Protein 7FC0 (pdb70)

CATH classification: 3.20.20.150

Secondary structure (DSSP, 8-state):
----EEEEEEE----STTSS----SSPP-/-EEEEEE--GGGHHHHHHHHHTTS-SEEEEEGGG-TTS-HHHHHTT-SS-EEEE-S---TTTS-HHHHHHHHHHHHHHHHHH--S-EEEE-SEEEETTEEEEEEEPP-TTTTHHHHHHHHHHHHHHHTS-EEEEPP---SBSGGGHHHHHHHHHHHH--EEEEEHHHHHHHHHTT---GGGGHHHHHH--EEEEE--EEETTEEEEEE----SPPPHHHHHHHHHTHHHH--TT-EEEEE--SS--HHHHHHHHHHHHTTS--/--SBTTB--BGGGGGGGTT-GGGGGGS-TTSHHHHHHHHHHHHHHHHHHTT-THHHHSSSTT-TTTHHHHHHHHHHTT---STTHHHHHHHHHTTSTT-TT--HHHHHHHHHHHHHHHHHH--SS--EEEEEESS-S-EEEEE---SSS---EEEEEEE-S-SPPPSSSEEEEEESSS--------B----/------EEEEEP---STTSS----SPPP-/-EEEEEE--GGGHHHHHHHHHHTS-SEEEEEGGGSTTS-HHHHGGG-SS-EEEE-S---TTTS-HHHHHHHHHHHHHHHHHH--S-EEEE-SEEEETTEEEEEEEPP-TTTTHHHHHHHHHHHHHHHTS--EEEPP---SB-GGGHHHHHHHHHHHH--EEEEEHHHHHHHHHTT---GGGGHHHHHH--EEEEE--EEETTEEEEEE----SPPPHHHHHHHHHTHHHH--TT-EEEEE--SS--HHHHHHHHHHHHHHS---/--SBTTB--BGGGGGGGTT-GGGGGGS-TTSHHHHHHHHHHHHHHHHHHHH-THHHHSSSTTSTTTHHHHHHHHHHTT---STTHHHHHHHHHHTSTTGGG--HHHHHHHHHHHHHHHHHH--SS--EEEEEESS-SEEEEEE---SSS---EEEEEE--S-PPPPSSSEEEEEESSS--------BPPP-

Nearest PDB structures (foldseek):
  7fc0-assembly2_F  TM=9.955E-01  e=9.644E-36  Rugamonas rubra
  7tcw-assembly1_D  TM=9.369E-01  e=6.077E-18  Methylosinus trichosporium OB3b
  7dz9-assembly2_C  TM=8.215E-01  e=1.397E-08  Vibrio caribbeanicus ATCC BAA-2122
  7z6h-assembly1_A  TM=4.084E-01  e=5.142E-01  Homo sapiens
  7fc0-assembly2_F  TM=1.005E+00  e=3.950E-39  Rugamonas rubra

Sequence (967 aa):
MKIVIVKKVEIQVAGRTGMRCASSCGAKSMRIGFNFTLGETLPLVRQLAQEGAIDYCELLIDNFMQVPPQELAEAFDVPVGFHIMFSRFIESDEEQLRDFAARLRPYIEALRPLYVSDHIAYFSHQGRALYHLGEIDYAADYERVRARAALWQSLLGQTIHFENYPSIVDGGHAAPAFFQRLARDTGAGVLFDVSNAVCAWRNDGPEVAAWRGVMAGASHFHVGGYAGAFIDEGVTVDTHDRALAQDTLDSLRRHRDVLDKPGATITYERDENIDIDGVRADLLALRAIFPRGMRIGFNFTLGETLPLVRQLAQEGAIDYCELLIDNFMQVPPQELAEAFDVPVGFHIMFSRFIESDEEQLRDFAARLRPYIEALRPLYVSDHIAYFSHQGRALYHLGEIDYAADYERVRARAALWQSLLGQTIHFENYPSIVDGGHAAPAFFQRLARDTGAGVLFDVSNAVCAWRNDGPEVAAWRGVMAGASHFHVGGYAGAFIDEGVTVDTHDRALAQDTLDSLRRHRDVLDKPGATITYERDENIDIDGVRADLLALRAIFPRAGAAPGRQVKDSELLARLADPAARGDFPPGCRAHVRIDISIRAYWHTLFDICPGLLDIADPDGMAIFAPFMDWARRENLTMGWSFYIWVGRWLAQSPWRERLDEELTQALLSASAARWAVLDRSADVGVVLGRRGSDDWIIGWKPNTLAAGRRVELVSLDGQLPRPAEDVGVFHLAGYELDSFPGWLALPRAGAAPGRQVKDSELLARLADPAARGDFPPGCRAHVRIDISIRAYWHTLFDICPGLLDIADPDGMAIFAPFMDWARRENLTMGWSFYIWVGRWLAQSPWRERLDEELTQALLSASAARWAVLDRSADVGVVLGRRGSDDWIIGWKPNTLAAGRRVELVSLDGQLPRPAEDVGVFHLAGYELDSFPGWLALPRMKIVIVKKVEIQVAGRTGMRCASSCGAKS

Structure (mmCIF, N/CA/C/O backbone):
data_7FC0
#
_entry.id   7FC0
#
_cell.length_a   173.968
_cell.length_b   173.968
_cell.length_c   61.185
_cell.angle_alpha   90.000
_cell.angle_beta   90.000
_cell.angle_gamma   90.000
#
_symmetry.space_group_name_H-M   'P 43'
#
loop_
_entity.id
_entity.type
_entity.pdbx_description
1 polymer 'RrMbnA precosur peptide'
2 polymer 'Methanobactin biosynthesis cassette protein MbnB'
3 polymer 'Methanobactin biosynthesis cassette protein MbnB'
4 polymer 'Methanobactin biosynthesis cassette protein MbnC'
5 non-polymer 'FE (III) ION'
6 water water
#
loop_
_atom_site.group_PDB
_atom_site.id
_atom_site.type_symbol
_atom_site.label_atom_id
_atom_site.label_alt_id
_atom_site.label_comp_id
_atom_site.label_asym_id
_atom_site.label_entity_id
_atom_site.label_seq_id
_atom_site.pdbx_PDB_ins_code
_atom_site.Cartn_x
_atom_site.Cartn_y
_atom_site.Cartn_z
_atom_site.occupancy
_atom_site.B_iso_or_equiv
_atom_site.auth_seq_id
_atom_site.auth_comp_id
_atom_site.auth_asym_id
_atom_site.auth_atom_id
_atom_site.pdbx_PDB_model_num
ATOM 1 N N . MET A 1 1 ? 47.59700 40.14400 -10.21500 1.000 150.89178 1 MET A N 1
ATOM 2 C CA . MET A 1 1 ? 46.30600 40.47100 -10.81400 1.000 157.43993 1 MET A CA 1
ATOM 3 C C . MET A 1 1 ? 45.28600 39.33900 -10.55100 1.000 161.08247 1 MET A C 1
ATOM 4 O O . MET A 1 1 ? 44.75400 39.23400 -9.44400 1.000 156.36348 1 MET A O 1
ATOM 9 N N . LYS A 1 2 ? 45.01400 38.49400 -11.54400 1.000 170.01512 2 LYS A N 1
ATOM 10 C CA . LYS A 1 2 ? 43.90900 37.52900 -11.47700 1.000 168.86762 2 LYS A CA 1
ATOM 11 C C . LYS A 1 2 ? 44.35500 36.25900 -12.21500 1.000 164.80660 2 LYS A C 1
ATOM 12 O O . LYS A 1 2 ? 44.45400 36.25600 -13.44600 1.000 163.39327 2 LYS A O 1
ATOM 18 N N . ILE A 1 3 ? 44.63900 35.17900 -11.49000 1.000 160.86929 3 ILE A N 1
ATOM 19 C CA . ILE A 1 3 ? 45.18000 33.95000 -12.08400 1.000 159.25330 3 ILE A CA 1
ATOM 20 C C . ILE A 1 3 ? 44.06300 32.91500 -12.15700 1.000 158.23213 3 ILE A C 1
ATOM 21 O O . ILE A 1 3 ? 43.51400 32.49400 -11.12900 1.000 156.42402 3 ILE A O 1
ATOM 26 N N . VAL A 1 4 ? 43.74700 32.48900 -13.37300 1.000 158.77430 4 VAL A N 1
ATOM 27 C CA . VAL A 1 4 ? 42.65400 31.55800 -13.62400 1.000 160.90087 4 VAL A CA 1
ATOM 28 C C . VAL A 1 4 ? 43.28600 30.17200 -13.72700 1.000 171.82060 4 VAL A C 1
ATOM 29 O O . VAL A 1 4 ? 43.84700 29.80400 -14.76400 1.000 177.05544 4 VAL A O 1
ATOM 33 N N . ILE A 1 5 ? 43.22000 29.41200 -12.63000 1.000 170.30200 5 ILE A N 1
ATOM 34 C CA . ILE A 1 5 ? 43.73400 28.04400 -12.57300 1.000 170.86259 5 ILE A CA 1
ATOM 35 C C . ILE A 1 5 ? 42.60000 27.09000 -12.93800 1.000 172.60227 5 ILE A C 1
ATOM 36 O O . ILE A 1 5 ? 41.44900 27.30500 -12.53700 1.000 161.92468 5 ILE A O 1
ATOM 41 N N . VAL A 1 6 ? 42.90200 26.06500 -13.74100 1.000 143.23296 6 VAL A N 1
ATOM 42 C CA . VAL A 1 6 ? 41.86600 25.10000 -14.10400 1.000 155.90290 6 VAL A CA 1
ATOM 43 C C . VAL A 1 6 ? 42.32400 23.66200 -13.87500 1.000 158.28477 6 VAL A C 1
ATOM 44 O O . VAL A 1 6 ? 41.49300 22.75200 -13.76900 1.000 171.81797 6 VAL A O 1
ATOM 48 N N . LYS A 1 7 ? 43.63500 23.43000 -13.79400 1.000 153.12889 7 LYS A N 1
ATOM 49 C CA . LYS A 1 7 ? 44.11100 22.07700 -13.51800 1.000 148.77047 7 LYS A CA 1
ATOM 50 C C . LYS A 1 7 ? 45.55200 22.11300 -13.04600 1.000 140.28787 7 LYS A C 1
ATOM 51 O O . LYS A 1 7 ? 46.39400 22.76000 -13.67100 1.000 135.61100 7 LYS A O 1
ATOM 57 N N . LYS A 1 8 ? 45.82200 21.40400 -11.95300 1.000 138.95350 8 LYS A N 1
ATOM 58 C CA . LYS A 1 8 ? 47.16500 21.13200 -11.46300 1.000 129.51026 8 LYS A CA 1
ATOM 59 C C . LYS A 1 8 ? 47.41900 19.63000 -11.50700 1.000 127.16788 8 LYS A C 1
ATOM 60 O O . LYS A 1 8 ? 46.52200 18.83500 -11.21500 1.000 134.93460 8 LYS A O 1
ATOM 66 N N . VAL A 1 9 ? 48.63900 19.24400 -11.87800 1.000 124.07540 9 VAL A N 1
ATOM 67 C CA . VAL A 1 9 ? 49.08800 17.85400 -11.77500 1.000 125.46504 9 VAL A CA 1
ATOM 68 C C . VAL A 1 9 ? 50.57200 17.85200 -11.42300 1.000 116.16656 9 VAL A C 1
ATOM 69 O O . VAL A 1 9 ? 51.35000 18.65900 -11.94000 1.000 119.24851 9 VAL A O 1
ATOM 73 N N . GLU A 1 10 ? 50.95500 16.95600 -10.51900 1.000 112.64508 10 GLU A N 1
ATOM 74 C CA . GLU A 1 10 ? 52.34700 16.85100 -10.11900 1.000 108.53143 10 GLU A CA 1
ATOM 75 C C . GLU A 1 10 ? 53.18200 16.27900 -11.26000 1.000 113.07408 10 GLU A C 1
ATOM 76 O O . GLU A 1 10 ? 52.70200 15.47100 -12.06400 1.000 110.45008 10 GLU A O 1
ATOM 82 N N . ILE A 1 11 ? 54.43600 16.73200 -11.33900 1.000 104.10985 11 ILE A N 1
ATOM 83 C CA . ILE A 1 11 ? 55.42400 16.22200 -12.28700 1.000 105.71794 11 ILE A CA 1
ATOM 84 C C . ILE A 1 11 ? 56.50300 15.48800 -11.50100 1.000 108.67882 11 ILE A C 1
ATOM 85 O O . ILE A 1 11 ? 57.09100 16.05200 -10.57100 1.000 111.94237 11 ILE A O 1
ATOM 90 N N . GLN A 1 12 ? 56.77300 14.24100 -11.87500 1.000 104.90995 12 GLN A N 1
ATOM 91 C CA . GLN A 1 12 ? 57.86900 13.49700 -11.26700 1.000 101.58586 12 GLN A CA 1
ATOM 92 C C . GLN A 1 12 ? 59.19600 14.00100 -11.82200 1.000 108.22087 12 GLN A C 1
ATOM 93 O O . GLN A 1 12 ? 59.38100 14.06800 -13.04400 1.000 114.82956 12 GLN A O 1
ATOM 99 N N . VAL A 1 13 ? 60.10400 14.38700 -10.92500 1.000 89.87920 13 VAL A N 1
ATOM 100 C CA . VAL A 1 13 ? 61.50300 14.63700 -11.24900 1.000 87.49733 13 VAL A CA 1
ATOM 101 C C . VAL A 1 13 ? 62.34700 13.73800 -10.35700 1.000 96.06415 13 VAL A C 1
ATOM 102 O O . VAL A 1 13 ? 62.10600 13.66800 -9.14700 1.000 110.75538 13 VAL A O 1
ATOM 106 N N . ALA A 1 14 ? 63.31800 13.03900 -10.95200 1.000 89.51073 14 ALA A N 1
ATOM 107 C CA . ALA A 1 14 ? 64.19000 12.15000 -10.19500 1.000 90.65561 14 ALA A CA 1
ATOM 108 C C . ALA A 1 14 ? 64.87700 12.91100 -9.06900 1.000 94.00338 14 ALA A C 1
ATOM 109 O O . ALA A 1 14 ? 65.05000 14.12900 -9.12200 1.000 91.53992 14 ALA A O 1
ATOM 111 N N . GLY A 1 15 ? 65.25400 12.17600 -8.03400 1.000 96.11942 15 GLY A N 1
ATOM 112 C CA . GLY A 1 15 ? 65.78500 12.76100 -6.81700 1.000 86.86831 15 GLY A CA 1
ATOM 113 C C . GLY A 1 15 ? 66.79400 11.84600 -6.17100 1.000 96.89583 15 GLY A C 1
ATOM 114 O O . GLY A 1 15 ? 67.51600 11.11800 -6.86100 1.000 113.64784 15 GLY A O 1
ATOM 115 N N . ARG A 1 16 ? 66.84100 11.88400 -4.83800 1.000 117.36934 16 ARG A N 1
ATOM 116 C CA . ARG A 1 16 ? 67.79600 11.12900 -4.03100 1.000 120.93555 16 ARG A CA 1
ATOM 117 C C . ARG A 1 16 ? 67.11200 9.91700 -3.40600 1.000 127.19683 16 ARG A C 1
ATOM 118 O O . ARG A 1 16 ? 66.05900 10.05700 -2.77100 1.000 118.04573 16 ARG A O 1
ATOM 126 N N . THR A 1 17 ? 67.73800 8.74000 -3.55300 1.000 132.75802 17 THR A N 1
ATOM 127 C CA . THR A 1 17 ? 67.13900 7.44400 -3.21200 1.000 135.16621 17 THR A CA 1
ATOM 128 C C . THR A 1 17 ? 65.68000 7.35800 -3.66000 1.000 132.28165 17 THR A C 1
ATOM 129 O O . THR A 1 17 ? 65.40800 7.23300 -4.85900 1.000 126.60992 17 THR A O 1
ATOM 133 N N . GLY A 1 18 ? 64.73800 7.42500 -2.71600 1.000 141.77489 18 GLY A N 1
ATOM 134 C CA . GLY A 1 18 ? 63.31500 7.43300 -2.98900 1.000 145.39638 18 GLY A CA 1
ATOM 135 C C . GLY A 1 18 ? 62.75100 8.70400 -3.57900 1.000 146.04646 18 GLY A C 1
ATOM 136 O O . GLY A 1 18 ? 61.52600 8.84200 -3.63200 1.000 145.40428 18 GLY A O 1
ATOM 137 N N . MET A 1 19 ? 63.61400 9.63000 -4.01100 1.000 147.35714 19 MET A N 1
ATOM 138 C CA . MET A 1 19 ? 63.27000 10.89800 -4.66100 1.000 144.64629 19 MET A CA 1
ATOM 139 C C . MET A 1 19 ? 62.38300 11.79200 -3.79700 1.000 134.05818 19 MET A C 1
ATOM 140 O O . MET A 1 19 ? 62.11300 11.49100 -2.62800 1.000 117.77465 19 MET A O 1
ATOM 145 N N . ARG A 1 20 ? 62.01800 12.93300 -4.36700 1.000 134.08187 20 ARG A N 1
ATOM 146 C CA . ARG A 1 20 ? 61.40100 14.08700 -3.67600 1.000 115.33225 20 ARG A CA 1
ATOM 147 C C . ARG A 1 20 ? 62.34800 14.59500 -2.59200 1.000 120.70395 20 ARG A C 1
ATOM 148 O O . ARG A 1 20 ? 62.07700 14.31800 -1.42700 1.000 144.30941 20 ARG A O 1
ATOM 156 N N . CYS A 1 21 ? 63.39100 15.33000 -2.96600 1.000 80.00170 21 CYS A N 1
ATOM 157 C CA . CYS A 1 21 ? 64.56100 15.46700 -2.10100 1.000 94.60082 21 CYS A CA 1
ATOM 158 C C . CYS A 1 21 ? 64.96300 16.83900 -1.49800 1.000 93.68228 21 CYS A C 1
ATOM 159 O O . CYS A 1 21 ? 64.12500 17.66900 -1.07900 1.000 69.98471 21 CYS A O 1
ATOM 162 N N . ALA A 1 22 ? 66.28100 17.03700 -1.41700 1.000 91.82417 22 ALA A N 1
ATOM 163 C CA . ALA A 1 22 ? 66.96000 17.89200 -0.45200 1.000 80.09381 22 ALA A CA 1
ATOM 164 C C . ALA A 1 22 ? 68.46400 17.73700 -0.67400 1.000 80.58598 22 ALA A C 1
ATOM 165 O O . ALA A 1 22 ? 68.90900 16.80300 -1.34400 1.000 97.00110 22 ALA A O 1
ATOM 167 N N . SER A 1 23 ? 69.24600 18.65300 -0.09900 1.000 71.22696 23 SER A N 1
ATOM 168 C CA . SER A 1 23 ? 70.69800 18.61200 -0.23300 1.000 74.31944 23 SER A CA 1
ATOM 169 C C . SER A 1 23 ? 71.32300 17.67400 0.81300 1.000 82.07563 23 SER A C 1
ATOM 170 O O . SER A 1 23 ? 70.63600 17.13800 1.68700 1.000 92.71901 23 SER A O 1
ATOM 173 N N . SER A 1 24 ? 72.64400 17.47000 0.70200 1.000 85.93136 24 SER A N 1
ATOM 174 C CA . SER A 1 24 ? 73.44700 16.53100 1.49900 1.000 94.35868 24 SER A CA 1
ATOM 175 C C . SER A 1 24 ? 74.93100 16.77700 1.20900 1.000 95.44039 24 SER A C 1
ATOM 176 O O . SER A 1 24 ? 75.27600 17.37300 0.18900 1.000 105.85743 24 SER A O 1
ATOM 179 N N . CYS A 1 25 ? 75.81300 16.32200 2.11300 1.000 95.90887 25 CYS A N 1
ATOM 180 C CA . CYS A 1 25 ? 77.24800 16.56200 1.93400 1.000 99.10136 25 CYS A CA 1
ATOM 181 C C . CYS A 1 25 ? 77.96400 15.48800 1.14600 1.000 107.82082 25 CYS A C 1
ATOM 182 O O . CYS A 1 25 ? 79.12900 15.68400 0.78000 1.000 113.27937 25 CYS A O 1
ATOM 185 N N . GLY A 1 26 ? 77.34300 14.34300 0.93200 1.000 83.29420 26 GLY A N 1
ATOM 186 C CA . GLY A 1 26 ? 78.02900 13.27600 0.24800 1.000 87.31047 26 GLY A CA 1
ATOM 187 C C . GLY A 1 26 ? 78.23000 13.60700 -1.21700 1.000 89.01857 26 GLY A C 1
ATOM 188 O O . GLY A 1 26 ? 77.40300 14.25200 -1.85300 1.000 76.17492 26 GLY A O 1
ATOM 189 N N . ALA A 1 27 ? 79.35800 13.14900 -1.75200 1.000 99.23821 27 ALA A N 1
ATOM 190 C CA . ALA A 1 27 ? 79.60500 13.21700 -3.18200 1.000 102.95971 27 ALA A CA 1
ATOM 191 C C . ALA A 1 27 ? 78.70800 12.22900 -3.93500 1.000 109.75526 27 ALA A C 1
ATOM 192 O O . ALA A 1 27 ? 78.25900 11.21400 -3.38400 1.000 117.10351 27 ALA A O 1
ATOM 194 N N . LYS A 1 28 ? 78.44600 12.54100 -5.21000 1.000 102.24121 28 LYS A N 1
ATOM 195 C CA . LYS A 1 28 ? 77.62900 11.68600 -6.06800 1.000 112.34768 28 LYS A CA 1
ATOM 196 C C . LYS A 1 28 ? 78.18400 10.25800 -6.10400 1.000 121.74354 28 LYS A C 1
ATOM 197 O O . LYS A 1 28 ? 79.36200 10.03700 -5.79500 1.000 110.04214 28 LYS A O 1
ATOM 203 N N . SER A 1 29 ? 77.35500 9.27900 -6.46800 1.000 129.64712 29 SER A N 1
ATOM 204 C CA . SER A 1 29 ? 77.82600 7.88800 -6.50000 1.000 141.83806 29 SER A CA 1
ATOM 205 C C . SER A 1 29 ? 77.66900 7.22100 -7.87700 1.000 139.04825 29 SER A C 1
ATOM 206 O O . SER A 1 29 ? 78.47500 6.36300 -8.26700 1.000 136.13738 29 SER A O 1
ATOM 209 N N . MET B 2 1 ? 91.39600 76.31000 -38.30300 1.000 93.00326 1 MET E N 1
ATOM 210 C CA . MET B 2 1 ? 91.57500 74.91500 -37.92200 1.000 88.66589 1 MET E CA 1
ATOM 211 C C . MET B 2 1 ? 92.98600 74.43000 -38.23300 1.000 91.74258 1 MET E C 1
ATOM 212 O O . MET B 2 1 ? 93.36400 74.28400 -39.40900 1.000 88.15004 1 MET E O 1
ATOM 217 N N . ARG B 2 2 ? 93.77200 74.19000 -37.18600 1.000 88.20794 2 ARG E N 1
ATOM 218 C CA . ARG B 2 2 ? 95.09000 73.61800 -37.39300 1.000 83.89427 2 ARG E CA 1
ATOM 219 C C . ARG B 2 2 ? 94.96900 72.12400 -37.65200 1.000 81.68085 2 ARG E C 1
ATOM 220 O O . ARG B 2 2 ? 94.10200 71.43800 -37.10200 1.000 86.11559 2 ARG E O 1
ATOM 228 N N . ILE B 2 3 ? 95.85400 71.62500 -38.50800 1.000 80.20172 3 ILE E N 1
ATOM 229 C CA . ILE B 2 3 ? 95.84300 70.23900 -38.94800 1.000 69.45833 3 ILE E CA 1
ATOM 230 C C . ILE B 2 3 ? 97.11300 69.58100 -38.44700 1.000 72.70345 3 ILE E C 1
ATOM 231 O O . ILE B 2 3 ? 98.20800 70.12900 -38.60900 1.000 83.16523 3 ILE E O 1
ATOM 236 N N . GLY B 2 4 ? 96.96700 68.40300 -37.83700 1.000 75.06953 4 GLY E N 1
ATOM 237 C CA . GLY B 2 4 ? 98.07400 67.71100 -37.22600 1.000 76.08281 4 GLY E CA 1
ATOM 238 C C . GLY B 2 4 ? 98.25800 66.32300 -37.81100 1.000 75.83804 4 GLY E C 1
ATOM 239 O O . GLY B 2 4 ? 97.44900 65.84200 -38.60900 1.000 81.65190 4 GLY E O 1
ATOM 240 N N . PHE B 2 5 ? 99.36300 65.69500 -37.40500 1.000 74.73528 5 PHE E N 1
ATOM 241 C CA . PHE B 2 5 ? 99.71700 64.33400 -37.77600 1.000 72.74293 5 PHE E CA 1
ATOM 242 C C . PHE B 2 5 ? 100.21000 63.60100 -36.53600 1.000 75.61433 5 PHE E C 1
ATOM 243 O O . PHE B 2 5 ? 100.92500 64.18700 -35.71500 1.000 79.47005 5 PHE E O 1
ATOM 251 N N . ASN B 2 6 ? 99.82300 62.33000 -36.39000 1.000 67.69233 6 ASN E N 1
ATOM 252 C CA . ASN B 2 6 ? 100.23200 61.55000 -35.22400 1.000 72.14549 6 ASN E CA 1
ATOM 253 C C . ASN B 2 6 ? 101.64600 60.98300 -35.38300 1.000 76.08544 6 ASN E C 1
ATOM 254 O O . ASN B 2 6 ? 102.13900 60.75600 -36.49200 1.000 83.41000 6 ASN E O 1
ATOM 259 N N . PHE B 2 7 ? 102.30100 60.76600 -34.24400 1.000 67.65548 7 PHE E N 1
ATOM 260 C CA . PHE B 2 7 ? 103.72000 60.41100 -34.18800 1.000 71.49805 7 PHE E CA 1
ATOM 261 C C . PHE B 2 7 ? 103.86600 59.31900 -33.13800 1.000 78.37255 7 PHE E C 1
ATOM 262 O O . PHE B 2 7 ? 103.77300 59.59900 -31.93800 1.000 78.84366 7 PHE E O 1
ATOM 270 N N . THR B 2 8 ? 104.06300 58.07800 -33.58500 1.000 77.76985 8 THR E N 1
ATOM 271 C CA . THR B 2 8 ? 104.18100 56.96300 -32.66000 1.000 68.70297 8 THR E CA 1
ATOM 272 C C . THR B 2 8 ? 105.51000 56.24500 -32.72800 1.000 73.72726 8 THR E C 1
ATOM 273 O O . THR B 2 8 ? 105.85400 55.52800 -31.78200 1.000 80.28857 8 THR E O 1
ATOM 277 N N . LEU B 2 9 ? 106.24000 56.37700 -33.82500 1.000 80.26225 9 LEU E N 1
ATOM 278 C CA . LEU B 2 9 ? 107.53000 55.73200 -34.01200 1.000 84.79438 9 LEU E CA 1
ATOM 279 C C . LEU B 2 9 ? 108.62200 56.77900 -34.17200 1.000 85.92346 9 LEU E C 1
ATOM 280 O O . LEU B 2 9 ? 108.48900 57.69200 -34.99200 1.000 84.40222 9 LEU E O 1
ATOM 285 N N . GLY B 2 10 ? 109.71700 56.62700 -33.42400 1.000 85.90240 10 GLY E N 1
ATOM 286 C CA . GLY B 2 10 ? 110.85000 57.50600 -33.64200 1.000 80.38859 10 GLY E CA 1
ATOM 287 C C . GLY B 2 10 ? 111.29700 57.52800 -35.09200 1.000 79.15423 10 GLY E C 1
ATOM 288 O O . GLY B 2 10 ? 111.71700 58.56800 -35.60000 1.000 82.99943 10 GLY E O 1
ATOM 289 N N . GLU B 2 11 ? 111.17000 56.39800 -35.79000 1.000 87.40522 11 GLU E N 1
ATOM 290 C CA . GLU B 2 11 ? 111.58400 56.32300 -37.18500 1.000 89.85814 11 GLU E CA 1
ATOM 291 C C . GLU B 2 11 ? 110.80200 57.28100 -38.08900 1.000 93.81125 11 GLU E C 1
ATOM 292 O O . GLU B 2 11 ? 111.26000 57.57800 -39.19500 1.000 102.50966 11 GLU E O 1
ATOM 298 N N . THR B 2 12 ? 109.64000 57.77700 -37.66800 1.000 92.11894 12 THR E N 1
ATOM 299 C CA . THR B 2 12 ? 108.85100 58.62700 -38.55600 1.000 93.71650 12 THR E CA 1
ATOM 300 C C . THR B 2 12 ? 109.15700 60.11200 -38.37700 1.000 91.70047 12 THR E C 1
ATOM 301 O O . THR B 2 12 ? 108.43900 60.95900 -38.91700 1.000 92.28738 12 THR E O 1
ATOM 305 N N . LEU B 2 13 ? 110.20800 60.44600 -37.63900 1.000 87.80263 13 LEU E N 1
ATOM 306 C CA . LEU B 2 13 ? 110.54700 61.85100 -37.45500 1.000 79.92800 13 LEU E CA 1
ATOM 307 C C . LEU B 2 13 ? 110.93400 62.54100 -38.76300 1.000 79.12791 13 LEU E C 1
ATOM 308 O O . LEU B 2 13 ? 110.49300 63.68200 -38.97600 1.000 73.80622 13 LEU E O 1
ATOM 313 N N . PRO B 2 14 ? 111.69200 61.93100 -39.67800 1.000 80.35174 14 PRO E N 1
ATOM 314 C CA . PRO B 2 14 ? 111.94400 62.62000 -40.95600 1.000 79.65955 14 PRO E CA 1
ATOM 315 C C . PRO B 2 14 ? 110.68100 62.98700 -41.71000 1.000 83.12049 14 PRO E C 1
ATOM 316 O O . PRO B 2 14 ? 110.67000 64.01000 -42.40700 1.000 82.59148 14 PRO E O 1
ATOM 320 N N . LEU B 2 15 ? 109.60700 62.20300 -41.57300 1.000 84.23115 15 LEU E N 1
ATOM 321 C CA . LEU B 2 15 ? 108.36300 62.50200 -42.27400 1.000 80.01749 15 LEU E CA 1
ATOM 322 C C . LEU B 2 15 ? 107.62600 63.65300 -41.60900 1.000 82.82046 15 LEU E C 1
ATOM 323 O O . LEU B 2 15 ? 107.00500 64.48000 -42.28800 1.000 87.45259 15 LEU E O 1
ATOM 328 N N . VAL B 2 16 ? 107.70900 63.74100 -40.28400 1.000 77.51719 16 VAL E N 1
ATOM 329 C CA . VAL B 2 16 ? 107.06800 64.84800 -39.59000 1.000 73.31669 16 VAL E CA 1
ATOM 330 C C . VAL B 2 16 ? 107.82600 66.14700 -39.84500 1.000 81.43082 16 VAL E C 1
ATOM 331 O O . VAL B 2 16 ? 107.22200 67.20600 -40.06700 1.000 80.18330 16 VAL E O 1
ATOM 335 N N . ARG B 2 17 ? 109.16300 66.08400 -39.83000 1.000 85.99978 17 ARG E N 1
ATOM 336 C CA . ARG B 2 17 ? 109.97800 67.25700 -40.13500 1.000 84.80490 17 ARG E CA 1
ATOM 337 C C . ARG B 2 17 ? 109.70100 67.73700 -41.54500 1.000 88.12109 17 ARG E C 1
ATOM 338 O O . ARG B 2 17 ? 109.73400 68.94200 -41.82600 1.000 91.06618 17 ARG E O 1
ATOM 346 N N . GLN B 2 18 ? 109.43700 66.79600 -42.44800 1.000 82.24144 18 GLN E N 1
ATOM 347 C CA . GLN B 2 18 ? 109.23500 67.14600 -43.84000 1.000 78.75155 18 GLN E CA 1
ATOM 348 C C . GLN B 2 18 ? 107.86500 67.75500 -44.07500 1.000 83.78636 18 GLN E C 1
ATOM 349 O O . GLN B 2 18 ? 107.75000 68.72400 -44.83300 1.000 94.99560 18 GLN E O 1
ATOM 355 N N . LEU B 2 19 ? 106.82600 67.26400 -43.38600 1.000 76.12228 19 LEU E N 1
ATOM 356 C CA . LEU B 2 19 ? 105.51300 67.85900 -43.61000 1.000 75.68276 19 LEU E CA 1
ATOM 357 C C . LEU B 2 19 ? 105.31900 69.16200 -42.85800 1.000 80.48860 19 LEU E C 1
ATOM 358 O O . LEU B 2 19 ? 104.56800 70.02700 -43.31800 1.000 88.91066 19 LEU E O 1
ATOM 363 N N . ALA B 2 20 ? 106.01200 69.34500 -41.73700 1.000 81.05709 20 ALA E N 1
ATOM 364 C CA . ALA B 2 20 ? 106.03500 70.65600 -41.11000 1.000 77.61720 20 ALA E CA 1
ATOM 365 C C . ALA B 2 20 ? 106.67800 71.68100 -42.03200 1.000 78.27781 20 ALA E C 1
ATOM 366 O O . ALA B 2 20 ? 106.20000 72.81100 -42.14700 1.000 80.37016 20 ALA E O 1
ATOM 368 N N . GLN B 2 21 ? 107.73000 71.28200 -42.73500 1.000 80.19646 21 GLN E N 1
ATOM 369 C CA . GLN B 2 21 ? 108.45900 72.20900 -43.57900 1.000 85.13652 21 GLN E CA 1
ATOM 370 C C . GLN B 2 21 ? 107.67500 72.58700 -44.82600 1.000 90.50032 21 GLN E C 1
ATOM 371 O O . GLN B 2 21 ? 107.77300 73.72900 -45.29000 1.000 103.16763 21 GLN E O 1
ATOM 377 N N . GLU B 2 22 ? 106.90100 71.66900 -45.39500 1.000 97.06953 22 GLU E N 1
ATOM 378 C CA . GLU B 2 22 ? 106.05300 72.07300 -46.50800 1.000 97.07743 22 GLU E CA 1
ATOM 379 C C . GLU B 2 22 ? 104.75800 72.72100 -46.04800 1.000 93.12432 22 GLU E C 1
ATOM 380 O O . GLU B 2 22 ? 104.00700 73.21700 -46.89200 1.000 99.31717 22 GLU E O 1
ATOM 386 N N . GLY B 2 23 ? 104.49900 72.76400 -44.74100 1.000 87.17624 23 GLY E N 1
ATOM 387 C CA . GLY B 2 23 ? 103.28100 73.35700 -44.23100 1.000 84.95755 23 GLY E CA 1
ATOM 388 C C . GLY B 2 23 ? 102.04800 72.49500 -44.34800 1.000 99.22505 23 GLY E C 1
ATOM 389 O O . GLY B 2 23 ? 100.93100 73.01900 -44.28900 1.000 100.91210 23 GLY E O 1
ATOM 390 N N . ALA B 2 24 ? 102.21500 71.18000 -44.51900 1.000 93.66913 24 ALA E N 1
ATOM 391 C CA . ALA B 2 24 ? 101.09000 70.25700 -44.56100 1.000 87.76579 24 ALA E CA 1
ATOM 392 C C . ALA B 2 24 ? 100.53500 69.93700 -43.17900 1.000 86.25245 24 ALA E C 1
ATOM 393 O O . ALA B 2 24 ? 99.37400 69.52000 -43.07600 1.000 87.90528 24 ALA E O 1
ATOM 395 N N . ILE B 2 25 ? 101.33700 70.09400 -42.12400 1.000 79.35425 25 ILE E N 1
ATOM 396 C CA . ILE B 2 25 ? 100.87900 69.93700 -40.75000 1.000 79.38320 25 ILE E CA 1
ATOM 397 C C . ILE B 2 25 ? 101.24300 71.19900 -39.99800 1.000 82.79940 25 ILE E C 1
ATOM 398 O O . ILE B 2 25 ? 102.27000 71.82600 -40.28100 1.000 93.64807 25 ILE E O 1
ATOM 403 N N . ASP B 2 26 ? 100.39300 71.57100 -39.03700 1.000 75.08532 26 ASP E N 1
ATOM 404 C CA . ASP B 2 26 ? 100.63200 72.73400 -38.18600 1.000 88.01318 26 ASP E CA 1
ATOM 405 C C . ASP B 2 26 ? 101.17000 72.37900 -36.80600 1.000 85.40234 26 ASP E C 1
ATOM 406 O O . ASP B 2 26 ? 101.85000 73.20100 -36.18800 1.000 78.73839 26 ASP E O 1
ATOM 411 N N . TYR B 2 27 ? 100.81800 71.20300 -36.29400 1.000 86.75514 27 TYR E N 1
ATOM 412 C CA . TYR B 2 27 ? 101.29600 70.66400 -35.02800 1.000 81.98351 27 TYR E CA 1
ATOM 413 C C . TYR B 2 27 ? 101.50200 69.17300 -35.21500 1.000 82.33092 27 TYR E C 1
ATOM 414 O O . TYR B 2 27 ? 101.25300 68.62200 -36.29300 1.000 77.35664 27 TYR E O 1
ATOM 423 N N . CYS B 2 28 ? 101.91800 68.51100 -34.13900 1.000 87.60261 28 CYS E N 1
ATOM 424 C CA . CYS B 2 28 ? 102.19300 67.08400 -34.17500 1.000 87.42627 28 CYS E CA 1
ATOM 425 C C . CYS B 2 28 ? 101.71600 66.44100 -32.88000 1.000 78.20411 28 CYS E C 1
ATOM 426 O O . CYS B 2 28 ? 102.01500 66.93500 -31.79200 1.000 74.95636 28 CYS E O 1
ATOM 429 N N . GLU B 2 29 ? 101.00700 65.32700 -32.98600 1.000 68.35820 29 GLU E N 1
ATOM 430 C CA . GLU B 2 29 ? 100.42600 64.67500 -31.82200 1.000 67.52915 29 GLU E CA 1
ATOM 431 C C . GLU B 2 29 ? 101.25600 63.44400 -31.47800 1.000 75.78014 29 GLU E C 1
ATOM 432 O O . GLU B 2 29 ? 101.26000 62.46100 -32.22800 1.000 72.94559 29 GLU E O 1
ATOM 438 N N . LEU B 2 30 ? 101.92700 63.49100 -30.32800 1.000 71.41909 30 LEU E N 1
ATOM 439 C CA . LEU B 2 30 ? 102.78800 62.41400 -29.85900 1.000 67.67390 30 LEU E CA 1
ATOM 440 C C . LEU B 2 30 ? 101.98100 61.41300 -29.05400 1.000 72.09549 30 LEU E C 1
ATOM 441 O O . LEU B 2 30 ? 101.23100 61.79800 -28.15500 1.000 80.07539 30 LEU E O 1
ATOM 446 N N . LEU B 2 31 ? 102.14400 60.13000 -29.36100 1.000 77.64352 31 LEU E N 1
ATOM 447 C CA . LEU B 2 31 ? 101.67600 59.06800 -28.46800 1.000 74.42208 31 LEU E CA 1
ATOM 448 C C . LEU B 2 31 ? 102.67200 59.00700 -27.30900 1.000 75.37483 31 LEU E C 1
ATOM 449 O O . LEU B 2 31 ? 103.62900 58.23000 -27.29900 1.000 66.60009 31 LEU E O 1
ATOM 454 N N . ILE B 2 32 ? 102.45200 59.87900 -26.32000 1.000 71.00062 32 ILE E N 1
ATOM 455 C CA . ILE B 2 32 ? 103.55500 60.31100 -25.46400 1.000 74.32470 32 ILE E CA 1
ATOM 456 C C . ILE B 2 32 ? 104.12800 59.14900 -24.66500 1.000 72.31393 32 ILE E C 1
ATOM 457 O O . ILE B 2 32 ? 105.33800 59.08300 -24.42600 1.000 84.85491 32 ILE E O 1
ATOM 462 N N . ASP B 2 33 ? 103.29200 58.22100 -24.24300 1.000 67.06857 33 ASP E N 1
ATOM 463 C CA . ASP B 2 33 ? 103.84600 57.18800 -23.38300 1.000 72.99296 33 ASP E CA 1
ATOM 464 C C . ASP B 2 33 ? 104.66700 56.14600 -24.14800 1.000 77.54351 33 ASP E C 1
ATOM 465 O O . ASP B 2 33 ? 105.13500 55.17200 -23.55000 1.000 77.91987 33 ASP E O 1
ATOM 470 N N . ASN B 2 34 ? 104.83200 56.30800 -25.45600 1.000 84.79964 34 ASN E N 1
ATOM 471 C CA . ASN B 2 34 ? 105.82700 55.53500 -26.18400 1.000 82.75466 34 ASN E CA 1
ATOM 472 C C . ASN B 2 34 ? 107.22600 56.10900 -26.03900 1.000 81.31501 34 ASN E C 1
ATOM 473 O O . ASN B 2 34 ? 108.19300 55.46100 -26.45200 1.000 82.27302 34 ASN E O 1
ATOM 478 N N . PHE B 2 35 ? 107.35400 57.32400 -25.50400 1.000 72.22182 35 PHE E N 1
ATOM 479 C CA . PHE B 2 35 ? 108.63700 58.00500 -25.48000 1.000 78.05146 35 PHE E CA 1
ATOM 480 C C . PHE B 2 35 ? 108.98800 58.46400 -24.07600 1.000 84.44697 35 PHE E C 1
ATOM 481 O O . PHE B 2 35 ? 109.73600 59.42700 -23.91000 1.000 85.80239 35 PHE E O 1
ATOM 489 N N . MET B 2 36 ? 108.43700 57.80900 -23.06400 1.000 86.01558 36 MET E N 1
ATOM 490 C CA . MET B 2 36 ? 108.66700 58.21500 -21.68800 1.000 86.09717 36 MET E CA 1
ATOM 491 C C . MET B 2 36 ? 109.98500 57.70100 -21.14300 1.000 87.22098 36 MET E C 1
ATOM 492 O O . MET B 2 36 ? 110.23600 57.81900 -19.93900 1.000 92.34265 36 MET E O 1
ATOM 497 N N . GLN B 2 37 ? 110.82100 57.12000 -21.99700 1.000 89.99500 37 GLN E N 1
ATOM 498 C CA . GLN B 2 37 ? 112.21600 56.90000 -21.66600 1.000 93.45331 37 GLN E CA 1
ATOM 499 C C . GLN B 2 37 ? 113.13800 57.79700 -22.47900 1.000 94.34289 37 GLN E C 1
ATOM 500 O O . GLN B 2 37 ? 114.35600 57.76600 -22.27500 1.000 100.98053 37 GLN E O 1
ATOM 506 N N . VAL B 2 38 ? 112.58000 58.60500 -23.37100 1.000 87.92896 38 VAL E N 1
ATOM 507 C CA . VAL B 2 38 ? 113.34700 59.65100 -24.06400 1.000 83.35473 38 VAL E CA 1
ATOM 508 C C . VAL B 2 38 ? 113.41400 60.87400 -23.19100 1.000 91.34779 38 VAL E C 1
ATOM 509 O O . VAL B 2 38 ? 112.37500 61.31900 -22.66100 1.000 102.79917 38 VAL E O 1
ATOM 513 N N . PRO B 2 39 ? 114.60100 61.45700 -22.95700 1.000 92.49793 39 PRO E N 1
ATOM 514 C CA . PRO B 2 39 ? 114.71800 62.65800 -22.11400 1.000 99.43297 39 PRO E CA 1
ATOM 515 C C . PRO B 2 39 ? 113.80200 63.76500 -22.60800 1.000 106.55751 39 PRO E C 1
ATOM 516 O O . PRO B 2 39 ? 113.78900 64.07300 -23.80900 1.000 109.97634 39 PRO E O 1
ATOM 520 N N . PRO B 2 40 ? 113.01900 64.38200 -21.71600 1.000 102.33069 40 PRO E N 1
ATOM 521 C CA . PRO B 2 40 ? 112.02200 65.36400 -22.19200 1.000 101.44111 40 PRO E CA 1
ATOM 522 C C . PRO B 2 40 ? 112.61800 66.50100 -23.00400 1.000 100.13043 40 PRO E C 1
ATOM 523 O O . PRO B 2 40 ? 112.11500 66.80200 -24.09400 1.000 91.25305 40 PRO E O 1
ATOM 527 N N . GLN B 2 41 ? 113.68200 67.14400 -22.51700 1.000 101.64640 41 GLN E N 1
ATOM 528 C CA . GLN B 2 41 ? 114.34600 68.18900 -23.30100 1.000 114.44004 41 GLN E CA 1
ATOM 529 C C . GLN B 2 41 ? 115.31600 67.54800 -24.29300 1.000 117.85097 41 GLN E C 1
ATOM 530 O O . GLN B 2 41 ? 116.53900 67.66600 -24.19800 1.000 149.77059 41 GLN E O 1
ATOM 536 N N . GLU B 2 42 ? 114.70400 66.81100 -25.22400 1.000 99.37770 42 GLU E N 1
ATOM 537 C CA . GLU B 2 42 ? 115.40300 66.15300 -26.35000 1.000 104.66255 42 GLU E CA 1
ATOM 538 C C . GLU B 2 42 ? 114.21800 65.93400 -27.26700 1.000 102.42017 42 GLU E C 1
ATOM 539 O O . GLU B 2 42 ? 114.31100 66.23700 -28.45600 1.000 106.45224 42 GLU E O 1
ATOM 545 N N . LEU B 2 43 ? 113.14000 65.40400 -26.70200 1.000 92.34002 43 LEU E N 1
ATOM 546 C CA . LEU B 2 43 ? 111.88700 65.34400 -27.43100 1.000 96.08257 43 LEU E CA 1
ATOM 547 C C . LEU B 2 43 ? 111.49300 66.73800 -27.89000 1.000 99.59878 43 LEU E C 1
ATOM 548 O O . LEU B 2 43 ? 111.15800 66.95700 -29.05900 1.000 99.61721 43 LEU E O 1
ATOM 553 N N . ALA B 2 44 ? 111.57600 67.70500 -26.97100 1.000 97.49064 44 ALA E N 1
ATOM 554 C CA . ALA B 2 44 ? 111.17000 69.07900 -27.23800 1.000 97.83278 44 ALA E CA 1
ATOM 555 C C . ALA B 2 44 ? 112.03500 69.69600 -28.31200 1.000 100.23570 44 ALA E C 1
ATOM 556 O O . ALA B 2 44 ? 111.56300 70.51800 -29.11500 1.000 109.44207 44 ALA E O 1
ATOM 558 N N . GLU B 2 45 ? 113.28200 69.23500 -28.37400 1.000 101.88853 45 GLU E N 1
ATOM 559 C CA . GLU B 2 45 ? 114.35700 69.73200 -29.20600 1.000 105.49686 45 GLU E CA 1
ATOM 560 C C . GLU B 2 45 ? 114.20300 69.19700 -30.63200 1.000 106.03377 45 GLU E C 1
ATOM 561 O O . GLU B 2 45 ? 114.91300 69.63500 -31.54500 1.000 115.64808 45 GLU E O 1
ATOM 567 N N . ALA B 2 46 ? 113.26700 68.25900 -30.81800 1.000 98.06176 46 ALA E N 1
ATOM 568 C CA . ALA B 2 46 ? 113.02000 67.53800 -32.05800 1.000 93.04800 46 ALA E CA 1
ATOM 569 C C . ALA B 2 46 ? 111.81600 68.01500 -32.84200 1.000 97.42747 46 ALA E C 1
ATOM 570 O O . ALA B 2 46 ? 111.68000 67.63400 -34.00800 1.000 99.53825 46 ALA E O 1
ATOM 572 N N . PHE B 2 47 ? 110.92100 68.78200 -32.22800 1.000 97.90121 47 PHE E N 1
ATOM 573 C CA . PHE B 2 47 ? 109.72100 69.27400 -32.88800 1.000 85.59447 47 PHE E CA 1
ATOM 574 C C . PHE B 2 47 ? 109.79400 70.78600 -32.87300 1.000 96.46683 47 PHE E C 1
ATOM 575 O O . PHE B 2 47 ? 109.82800 71.39300 -31.79800 1.000 104.84152 47 PHE E O 1
ATOM 583 N N . ASP B 2 48 ? 109.82900 71.38500 -34.05300 1.000 94.53765 48 ASP E N 1
ATOM 584 C CA . ASP B 2 48 ? 109.79300 72.83100 -34.18600 1.000 98.86975 48 ASP E CA 1
ATOM 585 C C . ASP B 2 48 ? 108.36900 73.37900 -34.23600 1.000 97.98017 48 ASP E C 1
ATOM 586 O O . ASP B 2 48 ? 108.18100 74.60500 -34.24700 1.000 97.56433 48 ASP E O 1
ATOM 591 N N . VAL B 2 49 ? 107.36900 72.50300 -34.30300 1.000 86.40773 49 VAL E N 1
ATOM 592 C CA . VAL B 2 49 ? 105.96400 72.90700 -34.29200 1.000 92.75059 49 VAL E CA 1
ATOM 593 C C . VAL B 2 49 ? 105.41200 72.61100 -32.90300 1.000 90.16607 49 VAL E C 1
ATOM 594 O O . VAL B 2 49 ? 106.02500 71.83600 -32.15100 1.000 82.64149 49 VAL E O 1
ATOM 598 N N . PRO B 2 50 ? 104.28100 73.20200 -32.50800 1.000 90.81089 50 PRO E N 1
ATOM 599 C CA . PRO B 2 50 ? 103.66000 72.80300 -31.23900 1.000 89.62654 50 PRO E CA 1
ATOM 600 C C . PRO B 2 50 ? 103.24600 71.33700 -31.28200 1.000 89.18438 50 PRO E C 1
ATOM 601 O O . PRO B 2 50 ? 103.21100 70.70400 -32.34100 1.000 89.25807 50 PRO E O 1
ATOM 605 N N . VAL B 2 51 ? 102.95300 70.77900 -30.10500 1.000 83.84426 51 VAL E N 1
ATOM 606 C CA . VAL B 2 51 ? 102.62100 69.36600 -30.01900 1.000 74.68790 51 VAL E CA 1
ATOM 607 C C . VAL B 2 51 ? 101.36600 69.15500 -29.17300 1.000 86.42352 51 VAL E C 1
ATOM 608 O O . VAL B 2 51 ? 100.92700 70.02700 -28.42300 1.000 89.27913 51 VAL E O 1
ATOM 612 N N . GLY B 2 52 ? 100.76700 67.98500 -29.35200 1.000 72.39815 52 GLY E N 1
ATOM 613 C CA . GLY B 2 52 ? 99.69000 67.54600 -28.49800 1.000 71.07957 52 GLY E CA 1
ATOM 614 C C . GLY B 2 52 ? 100.02400 66.14200 -27.99800 1.000 71.13484 52 GLY E C 1
ATOM 615 O O . GLY B 2 52 ? 100.80800 65.43400 -28.61300 1.000 72.49027 52 GLY E O 1
ATOM 616 N N . PHE B 2 53 ? 99.44100 65.79100 -26.86300 1.000 76.66182 53 PHE E N 1
ATOM 617 C CA . PHE B 2 53 ? 99.69000 64.48800 -26.24500 1.000 78.73312 53 PHE E CA 1
ATOM 618 C C . PHE B 2 53 ? 98.47800 63.58300 -26.41800 1.000 79.23318 53 PHE E C 1
ATOM 619 O O . PHE B 2 53 ? 97.33300 64.02100 -26.25500 1.000 79.58849 53 PHE E O 1
ATOM 627 N N . HIS B 2 54 ? 98.74500 62.32600 -26.75500 1.000 72.45869 54 HIS E N 1
ATOM 628 C CA . HIS B 2 54 ? 97.76500 61.25600 -26.73200 1.000 66.76590 54 HIS E CA 1
ATOM 629 C C . HIS B 2 54 ? 98.33200 60.11000 -25.90500 1.000 76.26704 54 HIS E C 1
ATOM 630 O O . HIS B 2 54 ? 99.46500 59.68800 -26.14000 1.000 82.43620 54 HIS E O 1
ATOM 637 N N . ILE B 2 55 ? 97.57400 59.62800 -24.92500 1.000 71.85598 55 ILE E N 1
ATOM 638 C CA . ILE B 2 55 ? 97.99900 58.52600 -24.06500 1.000 69.05565 55 ILE E CA 1
ATOM 639 C C . ILE B 2 55 ? 97.29800 57.25100 -24.50100 1.000 79.39636 55 ILE E C 1
ATOM 640 O O . ILE B 2 55 ? 96.06600 57.22600 -24.63700 1.000 85.01809 55 ILE E O 1
ATOM 645 N N . MET B 2 56 ? 98.06300 56.18500 -24.68200 1.000 78.74892 56 MET E N 1
ATOM 646 C CA . MET B 2 56 ? 97.52100 54.83500 -24.69000 1.000 74.62474 56 MET E CA 1
ATOM 647 C C . MET B 2 56 ? 98.07800 54.07900 -23.49500 1.000 88.34217 56 MET E C 1
ATOM 648 O O . MET B 2 56 ? 99.24200 54.25600 -23.15100 1.000 109.63157 56 MET E O 1
ATOM 653 N N . PHE B 2 57 ? 97.27300 53.24700 -22.84900 1.000 79.22792 57 PHE E N 1
ATOM 654 C CA . PHE B 2 57 ? 97.73100 52.49900 -21.66500 1.000 86.13664 57 PHE E CA 1
ATOM 655 C C . PHE B 2 57 ? 98.05100 53.29000 -20.39100 1.000 79.00684 57 PHE E C 1
ATOM 656 O O . PHE B 2 57 ? 98.84500 52.83600 -19.55800 1.000 73.37985 57 PHE E O 1
ATOM 664 N N . SER B 2 58 ? 97.41500 54.43400 -20.17600 1.000 75.38009 58 SER E N 1
ATOM 665 C CA . SER B 2 58 ? 97.29000 54.86300 -18.79500 1.000 71.36908 58 SER E CA 1
ATOM 666 C C . SER B 2 58 ? 96.44300 53.84500 -18.04800 1.000 77.20136 58 SER E C 1
ATOM 667 O O . SER B 2 58 ? 96.64400 53.61600 -16.85200 1.000 81.81770 58 SER E O 1
ATOM 670 N N . ARG B 2 59 ? 95.47600 53.24400 -18.75000 1.000 71.22170 59 ARG E N 1
ATOM 671 C CA . ARG B 2 59 ? 94.55600 52.27800 -18.17300 1.000 76.40916 59 ARG E CA 1
ATOM 672 C C . ARG B 2 59 ? 93.88600 52.84900 -16.93100 1.000 75.40904 59 ARG E C 1
ATOM 673 O O . ARG B 2 59 ? 93.61600 52.14600 -15.95800 1.000 79.49374 59 ARG E O 1
ATOM 681 N N . PHE B 2 60 ? 93.58300 54.14400 -16.98300 1.000 69.66888 60 PHE E N 1
ATOM 682 C CA . PHE B 2 60 ? 93.21500 54.85800 -15.76900 1.000 73.26405 60 PHE E CA 1
ATOM 683 C C . PHE B 2 60 ? 91.94100 54.33200 -15.13200 1.000 79.38583 60 PHE E C 1
ATOM 684 O O . PHE B 2 60 ? 91.74300 54.52600 -13.92500 1.000 85.75765 60 PHE E O 1
ATOM 692 N N . ILE B 2 61 ? 91.06400 53.68800 -15.90500 1.000 71.36382 61 ILE E N 1
ATOM 693 C CA . ILE B 2 61 ? 89.82700 53.18600 -15.32200 1.000 69.83206 61 ILE E CA 1
ATOM 694 C C . ILE B 2 61 ? 90.10800 51.94100 -14.48300 1.000 75.15638 61 ILE E C 1
ATOM 695 O O . ILE B 2 61 ? 89.69000 51.84500 -13.32200 1.000 76.12492 61 ILE E O 1
ATOM 700 N N . GLU B 2 62 ? 90.87500 50.99800 -15.03800 1.000 76.10386 62 GLU E N 1
ATOM 701 C CA . GLU B 2 62 ? 91.08400 49.69200 -14.43300 1.000 78.26991 62 GLU E CA 1
ATOM 702 C C . GLU B 2 62 ? 92.41900 49.56300 -13.70900 1.000 79.01474 62 GLU E C 1
ATOM 703 O O . GLU B 2 62 ? 92.64100 48.55500 -13.02700 1.000 81.32028 62 GLU E O 1
ATOM 709 N N . SER B 2 63 ? 93.32300 50.52400 -13.86000 1.000 77.26453 63 SER E N 1
ATOM 710 C CA . SER B 2 63 ? 94.65500 50.35700 -13.29900 1.000 86.38141 63 SER E CA 1
ATOM 711 C C . SER B 2 63 ? 94.61700 50.36700 -11.77500 1.000 86.26824 63 SER E C 1
ATOM 712 O O . SER B 2 63 ? 93.67700 50.86800 -11.15500 1.000 93.62175 63 SER E O 1
ATOM 715 N N . ASP B 2 64 ? 95.64600 49.77900 -11.17500 1.000 91.31621 64 ASP E N 1
ATOM 716 C CA . ASP B 2 64 ? 95.84100 49.89600 -9.74100 1.000 98.79869 64 ASP E CA 1
ATOM 717 C C . ASP B 2 64 ? 96.03600 51.36300 -9.38500 1.000 97.50643 64 ASP E C 1
ATOM 718 O O . ASP B 2 64 ? 96.72100 52.09800 -10.10000 1.000 104.34672 64 ASP E O 1
ATOM 723 N N . GLU B 2 65 ? 95.43300 51.80400 -8.27800 1.000 92.71112 65 GLU E N 1
ATOM 724 C CA . GLU B 2 65 ? 95.45400 53.23800 -7.99700 1.000 90.69508 65 GLU E CA 1
ATOM 725 C C . GLU B 2 65 ? 96.87500 53.75500 -7.77700 1.000 90.03185 65 GLU E C 1
ATOM 726 O O . GLU B 2 65 ? 97.21700 54.84200 -8.25000 1.000 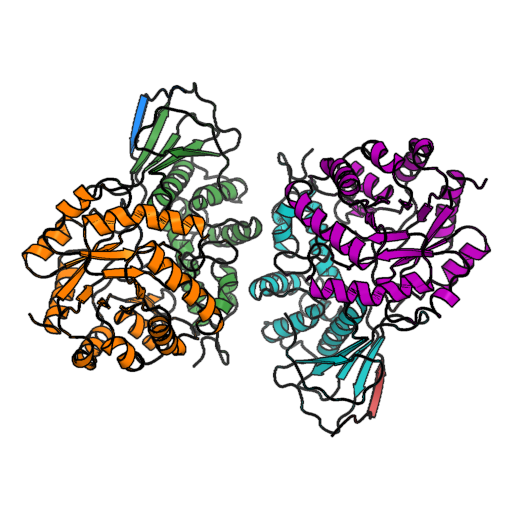88.86592 65 GLU E O 1
ATOM 732 N N . GLU B 2 66 ? 97.73100 52.98300 -7.10200 1.000 90.98459 66 GLU E N 1
ATOM 733 C CA . GLU B 2 66 ? 99.09300 53.46400 -6.88700 1.000 96.70896 66 GLU E CA 1
ATOM 734 C C . GLU B 2 66 ? 99.91100 53.43100 -8.17600 1.000 96.78002 66 GLU E C 1
ATOM 735 O O . GLU B 2 66 ? 100.75000 54.31200 -8.40200 1.000 94.28236 66 GLU E O 1
ATOM 741 N N . GLN B 2 67 ? 99.65100 52.45500 -9.05000 1.000 94.55081 67 GLN E N 1
ATOM 742 C CA . GLN B 2 67 ? 100.31100 52.42800 -10.35200 1.000 91.70047 67 GLN E CA 1
ATOM 743 C C . GLN B 2 67 ? 99.98900 53.68100 -11.16000 1.000 87.19993 67 GLN E C 1
ATOM 744 O O . GLN B 2 67 ? 100.86200 54.23900 -11.83800 1.000 90.28451 67 GLN E O 1
ATOM 750 N N . LEU B 2 68 ? 98.74100 54.14200 -11.09700 1.000 79.37267 68 LEU E N 1
ATOM 751 C CA . LEU B 2 68 ? 98.35200 55.29700 -11.89600 1.000 77.81722 68 LEU E CA 1
ATOM 752 C C . LEU B 2 68 ? 98.97900 56.59000 -11.37100 1.000 81.75980 68 LEU E C 1
ATOM 753 O O . LEU B 2 68 ? 99.40200 57.43200 -12.16700 1.000 84.38907 68 LEU E O 1
ATOM 758 N N . ARG B 2 69 ? 99.11100 56.74600 -10.05100 1.000 84.47592 69 ARG E N 1
ATOM 759 C CA . ARG B 2 69 ? 99.77400 57.93800 -9.52400 1.000 95.71148 69 ARG E CA 1
ATOM 760 C C . ARG B 2 69 ? 101.24400 57.97100 -9.93300 1.000 95.82991 69 ARG E C 1
ATOM 761 O O . ARG B 2 69 ? 101.78900 59.04400 -10.22400 1.000 95.11404 69 ARG E O 1
ATOM 769 N N . ASP B 2 70 ? 101.90000 56.80800 -9.96400 1.000 85.07336 70 ASP E N 1
ATOM 770 C CA . ASP B 2 70 ? 103.28200 56.77200 -10.42300 1.000 90.64771 70 ASP E CA 1
ATOM 771 C C . ASP B 2 70 ? 103.37500 57.11500 -11.90300 1.000 90.10028 70 ASP E C 1
ATOM 772 O O . ASP B 2 70 ? 104.32800 57.77500 -12.33000 1.000 87.24204 70 ASP E O 1
ATOM 777 N N . PHE B 2 71 ? 102.40600 56.65700 -12.70100 1.000 93.18486 71 PHE E N 1
ATOM 778 C CA . PHE B 2 71 ? 102.36400 57.01700 -14.11500 1.000 88.05793 71 PHE E CA 1
ATOM 779 C C . PHE B 2 71 ? 102.21700 58.52900 -14.30400 1.000 90.68456 71 PHE E C 1
ATOM 780 O O . PHE B 2 71 ? 102.93600 59.14200 -15.10100 1.000 91.14514 71 PHE E O 1
ATOM 788 N N . ALA B 2 72 ? 101.27600 59.14900 -13.58500 1.000 91.16619 72 ALA E N 1
ATOM 789 C CA . ALA B 2 72 ? 101.10400 60.59700 -13.68100 1.000 89.69496 72 ALA E CA 1
ATOM 790 C C . ALA B 2 72 ? 102.35600 61.34700 -13.23700 1.000 94.80084 72 ALA E C 1
ATOM 791 O O . ALA B 2 72 ? 102.75900 62.33100 -13.86900 1.000 99.05925 72 ALA E O 1
ATOM 793 N N . ALA B 2 73 ? 102.97400 60.91500 -12.13800 1.000 93.77703 73 ALA E N 1
ATOM 794 C CA . ALA B 2 73 ? 104.17300 61.59500 -11.66700 1.000 98.76711 73 ALA E CA 1
ATOM 795 C C . ALA B 2 73 ? 105.25000 61.62100 -12.74700 1.000 98.17756 73 ALA E C 1
ATOM 796 O O . ALA B 2 73 ? 105.91000 62.64600 -12.95400 1.000 93.50332 73 ALA E O 1
ATOM 798 N N . ARG B 2 74 ? 105.41100 60.51700 -13.47800 1.000 97.83541 74 ARG E N 1
ATOM 799 C CA . ARG B 2 74 ? 106.44900 60.42900 -14.49300 1.000 93.05853 74 ARG E CA 1
ATOM 800 C C . ARG B 2 74 ? 106.05800 61.12800 -15.78600 1.000 90.07659 74 ARG E C 1
ATOM 801 O O . ARG B 2 74 ? 106.93600 61.43500 -16.59800 1.000 85.72344 74 ARG E O 1
ATOM 809 N N . LEU B 2 75 ? 104.77900 61.44700 -15.96900 1.000 89.83446 75 LEU E N 1
ATOM 810 C CA . LEU B 2 75 ? 104.34800 62.10000 -17.19300 1.000 82.72044 75 LEU E CA 1
ATOM 811 C C . LEU B 2 75 ? 104.28900 63.61500 -17.08400 1.000 82.77308 75 LEU E C 1
ATOM 812 O O . LEU B 2 75 ? 104.48900 64.29600 -18.09200 1.000 83.86532 75 LEU E O 1
ATOM 817 N N . ARG B 2 76 ? 104.11000 64.16200 -15.88400 1.000 85.71554 76 ARG E N 1
ATOM 818 C CA . ARG B 2 76 ? 104.02800 65.61200 -15.76200 1.000 92.57952 76 ARG E CA 1
ATOM 819 C C . ARG B 2 76 ? 105.30300 66.31900 -16.22300 1.000 91.65046 76 ARG E C 1
ATOM 820 O O . ARG B 2 76 ? 105.17600 67.39300 -16.83400 1.000 95.60094 76 ARG E O 1
ATOM 828 N N . PRO B 2 77 ? 106.52600 65.80400 -16.00300 1.000 90.17397 77 PRO E N 1
ATOM 829 C CA . PRO B 2 77 ? 107.70200 66.48100 -16.58600 1.000 96.59316 77 PRO E CA 1
ATOM 830 C C . PRO B 2 77 ? 107.65000 66.59700 -18.10200 1.000 100.00673 77 PRO E C 1
ATOM 831 O O . PRO B 2 77 ? 108.21900 67.54200 -18.66200 1.000 102.01749 77 PRO E O 1
ATOM 835 N N . TYR B 2 78 ? 106.98600 65.67100 -18.79500 1.000 94.07181 78 TYR E N 1
ATOM 836 C CA . TYR B 2 78 ? 106.88200 65.82100 -20.23900 1.000 85.52078 78 TYR E CA 1
ATOM 837 C C . TYR B 2 78 ? 105.92000 66.94900 -20.59900 1.000 89.33176 78 TYR E C 1
ATOM 838 O O . TYR B 2 78 ? 106.18000 67.71600 -21.53400 1.000 89.73181 78 TYR E O 1
ATOM 847 N N . ILE B 2 79 ? 104.83900 67.10900 -19.82500 1.000 88.52640 79 ILE E N 1
ATOM 848 C CA . ILE B 2 79 ? 103.91400 68.21600 -20.06000 1.000 86.62881 79 ILE E CA 1
ATOM 849 C C . ILE B 2 79 ? 104.60700 69.55100 -19.81300 1.000 93.04273 79 ILE E C 1
ATOM 850 O O . ILE B 2 79 ? 104.46100 70.50300 -20.59100 1.000 86.65776 79 ILE E O 1
ATOM 855 N N . GLU B 2 80 ? 105.38300 69.63500 -18.73200 1.000 96.62211 80 GLU E N 1
ATOM 856 C CA . GLU B 2 80 ? 106.07200 70.87800 -18.41000 1.000 97.71961 80 GLU E CA 1
ATOM 857 C C . GLU B 2 80 ? 107.10900 71.22600 -19.47000 1.000 101.25688 80 GLU E C 1
ATOM 858 O O . GLU B 2 80 ? 107.35400 72.40800 -19.73200 1.000 111.79498 80 GLU E O 1
ATOM 864 N N . ALA B 2 81 ? 107.70400 70.21400 -20.10400 1.000 92.82692 81 ALA E N 1
ATOM 865 C CA . ALA B 2 81 ? 108.78300 70.43400 -21.05700 1.000 94.03233 81 ALA E CA 1
ATOM 866 C C . ALA B 2 81 ? 108.25900 70.77800 -22.44800 1.000 94.94033 81 ALA E C 1
ATOM 867 O O . ALA B 2 81 ? 108.77400 71.69100 -23.10000 1.000 100.46205 81 ALA E O 1
ATOM 869 N N . LEU B 2 82 ? 107.27600 70.02900 -22.94200 1.000 91.13987 82 LEU E N 1
ATOM 870 C CA . LEU B 2 82 ? 106.78000 70.22800 -24.29800 1.000 87.41574 82 LEU E CA 1
ATOM 871 C C . LEU B 2 82 ? 105.58100 71.16600 -24.37700 1.000 91.00565 82 LEU E C 1
ATOM 872 O O . LEU B 2 82 ? 105.18000 71.53500 -25.48800 1.000 89.93447 82 LEU E O 1
ATOM 877 N N . ARG B 2 83 ? 105.01800 71.57100 -23.23700 1.000 105.41790 83 ARG E N 1
ATOM 878 C CA . ARG B 2 83 ? 103.86400 72.46000 -23.18300 1.000 98.34074 83 ARG E CA 1
ATOM 879 C C . ARG B 2 83 ? 102.82200 72.08100 -24.22800 1.000 89.25544 83 ARG E C 1
ATOM 880 O O . ARG B 2 83 ? 102.58100 72.84200 -25.17100 1.000 90.98986 83 ARG E O 1
ATOM 888 N N . PRO B 2 84 ? 102.18100 70.93000 -24.10400 1.000 84.63383 84 PRO E N 1
ATOM 889 C CA . PRO B 2 84 ? 101.33200 70.45200 -25.19700 1.000 82.33882 84 PRO E CA 1
ATOM 890 C C . PRO B 2 84 ? 100.01800 71.21500 -25.27900 1.000 81.69137 84 PRO E C 1
ATOM 891 O O . PRO B 2 84 ? 99.48600 71.69900 -24.28300 1.000 76.91975 84 PRO E O 1
ATOM 895 N N . LEU B 2 85 ? 99.46300 71.26700 -26.49000 1.000 79.83062 85 LEU E N 1
ATOM 896 C CA . LEU B 2 85 ? 98.18200 71.93100 -26.68200 1.000 72.94296 85 LEU E CA 1
ATOM 897 C C . LEU B 2 85 ? 97.06200 71.24300 -25.91200 1.000 72.33236 85 LEU E C 1
ATOM 898 O O . LEU B 2 85 ? 96.09300 71.89700 -25.51200 1.000 72.39026 85 LEU E O 1
ATOM 903 N N . TYR B 2 86 ? 97.16100 69.93200 -25.71000 1.000 72.03495 86 TYR E N 1
ATOM 904 C CA . TYR B 2 86 ? 96.11800 69.19900 -25.00200 1.000 71.34276 86 TYR E CA 1
ATOM 905 C C . TYR B 2 86 ? 96.68400 67.85300 -24.58000 1.000 69.00038 86 TYR E C 1
ATOM 906 O O . TYR B 2 86 ? 97.71800 67.41700 -25.08300 1.000 69.42148 86 TYR E O 1
ATOM 915 N N . VAL B 2 87 ? 95.99700 67.19900 -23.64700 1.000 87.12097 87 VAL E N 1
ATOM 916 C CA . VAL B 2 87 ? 96.29700 65.82000 -23.27900 1.000 79.81746 87 VAL E CA 1
ATOM 917 C C . VAL B 2 87 ? 95.02900 64.98400 -23.45200 1.000 76.60655 87 VAL E C 1
ATOM 918 O O . VAL B 2 87 ? 93.95800 65.37300 -22.97500 1.000 76.19861 87 VAL E O 1
ATOM 922 N N . SER B 2 88 ? 95.15400 63.82600 -24.11800 1.000 71.83756 88 SER E N 1
ATOM 923 C CA . SER B 2 88 ? 94.00000 63.00600 -24.47300 1.000 64.39983 88 SER E CA 1
ATOM 924 C C . SER B 2 88 ? 94.25500 61.54700 -24.13700 1.000 71.61648 88 SER E C 1
ATOM 925 O O . SER B 2 88 ? 95.38000 61.05900 -24.24300 1.000 75.95121 88 SER E O 1
ATOM 928 N N . ASP B 2 89 ? 93.18800 60.83600 -23.76300 1.000 75.49063 89 ASP E N 1
ATOM 929 C CA . ASP B 2 89 ? 93.30100 59.43500 -23.35800 1.000 74.64316 89 ASP E CA 1
ATOM 930 C C . ASP B 2 89 ? 92.12600 58.63300 -23.91000 1.000 65.45522 89 ASP E C 1
ATOM 931 O O . ASP B 2 89 ? 91.22200 59.16600 -24.55800 1.000 62.04691 89 ASP E O 1
ATOM 936 N N . HIS B 2 90 ? 92.11900 57.34400 -23.60800 1.000 66.43165 90 HIS E N 1
ATOM 937 C CA . HIS B 2 90 ? 91.16600 56.41700 -24.18900 1.000 67.42124 90 HIS E CA 1
ATOM 938 C C . HIS B 2 90 ? 90.22700 55.87800 -23.12400 1.000 69.18724 90 HIS E C 1
ATOM 939 O O . HIS B 2 90 ? 90.61100 55.69400 -21.96800 1.000 68.79772 90 HIS E O 1
ATOM 946 N N . ILE B 2 91 ? 89.00900 55.56800 -23.55400 1.000 73.25352 91 ILE E N 1
ATOM 947 C CA . ILE B 2 91 ? 88.01300 54.89700 -22.73300 1.000 63.35760 91 ILE E CA 1
ATOM 948 C C . ILE B 2 91 ? 87.66300 53.57300 -23.40700 1.000 68.22923 91 ILE E C 1
ATOM 949 O O . ILE B 2 91 ? 86.99300 53.56100 -24.44900 1.000 72.54554 91 ILE E O 1
ATOM 954 N N . ALA B 2 92 ? 88.10800 52.46200 -22.80600 1.000 64.20770 92 ALA E N 1
ATOM 955 C CA . ALA B 2 92 ? 87.94500 51.11300 -23.33900 1.000 67.25543 92 ALA E CA 1
ATOM 956 C C . ALA B 2 92 ? 88.37900 50.09100 -22.28300 1.000 68.30819 92 ALA E C 1
ATOM 957 O O . ALA B 2 92 ? 89.00200 50.44400 -21.27500 1.000 67.99236 92 ALA E O 1
ATOM 959 N N . TYR B 2 93 ? 87.98400 48.83200 -22.48900 1.000 57.23844 93 TYR E N 1
ATOM 960 C CA . TYR B 2 93 ? 88.51300 47.72600 -21.69100 1.000 64.71829 93 TYR E CA 1
ATOM 961 C C . TYR B 2 93 ? 89.85100 47.23300 -22.23600 1.000 66.84749 93 TYR E C 1
ATOM 962 O O . TYR B 2 93 ? 89.99900 47.01900 -23.44400 1.000 78.96736 93 TYR E O 1
ATOM 971 N N . PHE B 2 94 ? 90.81400 47.03200 -21.33200 1.000 59.28342 94 PHE E N 1
ATOM 972 C CA . PHE B 2 94 ? 92.13900 46.50500 -21.64900 1.000 65.73157 94 PHE E CA 1
ATOM 973 C C . PHE B 2 94 ? 92.35600 45.06300 -21.20000 1.000 67.36334 94 PHE E C 1
ATOM 974 O O . PHE B 2 94 ? 93.33100 44.42800 -21.63600 1.000 65.75262 94 PHE E O 1
ATOM 982 N N . SER B 2 95 ? 91.46200 44.53000 -20.37300 1.000 66.26847 95 SER E N 1
ATOM 983 C CA . SER B 2 95 ? 91.61000 43.21900 -19.76800 1.000 62.48381 95 SER E CA 1
ATOM 984 C C . SER B 2 95 ? 90.22500 42.72400 -19.38500 1.000 64.79987 95 SER E C 1
ATOM 985 O O . SER B 2 95 ? 89.25700 43.48000 -19.38800 1.000 62.97334 95 SER E O 1
ATOM 988 N N . HIS B 2 96 ? 90.13100 41.42700 -19.10400 1.000 73.30353 96 HIS E N 1
ATOM 989 C CA . HIS B 2 96 ? 88.90500 40.84100 -18.57400 1.000 69.37411 96 HIS E CA 1
ATOM 990 C C . HIS B 2 96 ? 89.32100 39.79600 -17.56600 1.000 70.07419 96 HIS E C 1
ATOM 991 O O . HIS B 2 96 ? 90.09200 38.89700 -17.90600 1.000 69.70836 96 HIS E O 1
ATOM 998 N N . GLN B 2 97 ? 88.82100 39.92100 -16.33900 1.000 77.03292 97 GLN E N 1
ATOM 999 C CA . GLN B 2 97 ? 89.19800 39.02200 -15.25500 1.000 78.18832 97 GLN E CA 1
ATOM 1000 C C . GLN B 2 97 ? 90.71400 38.85800 -15.19100 1.000 79.50164 97 GLN E C 1
ATOM 1001 O O . GLN B 2 97 ? 91.23000 37.75800 -14.98100 1.000 84.56803 97 GLN E O 1
ATOM 1007 N N . GLY B 2 98 ? 91.43600 39.96300 -15.41400 1.000 71.12169 98 GLY E N 1
ATOM 1008 C CA . GLY B 2 98 ? 92.87700 39.96200 -15.27000 1.000 72.15602 98 GLY E CA 1
ATOM 1009 C C . GLY B 2 98 ? 93.65500 39.52300 -16.49100 1.000 73.18772 98 GLY E C 1
ATOM 1010 O O . GLY B 2 98 ? 94.87200 39.34400 -16.39100 1.000 78.27254 98 GLY E O 1
ATOM 1011 N N . ARG B 2 99 ? 92.99100 39.28800 -17.61800 1.000 66.15267 99 ARG E N 1
ATOM 1012 C CA . ARG B 2 99 ? 93.61900 38.78800 -18.83500 1.000 68.33188 99 ARG E CA 1
ATOM 1013 C C . ARG B 2 99 ? 93.57600 39.84200 -19.93500 1.000 69.11355 99 ARG E C 1
ATOM 1014 O O . ARG B 2 99 ? 92.51200 40.39100 -20.24500 1.000 63.09441 99 ARG E O 1
ATOM 1022 N N . ALA B 2 100 ? 94.72200 40.08400 -20.55700 1.000 64.54984 100 ALA E N 1
ATOM 1023 C CA . ALA B 2 100 ? 94.84100 41.20200 -21.48100 1.000 67.80023 100 ALA E CA 1
ATOM 1024 C C . ALA B 2 100 ? 93.97600 41.00600 -22.72100 1.000 70.55056 100 ALA E C 1
ATOM 1025 O O . ALA B 2 100 ? 93.88900 39.91400 -23.28500 1.000 70.91377 100 ALA E O 1
ATOM 1027 N N . LEU B 2 101 ? 93.34800 42.08000 -23.15800 1.000 68.46347 101 LEU E N 1
ATOM 1028 C CA . LEU B 2 101 ? 92.61800 42.08500 -24.41400 1.000 68.65034 101 LEU E CA 1
ATOM 1029 C C . LEU B 2 101 ? 93.52700 42.63500 -25.50600 1.000 71.59016 101 LEU E C 1
ATOM 1030 O O . LEU B 2 101 ? 93.95300 43.79100 -25.43500 1.000 85.41024 101 LEU E O 1
ATOM 1035 N N . TYR B 2 102 ? 93.83100 41.80600 -26.50300 1.000 74.68790 102 TYR E N 1
ATOM 1036 C CA . TYR B 2 102 ? 94.66600 42.23700 -27.62500 1.000 74.72212 102 TYR E CA 1
ATOM 1037 C C . TYR B 2 102 ? 93.92400 43.10900 -28.63700 1.000 72.71925 102 TYR E C 1
ATOM 1038 O O . TYR B 2 102 ? 94.57900 43.77500 -29.44200 1.000 78.58047 102 TYR E O 1
ATOM 1047 N N . HIS B 2 103 ? 92.59200 43.05000 -28.68300 1.000 61.33893 103 HIS E N 1
ATOM 1048 C CA . HIS B 2 103 ? 91.77400 44.02300 -29.40400 1.000 61.44421 103 HIS E CA 1
ATOM 1049 C C . HIS B 2 103 ? 90.80000 44.61100 -28.38400 1.000 66.60009 103 HIS E C 1
ATOM 1050 O O . HIS B 2 103 ? 89.92700 43.90000 -27.87600 1.000 74.93793 103 HIS E O 1
ATOM 1057 N N . LEU B 2 104 ? 90.97100 45.89500 -28.07300 1.000 67.90551 104 LEU E N 1
ATOM 1058 C CA . LEU B 2 104 ? 90.32800 46.50800 -26.91700 1.000 61.58107 104 LEU E CA 1
ATOM 1059 C C . LEU B 2 104 ? 88.81200 46.41000 -26.98700 1.000 61.69950 104 LEU E C 1
ATOM 1060 O O . LEU B 2 104 ? 88.21300 46.44900 -28.06100 1.000 73.58514 104 LEU E O 1
ATOM 1065 N N . GLY B 2 105 ? 88.18700 46.32600 -25.82200 1.000 59.79664 105 GLY E N 1
ATOM 1066 C CA . GLY B 2 105 ? 86.74500 46.21100 -25.75300 1.000 55.58561 105 GLY E CA 1
ATOM 1067 C C . GLY B 2 105 ? 86.06000 47.55700 -25.58300 1.000 55.15661 105 GLY E C 1
ATOM 1068 O O . GLY B 2 105 ? 86.61700 48.48400 -25.01300 1.000 60.67043 105 GLY E O 1
ATOM 1069 N N . GLU B 2 106 ? 84.85200 47.66900 -26.12900 1.000 54.80131 106 GLU E N 1
ATOM 1070 C CA . GLU B 2 106 ? 84.03200 48.84700 -25.89000 1.000 63.52077 106 GLU E CA 1
ATOM 1071 C C . GLU B 2 106 ? 83.37700 48.75600 -24.51200 1.000 62.44170 106 GLU E C 1
ATOM 1072 O O . GLU B 2 106 ? 82.75400 47.73600 -24.18900 1.000 70.58215 106 GLU E O 1
ATOM 1078 N N . ILE B 2 107 ? 83.48400 49.83000 -23.70500 1.000 60.51778 107 ILE E N 1
ATOM 1079 C CA . ILE B 2 107 ? 82.97800 49.73800 -22.31800 1.000 68.44242 107 ILE E CA 1
ATOM 1080 C C . ILE B 2 107 ? 81.45300 49.74900 -22.32400 1.000 65.62892 107 ILE E C 1
ATOM 1081 O O . ILE B 2 107 ? 80.79700 49.99700 -23.34900 1.000 69.60571 107 ILE E O 1
ATOM 1086 N N . ASP B 2 108 ? 80.88200 49.36500 -21.18400 1.000 59.41239 108 ASP E N 1
ATOM 1087 C CA . ASP B 2 108 ? 79.42600 49.30000 -21.02300 1.000 63.21811 108 ASP E CA 1
ATOM 1088 C C . ASP B 2 108 ? 78.97700 50.67100 -20.54500 1.000 64.63933 108 ASP E C 1
ATOM 1089 O O . ASP B 2 108 ? 78.93000 50.94900 -19.34900 1.000 78.31728 108 ASP E O 1
ATOM 1094 N N . TYR B 2 109 ? 78.62900 51.53500 -21.50400 1.000 63.19442 109 TYR E N 1
ATOM 1095 C CA . TYR B 2 109 ? 78.37600 52.94300 -21.20200 1.000 65.41047 109 TYR E CA 1
ATOM 1096 C C . TYR B 2 109 ? 77.31700 53.11800 -20.11600 1.000 84.75227 109 TYR E C 1
ATOM 1097 O O . TYR B 2 109 ? 77.40200 54.04700 -19.30700 1.000 94.70872 109 TYR E O 1
ATOM 1106 N N . ALA B 2 110 ? 76.29900 52.25300 -20.09500 1.000 95.69305 110 ALA E N 1
ATOM 1107 C CA . ALA B 2 110 ? 75.24200 52.36100 -19.09100 1.000 98.14861 110 ALA E CA 1
ATOM 1108 C C . ALA B 2 110 ? 75.74900 51.94900 -17.71600 1.000 97.41958 110 ALA E C 1
ATOM 1109 O O . ALA B 2 110 ? 75.73600 52.73900 -16.75900 1.000 97.88805 110 ALA E O 1
ATOM 1111 N N . ALA B 2 111 ? 76.27200 50.72700 -17.62700 1.000 85.83134 111 ALA E N 1
ATOM 1112 C CA . ALA B 2 111 ? 76.61300 50.13300 -16.34600 1.000 80.65704 111 ALA E CA 1
ATOM 1113 C C . ALA B 2 111 ? 77.85000 50.76800 -15.72300 1.000 78.03830 111 ALA E C 1
ATOM 1114 O O . ALA B 2 111 ? 78.01000 50.73000 -14.50200 1.000 85.61290 111 ALA E O 1
ATOM 1116 N N . ASP B 2 112 ? 78.74200 51.32800 -16.53100 1.000 70.31633 112 ASP E N 1
ATOM 1117 C CA . ASP B 2 112 ? 80.07900 51.67900 -16.09000 1.000 64.10769 112 ASP E CA 1
ATOM 1118 C C . ASP B 2 112 ? 80.29300 53.17300 -15.90700 1.000 75.83014 112 ASP E C 1
ATOM 1119 O O . ASP B 2 112 ? 81.41800 53.58200 -15.60400 1.000 73.22720 112 ASP E O 1
ATOM 1124 N N . TYR B 2 113 ? 79.26200 54.00400 -16.05600 1.000 82.65465 113 TYR E N 1
ATOM 1125 C CA . TYR B 2 113 ? 79.51100 55.44200 -16.02800 1.000 78.75155 113 TYR E CA 1
ATOM 1126 C C . TYR B 2 113 ? 80.15900 55.90100 -14.72200 1.000 73.35616 113 TYR E C 1
ATOM 1127 O O . TYR B 2 113 ? 81.16500 56.61700 -14.74400 1.000 78.49889 113 TYR E O 1
ATOM 1136 N N . GLU B 2 114 ? 79.60800 55.49900 -13.56700 1.000 74.71685 114 GLU E N 1
ATOM 1137 C CA . GLU B 2 114 ? 80.06300 56.12600 -12.31300 1.000 76.84079 114 GLU E CA 1
ATOM 1138 C C . GLU B 2 114 ? 81.47600 55.71800 -11.94800 1.000 89.40809 114 GLU E C 1
ATOM 1139 O O . GLU B 2 114 ? 82.24500 56.55400 -11.45500 1.000 94.88769 114 GLU E O 1
ATOM 1145 N N . ARG B 2 115 ? 81.86200 54.48900 -12.26200 1.000 85.62606 115 ARG E N 1
ATOM 1146 C CA . ARG B 2 115 ? 83.24600 54.03000 -12.00300 1.000 88.59746 115 ARG E CA 1
ATOM 1147 C C . ARG B 2 115 ? 84.20200 54.76200 -12.92800 1.000 79.01474 115 ARG E C 1
ATOM 1148 O O . ARG B 2 115 ? 85.34200 54.98400 -12.54100 1.000 90.30030 115 ARG E O 1
ATOM 1156 N N . VAL B 2 116 ? 83.73100 55.14800 -14.09700 1.000 65.78157 116 VAL E N 1
ATOM 1157 C CA . VAL B 2 116 ? 84.60000 55.91700 -15.01900 1.000 64.14716 116 VAL E CA 1
ATOM 1158 C C . VAL B 2 116 ? 84.63900 57.34800 -14.51400 1.000 74.20627 116 VAL E C 1
ATOM 1159 O O . VAL B 2 116 ? 85.70600 57.94800 -14.53000 1.000 72.54291 116 VAL E O 1
ATOM 1163 N N . ARG B 2 117 ? 83.49500 57.85000 -14.06700 1.000 78.34624 117 ARG E N 1
ATOM 1164 C CA . ARG B 2 117 ? 83.45300 59.22100 -13.55300 1.000 74.25627 117 ARG E CA 1
ATOM 1165 C C . ARG B 2 117 ? 84.50600 59.45700 -12.47500 1.000 75.10374 117 ARG E C 1
ATOM 1166 O O . ARG B 2 117 ? 85.34600 60.35600 -12.59600 1.000 74.63263 117 ARG E O 1
ATOM 1174 N N . ALA B 2 118 ? 84.49200 58.63300 -11.42200 1.000 80.84390 118 ALA E N 1
ATOM 1175 C CA . ALA B 2 118 ? 85.47000 58.77900 -10.34200 1.000 74.96688 118 ALA E CA 1
ATOM 1176 C C . ALA B 2 118 ? 86.91200 58.68700 -10.86200 1.000 71.37172 118 ALA E C 1
ATOM 1177 O O . ALA B 2 118 ? 87.77700 59.46000 -10.45100 1.000 80.55176 118 ALA E O 1
ATOM 1179 N N . ARG B 2 119 ? 87.19300 57.76800 -11.78100 1.000 73.28247 119 ARG E N 1
ATOM 1180 C CA . ARG B 2 119 ? 88.56800 57.66400 -12.24600 1.000 72.38236 119 ARG E CA 1
ATOM 1181 C C . ARG B 2 119 ? 88.96100 58.83200 -13.15700 1.000 73.82201 119 ARG E C 1
ATOM 1182 O O . ARG B 2 119 ? 90.11700 59.26400 -13.13600 1.000 72.12970 119 ARG E O 1
ATOM 1190 N N . ALA B 2 120 ? 88.03000 59.36300 -13.95500 1.000 72.63502 120 ALA E N 1
ATOM 1191 C CA . ALA B 2 120 ? 88.34900 60.54200 -14.76200 1.000 69.80574 120 ALA E CA 1
ATOM 1192 C C . ALA B 2 120 ? 88.63200 61.75700 -13.88800 1.000 75.03794 120 ALA E C 1
ATOM 1193 O O . ALA B 2 120 ? 89.49500 62.57800 -14.22100 1.000 83.65740 120 ALA E O 1
ATOM 1195 N N . ALA B 2 121 ? 87.88400 61.92100 -12.79300 1.000 75.88805 121 ALA E N 1
ATOM 1196 C CA . ALA B 2 121 ? 88.16600 63.02600 -11.88200 1.000 85.02598 121 ALA E CA 1
ATOM 1197 C C . ALA B 2 121 ? 89.56500 62.89400 -11.29500 1.000 86.74987 121 ALA E C 1
ATOM 1198 O O . ALA B 2 121 ? 90.32700 63.86600 -11.24600 1.000 94.81137 121 ALA E O 1
ATOM 1200 N N . LEU B 2 122 ? 89.92400 61.68100 -10.87200 1.000 86.56564 122 LEU E N 1
ATOM 1201 C CA . LEU B 2 122 ? 91.22100 61.42900 -10.25500 1.000 88.65537 122 LEU E CA 1
ATOM 1202 C C . LEU B 2 122 ? 92.35500 61.59500 -11.26100 1.000 85.36023 122 LEU E C 1
ATOM 1203 O O . LEU B 2 122 ? 93.39700 62.18400 -10.94700 1.000 82.62043 122 LEU E O 1
ATOM 1208 N N . TRP B 2 123 ? 92.17300 61.04900 -12.46700 1.000 80.68862 123 TRP E N 1
ATOM 1209 C CA . TRP B 2 123 ? 93.20200 61.10200 -13.50200 1.000 79.46216 123 TRP E CA 1
ATOM 1210 C C . TRP B 2 123 ? 93.52200 62.54100 -13.87900 1.000 84.62857 123 TRP E C 1
ATOM 1211 O O . TRP B 2 123 ? 94.69300 62.94100 -13.91400 1.000 83.53896 123 TRP E O 1
ATOM 1222 N N . GLN B 2 124 ? 92.48600 63.35100 -14.11700 1.000 81.69664 124 GLN E N 1
ATOM 1223 C CA . GLN B 2 124 ? 92.70500 64.76900 -14.37600 1.000 80.55703 124 GLN E CA 1
ATOM 1224 C C . GLN B 2 124 ? 93.33900 65.46400 -13.18100 1.000 84.95755 124 GLN E C 1
ATOM 1225 O O . GLN B 2 124 ? 94.15900 66.37900 -13.34600 1.000 83.78373 124 GLN E O 1
ATOM 1231 N N . SER B 2 125 ? 92.98100 65.03300 -11.97300 1.000 84.83386 125 SER E N 1
ATOM 1232 C CA . SER B 2 125 ? 93.55600 65.63000 -10.78000 1.000 81.08077 125 SER E CA 1
ATOM 1233 C C . SER B 2 125 ? 95.05600 6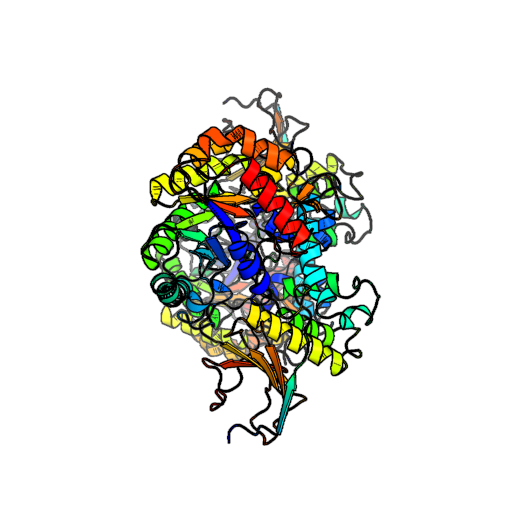5.39400 -10.71800 1.000 80.06223 125 SER E C 1
ATOM 1234 O O . SER B 2 125 ? 95.81200 66.29700 -10.35200 1.000 88.35007 125 SER E O 1
ATOM 1237 N N . LEU B 2 126 ? 95.51400 64.20400 -11.10900 1.000 87.82106 126 LEU E N 1
ATOM 1238 C CA . LEU B 2 126 ? 96.93600 63.91000 -10.98400 1.000 79.74114 126 LEU E CA 1
ATOM 1239 C C . LEU B 2 126 ? 97.76500 64.50800 -12.11100 1.000 80.27805 126 LEU E C 1
ATOM 1240 O O . LEU B 2 126 ? 98.97900 64.68800 -11.94800 1.000 95.95361 126 LEU E O 1
ATOM 1245 N N . LEU B 2 127 ? 97.15300 64.77500 -13.27000 1.000 80.98603 127 LEU E N 1
ATOM 1246 C CA . LEU B 2 127 ? 97.82500 65.56200 -14.29800 1.000 80.11487 127 LEU E CA 1
ATOM 1247 C C . LEU B 2 127 ? 97.67700 67.05600 -14.04400 1.000 82.94416 127 LEU E C 1
ATOM 1248 O O . LEU B 2 127 ? 98.42200 67.84900 -14.62900 1.000 85.83661 127 LEU E O 1
ATOM 1253 N N . GLY B 2 128 ? 96.71000 67.45200 -13.21800 1.000 87.96844 128 GLY E N 1
ATOM 1254 C CA . GLY B 2 128 ? 96.48200 68.85500 -12.90900 1.000 86.46037 128 GLY E CA 1
ATOM 1255 C C . GLY B 2 128 ? 95.98000 69.69600 -14.05900 1.000 85.01019 128 GLY E C 1
ATOM 1256 O O . GLY B 2 128 ? 96.33700 70.87500 -14.15600 1.000 95.67200 128 GLY E O 1
ATOM 1257 N N . GLN B 2 129 ? 95.18700 69.11200 -14.95100 1.000 82.94152 129 GLN E N 1
ATOM 1258 C CA . GLN B 2 129 ? 94.71300 69.79200 -16.14500 1.000 80.87812 129 GLN E CA 1
ATOM 1259 C C . GLN B 2 129 ? 93.57800 68.96500 -16.72500 1.000 82.79677 129 GLN E C 1
ATOM 1260 O O . GLN B 2 129 ? 93.43700 67.78000 -16.41900 1.000 83.18366 129 GLN E O 1
ATOM 1266 N N . THR B 2 130 ? 92.76000 69.60700 -17.54500 1.000 83.43369 130 THR E N 1
ATOM 1267 C CA . THR B 2 130 ? 91.74200 68.87600 -18.28000 1.000 87.82895 130 THR E CA 1
ATOM 1268 C C . THR B 2 130 ? 92.35900 67.82600 -19.22500 1.000 84.26800 130 THR E C 1
ATOM 1269 O O . THR B 2 130 ? 93.43400 68.02200 -19.81200 1.000 73.83254 130 THR E O 1
ATOM 1273 N N . ILE B 2 131 ? 91.68000 66.67800 -19.32600 1.000 83.53107 131 ILE E N 1
ATOM 1274 C CA . ILE B 2 131 ? 92.05000 65.57000 -20.20600 1.000 68.85036 131 ILE E CA 1
ATOM 1275 C C . ILE B 2 131 ? 90.89000 65.30000 -21.15300 1.000 70.05840 131 ILE E C 1
ATOM 1276 O O . ILE B 2 131 ? 89.73300 65.22600 -20.71600 1.000 68.41347 131 ILE E O 1
ATOM 1281 N N . HIS B 2 132 ? 91.19600 65.14400 -22.44100 1.000 71.02167 132 HIS E N 1
ATOM 1282 C CA . HIS B 2 132 ? 90.19000 64.86500 -23.46700 1.000 75.45115 132 HIS E CA 1
ATOM 1283 C C . HIS B 2 132 ? 90.13200 63.37500 -23.79400 1.000 79.92011 132 HIS E C 1
ATOM 1284 O O . HIS B 2 132 ? 91.16600 62.73300 -23.99300 1.000 83.72583 132 HIS E O 1
ATOM 1291 N N . PHE B 2 133 ? 88.92500 62.82200 -23.82500 1.000 75.59854 133 PHE E N 1
ATOM 1292 C CA . PHE B 2 133 ? 88.74300 61.38800 -23.97200 1.000 69.41095 133 PHE E CA 1
ATOM 1293 C C . PHE B 2 133 ? 88.14500 61.04600 -25.33300 1.000 69.57940 133 PHE E C 1
ATOM 1294 O O . PHE B 2 133 ? 87.28700 61.77400 -25.84900 1.000 59.76243 133 PHE E O 1
ATOM 1302 N N . GLU B 2 134 ? 88.63500 59.94500 -25.91400 1.000 65.54207 134 GLU E N 1
ATOM 1303 C CA . GLU B 2 134 ? 88.34000 59.57000 -27.28900 1.000 66.12635 134 GLU E CA 1
ATOM 1304 C C . GLU B 2 134 ? 87.15200 58.61900 -27.36100 1.000 64.69197 134 GLU E C 1
ATOM 1305 O O . GLU B 2 134 ? 87.06500 57.65300 -26.60100 1.000 66.83696 134 GLU E O 1
ATOM 1311 N N . ASN B 2 135 ? 86.25000 58.88000 -28.30000 1.000 55.66983 135 ASN E N 1
ATOM 1312 C CA . ASN B 2 135 ? 85.19600 57.92100 -28.58700 1.000 54.97238 135 ASN E CA 1
ATOM 1313 C C . ASN B 2 135 ? 85.76300 56.70500 -29.31900 1.000 51.79832 135 ASN E C 1
ATOM 1314 O O . ASN B 2 135 ? 86.74800 56.79300 -30.05400 1.000 64.19191 135 ASN E O 1
ATOM 1319 N N . TYR B 2 136 ? 85.12400 55.56700 -29.12200 1.000 56.08304 136 TYR E N 1
ATOM 1320 C CA . TYR B 2 136 ? 85.46300 54.21100 -29.55100 1.000 56.44098 136 TYR E CA 1
ATOM 1321 C C . TYR B 2 136 ? 84.81900 53.91000 -30.90500 1.000 62.31273 136 TYR E C 1
ATOM 1322 O O . TYR B 2 136 ? 83.69300 54.34200 -31.16900 1.000 62.94176 136 TYR E O 1
ATOM 1331 N N . PRO B 2 137 ? 85.52900 53.19300 -31.76100 1.000 55.46718 137 PRO E N 1
ATOM 1332 C CA . PRO B 2 137 ? 84.95000 52.74300 -33.04000 1.000 55.78300 137 PRO E CA 1
ATOM 1333 C C . PRO B 2 137 ? 84.07500 51.49000 -32.92000 1.000 61.90479 137 PRO E C 1
ATOM 1334 O O . PRO B 2 137 ? 84.54300 50.37000 -33.13100 1.000 55.89881 137 PRO E O 1
ATOM 1338 N N . SER B 2 138 ? 82.79500 51.67300 -32.61300 1.000 61.39684 138 SER E N 1
ATOM 1339 C CA . SER B 2 138 ? 81.93400 50.55800 -32.24600 1.000 57.38846 138 SER E CA 1
ATOM 1340 C C . SER B 2 138 ? 81.78600 49.56000 -33.38700 1.000 56.81471 138 SER E C 1
ATOM 1341 O O . SER B 2 138 ? 81.72000 49.93500 -34.55500 1.000 64.03399 138 SER E O 1
ATOM 1344 N N . ILE B 2 139 ? 81.71200 48.27700 -33.03000 1.000 62.41801 139 ILE E N 1
ATOM 1345 C CA . ILE B 2 139 ? 81.43400 47.18700 -33.95400 1.000 49.11642 139 ILE E CA 1
ATOM 1346 C C . ILE B 2 139 ? 80.13700 46.48000 -33.59100 1.000 50.99559 139 ILE E C 1
ATOM 1347 O O . ILE B 2 139 ? 79.27900 46.22900 -34.44100 1.000 60.46778 139 ILE E O 1
ATOM 1352 N N . VAL B 2 140 ? 79.98200 46.15900 -32.33100 1.000 52.38786 140 VAL E N 1
ATOM 1353 C CA . VAL B 2 140 ? 78.86500 45.39500 -31.82400 1.000 55.79616 140 VAL E CA 1
ATOM 1354 C C . VAL B 2 140 ? 77.91000 46.43000 -31.20900 1.000 61.68371 140 VAL E C 1
ATOM 1355 O O . VAL B 2 140 ? 77.95900 47.60300 -31.59500 1.000 74.04835 140 VAL E O 1
ATOM 1359 N N . ASP B 2 141 ? 76.99200 46.04300 -30.33000 1.000 58.75968 141 ASP E N 1
ATOM 1360 C CA . ASP B 2 141 ? 75.91600 46.95200 -29.94400 1.000 62.18114 141 ASP E CA 1
ATOM 1361 C C . ASP B 2 141 ? 76.21200 47.72200 -28.65900 1.000 74.24838 141 ASP E C 1
ATOM 1362 O O . ASP B 2 141 ? 77.13900 47.41300 -27.89800 1.000 82.35724 141 ASP E O 1
ATOM 1367 N N . GLY B 2 142 ? 75.37500 48.73900 -28.41500 1.000 76.49601 142 GLY E N 1
ATOM 1368 C CA . GLY B 2 142 ? 75.42800 49.55100 -27.21200 1.000 73.26931 142 GLY E CA 1
ATOM 1369 C C . GLY B 2 142 ? 75.95400 50.96500 -27.39100 1.000 72.90874 142 GLY E C 1
ATOM 1370 O O . GLY B 2 142 ? 75.70400 51.81500 -26.52600 1.000 74.31154 142 GLY E O 1
ATOM 1371 N N . GLY B 2 143 ? 76.70900 51.23200 -28.45700 1.000 77.35138 143 GLY E N 1
ATOM 1372 C CA . GLY B 2 143 ? 77.29800 52.54300 -28.68300 1.000 68.09237 143 GLY E CA 1
ATOM 1373 C C . GLY B 2 143 ? 76.32400 53.66900 -28.99500 1.000 59.26237 143 GLY E C 1
ATOM 1374 O O . GLY B 2 143 ? 76.75700 54.80900 -29.16100 1.000 64.45510 143 GLY E O 1
ATOM 1375 N N . HIS B 2 144 ? 75.02700 53.40000 -29.11100 1.000 59.71505 144 HIS E N 1
ATOM 1376 C CA . HIS B 2 144 ? 74.10100 54.50200 -29.29900 1.000 71.03220 144 HIS E CA 1
ATOM 1377 C C . HIS B 2 144 ? 74.09700 55.43700 -28.09800 1.000 74.74844 144 HIS E C 1
ATOM 1378 O O . HIS B 2 144 ? 73.68400 56.60000 -28.22000 1.000 68.49505 144 HIS E O 1
ATOM 1385 N N . ALA B 2 145 ? 74.55800 54.94400 -26.94900 1.000 70.08998 145 ALA E N 1
ATOM 1386 C CA . ALA B 2 145 ? 74.55900 55.66700 -25.69500 1.000 63.04177 145 ALA E CA 1
ATOM 1387 C C . ALA B 2 145 ? 75.82000 56.46800 -25.50100 1.000 71.16643 145 ALA E C 1
ATOM 1388 O O . ALA B 2 145 ? 75.89800 57.24700 -24.55000 1.000 68.35293 145 ALA E O 1
ATOM 1390 N N . ALA B 2 146 ? 76.79300 56.28400 -26.38900 1.000 66.89223 146 ALA E N 1
ATOM 1391 C CA . ALA B 2 146 ? 78.09500 56.91600 -26.21800 1.000 68.19502 146 ALA E CA 1
ATOM 1392 C C . ALA B 2 146 ? 78.04600 58.43900 -26.24100 1.000 69.22672 146 ALA E C 1
ATOM 1393 O O . ALA B 2 146 ? 78.73500 59.05800 -25.41400 1.000 74.28522 146 ALA E O 1
ATOM 1395 N N . PRO B 2 147 ? 77.30400 59.10200 -27.12700 1.000 70.59267 147 PRO E N 1
ATOM 1396 C CA . PRO B 2 147 ? 77.28600 60.57600 -27.05200 1.000 66.91855 147 PRO E CA 1
ATOM 1397 C C . PRO B 2 147 ? 76.80900 61.11200 -25.71000 1.000 68.70297 147 PRO E C 1
ATOM 1398 O O . PRO B 2 147 ? 77.47100 61.97800 -25.12600 1.000 67.39492 147 PRO E O 1
ATOM 1402 N N . ALA B 2 148 ? 75.68600 60.60600 -25.19200 1.000 72.81399 148 ALA E N 1
ATOM 1403 C CA . ALA B 2 148 ? 75.20900 61.05100 -23.88800 1.000 66.98698 148 ALA E CA 1
ATOM 1404 C C . ALA B 2 148 ? 76.21000 60.72200 -22.79300 1.000 79.68587 148 ALA E C 1
ATOM 1405 O O . ALA B 2 148 ? 76.34700 61.46700 -21.81400 1.000 77.26190 148 ALA E O 1
ATOM 1407 N N . PHE B 2 149 ? 76.89400 59.59500 -22.92600 1.000 71.09800 149 PHE E N 1
ATOM 1408 C CA . PHE B 2 149 ? 77.91500 59.24700 -21.95800 1.000 68.21081 149 PHE E CA 1
ATOM 1409 C C . PHE B 2 149 ? 78.95500 60.35400 -21.86400 1.000 72.72977 149 PHE E C 1
ATOM 1410 O O . PHE B 2 149 ? 79.28000 60.82600 -20.77000 1.000 72.00600 149 PHE E O 1
ATOM 1418 N N . PHE B 2 150 ? 79.47000 60.80600 -23.00900 1.000 65.57102 150 PHE E N 1
ATOM 1419 C CA . PHE B 2 150 ? 80.56800 61.76700 -22.97800 1.000 62.78121 150 PHE E CA 1
ATOM 1420 C C . PHE B 2 150 ? 80.10400 63.15500 -22.57000 1.000 71.49278 150 PHE E C 1
ATOM 1421 O O . PHE B 2 150 ? 80.87500 63.90800 -21.96700 1.000 67.74760 150 PHE E O 1
ATOM 1429 N N . GLN B 2 151 ? 78.86600 63.52400 -22.88100 1.000 74.06151 151 GLN E N 1
ATOM 1430 C CA . GLN B 2 151 ? 78.42900 64.82800 -22.42100 1.000 85.58921 151 GLN E CA 1
ATOM 1431 C C . GLN B 2 151 ? 78.22700 64.82000 -20.91600 1.000 83.47580 151 GLN E C 1
ATOM 1432 O O . GLN B 2 151 ? 78.53800 65.80300 -20.23200 1.000 90.86616 151 GLN E O 1
ATOM 1438 N N . ARG B 2 152 ? 77.74500 63.70400 -20.38200 1.000 72.32446 152 ARG E N 1
ATOM 1439 C CA . ARG B 2 152 ? 77.62400 63.57300 -18.93900 1.000 76.38021 152 ARG E CA 1
ATOM 1440 C C . ARG B 2 152 ? 78.99200 63.57000 -18.28300 1.000 75.94068 152 ARG E C 1
ATOM 1441 O O . ARG B 2 152 ? 79.16300 64.12000 -17.18900 1.000 72.61397 152 ARG E O 1
ATOM 1449 N N . LEU B 2 153 ? 79.96800 62.92400 -18.92500 1.000 71.13484 153 LEU E N 1
ATOM 1450 C CA . LEU B 2 153 ? 81.32000 62.88100 -18.37700 1.000 74.56947 153 LEU E CA 1
ATOM 1451 C C . LEU B 2 153 ? 81.91600 64.27700 -18.29900 1.000 82.24144 153 LEU E C 1
ATOM 1452 O O . LEU B 2 153 ? 82.52900 64.65200 -17.28600 1.000 77.08556 153 LEU E O 1
ATOM 1457 N N . ALA B 2 154 ? 81.68900 65.07900 -19.34300 1.000 78.23306 154 ALA E N 1
ATOM 1458 C CA . ALA B 2 154 ? 82.21300 66.43800 -19.37800 1.000 67.95025 154 ALA E CA 1
ATOM 1459 C C . ALA B 2 154 ? 81.50700 67.33100 -18.36000 1.000 71.74544 154 ALA E C 1
ATOM 1460 O O . ALA B 2 154 ? 82.15300 68.10900 -17.65700 1.000 73.39827 154 ALA E O 1
ATOM 1462 N N . ARG B 2 155 ? 80.18300 67.20900 -18.25200 1.000 77.98040 155 ARG E N 1
ATOM 1463 C CA . ARG B 2 155 ? 79.43300 67.98800 -17.28400 1.000 77.73564 155 ARG E CA 1
ATOM 1464 C C . ARG B 2 155 ? 79.92300 67.71100 -15.87000 1.000 84.05745 155 ARG E C 1
ATOM 1465 O O . ARG B 2 155 ? 80.15200 68.64000 -15.08600 1.000 88.18952 155 ARG E O 1
ATOM 1473 N N . ASP B 2 156 ? 80.15400 66.43900 -15.54700 1.000 81.84402 156 ASP E N 1
ATOM 1474 C CA . ASP B 2 156 ? 80.42000 66.04500 -14.16600 1.000 84.01270 156 ASP E CA 1
ATOM 1475 C C . ASP B 2 156 ? 81.87800 66.26200 -13.73400 1.000 89.13700 156 ASP E C 1
ATOM 1476 O O . ASP B 2 156 ? 82.13000 66.49300 -12.54300 1.000 80.47281 156 ASP E O 1
ATOM 1481 N N . THR B 2 157 ? 82.84600 66.17600 -14.66700 1.000 86.66302 157 THR E N 1
ATOM 1482 C CA . THR B 2 157 ? 84.27400 66.20900 -14.33500 1.000 78.15411 157 THR E CA 1
ATOM 1483 C C . THR B 2 157 ? 85.07800 67.29800 -15.03400 1.000 77.28821 157 THR E C 1
ATOM 1484 O O . THR B 2 157 ? 86.29400 67.37400 -14.81400 1.000 77.14083 157 THR E O 1
ATOM 1488 N N . GLY B 2 158 ? 84.46300 68.09700 -15.90500 1.000 80.45702 158 GLY E N 1
ATOM 1489 C CA . GLY B 2 158 ? 85.19000 69.06900 -16.69600 1.000 74.01151 158 GLY E CA 1
ATOM 1490 C C . GLY B 2 158 ? 86.01800 68.46700 -17.80200 1.000 84.93124 158 GLY E C 1
ATOM 1491 O O . GLY B 2 158 ? 86.71600 69.20100 -18.50600 1.000 91.54519 158 GLY E O 1
ATOM 1492 N N . ALA B 2 159 ? 85.92700 67.15700 -18.00800 1.000 74.84055 159 ALA E N 1
ATOM 1493 C CA . ALA B 2 159 ? 86.72300 66.53700 -19.03900 1.000 69.31621 159 ALA E CA 1
ATOM 1494 C C . ALA B 2 159 ? 86.24200 66.97500 -20.40900 1.000 74.46946 159 ALA E C 1
ATOM 1495 O O . ALA B 2 159 ? 85.12600 67.46700 -20.58400 1.000 84.59962 159 ALA E O 1
ATOM 1497 N N . GLY B 2 160 ? 87.12100 66.80000 -21.39300 1.000 70.85323 160 GLY E N 1
ATOM 1498 C CA . GLY B 2 160 ? 86.80000 67.05800 -22.77400 1.000 64.11295 160 GLY E CA 1
ATOM 1499 C C . GLY B 2 160 ? 86.66400 65.76200 -23.54700 1.000 68.29240 160 GLY E C 1
ATOM 1500 O O . GLY B 2 160 ? 87.03400 64.67700 -23.09600 1.000 65.97107 160 GLY E O 1
ATOM 1501 N N . VAL B 2 161 ? 86.15200 65.90700 -24.75900 1.000 71.19011 161 VAL E N 1
ATOM 1502 C CA . VAL B 2 161 ? 85.98500 64.79400 -25.67500 1.000 68.44505 161 VAL E CA 1
ATOM 1503 C C . VAL B 2 161 ? 86.94700 64.99700 -26.82900 1.000 70.45055 161 VAL E C 1
ATOM 1504 O O . VAL B 2 161 ? 86.87100 66.00200 -27.54800 1.000 71.05062 161 VAL E O 1
ATOM 1508 N N . LEU B 2 162 ? 87.86900 64.05600 -26.98000 1.000 60.20195 162 LEU E N 1
ATOM 1509 C CA . LEU B 2 162 ? 88.69900 63.98700 -28.17000 1.000 63.48656 162 LEU E CA 1
ATOM 1510 C C . LEU B 2 162 ? 87.86400 63.23200 -29.18700 1.000 69.71889 162 LEU E C 1
ATOM 1511 O O . LEU B 2 162 ? 87.91800 62.00600 -29.27200 1.000 72.98243 162 LEU E O 1
ATOM 1516 N N . PHE B 2 163 ? 87.08300 63.97400 -29.97100 1.000 59.84665 163 PHE E N 1
ATOM 1517 C CA . PHE B 2 163 ? 86.11400 63.36100 -30.86900 1.000 62.16535 163 PHE E CA 1
ATOM 1518 C C . PHE B 2 163 ? 86.80900 62.93800 -32.15600 1.000 70.16631 163 PHE E C 1
ATOM 1519 O O . PHE B 2 163 ? 87.28000 63.78900 -32.91900 1.000 60.93625 163 PHE E O 1
ATOM 1527 N N . ASP B 2 164 ? 86.85500 61.62000 -32.38400 1.000 74.69053 164 ASP E N 1
ATOM 1528 C CA . ASP B 2 164 ? 87.41100 61.00400 -33.58500 1.000 62.93123 164 ASP E CA 1
ATOM 1529 C C . ASP B 2 164 ? 86.27700 60.81300 -34.58200 1.000 65.94475 164 ASP E C 1
ATOM 1530 O O . ASP B 2 164 ? 85.45600 59.89700 -34.42600 1.000 59.33343 164 ASP E O 1
ATOM 1535 N N . VAL B 2 165 ? 86.24900 61.66500 -35.61400 1.000 65.29204 165 VAL E N 1
ATOM 1536 C CA . VAL B 2 165 ? 85.22300 61.56600 -36.64900 1.000 69.00301 165 VAL E CA 1
ATOM 1537 C C . VAL B 2 165 ? 85.24800 60.18900 -37.33200 1.000 73.02454 165 VAL E C 1
ATOM 1538 O O . VAL B 2 165 ? 84.19600 59.55900 -37.52300 1.000 70.12157 165 VAL E O 1
ATOM 1542 N N . SER B 2 166 ? 86.44400 59.70700 -37.73100 1.000 63.87608 166 SER E N 1
ATOM 1543 C CA . SER B 2 166 ? 86.52300 58.42600 -38.43900 1.000 55.98040 166 SER E CA 1
ATOM 1544 C C . SER B 2 166 ? 86.05500 57.27100 -37.55100 1.000 68.26345 166 SER E C 1
ATOM 1545 O O . SER B 2 166 ? 85.34800 56.36000 -38.01800 1.000 65.11570 166 SER E O 1
ATOM 1548 N N . ASN B 2 167 ? 86.41200 57.29400 -36.26400 1.000 65.68419 167 ASN E N 1
ATOM 1549 C CA . ASN B 2 167 ? 85.89600 56.25700 -35.37900 1.000 57.40951 167 ASN E CA 1
ATOM 1550 C C . ASN B 2 167 ? 84.37600 56.26600 -35.33400 1.000 58.43332 167 ASN E C 1
ATOM 1551 O O . ASN B 2 167 ? 83.76800 55.20100 -35.20600 1.000 72.41921 167 ASN E O 1
ATOM 1556 N N . ALA B 2 168 ? 83.74800 57.45300 -35.41400 1.000 56.84892 168 ALA E N 1
ATOM 1557 C CA . ALA B 2 168 ? 82.28600 57.54200 -35.41300 1.000 59.80191 168 ALA E CA 1
ATOM 1558 C C . ALA B 2 168 ? 81.69400 57.05100 -36.72900 1.000 66.52113 168 ALA E C 1
ATOM 1559 O O . ALA B 2 168 ? 80.57300 56.53200 -36.74800 1.000 70.15052 168 ALA E O 1
ATOM 1561 N N . VAL B 2 169 ? 82.42400 57.20400 -37.83600 1.000 66.40796 169 VAL E N 1
ATOM 1562 C CA . VAL B 2 169 ? 81.93500 56.68000 -39.10500 1.000 64.89989 169 VAL E CA 1
ATOM 1563 C C . VAL B 2 169 ? 82.02100 55.16200 -39.11000 1.000 65.26046 169 VAL E C 1
ATOM 1564 O O . VAL B 2 169 ? 81.13600 54.48300 -39.65300 1.000 61.11522 169 VAL E O 1
ATOM 1568 N N . CYS B 2 170 ? 83.03100 54.60100 -38.43900 1.000 59.98614 170 CYS E N 1
ATOM 1569 C CA . CYS B 2 170 ? 83.08300 53.15100 -38.29200 1.000 56.05935 170 CYS E CA 1
ATOM 1570 C C . CYS B 2 170 ? 81.88600 52.63300 -37.50800 1.000 66.62378 170 CYS E C 1
ATOM 1571 O O . CYS B 2 170 ? 81.27700 51.61500 -37.87200 1.000 68.13975 170 CYS E O 1
ATOM 1574 N N . ALA B 2 171 ? 81.51800 53.33100 -36.43600 1.000 63.74185 171 ALA E N 1
ATOM 1575 C CA . ALA B 2 171 ? 80.35700 52.89900 -35.67700 1.000 68.10553 171 ALA E CA 1
ATOM 1576 C C . ALA B 2 171 ? 79.08900 53.04000 -36.50900 1.000 66.48692 171 ALA E C 1
ATOM 1577 O O . ALA B 2 171 ? 78.26500 52.11800 -36.55400 1.000 65.31836 171 ALA E O 1
ATOM 1579 N N . TRP B 2 172 ? 78.94500 54.16300 -37.21700 1.000 61.04942 172 TRP E N 1
ATOM 1580 C CA . TRP B 2 172 ? 77.76900 54.35900 -38.05500 1.000 61.20471 172 TRP E CA 1
ATOM 1581 C C . TRP B 2 172 ? 77.69300 53.29800 -39.13900 1.000 64.73671 172 TRP E C 1
ATOM 1582 O O . TRP B 2 172 ? 76.61400 52.75300 -39.41200 1.000 64.44457 172 TRP E O 1
ATOM 1593 N N . ARG B 2 173 ? 78.82500 52.98200 -39.76700 1.000 57.02263 173 ARG E N 1
ATOM 1594 C CA . ARG B 2 173 ? 78.77800 51.92100 -40.75800 1.000 53.25375 173 ARG E CA 1
ATOM 1595 C C . ARG B 2 173 ? 78.50000 50.57200 -40.11500 1.000 56.41992 173 ARG E C 1
ATOM 1596 O O . ARG B 2 173 ? 77.94300 49.69500 -40.78000 1.000 53.40904 173 ARG E O 1
ATOM 1604 N N . ASN B 2 174 ? 78.77500 50.41300 -38.81600 1.000 50.35867 174 ASN E N 1
ATOM 1605 C CA . ASN B 2 174 ? 78.49900 49.15600 -38.13000 1.000 54.59602 174 ASN E CA 1
ATOM 1606 C C . ASN B 2 174 ? 77.16200 49.18300 -37.40100 1.000 56.86998 174 ASN E C 1
ATOM 1607 O O . ASN B 2 174 ? 77.00300 48.53300 -36.36800 1.000 67.68969 174 ASN E O 1
ATOM 1612 N N . ASP B 2 175 ? 76.20800 49.95600 -37.91500 1.000 62.14692 175 ASP E N 1
ATOM 1613 C CA . ASP B 2 175 ? 74.84800 50.09000 -37.39200 1.000 64.24981 175 ASP E CA 1
ATOM 1614 C C . ASP B 2 175 ? 74.79200 50.77600 -36.02900 1.000 67.35018 175 ASP E C 1
ATOM 1615 O O . ASP B 2 175 ? 73.80900 50.62500 -35.28600 1.000 66.38691 175 ASP E O 1
ATOM 1620 N N . GLY B 2 176 ? 75.81400 51.55900 -35.70400 1.000 70.61899 176 GLY E N 1
ATOM 1621 C CA . GLY B 2 176 ? 75.75300 52.45100 -34.57400 1.000 75.89857 176 GLY E CA 1
ATOM 1622 C C . GLY B 2 176 ? 74.99100 53.71900 -34.92300 1.000 69.62940 176 GLY E C 1
ATOM 1623 O O . GLY B 2 176 ? 74.23600 53.76800 -35.90700 1.000 72.32446 176 GLY E O 1
ATOM 1624 N N . PRO B 2 177 ? 75.16200 54.76200 -34.11700 1.000 62.91017 177 PRO E N 1
ATOM 1625 C CA . PRO B 2 177 ? 74.41900 56.00800 -34.34000 1.000 67.86340 177 PRO E CA 1
ATOM 1626 C C . PRO B 2 177 ? 74.98700 56.80100 -35.50400 1.000 70.33212 177 PRO E C 1
ATOM 1627 O O . PRO B 2 177 ? 76.12600 56.59900 -35.93100 1.000 72.81136 177 PRO E O 1
ATOM 1631 N N . GLU B 2 178 ? 74.15500 57.70400 -36.02600 1.000 74.50104 178 GLU E N 1
ATOM 1632 C CA . GLU B 2 178 ? 74.60100 58.62200 -37.06700 1.000 65.66840 178 GLU E CA 1
ATOM 1633 C C . GLU B 2 178 ? 75.69600 59.52700 -36.52200 1.000 70.10051 178 GLU E C 1
ATOM 1634 O O . GLU B 2 178 ? 75.70900 59.87200 -35.33900 1.000 80.45702 178 GLU E O 1
ATOM 1640 N N . VAL B 2 179 ? 76.65600 59.87000 -37.38300 1.000 69.12145 179 VAL E N 1
ATOM 1641 C CA . VAL B 2 179 ? 77.68800 60.81500 -36.97000 1.000 59.20710 179 VAL E CA 1
ATOM 1642 C C . VAL B 2 179 ? 77.05700 62.11200 -36.47600 1.000 64.02873 179 VAL E C 1
ATOM 1643 O O . VAL B 2 179 ? 77.58100 62.74700 -35.55500 1.000 66.62904 179 VAL E O 1
ATOM 1647 N N . ALA B 2 180 ? 75.89000 62.49200 -37.00800 1.000 65.51049 180 ALA E N 1
ATOM 1648 C CA . ALA B 2 180 ? 75.25800 63.72800 -36.54400 1.000 74.05362 180 ALA E CA 1
ATOM 1649 C C . ALA B 2 180 ? 74.85200 63.66500 -35.07800 1.000 75.09321 180 ALA E C 1
ATOM 1650 O O . ALA B 2 180 ? 74.70100 64.71300 -34.44600 1.000 76.69341 180 ALA E O 1
ATOM 1652 N N . ALA B 2 181 ? 74.66800 62.46700 -34.52300 1.000 67.01593 181 ALA E N 1
ATOM 1653 C CA . ALA B 2 181 ? 74.31900 62.33500 -33.11400 1.000 59.93877 181 ALA E CA 1
ATOM 1654 C C . ALA B 2 181 ? 75.41000 62.85300 -32.20400 1.000 65.47101 181 ALA E C 1
ATOM 1655 O O . ALA B 2 181 ? 75.17200 62.98100 -31.00000 1.000 78.11989 181 ALA E O 1
ATOM 1657 N N . TRP B 2 182 ? 76.59600 63.12600 -32.74100 1.000 64.06031 182 TRP E N 1
ATOM 1658 C CA . TRP B 2 182 ? 77.68600 63.71500 -31.97800 1.000 71.77440 182 TRP E CA 1
ATOM 1659 C C . TRP B 2 182 ? 77.75400 65.24000 -32.12300 1.000 73.44565 182 TRP E C 1
ATOM 1660 O O . TRP B 2 182 ? 78.63600 65.87100 -31.52900 1.000 77.89355 182 TRP E O 1
ATOM 1671 N N . ARG B 2 183 ? 76.82800 65.85200 -32.86400 1.000 69.96102 183 ARG E N 1
ATOM 1672 C CA . ARG B 2 183 ? 76.89400 67.29600 -33.08100 1.000 76.73025 183 ARG E CA 1
ATOM 1673 C C . ARG B 2 183 ? 76.93300 68.05700 -31.76200 1.000 85.86556 183 ARG E C 1
ATOM 1674 O O . ARG B 2 183 ? 77.61800 69.07900 -31.64900 1.000 97.83278 183 ARG E O 1
ATOM 1682 N N . GLY B 2 184 ? 76.19800 67.57900 -30.75700 1.000 82.54148 184 GLY E N 1
ATOM 1683 C CA . GLY B 2 184 ? 76.24600 68.22200 -29.45100 1.000 86.07085 184 GLY E CA 1
ATOM 1684 C C . GLY B 2 184 ? 77.64500 68.29400 -28.86500 1.000 87.51312 184 GLY E C 1
ATOM 1685 O O . GLY B 2 184 ? 78.07700 69.34900 -28.40000 1.000 92.02682 184 GLY E O 1
ATOM 1686 N N . VAL B 2 185 ? 78.36600 67.16800 -28.85300 1.000 84.91018 185 VAL E N 1
ATOM 1687 C CA . VAL B 2 185 ? 79.71300 67.18100 -28.29400 1.000 84.83649 185 VAL E CA 1
ATOM 1688 C C . VAL B 2 185 ? 80.66900 67.91700 -29.22500 1.000 83.93112 185 VAL E C 1
ATOM 1689 O O . VAL B 2 185 ? 81.56300 68.63600 -28.76400 1.000 81.64663 185 VAL E O 1
ATOM 1693 N N . MET B 2 186 ? 80.48800 67.76400 -30.54500 1.000 84.28116 186 MET E N 1
ATOM 1694 C CA . MET B 2 186 ? 81.33600 68.47000 -31.50500 1.000 81.07288 186 MET E CA 1
ATOM 1695 C C . MET B 2 186 ? 81.28600 69.97800 -31.27300 1.000 83.71004 186 MET E C 1
ATOM 1696 O O . MET B 2 186 ? 82.30900 70.66400 -31.36200 1.000 83.57844 186 MET E O 1
ATOM 1701 N N . ALA B 2 187 ? 80.09800 70.51500 -30.99400 1.000 85.65764 187 ALA E N 1
ATOM 1702 C CA . ALA B 2 187 ? 79.98500 71.94000 -30.71500 1.000 81.03077 187 ALA E CA 1
ATOM 1703 C C . ALA B 2 187 ? 80.81200 72.33200 -29.50300 1.000 87.42890 187 ALA E C 1
ATOM 1704 O O . ALA B 2 187 ? 81.33000 73.45700 -29.44000 1.000 98.42233 187 ALA E O 1
ATOM 1706 N N . GLY B 2 188 ? 80.97300 71.41200 -28.54800 1.000 84.78648 188 GLY E N 1
ATOM 1707 C CA . GLY B 2 188 ? 81.70500 71.69300 -27.32500 1.000 91.73205 188 GLY E CA 1
ATOM 1708 C C . GLY B 2 188 ? 83.14400 71.24400 -27.34700 1.000 88.32901 188 GLY E C 1
ATOM 1709 O O . GLY B 2 188 ? 83.92400 71.57500 -26.45400 1.000 100.47784 188 GLY E O 1
ATOM 1710 N N . ALA B 2 189 ? 83.50800 70.49700 -28.37000 1.000 85.77081 189 ALA E N 1
ATOM 1711 C CA . ALA B 2 189 ? 84.83800 69.93100 -28.47100 1.000 81.02814 189 ALA E CA 1
ATOM 1712 C C . ALA B 2 189 ? 85.76200 70.86800 -29.22300 1.000 82.54674 189 ALA E C 1
ATOM 1713 O O . ALA B 2 189 ? 85.32600 71.65200 -30.06800 1.000 93.22434 189 ALA E O 1
ATOM 1715 N N . SER B 2 190 ? 87.05300 70.77500 -28.90200 1.000 82.53621 190 SER E N 1
ATOM 1716 C CA . SER B 2 190 ? 88.09800 71.52600 -29.58500 1.000 87.17098 190 SER E CA 1
ATOM 1717 C C . SER B 2 190 ? 89.10600 70.65100 -30.31100 1.000 85.77871 190 SER E C 1
ATOM 1718 O O . SER B 2 190 ? 89.83700 71.15700 -31.16900 1.000 90.29504 190 SER E O 1
ATOM 1721 N N . HIS B 2 191 ? 89.15800 69.36300 -30.02000 1.000 73.22194 191 HIS E N 1
ATOM 1722 C CA . HIS B 2 191 ? 90.24400 68.53300 -30.50200 1.000 67.28438 191 HIS E CA 1
ATOM 1723 C C . HIS B 2 191 ? 89.68100 67.25900 -31.11800 1.000 68.91353 191 HIS E C 1
ATOM 1724 O O . HIS B 2 191 ? 88.86700 66.56600 -30.49300 1.000 64.73408 191 HIS E O 1
ATOM 1731 N N . PHE B 2 192 ? 90.11400 66.96300 -32.34700 1.000 65.02622 192 PHE E N 1
ATOM 1732 C CA . PHE B 2 192 ? 89.50200 65.91500 -33.14300 1.000 67.85024 192 PHE E CA 1
ATOM 1733 C C . PHE B 2 192 ? 90.55700 65.02900 -33.78500 1.000 65.61050 192 PHE E C 1
ATOM 1734 O O . PHE B 2 192 ? 91.71800 65.41600 -33.94400 1.000 79.40952 192 PHE E O 1
ATOM 1742 N N . HIS B 2 193 ? 90.10800 63.83500 -34.18300 1.000 66.13425 193 HIS E N 1
ATOM 1743 C CA . HIS B 2 193 ? 90.90000 62.87100 -34.93200 1.000 60.71254 193 HIS E CA 1
ATOM 1744 C C . HIS B 2 193 ? 90.15900 62.49000 -36.19200 1.000 60.52831 193 HIS E C 1
ATOM 1745 O O . HIS B 2 193 ? 88.92700 62.47000 -36.22700 1.000 65.23414 193 HIS E O 1
ATOM 1752 N N . VAL B 2 194 ? 90.92700 62.06800 -37.18800 1.000 68.33188 194 VAL E N 1
ATOM 1753 C CA . VAL B 2 194 ? 90.36300 61.41400 -38.36200 1.000 73.76148 194 VAL E CA 1
ATOM 1754 C C . VAL B 2 194 ? 91.42800 60.51200 -38.97000 1.000 75.24060 194 VAL E C 1
ATOM 1755 O O . VAL B 2 194 ? 92.61500 60.85400 -38.99600 1.000 72.67977 194 VAL E O 1
ATOM 1759 N N . GLY B 2 195 ? 91.00000 59.32800 -39.41100 1.000 75.88278 195 GLY E N 1
ATOM 1760 C CA . GLY B 2 195 ? 91.89900 58.37200 -40.01700 1.000 72.83768 195 GLY E CA 1
ATOM 1761 C C . GLY B 2 195 ? 91.19000 57.49100 -41.02300 1.000 71.05852 195 GLY E C 1
ATOM 1762 O O . GLY B 2 195 ? 89.97400 57.56300 -41.20900 1.000 74.64053 195 GLY E O 1
ATOM 1763 N N . GLY B 2 196 ? 91.97000 56.64200 -41.67400 1.000 70.76638 196 GLY E N 1
ATOM 1764 C CA . GLY B 2 196 ? 91.39700 55.71500 -42.61900 1.000 63.58657 196 GLY E CA 1
ATOM 1765 C C . GLY B 2 196 ? 90.83600 54.51500 -41.90900 1.000 66.72642 196 GLY E C 1
ATOM 1766 O O . GLY B 2 196 ? 91.15900 54.26100 -40.74800 1.000 69.57150 196 GLY E O 1
ATOM 1767 N N . TYR B 2 197 ? 89.95200 53.79200 -42.59200 1.000 64.78145 197 TYR E N 1
ATOM 1768 C CA . TYR B 2 197 ? 89.42500 52.54800 -42.04500 1.000 57.13580 197 TYR E CA 1
ATOM 1769 C C . TYR B 2 197 ? 89.42000 51.46200 -43.12400 1.000 58.00959 197 TYR E C 1
ATOM 1770 O O . TYR B 2 197 ? 89.72900 51.70400 -44.29400 1.000 65.11570 197 TYR E O 1
ATOM 1779 N N . ALA B 2 198 ? 89.04200 50.25100 -42.73700 1.000 56.76996 198 ALA E N 1
ATOM 1780 C CA . ALA B 2 198 ? 89.04500 49.12800 -43.66500 1.000 56.70680 198 ALA E CA 1
ATOM 1781 C C . ALA B 2 198 ? 87.93700 48.16000 -43.28400 1.000 60.84940 198 ALA E C 1
ATOM 1782 O O . ALA B 2 198 ? 87.31700 48.28100 -42.22500 1.000 72.63766 198 ALA E O 1
ATOM 1784 N N . GLY B 2 199 ? 87.67700 47.20400 -44.17300 1.000 58.15434 199 GLY E N 1
ATOM 1785 C CA . GLY B 2 199 ? 86.74700 46.13300 -43.85200 1.000 54.38810 199 GLY E CA 1
ATOM 1786 C C . GLY B 2 199 ? 87.44100 45.03100 -43.07800 1.000 54.98817 199 GLY E C 1
ATOM 1787 O O . GLY B 2 199 ? 88.64900 44.81900 -43.19300 1.000 63.87608 199 GLY E O 1
ATOM 1788 N N . ALA B 2 200 ? 86.67500 44.32600 -42.26400 1.000 54.78815 200 ALA E N 1
ATOM 1789 C CA . ALA B 2 200 ? 87.25600 43.21400 -41.52700 1.000 64.59722 200 ALA E CA 1
ATOM 1790 C C . ALA B 2 200 ? 87.71000 42.13900 -42.50700 1.000 60.06773 200 ALA E C 1
ATOM 1791 O O . ALA B 2 200 ? 87.08200 41.92700 -43.54700 1.000 64.61827 200 ALA E O 1
ATOM 1793 N N . PHE B 2 201 ? 88.82500 41.47900 -42.18800 1.000 60.19932 201 PHE E N 1
ATOM 1794 C CA . PHE B 2 201 ? 89.38900 40.49000 -43.10800 1.000 63.42076 201 PHE E CA 1
ATOM 1795 C C . PHE B 2 201 ? 88.34600 39.48400 -43.61200 1.000 65.51312 201 PHE E C 1
ATOM 1796 O O . PHE B 2 201 ? 88.34300 39.11500 -44.79100 1.000 68.85036 201 PHE E O 1
ATOM 1804 N N . ILE B 2 202 ? 87.45600 39.01900 -42.73900 1.000 68.25292 202 ILE E N 1
ATOM 1805 C CA . ILE B 2 202 ? 86.50100 37.99000 -43.12900 1.000 67.46598 202 ILE E CA 1
ATOM 1806 C C . ILE B 2 202 ? 85.15500 38.56600 -43.49900 1.000 66.17636 202 ILE E C 1
ATOM 1807 O O . ILE B 2 202 ? 84.24900 37.81000 -43.87000 1.000 69.33726 202 ILE E O 1
ATOM 1812 N N . ASP B 2 203 ? 84.98400 39.87900 -43.41100 1.000 63.22337 203 ASP E N 1
ATOM 1813 C CA . ASP B 2 203 ? 83.70200 40.46400 -43.77500 1.000 66.93697 203 ASP E CA 1
ATOM 1814 C C . ASP B 2 203 ? 83.93400 41.95300 -44.03300 1.000 64.84725 203 ASP E C 1
ATOM 1815 O O . ASP B 2 203 ? 84.06400 42.73800 -43.09100 1.000 61.38368 203 ASP E O 1
ATOM 1820 N N . GLU B 2 204 ? 83.93600 42.31800 -45.31800 1.000 67.71601 204 GLU E N 1
ATOM 1821 C CA . GLU B 2 204 ? 84.10900 43.67700 -45.78700 1.000 59.78875 204 GLU E CA 1
ATOM 1822 C C . GLU B 2 204 ? 82.96000 44.58000 -45.35800 1.000 67.82655 204 GLU E C 1
ATOM 1823 O O . GLU B 2 204 ? 83.11100 45.80400 -45.37700 1.000 75.93279 204 GLU E O 1
ATOM 1829 N N . GLY B 2 205 ? 81.84900 44.00500 -44.89400 1.000 71.08484 205 GLY E N 1
ATOM 1830 C CA . GLY B 2 205 ? 80.68900 44.72800 -44.40600 1.000 70.56636 205 GLY E CA 1
ATOM 1831 C C . GLY B 2 205 ? 80.77500 45.21700 -42.97500 1.000 66.49481 205 GLY E C 1
ATOM 1832 O O . GLY B 2 205 ? 79.86600 45.91600 -42.51900 1.000 72.04285 205 GLY E O 1
ATOM 1833 N N . VAL B 2 206 ? 81.77900 44.77100 -42.22800 1.000 62.32326 206 VAL E N 1
ATOM 1834 C CA . VAL B 2 206 ? 82.08100 45.26600 -40.89100 1.000 63.60236 206 VAL E CA 1
ATOM 1835 C C . VAL B 2 206 ? 83.32800 46.11700 -41.00700 1.000 63.40497 206 VAL E C 1
ATOM 1836 O O . VAL B 2 206 ? 84.33100 45.67000 -41.57800 1.000 61.26787 206 VAL E O 1
ATOM 1840 N N . THR B 2 207 ? 83.29800 47.29700 -40.39300 1.000 62.32853 207 THR E N 1
ATOM 1841 C CA . THR B 2 207 ? 84.34100 48.30200 -40.56000 1.000 58.01748 207 THR E CA 1
ATOM 1842 C C . THR B 2 207 ? 85.25100 48.37200 -39.33900 1.000 60.00456 207 THR E C 1
ATOM 1843 O O . THR B 2 207 ? 84.78100 48.34900 -38.20200 1.000 71.86651 207 THR E O 1
ATOM 1847 N N . VAL B 2 208 ? 86.55400 48.47800 -39.59200 1.000 60.60200 208 VAL E N 1
ATOM 1848 C CA . VAL B 2 208 ? 87.59800 48.38400 -38.58100 1.000 51.12718 208 VAL E CA 1
ATOM 1849 C C . VAL B 2 208 ? 88.47000 49.63400 -38.62700 1.000 56.34360 208 VAL E C 1
ATOM 1850 O O . VAL B 2 208 ? 88.78600 50.15100 -39.70000 1.000 70.82165 208 VAL E O 1
ATOM 1854 N N . ASP B 2 209 ? 88.88900 50.09500 -37.45400 1.000 57.71745 209 ASP E N 1
ATOM 1855 C CA . ASP B 2 209 ? 89.58200 51.36900 -37.27700 1.000 57.70692 209 ASP E CA 1
ATOM 1856 C C . ASP B 2 209 ? 91.09300 51.16700 -37.47400 1.000 63.84450 209 ASP E C 1
ATOM 1857 O O . ASP B 2 209 ? 91.87300 51.08100 -36.53200 1.000 78.66206 209 ASP E O 1
ATOM 1862 N N . THR B 2 210 ? 91.53500 51.13500 -38.73000 1.000 61.50737 210 THR E N 1
ATOM 1863 C CA . THR B 2 210 ? 92.89800 50.66900 -38.97900 1.000 61.68371 210 THR E CA 1
ATOM 1864 C C . THR B 2 210 ? 93.93600 51.76700 -39.17300 1.000 67.58968 210 THR E C 1
ATOM 1865 O O . THR B 2 210 ? 95.11200 51.51900 -38.89900 1.000 65.83158 210 THR E O 1
ATOM 1869 N N . HIS B 2 211 ? 93.54000 52.96800 -39.59000 1.000 65.46048 211 HIS E N 1
ATOM 1870 C CA . HIS B 2 211 ? 94.47700 54.06600 -39.83800 1.000 68.46347 211 HIS E CA 1
ATOM 1871 C C . HIS B 2 211 ? 95.57600 53.64500 -40.80700 1.000 73.50618 211 HIS E C 1
ATOM 1872 O O . HIS B 2 211 ? 96.75500 53.95500 -40.61600 1.000 84.01007 211 HIS E O 1
ATOM 1879 N N . ASP B 2 212 ? 95.19300 52.96500 -41.87800 1.000 67.87393 212 ASP E N 1
ATOM 1880 C CA . ASP B 2 212 ? 96.18800 52.38300 -42.76000 1.000 68.10817 212 ASP E CA 1
ATOM 1881 C C . ASP B 2 212 ? 95.98800 52.69700 -44.23000 1.000 66.07898 212 ASP E C 1
ATOM 1882 O O . ASP B 2 212 ? 96.70900 52.13700 -45.05600 1.000 67.96341 212 ASP E O 1
ATOM 1887 N N . ARG B 2 213 ? 95.00300 53.50900 -44.59300 1.000 66.54745 213 ARG E N 1
ATOM 1888 C CA . ARG B 2 213 ? 94.77900 53.83400 -45.99800 1.000 69.48728 213 ARG E CA 1
ATOM 1889 C C . ARG B 2 213 ? 94.32400 55.28400 -46.08800 1.000 67.60021 213 ARG E C 1
ATOM 1890 O O . ARG B 2 213 ? 94.30300 56.01100 -45.08800 1.000 67.46335 213 ARG E O 1
ATOM 1898 N N . ALA B 2 214 ? 93.92000 55.69000 -47.29000 1.000 67.84498 214 ALA E N 1
ATOM 1899 C CA . ALA B 2 214 ? 93.40800 57.03400 -47.49200 1.000 70.46634 214 ALA E CA 1
ATOM 1900 C C . ALA B 2 214 ? 92.03100 57.20000 -46.87400 1.000 76.40390 214 ALA E C 1
ATOM 1901 O O . ALA B 2 214 ? 91.28300 56.23500 -46.68400 1.000 76.65130 214 ALA E O 1
ATOM 1903 N N . LEU B 2 215 ? 91.68600 58.46400 -46.61000 1.000 75.13269 215 LEU E N 1
ATOM 1904 C CA . LEU B 2 215 ? 90.39400 58.80000 -46.03200 1.000 66.22636 215 LEU E CA 1
ATOM 1905 C C . LEU B 2 215 ? 89.28700 58.46000 -47.01400 1.000 68.91616 215 LEU E C 1
ATOM 1906 O O . LEU B 2 215 ? 89.40300 58.71900 -48.21400 1.000 78.65154 215 LEU E O 1
ATOM 1911 N N . ALA B 2 216 ? 88.22000 57.85500 -46.50400 1.000 68.67402 216 ALA E N 1
ATOM 1912 C CA . ALA B 2 216 ? 87.11500 57.44600 -47.35200 1.000 73.51408 216 ALA E CA 1
ATOM 1913 C C . ALA B 2 216 ? 86.18700 58.62000 -47.64500 1.000 76.50391 216 ALA E C 1
ATOM 1914 O O . ALA B 2 216 ? 86.20100 59.64900 -46.95900 1.000 69.12408 216 ALA E O 1
ATOM 1916 N N . GLN B 2 217 ? 85.36000 58.44800 -48.68400 1.000 79.95696 217 GLN E N 1
ATOM 1917 C CA . GLN B 2 217 ? 84.51900 59.55000 -49.14200 1.000 69.38990 217 GLN E CA 1
ATOM 1918 C C . GLN B 2 217 ? 83.47900 59.93300 -48.10500 1.000 67.54494 217 GLN E C 1
ATOM 1919 O O . GLN B 2 217 ? 83.17600 61.12000 -47.95800 1.000 72.14286 217 GLN E O 1
ATOM 1925 N N . ASP B 2 218 ? 82.93300 58.96600 -47.36500 1.000 72.66924 218 ASP E N 1
ATOM 1926 C CA . ASP B 2 218 ? 81.96700 59.33500 -46.34300 1.000 69.88469 218 ASP E CA 1
ATOM 1927 C C . ASP B 2 218 ? 82.63400 59.94600 -45.11100 1.000 71.86914 218 ASP E C 1
ATOM 1928 O O . ASP B 2 218 ? 81.98200 60.70600 -44.38900 1.000 78.72523 218 ASP E O 1
ATOM 1933 N N . THR B 2 219 ? 83.90700 59.64500 -44.84700 1.000 66.80011 219 THR E N 1
ATOM 1934 C CA . THR B 2 219 ? 84.61500 60.39700 -43.81500 1.000 61.11522 219 THR E CA 1
ATOM 1935 C C . THR B 2 219 ? 84.77100 61.85600 -44.22800 1.000 73.92202 219 THR E C 1
ATOM 1936 O O . THR B 2 219 ? 84.53100 62.77400 -43.43500 1.000 75.91700 219 THR E O 1
ATOM 1940 N N . LEU B 2 220 ? 85.21200 62.09400 -45.45700 1.000 72.44026 220 LEU E N 1
ATOM 1941 C CA . LEU B 2 220 ? 85.32000 63.47100 -45.90700 1.000 70.61899 220 LEU E CA 1
ATOM 1942 C C . LEU B 2 220 ? 83.94500 64.12100 -46.02600 1.000 73.46670 220 LEU E C 1
ATOM 1943 O O . LEU B 2 220 ? 83.80100 65.31900 -45.75600 1.000 79.36741 220 LEU E O 1
ATOM 1948 N N . ASP B 2 221 ? 82.92300 63.35900 -46.42000 1.000 68.65297 221 ASP E N 1
ATOM 1949 C CA . ASP B 2 221 ? 81.59100 63.94400 -46.49000 1.000 80.18593 221 ASP E CA 1
ATOM 1950 C C . ASP B 2 221 ? 81.07900 64.34000 -45.11500 1.000 76.49865 221 ASP E C 1
ATOM 1951 O O . ASP B 2 221 ? 80.33000 65.31800 -45.00800 1.000 72.81136 221 ASP E O 1
ATOM 1956 N N . SER B 2 222 ? 81.51000 63.64400 -44.04600 1.000 64.50247 222 SER E N 1
ATOM 1957 C CA . SER B 2 222 ? 81.08100 64.06900 -42.71100 1.000 70.18473 222 SER E CA 1
ATOM 1958 C C . SER B 2 222 ? 81.86100 65.27000 -42.21200 1.000 76.85132 222 SER E C 1
ATOM 1959 O O . SER B 2 222 ? 81.31700 66.07300 -41.44800 1.000 84.38907 222 SER E O 1
ATOM 1962 N N . LEU B 2 223 ? 83.11400 65.43300 -42.64400 1.000 73.93518 223 LEU E N 1
ATOM 1963 C CA . LEU B 2 223 ? 83.84400 66.63500 -42.27200 1.000 68.99248 223 LEU E CA 1
ATOM 1964 C C . LEU B 2 223 ? 83.21900 67.86600 -42.89800 1.000 76.66972 223 LEU E C 1
ATOM 1965 O O . LEU B 2 223 ? 83.02700 68.87500 -42.21200 1.000 72.27182 223 LEU E O 1
ATOM 1970 N N . ARG B 2 224 ? 82.86600 67.79900 -44.18800 1.000 85.94188 224 ARG E N 1
ATOM 1971 C CA . ARG B 2 224 ? 82.19100 68.93300 -44.81100 1.000 82.90994 224 ARG E CA 1
ATOM 1972 C C . ARG B 2 224 ? 80.82100 69.15200 -44.18800 1.000 83.90743 224 ARG E C 1
ATOM 1973 O O . ARG B 2 224 ? 80.45100 70.28900 -43.88600 1.000 91.01091 224 ARG E O 1
ATOM 1981 N N . ARG B 2 225 ? 80.06800 68.07300 -43.95900 1.000 86.18928 225 ARG E N 1
ATOM 1982 C CA . ARG B 2 225 ? 78.70700 68.21600 -43.45000 1.000 90.43716 225 ARG E CA 1
ATOM 1983 C C . ARG B 2 225 ? 78.70200 68.89700 -42.08800 1.000 83.60213 225 ARG E C 1
ATOM 1984 O O . ARG B 2 225 ? 77.81500 69.70700 -41.79900 1.000 100.02252 225 ARG E O 1
ATOM 1992 N N . HIS B 2 226 ? 79.68200 68.59100 -41.23700 1.000 67.64758 226 HIS E N 1
ATOM 1993 C CA . HIS B 2 226 ? 79.73100 69.15400 -39.89200 1.000 80.73600 226 HIS E CA 1
ATOM 1994 C C . HIS B 2 226 ? 80.83400 70.19400 -39.73800 1.000 93.15327 226 HIS E C 1
ATOM 1995 O O . HIS B 2 226 ? 81.22900 70.51300 -38.61100 1.000 99.29348 226 HIS E O 1
ATOM 2002 N N . ARG B 2 227 ? 81.32400 70.74100 -40.85500 1.000 96.70896 227 ARG E N 1
ATOM 2003 C CA . ARG B 2 227 ? 82.32300 71.80200 -40.80400 1.000 83.97323 227 ARG E CA 1
ATOM 2004 C C . ARG B 2 227 ? 81.83200 72.97600 -39.97800 1.000 88.96330 227 ARG E C 1
ATOM 2005 O O . ARG B 2 227 ? 82.63000 73.62400 -39.29500 1.000 94.43237 227 ARG E O 1
ATOM 2013 N N . ASP B 2 228 ? 80.51700 73.22300 -39.97900 1.000 90.78983 228 ASP E N 1
ATOM 2014 C CA . ASP B 2 228 ? 79.96900 74.39400 -39.30100 1.000 98.10913 228 ASP E CA 1
ATOM 2015 C C . ASP B 2 228 ? 80.15300 74.31600 -37.79000 1.000 94.68240 228 ASP E C 1
ATOM 2016 O O . ASP B 2 228 ? 80.34100 75.34700 -37.13000 1.000 100.70418 228 ASP E O 1
ATOM 2021 N N . VAL B 2 229 ? 80.11100 73.11400 -37.23000 1.000 88.61062 229 VAL E N 1
ATOM 2022 C CA . VAL B 2 229 ? 80.15100 72.92500 -35.79200 1.000 85.03388 229 VAL E CA 1
ATOM 2023 C C . VAL B 2 229 ? 81.47200 72.34600 -35.32500 1.000 77.10135 229 VAL E C 1
ATOM 2024 O O . VAL B 2 229 ? 81.69300 72.22500 -34.11000 1.000 73.61146 229 VAL E O 1
ATOM 2028 N N . LEU B 2 230 ? 82.37100 72.00500 -36.24800 1.000 79.87273 230 LEU E N 1
ATOM 2029 C CA . LEU B 2 230 ? 83.71100 71.52600 -35.91700 1.000 77.04871 230 LEU E CA 1
ATOM 2030 C C . LEU B 2 230 ? 84.73000 72.65400 -35.87000 1.000 88.26321 230 LEU E C 1
ATOM 2031 O O . LEU B 2 230 ? 85.54100 72.74100 -34.94200 1.000 95.27984 230 LEU E O 1
ATOM 2036 N N . ASP B 2 231 ? 84.68500 73.52400 -36.86900 1.000 93.19275 231 ASP E N 1
ATOM 2037 C CA . ASP B 2 231 ? 85.61300 74.63500 -36.95600 1.000 95.91150 231 ASP E CA 1
ATOM 2038 C C . ASP B 2 231 ? 85.26400 75.69000 -35.90700 1.000 93.76387 231 ASP E C 1
ATOM 2039 O O . ASP B 2 231 ? 84.12300 76.15300 -35.81900 1.000 97.28535 231 ASP E O 1
ATOM 2044 N N . LYS B 2 232 ? 86.25000 76.03900 -35.09500 1.000 93.09800 232 LYS E N 1
ATOM 2045 C CA . LYS B 2 232 ? 86.15300 77.14200 -34.14900 1.000 98.06702 232 LYS E CA 1
ATOM 2046 C C . LYS B 2 232 ? 87.57200 77.56700 -33.80200 1.000 102.94129 232 LYS E C 1
ATOM 2047 O O . LYS B 2 232 ? 88.54000 76.87400 -34.15000 1.000 96.47209 232 LYS E O 1
ATOM 2053 N N . PRO B 2 233 ? 87.73400 78.72000 -33.16300 1.000 91.87417 233 PRO E N 1
ATOM 2054 C CA . PRO B 2 233 ? 89.07300 79.11300 -32.71000 1.000 103.99142 233 PRO E CA 1
ATOM 2055 C C . PRO B 2 233 ? 89.69400 78.08500 -31.77400 1.000 99.73827 233 PR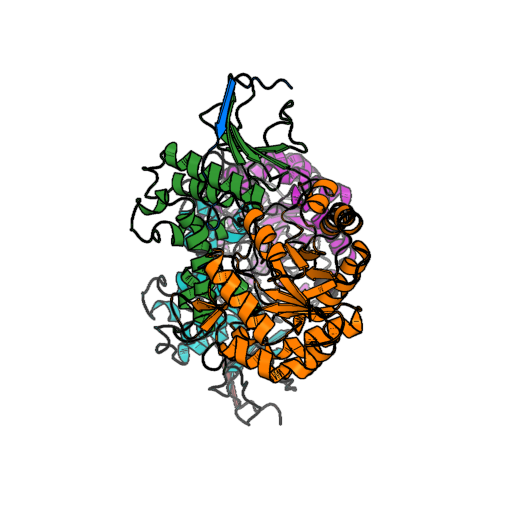O E C 1
ATOM 2056 O O . PRO B 2 233 ? 89.05200 77.57700 -30.85000 1.000 88.58431 233 PRO E O 1
ATOM 2060 N N . GLY B 2 234 ? 90.96400 77.77500 -32.03900 1.000 94.55081 234 GLY E N 1
ATOM 2061 C CA . GLY B 2 234 ? 91.73700 76.84000 -31.25000 1.000 96.15100 234 GLY E CA 1
ATOM 2062 C C . GLY B 2 234 ? 91.59000 75.39300 -31.64200 1.000 97.77751 234 GLY E C 1
ATOM 2063 O O . GLY B 2 234 ? 92.29700 74.54700 -31.08800 1.000 103.29133 234 GLY E O 1
ATOM 2064 N N . ALA B 2 235 ? 90.72700 75.08900 -32.60200 1.000 97.34851 235 ALA E N 1
ATOM 2065 C CA . ALA B 2 235 ? 90.40600 73.71500 -32.94500 1.000 81.27817 235 ALA E CA 1
ATOM 2066 C C . ALA B 2 235 ? 91.54600 73.01400 -33.68100 1.000 84.23905 235 ALA E C 1
ATOM 2067 O O . ALA B 2 235 ? 92.28300 73.61300 -34.47600 1.000 78.28570 235 ALA E O 1
ATOM 2069 N N . THR B 2 236 ? 91.67000 71.71300 -33.41300 1.000 84.18115 236 THR E N 1
ATOM 2070 C CA . THR B 2 236 ? 92.68200 70.86300 -34.01900 1.000 87.68157 236 THR E CA 1
ATOM 2071 C C . THR B 2 236 ? 92.00700 69.62300 -34.57600 1.000 77.94092 236 THR E C 1
ATOM 2072 O O . THR B 2 236 ? 91.01800 69.13900 -34.02800 1.000 81.37818 236 THR E O 1
ATOM 2076 N N . ILE B 2 237 ? 92.55700 69.09100 -35.65800 1.000 67.79497 237 ILE E N 1
ATOM 2077 C CA . ILE B 2 237 ? 92.17800 67.75900 -36.11400 1.000 63.70764 237 ILE E CA 1
ATOM 2078 C C . ILE B 2 237 ? 93.45100 67.03100 -36.52200 1.000 70.90324 237 ILE E C 1
ATOM 2079 O O . ILE B 2 237 ? 94.22600 67.53200 -37.34400 1.000 71.24802 237 ILE E O 1
ATOM 2084 N N . THR B 2 238 ? 93.69800 65.88400 -35.90300 1.000 77.57772 238 THR E N 1
ATOM 2085 C CA . THR B 2 238 ? 94.89400 65.09500 -36.15600 1.000 70.72164 238 THR E CA 1
ATOM 2086 C C . THR B 2 238 ? 94.56700 63.99500 -37.15400 1.000 68.00289 238 THR E C 1
ATOM 2087 O O . THR B 2 238 ? 93.67300 63.17200 -36.91600 1.000 73.17719 238 THR E O 1
ATOM 2091 N N . TYR B 2 239 ? 95.29000 63.97700 -38.26000 1.000 64.77092 239 TYR E N 1
ATOM 2092 C CA . TYR B 2 239 ? 95.22500 62.84000 -39.15600 1.000 58.81495 239 TYR E CA 1
ATOM 2093 C C . TYR B 2 239 ? 96.04100 61.72500 -38.55400 1.000 65.13939 239 TYR E C 1
ATOM 2094 O O . TYR B 2 239 ? 97.20300 61.93400 -38.20000 1.000 76.84079 239 TYR E O 1
ATOM 2103 N N . GLU B 2 240 ? 95.44600 60.54100 -38.45100 1.000 65.15255 240 GLU E N 1
ATOM 2104 C CA . GLU B 2 240 ? 96.10600 59.37200 -37.88000 1.000 67.28701 240 GLU E CA 1
ATOM 2105 C C . GLU B 2 240 ? 96.45500 58.38500 -38.98800 1.000 70.41107 240 GLU E C 1
ATOM 2106 O O . GLU B 2 240 ? 95.55900 57.84400 -39.64500 1.000 76.35126 240 GLU E O 1
ATOM 2112 N N . ARG B 2 241 ? 97.74600 58.09800 -39.14900 1.000 69.96892 241 ARG E N 1
ATOM 2113 C CA . ARG B 2 241 ? 98.20400 57.01100 -40.01300 1.000 67.93183 241 ARG E CA 1
ATOM 2114 C C . ARG B 2 241 ? 99.19500 56.17700 -39.21200 1.000 73.65883 241 ARG E C 1
ATOM 2115 O O . ARG B 2 241 ? 100.29200 56.65100 -38.89100 1.000 80.22804 241 ARG E O 1
ATOM 2123 N N . ASP B 2 242 ? 98.82000 54.92300 -38.91600 1.000 73.97466 242 ASP E N 1
ATOM 2124 C CA . ASP B 2 242 ? 99.60900 54.05000 -38.05000 1.000 85.66553 242 ASP E CA 1
ATOM 2125 C C . ASP B 2 242 ? 100.35100 52.94500 -38.78000 1.000 86.47616 242 ASP E C 1
ATOM 2126 O O . ASP B 2 242 ? 101.29000 52.37400 -38.21600 1.000 93.37435 242 ASP E O 1
ATOM 2131 N N . GLU B 2 243 ? 99.93600 52.60200 -39.98800 1.000 80.40701 243 GLU E N 1
ATOM 2132 C CA . GLU B 2 243 ? 100.71200 51.71300 -40.82300 1.000 79.49374 243 GLU E CA 1
ATOM 2133 C C . GLU B 2 243 ? 100.55300 52.18300 -42.26000 1.000 80.74652 243 GLU E C 1
ATOM 2134 O O . GLU B 2 243 ? 99.69200 53.01500 -42.55700 1.000 75.21165 243 GLU E O 1
ATOM 2140 N N . ASN B 2 244 ? 101.44000 51.70200 -43.13800 1.000 83.03627 244 ASN E N 1
ATOM 2141 C CA . ASN B 2 244 ? 101.59100 52.25000 -44.48800 1.000 83.13365 244 ASN E CA 1
ATOM 2142 C C . ASN B 2 244 ? 101.76200 53.76000 -44.43000 1.000 89.52916 244 ASN E C 1
ATOM 2143 O O . ASN B 2 244 ? 101.02800 54.52400 -45.06700 1.000 91.01354 244 ASN E O 1
ATOM 2148 N N . ILE B 2 245 ? 102.78300 54.18300 -43.67400 1.000 93.06642 245 ILE E N 1
ATOM 2149 C CA . ILE B 2 245 ? 103.05000 55.59500 -43.42200 1.000 86.16033 245 ILE E CA 1
ATOM 2150 C C . ILE B 2 245 ? 104.01800 56.07000 -44.48400 1.000 87.92107 245 ILE E C 1
ATOM 2151 O O . ILE B 2 245 ? 105.18000 56.35200 -44.18400 1.000 96.30365 245 ILE E O 1
ATOM 2156 N N . ASP B 2 246 ? 103.54700 56.16900 -45.72200 1.000 91.27673 246 ASP E N 1
ATOM 2157 C CA . ASP B 2 246 ? 104.34100 56.72600 -46.80200 1.000 98.29336 246 ASP E CA 1
ATOM 2158 C C . ASP B 2 246 ? 103.94700 58.17800 -47.05300 1.000 87.33679 246 ASP E C 1
ATOM 2159 O O . ASP B 2 246 ? 102.80100 58.58500 -46.83900 1.000 83.63371 246 ASP E O 1
ATOM 2164 N N . ILE B 2 247 ? 104.92300 58.95800 -47.51200 1.000 89.71076 247 ILE E N 1
ATOM 2165 C CA . ILE B 2 247 ? 104.75700 60.40100 -47.59300 1.000 76.03543 247 ILE E CA 1
ATOM 2166 C C . ILE B 2 247 ? 103.65500 60.76200 -48.58300 1.000 87.34468 247 ILE E C 1
ATOM 2167 O O . ILE B 2 247 ? 102.86200 61.67900 -48.33700 1.000 86.52353 247 ILE E O 1
ATOM 2172 N N . ASP B 2 248 ? 103.54200 60.01200 -49.68600 1.000 83.99691 248 ASP E N 1
ATOM 2173 C CA . ASP B 2 248 ? 102.58200 60.38000 -50.72400 1.000 88.80802 248 ASP E CA 1
ATOM 2174 C C . ASP B 2 248 ? 101.14600 60.17200 -50.26000 1.000 92.53478 248 ASP E C 1
ATOM 2175 O O . ASP B 2 248 ? 100.28000 61.01800 -50.51000 1.000 92.03209 248 ASP E O 1
ATOM 2180 N N . GLY B 2 249 ? 100.86400 59.04000 -49.61400 1.000 93.90600 249 GLY E N 1
ATOM 2181 C CA . GLY B 2 249 ? 99.52800 58.82200 -49.08900 1.000 93.48489 249 GLY E CA 1
ATOM 2182 C C . GLY B 2 249 ? 99.16600 59.81100 -47.99300 1.000 86.57354 249 GLY E C 1
ATOM 2183 O O . GLY B 2 249 ? 98.04200 60.31400 -47.94600 1.000 86.95253 249 GLY E O 1
ATOM 2184 N N . VAL B 2 250 ? 100.11600 60.10800 -47.10300 1.000 80.06486 250 VAL E N 1
ATOM 2185 C CA . VAL B 2 250 ? 99.85500 61.04800 -46.02200 1.000 75.03005 250 VAL E CA 1
ATOM 2186 C C . VAL B 2 250 ? 99.67400 62.46100 -46.55800 1.000 78.21464 250 VAL E C 1
ATOM 2187 O O . VAL B 2 250 ? 98.79100 63.19600 -46.10500 1.000 87.42890 250 VAL E O 1
ATOM 2191 N N . ARG B 2 251 ? 100.51800 62.88300 -47.50200 1.000 78.26202 251 ARG E N 1
ATOM 2192 C CA . ARG B 2 251 ? 100.38400 64.23900 -48.03500 1.000 74.44840 251 ARG E CA 1
ATOM 2193 C C . ARG B 2 251 ? 99.04000 64.44800 -48.72100 1.000 77.44086 251 ARG E C 1
ATOM 2194 O O . ARG B 2 251 ? 98.43100 65.51400 -48.59300 1.000 85.22074 251 ARG E O 1
ATOM 2202 N N . ALA B 2 252 ? 98.55800 63.44300 -49.45200 1.000 69.68204 252 ALA E N 1
ATOM 2203 C CA . ALA B 2 252 ? 97.30500 63.59600 -50.18500 1.000 67.12384 252 ALA E CA 1
ATOM 2204 C C . ALA B 2 252 ? 96.11800 63.76500 -49.23800 1.000 75.45642 252 ALA E C 1
ATOM 2205 O O . ALA B 2 252 ? 95.18700 64.52500 -49.53000 1.000 78.45678 252 ALA E O 1
ATOM 2207 N N . ASP B 2 253 ? 96.12900 63.06300 -48.10100 1.000 87.46575 253 ASP E N 1
ATOM 2208 C CA . ASP B 2 253 ? 95.03100 63.16600 -47.14500 1.000 87.91844 253 ASP E CA 1
ATOM 2209 C C . ASP B 2 253 ? 95.13800 64.44500 -46.33000 1.000 82.15722 253 ASP E C 1
ATOM 2210 O O . ASP B 2 253 ? 94.11500 65.03900 -45.96900 1.000 84.67331 253 ASP E O 1
ATOM 2215 N N . LEU B 2 254 ? 96.36100 64.87600 -46.02900 1.000 77.63826 254 LEU E N 1
ATOM 2216 C CA . LEU B 2 254 ? 96.51400 66.15900 -45.36700 1.000 74.30101 254 LEU E CA 1
ATOM 2217 C C . LEU B 2 254 ? 96.02900 67.28600 -46.26600 1.000 81.20184 254 LEU E C 1
ATOM 2218 O O . LEU B 2 254 ? 95.41900 68.24300 -45.78300 1.000 82.60464 254 LEU E O 1
ATOM 2223 N N . LEU B 2 255 ? 96.21000 67.15300 -47.58100 1.000 89.13964 255 LEU E N 1
ATOM 2224 C CA . LEU B 2 255 ? 95.77000 68.19400 -48.50100 1.000 92.56373 255 LEU E CA 1
ATOM 2225 C C . LEU B 2 255 ? 94.27500 68.13200 -48.76600 1.000 96.76423 255 LEU E C 1
ATOM 2226 O O . LEU B 2 255 ? 93.67000 69.16500 -49.07200 1.000 107.07336 255 LEU E O 1
ATOM 2231 N N . ALA B 2 256 ? 93.66300 66.95600 -48.63500 1.000 83.46527 256 ALA E N 1
ATOM 2232 C CA . ALA B 2 256 ? 92.21100 66.89300 -48.64400 1.000 77.65405 256 ALA E CA 1
ATOM 2233 C C . ALA B 2 256 ? 91.61200 67.49500 -47.37500 1.000 82.47568 256 ALA E C 1
ATOM 2234 O O . ALA B 2 256 ? 90.48800 68.00500 -47.41100 1.000 84.54961 256 ALA E O 1
ATOM 2236 N N . LEU B 2 257 ? 92.34200 67.45800 -46.25500 1.000 75.25376 257 LEU E N 1
ATOM 2237 C CA . LEU B 2 257 ? 91.84200 68.08400 -45.03600 1.000 66.67378 257 LEU E CA 1
ATOM 2238 C C . LEU B 2 257 ? 91.91300 69.59400 -45.14100 1.000 79.99643 257 LEU E C 1
ATOM 2239 O O . LEU B 2 257 ? 90.97400 70.29900 -44.74800 1.000 88.12372 257 LEU E O 1
ATOM 2244 N N . ARG B 2 258 ? 93.02100 70.10500 -45.67800 1.000 80.50439 258 ARG E N 1
ATOM 2245 C CA . ARG B 2 258 ? 93.16900 71.54100 -45.85600 1.000 77.19610 258 ARG E CA 1
ATOM 2246 C C . ARG B 2 258 ? 92.20000 72.08400 -46.89000 1.000 81.37028 258 ARG E C 1
ATOM 2247 O O . ARG B 2 258 ? 91.85500 73.26900 -46.84200 1.000 90.40821 258 ARG E O 1
ATOM 2255 N N . ALA B 2 259 ? 91.74600 71.24700 -47.82700 1.000 80.87812 259 ALA E N 1
ATOM 2256 C CA . ALA B 2 259 ? 90.70700 71.69400 -48.74600 1.000 86.94727 259 ALA E CA 1
ATOM 2257 C C . ALA B 2 259 ? 89.36600 71.87500 -48.05300 1.000 96.44314 259 ALA E C 1
ATOM 2258 O O . ALA B 2 259 ? 88.52200 72.62100 -48.55900 1.000 108.20508 259 ALA E O 1
ATOM 2260 N N . ILE B 2 260 ? 89.17200 71.25100 -46.88900 1.000 84.94440 260 ILE E N 1
ATOM 2261 C CA . ILE B 2 260 ? 87.93500 71.37300 -46.13200 1.000 83.67582 260 ILE E CA 1
ATOM 2262 C C . ILE B 2 260 ? 88.07800 72.44300 -45.05000 1.000 86.44984 260 ILE E C 1
ATOM 2263 O O . ILE B 2 260 ? 87.09700 73.10300 -44.69600 1.000 99.32507 260 ILE E O 1
ATOM 2268 N N . PHE B 2 261 ? 89.29000 72.63500 -44.52400 1.000 85.51025 261 PHE E N 1
ATOM 2269 C CA . PHE B 2 261 ? 89.56200 73.64900 -43.49900 1.000 87.32100 261 PHE E CA 1
ATOM 2270 C C . PHE B 2 261 ? 90.72800 74.53000 -43.92400 1.000 93.07432 261 PHE E C 1
ATOM 2271 O O . PHE B 2 261 ? 91.85900 74.37700 -43.43400 1.000 92.96115 261 PHE E O 1
ATOM 2279 N N . PRO B 2 262 ? 90.48400 75.49600 -44.79700 1.000 94.77978 262 PRO E N 1
ATOM 2280 C CA . PRO B 2 262 ? 91.59000 76.29000 -45.33000 1.000 95.96151 262 PRO E CA 1
ATOM 2281 C C . PRO B 2 262 ? 92.14600 77.24500 -44.28400 1.000 98.69078 262 PRO E C 1
ATOM 2282 O O . PRO B 2 262 ? 91.50800 77.53200 -43.26800 1.000 98.86975 262 PRO E O 1
ATOM 2286 N N . ARG B 2 263 ? 93.38900 77.68000 -44.51600 1.000 95.70884 263 ARG E N 1
ATOM 2287 C CA . ARG B 2 263 ? 94.01900 78.66000 -43.64200 1.000 95.02981 263 ARG E CA 1
ATOM 2288 C C . ARG B 2 263 ? 93.24400 79.97000 -43.70700 1.000 99.44087 263 ARG E C 1
ATOM 2289 O O . ARG B 2 263 ? 92.57000 80.26200 -44.70000 1.000 101.54639 263 ARG E O 1
ATOM 2297 N N . GLY B 2 264 ? 93.37500 80.77700 -42.64700 1.000 102.34122 264 GLY E N 1
ATOM 2298 C CA . GLY B 2 264 ? 92.71500 82.07600 -42.56800 1.000 108.14718 264 GLY E CA 1
ATOM 2299 C C . GLY B 2 264 ? 93.44000 83.12700 -41.72900 1.000 124.97551 264 GLY E C 1
ATOM 2300 O O . GLY B 2 264 ? 93.42800 84.33900 -42.01800 1.000 129.57869 264 GLY E O 1
ATOM 2301 N N . MET C 3 1 ? 79.53000 8.86400 25.27900 1.000 99.15926 1 MET B N 1
ATOM 2302 C CA . MET C 3 1 ? 79.43300 9.20000 23.86300 1.000 97.01953 1 MET B CA 1
ATOM 2303 C C . MET C 3 1 ? 78.06800 8.83700 23.30700 1.000 101.40426 1 MET B C 1
ATOM 2304 O O . MET C 3 1 ? 77.77800 7.66200 23.12500 1.000 119.14323 1 MET B O 1
ATOM 2309 N N . ARG C 3 2 ? 77.23200 9.84100 23.04300 1.000 86.71566 2 ARG B N 1
ATOM 2310 C CA . ARG C 3 2 ? 75.95200 9.61100 22.38000 1.000 89.76339 2 ARG B CA 1
ATOM 2311 C C . ARG C 3 2 ? 76.14800 9.43700 20.87600 1.000 84.10219 2 ARG B C 1
ATOM 2312 O O . ARG C 3 2 ? 77.05000 10.02600 20.27600 1.000 82.39672 2 ARG B O 1
ATOM 2320 N N . ILE C 3 3 ? 75.28400 8.62700 20.26900 1.000 78.26728 3 ILE B N 1
ATOM 2321 C CA . ILE C 3 3 ? 75.37900 8.28700 18.85300 1.000 79.35952 3 ILE B CA 1
ATOM 2322 C C . ILE C 3 3 ? 74.15200 8.82400 18.12600 1.000 79.26477 3 ILE B C 1
ATOM 2323 O O . ILE C 3 3 ? 73.01800 8.61200 18.56900 1.000 81.02814 3 ILE B O 1
ATOM 2328 N N . GLY C 3 4 ? 74.37800 9.52400 17.00800 1.000 67.93709 4 GLY B N 1
ATOM 2329 C CA . GLY C 3 4 ? 73.31000 10.13100 16.25100 1.000 72.21919 4 GLY B CA 1
ATOM 2330 C C . GLY C 3 4 ? 73.26200 9.65800 14.80200 1.000 73.73252 4 GLY B C 1
ATOM 2331 O O . GLY C 3 4 ? 74.14100 8.94000 14.31800 1.000 71.92968 4 GLY B O 1
ATOM 2332 N N . PHE C 3 5 ? 72.21400 10.09200 14.10700 1.000 72.69819 5 PHE B N 1
ATOM 2333 C CA . PHE C 3 5 ? 72.03400 9.80800 12.69300 1.000 74.22206 5 PHE B CA 1
ATOM 2334 C C . PHE C 3 5 ? 71.66100 11.09200 11.97200 1.000 70.52688 5 PHE B C 1
ATOM 2335 O O . PHE C 3 5 ? 70.93500 11.92900 12.51600 1.000 67.65548 5 PHE B O 1
ATOM 2343 N N . ASN C 3 6 ? 72.18200 11.27000 10.76600 1.000 63.31812 6 ASN B N 1
ATOM 2344 C CA . ASN C 3 6 ? 71.88300 12.49700 10.04500 1.000 63.69448 6 ASN B CA 1
ATOM 2345 C C . ASN C 3 6 ? 70.50200 12.40900 9.40800 1.000 69.94786 6 ASN B C 1
ATOM 2346 O O . ASN C 3 6 ? 70.02400 11.33400 9.04900 1.000 79.93590 6 ASN B O 1
ATOM 2351 N N . PHE C 3 7 ? 69.85500 13.55600 9.27400 1.000 58.76494 7 PHE B N 1
ATOM 2352 C CA . PHE C 3 7 ? 68.47900 13.61100 8.78500 1.000 55.54877 7 PHE B CA 1
ATOM 2353 C C . PHE C 3 7 ? 68.43400 14.76900 7.78700 1.000 68.08711 7 PHE B C 1
ATOM 2354 O O . PHE C 3 7 ? 68.43600 15.94500 8.17600 1.000 73.17983 7 PHE B O 1
ATOM 2362 N N . THR C 3 8 ? 68.43100 14.42500 6.50000 1.000 65.12097 8 THR B N 1
ATOM 2363 C CA . THR C 3 8 ? 68.43600 15.38200 5.40300 1.000 66.88170 8 THR B CA 1
ATOM 2364 C C . THR C 3 8 ? 67.18200 15.33300 4.55300 1.000 63.34970 8 THR B C 1
ATOM 2365 O O . THR C 3 8 ? 66.80600 16.35700 3.98700 1.000 77.92776 8 THR B O 1
ATOM 2369 N N . LEU C 3 9 ? 66.49500 14.19600 4.51800 1.000 62.00480 9 LEU B N 1
ATOM 2370 C CA . LEU C 3 9 ? 65.27300 13.97900 3.75600 1.000 62.57592 9 LEU B CA 1
ATOM 2371 C C . LEU C 3 9 ? 64.11400 13.74000 4.71400 1.000 76.00648 9 LEU B C 1
ATOM 2372 O O . LEU C 3 9 ? 64.19800 12.87200 5.58900 1.000 96.20101 9 LEU B O 1
ATOM 2377 N N . GLY C 3 10 ? 63.03700 14.50500 4.55500 1.000 68.09237 10 GLY B N 1
ATOM 2378 C CA . GLY C 3 10 ? 61.84300 14.24000 5.34100 1.000 60.76255 10 GLY B CA 1
ATOM 2379 C C . GLY C 3 10 ? 61.29400 12.83500 5.16700 1.000 74.01151 10 GLY B C 1
ATOM 2380 O O . GLY C 3 10 ? 60.72600 12.26100 6.10400 1.000 74.21679 10 GLY B O 1
ATOM 2381 N N . GLU C 3 11 ? 61.44100 12.26100 3.96700 1.000 74.98794 11 GLU B N 1
ATOM 2382 C CA . GLU C 3 11 ? 60.89500 10.93200 3.71500 1.000 83.13628 11 GLU B CA 1
ATOM 2383 C C . GLU C 3 11 ? 61.49300 9.87700 4.63800 1.000 79.53848 11 GLU B C 1
ATOM 2384 O O . GLU C 3 11 ? 60.93500 8.78300 4.75000 1.000 88.54746 11 GLU B O 1
ATOM 2390 N N . THR C 3 12 ? 62.63000 10.16600 5.26500 1.000 70.79270 12 THR B N 1
ATOM 2391 C CA . THR C 3 12 ? 63.32700 9.21600 6.11300 1.000 75.14848 12 THR B CA 1
ATOM 2392 C C . THR C 3 12 ? 62.92300 9.33200 7.57900 1.000 80.49913 12 THR B C 1
ATOM 2393 O O . THR C 3 12 ? 63.55000 8.70200 8.43300 1.000 88.54220 12 THR B O 1
ATOM 2397 N N . LEU C 3 13 ? 61.89000 10.10700 7.88600 1.000 81.42292 13 LEU B N 1
ATOM 2398 C CA . LEU C 3 13 ? 61.44000 10.29400 9.25800 1.000 77.47771 13 LEU B CA 1
ATOM 2399 C C . LEU C 3 13 ? 60.88700 9.01300 9.87700 1.000 86.39983 13 LEU B C 1
ATOM 2400 O O . LEU C 3 13 ? 61.16400 8.73900 11.05400 1.000 91.01091 13 LEU B O 1
ATOM 2405 N N . PRO C 3 14 ? 60.11100 8.19900 9.16300 1.000 97.04848 14 PRO B N 1
ATOM 2406 C CA . PRO C 3 14 ? 59.71700 6.91700 9.77100 1.000 104.34672 14 PRO B CA 1
ATOM 2407 C C . PRO C 3 14 ? 60.91200 6.05300 10.15300 1.000 101.57797 14 PRO B C 1
ATOM 2408 O O . PRO C 3 14 ? 60.87600 5.36500 11.18500 1.000 95.96414 14 PRO B O 1
ATOM 2412 N N . LEU C 3 15 ? 62.00000 6.13600 9.38900 1.000 93.04537 15 LEU B N 1
ATOM 2413 C CA . LEU C 3 15 ? 63.17100 5.32600 9.68000 1.000 89.66338 15 LEU B CA 1
ATOM 2414 C C . LEU C 3 15 ? 63.94000 5.88500 10.86000 1.000 83.56528 15 LEU B C 1
ATOM 2415 O O . LEU C 3 15 ? 64.42900 5.12400 11.70300 1.000 88.40797 15 LEU B O 1
ATOM 2420 N N . VAL C 3 16 ? 64.00300 7.21000 10.97400 1.000 80.17803 16 VAL B N 1
ATOM 2421 C CA . VAL C 3 16 ? 64.70500 7.80800 12.10100 1.000 85.08389 16 VAL B CA 1
ATOM 2422 C C . VAL C 3 16 ? 63.94200 7.56400 13.39400 1.000 88.35796 16 VAL B C 1
ATOM 2423 O O . VAL C 3 16 ? 64.53300 7.24700 14.42800 1.000 88.32112 16 VAL B O 1
ATOM 2427 N N . ARG C 3 17 ? 62.61400 7.65800 13.34500 1.000 93.80862 17 ARG B N 1
ATOM 2428 C CA . ARG C 3 17 ? 61.80400 7.42600 14.53700 1.000 92.56110 17 ARG B CA 1
ATOM 2429 C C . ARG C 3 17 ? 61.96600 6.01000 15.05800 1.000 98.67236 17 ARG B C 1
ATOM 2430 O O . ARG C 3 17 ? 62.03400 5.79900 16.27300 1.000 109.78422 17 ARG B O 1
ATOM 2438 N N . GLN C 3 18 ? 62.05800 5.02600 14.16300 1.000 95.24563 18 GLN B N 1
ATOM 2439 C CA . GLN C 3 18 ? 62.14900 3.66600 14.66700 1.000 102.73600 18 GLN B CA 1
ATOM 2440 C C . GLN C 3 18 ? 63.55100 3.37000 15.19000 1.000 97.79857 18 GLN B C 1
ATOM 2441 O O . GLN C 3 18 ? 63.69800 2.63700 16.17600 1.000 93.58754 18 GLN B O 1
ATOM 2447 N N . LEU C 3 19 ? 64.57900 3.99800 14.62000 1.000 95.15351 19 LEU B N 1
ATOM 2448 C CA . LEU C 3 19 ? 65.90600 3.79100 15.17900 1.000 99.82776 19 LEU B CA 1
ATOM 2449 C C . LEU C 3 19 ? 66.05900 4.54700 16.48600 1.000 105.31263 19 LEU B C 1
ATOM 2450 O O . LEU C 3 19 ? 66.83500 4.13000 17.35500 1.000 116.95876 19 LEU B O 1
ATOM 2455 N N . ALA C 3 20 ? 65.28600 5.62400 16.65400 1.000 100.68839 20 ALA B N 1
ATOM 2456 C CA . ALA C 3 20 ? 65.17200 6.27700 17.95200 1.000 94.71136 20 ALA B CA 1
ATOM 2457 C C . ALA C 3 20 ? 64.52600 5.36900 18.99900 1.000 98.01965 20 ALA B C 1
ATOM 2458 O O . ALA C 3 20 ? 64.88600 5.43900 20.17800 1.000 97.79067 20 ALA B O 1
ATOM 2460 N N . GLN C 3 21 ? 63.58900 4.50200 18.60100 1.000 103.31239 21 GLN B N 1
ATOM 2461 C CA . GLN C 3 21 ? 62.93600 3.67300 19.60800 1.000 110.61589 21 GLN B CA 1
ATOM 2462 C C . GLN C 3 21 ? 63.75700 2.43900 19.97100 1.000 116.03497 21 GLN B C 1
ATOM 2463 O O . GLN C 3 21 ? 63.86400 2.11000 21.15600 1.000 122.60417 21 GLN B O 1
ATOM 2469 N N . GLU C 3 22 ? 64.36100 1.74300 18.99800 1.000 120.45392 22 GLU B N 1
ATOM 2470 C CA . GLU C 3 22 ? 65.27400 0.66500 19.37900 1.000 120.44602 22 GLU B CA 1
ATOM 2471 C C . GLU C 3 22 ? 66.47800 1.16500 20.16100 1.000 117.04824 22 GLU B C 1
ATOM 2472 O O . GLU C 3 22 ? 67.26900 0.34400 20.63900 1.000 105.18630 22 GLU B O 1
ATOM 2478 N N . GLY C 3 23 ? 66.65400 2.48000 20.28600 1.000 109.69473 23 GLY B N 1
ATOM 2479 C CA . GLY C 3 23 ? 67.81100 2.98300 20.98600 1.000 106.48645 23 GLY B CA 1
ATOM 2480 C C . GLY C 3 23 ? 69.08700 2.88500 20.19600 1.000 106.64437 23 GLY B C 1
ATOM 2481 O O . GLY C 3 23 ? 70.16700 2.83200 20.79500 1.000 113.87418 23 GLY B O 1
ATOM 2482 N N . ALA C 3 24 ? 68.99600 2.78900 18.86500 1.000 96.56947 24 ALA B N 1
ATOM 2483 C CA . ALA C 3 24 ? 70.19100 2.77900 18.02900 1.000 93.80862 24 ALA B CA 1
ATOM 2484 C C . ALA C 3 24 ? 70.78100 4.17300 17.83400 1.000 92.12684 24 ALA B C 1
ATOM 2485 O O . ALA C 3 24 ? 71.97100 4.28400 17.52400 1.000 92.62690 24 ALA B O 1
ATOM 2487 N N . ILE C 3 25 ? 69.98100 5.23200 17.98500 1.000 83.35999 25 ILE B N 1
ATOM 2488 C CA . ILE C 3 25 ? 70.48400 6.60100 18.00100 1.000 85.38919 25 ILE B CA 1
ATOM 2489 C C . ILE C 3 25 ? 69.97700 7.28000 19.25900 1.000 87.75526 25 ILE B C 1
ATOM 2490 O O . ILE C 3 25 ? 68.85600 7.01400 19.70200 1.000 93.71124 25 ILE B O 1
ATOM 2495 N N . ASP C 3 26 ? 70.80100 8.15900 19.83100 1.000 82.94679 26 ASP B N 1
ATOM 2496 C CA . ASP C 3 26 ? 70.40700 8.93900 20.99700 1.000 78.71207 26 ASP B CA 1
ATOM 2497 C C . ASP C 3 26 ? 69.98800 10.35300 20.63100 1.000 80.47281 26 ASP B C 1
ATOM 2498 O O . ASP C 3 26 ? 69.15000 10.94400 21.31300 1.000 90.19502 26 ASP B O 1
ATOM 2503 N N . TYR C 3 27 ? 70.54700 10.90500 19.56700 1.000 68.93458 27 TYR B N 1
ATOM 2504 C CA . TYR C 3 27 ? 70.12400 12.19700 19.06000 1.000 77.09872 27 TYR B CA 1
ATOM 2505 C C . TYR C 3 27 ? 70.08000 12.10500 17.54500 1.000 71.35592 27 TYR B C 1
ATOM 2506 O O . TYR C 3 27 ? 70.48800 11.11400 16.94400 1.000 70.84270 27 TYR B O 1
ATOM 2515 N N . CYS C 3 28 ? 69.66700 13.18900 16.92000 1.000 75.67486 28 CYS B N 1
ATOM 2516 C CA . CYS C 3 28 ? 69.48900 13.21700 15.48300 1.000 73.13245 28 CYS B CA 1
ATOM 2517 C C . CYS C 3 28 ? 70.00500 14.55000 14.96200 1.000 68.66350 28 CYS B C 1
ATOM 2518 O O . CYS C 3 28 ? 69.75800 15.58900 15.57600 1.000 67.51599 28 CYS B O 1
ATOM 2521 N N . GLU C 3 29 ? 70.77100 14.52300 13.87200 1.000 65.31573 29 GLU B N 1
ATOM 2522 C CA . GLU C 3 29 ? 71.40500 15.72100 13.33400 1.000 53.88541 29 GLU B CA 1
ATOM 2523 C C . GLU C 3 29 ? 70.67900 16.14200 12.06300 1.000 61.22050 29 GLU B C 1
ATOM 2524 O O . GLU C 3 29 ? 70.73000 15.44300 11.04100 1.000 63.33128 29 GLU B O 1
ATOM 2530 N N . LEU C 3 30 ? 70.01500 17.28900 12.13000 1.000 62.80490 30 LEU B N 1
ATOM 2531 C CA . LEU C 3 30 ? 69.23800 17.80200 11.01000 1.000 61.28103 30 LEU B CA 1
ATOM 2532 C C . LEU C 3 30 ? 70.11900 18.65600 10.11400 1.000 60.70201 30 LEU B C 1
ATOM 2533 O O . LEU C 3 30 ? 70.81400 19.56200 10.59600 1.000 48.40317 30 LEU B O 1
ATOM 2538 N N . LEU C 3 31 ? 70.05800 18.39700 8.80500 1.000 50.58238 31 LEU B N 1
ATOM 2539 C CA . LEU C 3 31 ? 70.63500 19.32400 7.83500 1.000 53.38272 31 LEU B CA 1
ATOM 2540 C C . LEU C 3 31 ? 69.70100 20.52900 7.80600 1.000 56.03567 31 LEU B C 1
ATOM 2541 O O . LEU C 3 31 ? 68.80200 20.65300 6.97000 1.000 53.20638 31 LEU B O 1
ATOM 2546 N N . ILE C 3 32 ? 69.91300 21.43500 8.76100 1.000 50.33761 32 ILE B N 1
ATOM 2547 C CA . ILE C 3 32 ? 68.82500 22.31800 9.16800 1.000 52.50103 32 ILE B CA 1
ATOM 2548 C C . ILE C 3 32 ? 68.37900 23.21700 8.01400 1.000 59.67031 32 ILE B C 1
ATOM 2549 O O . ILE C 3 32 ? 67.19000 23.53100 7.89200 1.000 57.93326 32 ILE B O 1
ATOM 2554 N N . ASP C 3 33 ? 69.30600 23.63700 7.13900 1.000 49.73491 33 ASP B N 1
ATOM 2555 C CA . ASP C 3 33 ? 68.82400 24.53000 6.08400 1.000 59.77559 33 ASP B CA 1
ATOM 2556 C C . ASP C 3 33 ? 68.04400 23.80100 5.00500 1.000 62.72857 33 ASP B C 1
ATOM 2557 O O . ASP C 3 33 ? 67.57400 24.44900 4.06800 1.000 67.20279 33 ASP B O 1
ATOM 2562 N N . ASN C 3 34 ? 67.75300 22.52800 5.18900 1.000 62.65488 34 ASN B N 1
ATOM 2563 C CA . ASN C 3 34 ? 66.87500 21.84400 4.21900 1.000 57.27792 34 ASN B CA 1
ATOM 2564 C C . ASN C 3 34 ? 65.43800 21.94500 4.71100 1.000 49.85071 34 ASN B C 1
ATOM 2565 O O . ASN C 3 34 ? 64.56200 21.54600 3.96600 1.000 65.55786 34 ASN B O 1
ATOM 2570 N N . PHE C 3 35 ? 65.20600 22.49400 5.90400 1.000 51.98781 35 PHE B N 1
ATOM 2571 C CA . PHE C 3 35 ? 63.85100 22.49500 6.44900 1.000 58.76231 35 PHE B CA 1
ATOM 2572 C C . PHE C 3 35 ? 63.39300 23.89300 6.83400 1.000 55.80669 35 PHE B C 1
ATOM 2573 O O . PHE C 3 35 ? 62.41800 24.04300 7.57600 1.000 62.63119 35 PHE B O 1
ATOM 2581 N N . MET C 3 36 ? 63.98800 24.91600 6.24300 1.000 56.22516 36 MET B N 1
ATOM 2582 C CA . MET C 3 36 ? 63.70300 26.27000 6.66400 1.000 56.78576 36 MET B CA 1
ATOM 2583 C C . MET C 3 36 ? 62.38500 26.80300 6.14300 1.000 58.51491 36 MET B C 1
ATOM 2584 O O . MET C 3 36 ? 62.09100 27.98400 6.37700 1.000 63.45761 36 MET B O 1
ATOM 2589 N N . GLN C 3 37 ? 61.58100 25.97700 5.47400 1.000 64.79724 37 GLN B N 1
ATOM 2590 C CA . GLN C 3 37 ? 60.18600 26.31000 5.20800 1.000 71.15590 37 GLN B CA 1
ATOM 2591 C C . GLN C 3 37 ? 59.23000 25.40100 5.96800 1.000 76.76184 37 GLN B C 1
ATOM 2592 O O . GLN C 3 37 ? 58.01100 25.60600 5.90300 1.000 76.72236 37 GLN B O 1
ATOM 2598 N N . VAL C 3 38 ? 59.75300 24.42300 6.69800 1.000 72.08496 38 VAL B N 1
ATOM 2599 C CA . VAL C 3 38 ? 58.94500 23.61700 7.60900 1.000 70.54004 38 VAL B CA 1
ATOM 2600 C C . VAL C 3 38 ? 58.77500 24.40400 8.91300 1.000 68.48979 38 VAL B C 1
ATOM 2601 O O . VAL C 3 38 ? 59.78500 24.80100 9.50800 1.000 70.38212 38 VAL B O 1
ATOM 2605 N N . PRO C 3 39 ? 57.54900 24.63200 9.37700 1.000 69.03196 39 PRO B N 1
ATOM 2606 C CA . PRO C 3 39 ? 57.34200 25.45400 10.58900 1.000 76.40127 39 PRO B CA 1
ATOM 2607 C C . PRO C 3 39 ? 58.17700 24.97000 11.75500 1.000 75.37219 39 PRO B C 1
ATOM 2608 O O . PRO C 3 39 ? 58.19400 23.76900 12.06300 1.000 79.51743 39 PRO B O 1
ATOM 2612 N N . PRO C 3 40 ? 58.89200 25.88700 12.41600 1.000 77.76722 40 PRO B N 1
ATOM 2613 C CA . PRO C 3 40 ? 59.82100 25.48400 13.49200 1.000 77.37507 40 PRO B CA 1
ATOM 2614 C C . PRO C 3 40 ? 59.16500 24.66100 14.58600 1.000 78.05936 40 PRO B C 1
ATOM 2615 O O . PRO C 3 40 ? 59.76500 23.70800 15.09600 1.000 75.92489 40 PRO B O 1
ATOM 2619 N N . GLN C 3 41 ? 57.93300 24.99900 14.95600 1.000 82.75729 41 GLN B N 1
ATOM 2620 C CA . GLN C 3 41 ? 57.25600 24.20300 15.96100 1.000 84.67857 41 GLN B CA 1
ATOM 2621 C C . GLN C 3 41 ? 56.95000 22.80900 15.42900 1.000 83.30209 41 GLN B C 1
ATOM 2622 O O . GLN C 3 41 ? 57.13200 21.81600 16.13600 1.000 86.97359 41 GLN B O 1
ATOM 2628 N N . GLU C 3 42 ? 56.56400 22.70200 14.16400 1.000 83.46790 42 GLU B N 1
ATOM 2629 C CA . GLU C 3 42 ? 56.28200 21.38400 13.61000 1.000 84.42591 42 GLU B CA 1
ATOM 2630 C C . GLU C 3 42 ? 57.53900 20.52700 13.53900 1.000 86.97885 42 GLU B C 1
ATOM 2631 O O . GLU C 3 42 ? 57.49100 19.32300 13.82100 1.000 84.31800 42 GLU B O 1
ATOM 2637 N N . LEU C 3 43 ? 58.68100 21.13400 13.20300 1.000 83.92059 43 LEU B N 1
ATOM 2638 C CA . LEU C 3 43 ? 59.94400 20.40300 13.23500 1.000 78.40414 43 LEU B CA 1
ATOM 2639 C C . LEU C 3 43 ? 60.22000 19.85500 14.61900 1.000 83.10470 43 LEU B C 1
ATOM 2640 O O . LEU C 3 43 ? 60.60300 18.69200 14.77300 1.000 89.66601 43 LEU B O 1
ATOM 2645 N N . ALA C 3 44 ? 60.03200 20.69100 15.64300 1.000 85.03914 44 ALA B N 1
ATOM 2646 C CA . ALA C 3 44 ? 60.35500 20.29000 17.00600 1.000 83.27841 44 ALA B CA 1
ATOM 2647 C C . ALA C 3 44 ? 59.47300 19.15000 17.50100 1.000 91.45570 44 ALA B C 1
ATOM 2648 O O . ALA C 3 44 ? 59.93800 18.30400 18.27300 1.000 101.34899 44 ALA B O 1
ATOM 2650 N N . GLU C 3 45 ? 58.22800 19.07400 17.04300 1.000 91.78469 45 GLU B N 1
ATOM 2651 C CA . GLU C 3 45 ? 57.31500 18.04700 17.51900 1.000 92.18474 45 GLU B CA 1
ATOM 2652 C C . GLU C 3 45 ? 57.49900 16.73000 16.78900 1.000 84.76016 45 GLU B C 1
ATOM 2653 O O . GLU C 3 45 ? 56.73700 15.79600 17.03800 1.000 101.18318 45 GLU B O 1
ATOM 2659 N N . ALA C 3 46 ? 58.51600 16.61100 15.93400 1.000 73.71673 46 ALA B N 1
ATOM 2660 C CA . ALA C 3 46 ? 58.75100 15.37300 15.20000 1.000 74.14047 46 ALA B CA 1
ATOM 2661 C C . ALA C 3 46 ? 59.82200 14.48600 15.81000 1.000 81.29659 46 ALA B C 1
ATOM 2662 O O . ALA C 3 46 ? 59.93600 13.31600 15.41700 1.000 97.57749 46 ALA B O 1
ATOM 2664 N N . PHE C 3 47 ? 60.59300 15.08200 16.70400 1.000 96.32208 47 PHE B N 1
ATOM 2665 C CA . PHE C 3 47 ? 61.72100 14.33700 17.29400 1.000 95.02981 47 PHE B CA 1
ATOM 2666 C C . PHE C 3 47 ? 61.59500 14.29800 18.81100 1.000 93.83493 47 PHE B C 1
ATOM 2667 O O . PHE C 3 47 ? 61.62200 15.35300 19.44400 1.000 90.06343 47 PHE B O 1
ATOM 2675 N N . ASP C 3 48 ? 61.38000 13.10600 19.35100 1.000 105.86269 48 ASP B N 1
ATOM 2676 C CA . ASP C 3 48 ? 61.33900 12.91500 20.81900 1.000 114.01630 48 ASP B CA 1
ATOM 2677 C C . ASP C 3 48 ? 62.74900 13.13100 21.34300 1.000 106.13378 48 ASP B C 1
ATOM 2678 O O . ASP C 3 48 ? 62.89300 13.68600 22.43600 1.000 115.69545 48 ASP B O 1
ATOM 2683 N N . VAL C 3 49 ? 63.73800 12.69800 20.57300 1.000 100.83314 49 VAL B N 1
ATOM 2684 C CA . VAL C 3 49 ? 65.15600 12.79900 20.99900 1.000 91.58203 49 VAL B CA 1
ATOM 2685 C C . VAL C 3 49 ? 65.71800 14.21500 20.82000 1.000 91.28726 49 VAL B C 1
ATOM 2686 O O . VAL C 3 49 ? 65.08100 15.00000 20.12400 1.000 78.33308 49 VAL B O 1
ATOM 2690 N N . PRO C 3 50 ? 66.84100 14.61700 21.47000 1.000 87.51839 50 PRO B N 1
ATOM 2691 C CA . PRO C 3 50 ? 67.47900 15.90100 21.16000 1.000 81.06498 50 PRO B CA 1
ATOM 2692 C C . PRO C 3 50 ? 68.05100 15.89800 19.75200 1.000 76.30652 50 PRO B C 1
ATOM 2693 O O . PRO C 3 50 ? 68.23300 14.84600 19.12900 1.000 78.77260 50 PRO B O 1
ATOM 2697 N N . VAL C 3 51 ? 68.37500 17.09700 19.25600 1.000 68.44242 51 VAL B N 1
ATOM 2698 C CA . VAL C 3 51 ? 68.88400 17.21300 17.89700 1.000 64.77619 51 VAL B CA 1
ATOM 2699 C C . VAL C 3 51 ? 70.11800 18.10100 17.83600 1.000 70.44792 51 VAL B C 1
ATOM 2700 O O . VAL C 3 51 ? 70.41800 18.86400 18.75500 1.000 71.13484 51 VAL B O 1
ATOM 2704 N N . GLY C 3 52 ? 70.83300 17.97500 16.71400 1.000 60.02035 52 GLY B N 1
ATOM 2705 C CA . GLY C 3 52 ? 71.94700 18.84300 16.40400 1.000 57.33582 52 GLY B CA 1
ATOM 2706 C C . GLY C 3 52 ? 71.70700 19.44300 15.02000 1.000 67.58442 52 GLY B C 1
ATOM 2707 O O . GLY C 3 52 ? 70.92900 18.90800 14.23400 1.000 63.79712 52 GLY B O 1
ATOM 2708 N N . PHE C 3 53 ? 72.33600 20.59200 14.76400 1.000 56.68838 53 PHE B N 1
ATOM 2709 C CA . PHE C 3 53 ? 72.17700 21.27300 13.47800 1.000 53.66433 53 PHE B CA 1
ATOM 2710 C C . PHE C 3 53 ? 73.43600 21.07500 12.63700 1.000 53.92225 53 PHE B C 1
ATOM 2711 O O . PHE C 3 53 ? 74.56500 21.15400 13.13000 1.000 56.66206 53 PHE B O 1
ATOM 2719 N N . HIS C 3 54 ? 73.23900 20.77900 11.36900 1.000 53.26428 54 HIS B N 1
ATOM 2720 C CA . HIS C 3 54 ? 74.31100 20.79900 10.39300 1.000 52.62473 54 HIS B CA 1
ATOM 2721 C C . HIS C 3 54 ? 73.84700 21.70900 9.26600 1.000 52.75106 54 HIS B C 1
ATOM 2722 O O . HIS C 3 54 ? 72.70900 21.58400 8.80700 1.000 72.94032 54 HIS B O 1
ATOM 2729 N N . ILE C 3 55 ? 74.66900 22.68300 8.89400 1.000 51.16140 55 ILE B N 1
ATOM 2730 C CA . ILE C 3 55 ? 74.31300 23.65700 7.85700 1.000 60.08089 55 ILE B CA 1
ATOM 2731 C C . ILE C 3 55 ? 75.04400 23.29800 6.57600 1.000 59.09656 55 ILE B C 1
ATOM 2732 O O . ILE C 3 55 ? 76.27300 23.17700 6.56200 1.000 56.39887 55 ILE B O 1
ATOM 2737 N N . MET C 3 56 ? 74.31500 23.23200 5.47500 1.000 58.09644 56 MET B N 1
ATOM 2738 C CA . MET C 3 56 ? 74.99200 22.95300 4.22000 1.000 57.40951 56 MET B CA 1
ATOM 2739 C C . MET C 3 56 ? 75.37900 24.19800 3.43600 1.000 61.78109 56 MET B C 1
ATOM 2740 O O . MET C 3 56 ? 76.52700 24.30700 3.01300 1.000 55.46191 56 MET B O 1
ATOM 2745 N N . PHE C 3 57 ? 74.49600 25.17800 3.29800 1.000 69.83206 57 PHE B N 1
ATOM 2746 C CA . PHE C 3 57 ? 74.71900 26.24800 2.33200 1.000 71.32171 57 PHE B CA 1
ATOM 2747 C C . PHE C 3 57 ? 74.65900 27.63300 2.95500 1.000 70.52161 57 PHE B C 1
ATOM 2748 O O . PHE C 3 57 ? 74.06800 28.55400 2.38700 1.000 74.31944 57 PHE B O 1
ATOM 2756 N N . SER C 3 58 ? 75.23700 27.84100 4.13100 1.000 60.54410 58 SER B N 1
ATOM 2757 C CA . SER C 3 58 ? 75.41400 29.22900 4.55300 1.000 52.26153 58 SER B CA 1
ATOM 2758 C C . SER C 3 58 ? 76.33900 29.98500 3.60300 1.000 53.31955 58 SER B C 1
ATOM 2759 O O . SER C 3 58 ? 76.11100 31.16600 3.30800 1.000 57.02263 58 SER B O 1
ATOM 2762 N N . ARG C 3 59 ? 77.35600 29.30300 3.07600 1.000 57.13317 59 ARG B N 1
ATOM 2763 C CA . ARG C 3 59 ? 78.39000 29.93600 2.26900 1.000 56.30149 59 ARG B CA 1
ATOM 2764 C C . ARG C 3 59 ? 79.00200 31.10800 3.03100 1.000 50.95085 59 ARG B C 1
ATOM 2765 O O . ARG C 3 59 ? 79.28100 32.16700 2.47800 1.000 53.10374 59 ARG B O 1
ATOM 2773 N N . PHE C 3 60 ? 79.19800 30.92000 4.33300 1.000 50.11654 60 PHE B N 1
ATOM 2774 C CA . PHE C 3 60 ? 79.52800 32.06100 5.18100 1.000 52.81160 60 PHE B CA 1
ATOM 2775 C C . PHE C 3 60 ? 80.85900 32.70300 4.81200 1.000 56.47519 60 PHE B C 1
ATOM 2776 O O . PHE C 3 60 ? 81.05400 33.88500 5.11600 1.000 54.76972 60 PHE B O 1
ATOM 2784 N N . ILE C 3 61 ? 81.78000 31.97400 4.17200 1.000 48.93218 61 ILE B N 1
ATOM 2785 C CA . ILE C 3 61 ? 83.04100 32.60300 3.80400 1.000 51.77989 61 ILE B CA 1
ATOM 2786 C C . ILE C 3 61 ? 82.85000 33.53000 2.61000 1.000 54.88026 61 ILE B C 1
ATOM 2787 O O . ILE C 3 61 ? 83.27200 34.69100 2.63900 1.000 57.29108 61 ILE B O 1
ATOM 2792 N N . GLU C 3 62 ? 82.16100 33.05400 1.56700 1.000 53.39324 62 GLU B N 1
ATOM 2793 C CA . GLU C 3 62 ? 82.08900 33.75300 0.28900 1.000 58.08854 62 GLU B CA 1
ATOM 2794 C C . GLU C 3 62 ? 80.80700 34.55000 0.06900 1.000 59.69400 62 GLU B C 1
ATOM 2795 O O . GLU C 3 62 ? 80.77900 35.39500 -0.82600 1.000 67.26596 62 GLU B O 1
ATOM 2801 N N . SER C 3 63 ? 79.77700 34.35100 0.88000 1.000 63.79449 63 SER B N 1
ATOM 2802 C CA . SER C 3 63 ? 78.49600 34.99300 0.63100 1.000 57.66218 63 SER B CA 1
ATOM 2803 C C . SER C 3 63 ? 78.59900 36.51100 0.79700 1.000 58.92285 63 SER B C 1
ATOM 2804 O O . SER C 3 63 ? 79.51500 37.02700 1.43200 1.000 63.28127 63 SER B O 1
ATOM 2807 N N . ASP C 3 64 ? 77.68700 37.23600 0.15600 1.000 65.08675 64 ASP B N 1
ATOM 2808 C CA . ASP C 3 64 ? 77.53200 38.65800 0.43900 1.000 78.48573 64 ASP B CA 1
ATOM 2809 C C . ASP C 3 64 ? 77.07300 38.83300 1.87900 1.000 63.20495 64 ASP B C 1
ATOM 2810 O O . ASP C 3 64 ? 76.29500 38.03200 2.39400 1.000 62.45222 64 ASP B O 1
ATOM 2815 N N . GLU C 3 65 ? 77.57400 39.87400 2.54000 1.000 53.41693 65 GLU B N 1
ATOM 2816 C CA . GLU C 3 65 ? 77.33000 40.00000 3.97600 1.000 62.57066 65 GLU B CA 1
ATOM 2817 C C . GLU C 3 65 ? 75.84600 40.17900 4.29200 1.000 55.74089 65 GLU B C 1
ATOM 2818 O O . GLU C 3 65 ? 75.32700 39.56300 5.22800 1.000 62.21535 65 GLU B O 1
ATOM 2824 N N . GLU C 3 66 ? 75.12500 40.94300 3.48600 1.000 57.59638 66 GLU B N 1
ATOM 2825 C CA . GLU C 3 66 ? 73.71700 41.11700 3.80100 1.000 70.12683 66 GLU B CA 1
ATOM 2826 C C . GLU C 3 66 ? 72.93500 39.84000 3.54200 1.000 61.82583 66 GLU B C 1
ATOM 2827 O O . GLU C 3 66 ? 72.01200 39.52000 4.29100 1.000 63.87345 66 GLU B O 1
ATOM 2833 N N . GLN C 3 67 ? 73.33400 39.05500 2.55000 1.000 57.01473 67 GLN B N 1
ATOM 2834 C CA . GLN C 3 67 ? 72.70800 37.75600 2.36500 1.000 56.10673 67 GLN B CA 1
ATOM 2835 C C . GLN C 3 67 ? 72.91400 36.88700 3.59700 1.000 54.85658 67 GLN B C 1
ATOM 2836 O O . GLN C 3 67 ? 72.00000 36.17400 4.03300 1.000 63.66290 67 GLN B O 1
ATOM 2842 N N . LEU C 3 68 ? 74.11000 36.94700 4.18100 1.000 53.12216 68 LEU B N 1
ATOM 2843 C CA . LEU C 3 68 ? 74.41200 36.12100 5.34100 1.000 51.94570 68 LEU B CA 1
ATOM 2844 C C . LEU C 3 68 ? 73.66000 36.60300 6.57600 1.000 60.35724 68 LEU B C 1
ATOM 2845 O O . LEU C 3 68 ? 73.18500 35.78400 7.36000 1.000 52.97214 68 LEU B O 1
ATOM 2850 N N . ARG C 3 69 ? 73.47600 37.91500 6.72800 1.000 55.39875 69 ARG B N 1
ATOM 2851 C CA . ARG C 3 69 ? 72.70700 38.41500 7.85500 1.000 57.40425 69 ARG B CA 1
ATOM 2852 C C . ARG C 3 69 ? 71.25800 37.95200 7.77400 1.000 63.32075 69 ARG B C 1
ATOM 2853 O O . ARG C 3 69 ? 70.68200 37.54100 8.78800 1.000 67.77918 69 ARG B O 1
ATOM 2861 N N . ASP C 3 70 ? 70.67200 37.95000 6.57200 1.000 58.58860 70 ASP B N 1
ATOM 2862 C CA . ASP C 3 70 ? 69.30200 37.46800 6.41300 1.000 65.43679 70 ASP B CA 1
ATOM 2863 C C . ASP C 3 70 ? 69.19200 35.96600 6.64700 1.000 65.41837 70 ASP B C 1
ATOM 2864 O O . ASP C 3 70 ? 68.19700 35.49100 7.20000 1.000 57.95695 70 ASP B O 1
ATOM 2869 N N . PHE C 3 71 ? 70.16900 35.19500 6.18100 1.000 55.08029 71 PHE B N 1
ATOM 2870 C CA . PHE C 3 71 ? 70.16700 33.76900 6.46300 1.000 53.31429 71 PHE B CA 1
ATOM 2871 C C . PHE C 3 71 ? 70.18400 33.53100 7.96600 1.000 56.50151 71 PHE B C 1
ATOM 2872 O O . PHE C 3 71 ? 69.41800 32.71700 8.48700 1.000 53.19585 71 PHE B O 1
ATOM 2880 N N . ALA C 3 72 ? 71.04400 34.25700 8.68300 1.000 54.09859 72 ALA B N 1
ATOM 2881 C CA . ALA C 3 72 ? 71.07700 34.14700 10.13300 1.000 59.10972 72 ALA B CA 1
ATOM 2882 C C . ALA C 3 72 ? 69.73100 34.51700 10.75600 1.000 57.36740 72 ALA B C 1
ATOM 2883 O O . ALA C 3 72 ? 69.22100 33.79600 11.61900 1.000 61.60212 72 ALA B O 1
ATOM 2885 N N . ALA C 3 73 ? 69.12800 35.61800 10.32300 1.000 57.75956 73 ALA B N 1
ATOM 2886 C CA . ALA C 3 73 ? 67.85000 36.02600 10.89700 1.000 60.22301 73 ALA B CA 1
ATOM 2887 C C . ALA C 3 73 ? 66.79300 34.94500 10.72900 1.000 73.35616 73 ALA B C 1
ATOM 2888 O O . ALA C 3 73 ? 65.96900 34.72600 11.62400 1.000 80.13592 73 ALA B O 1
ATOM 2890 N N . ARG C 3 74 ? 66.78600 34.26800 9.58300 1.000 63.29706 74 ARG B N 1
ATOM 2891 C CA . ARG C 3 74 ? 65.75500 33.27500 9.32500 1.000 66.02107 74 ARG B CA 1
ATOM 2892 C C . ARG C 3 74 ? 66.05300 31.94600 10.00000 1.000 63.26285 74 ARG B C 1
ATOM 2893 O O . ARG C 3 74 ? 65.15300 31.13200 10.18700 1.000 65.57102 74 ARG B O 1
ATOM 2901 N N . LEU C 3 75 ? 67.28200 31.74100 10.41300 1.000 54.11175 75 LEU B N 1
ATOM 2902 C CA . LEU C 3 75 ? 67.68200 30.50000 11.00300 1.000 52.44576 75 LEU B CA 1
ATOM 2903 C C . LEU C 3 75 ? 67.61600 30.55400 12.51500 1.000 58.79652 75 LEU B C 1
ATOM 2904 O O . LEU C 3 75 ? 67.51100 29.50700 13.15400 1.000 55.56719 75 LEU B O 1
ATOM 2909 N N . ARG C 3 76 ? 67.65000 31.75200 13.08900 1.000 62.96544 76 ARG B N 1
ATOM 2910 C CA . ARG C 3 76 ? 67.56100 31.88100 14.53900 1.000 59.54398 76 ARG B CA 1
ATOM 2911 C C . ARG C 3 76 ? 66.25700 31.34400 15.11100 1.000 65.13413 76 ARG B C 1
ATOM 2912 O O . ARG C 3 76 ? 66.30500 30.72500 16.18700 1.000 72.77188 76 ARG B O 1
ATOM 2920 N N . PRO C 3 77 ? 65.09100 31.51200 14.48100 1.000 68.41083 77 PRO B N 1
ATOM 2921 C CA . PRO C 3 77 ? 63.88800 30.90000 15.05700 1.000 70.81112 77 PRO B CA 1
ATOM 2922 C C . PRO C 3 77 ? 63.99900 29.40400 15.22600 1.000 70.16104 77 PRO B C 1
ATOM 2923 O O . PRO C 3 77 ? 63.42400 28.86100 16.17800 1.000 71.31381 77 PRO B O 1
ATOM 2927 N N . TYR C 3 78 ? 64.75500 28.72800 14.35400 1.000 68.00815 78 TYR B N 1
ATOM 2928 C CA . TYR C 3 78 ? 64.92300 27.28200 14.48200 1.000 61.96269 78 TYR B CA 1
ATOM 2929 C C . TYR C 3 78 ? 65.82900 26.91500 15.64000 1.000 60.04667 78 TYR B C 1
ATOM 2930 O O . TYR C 3 78 ? 65.63400 25.86300 16.25300 1.000 63.03651 78 TYR B O 1
ATOM 2939 N N . ILE C 3 79 ? 66.84900 27.73400 15.91700 1.000 64.73671 79 ILE B N 1
ATOM 2940 C CA . ILE C 3 79 ? 67.69700 27.49200 17.07800 1.000 68.94511 79 ILE B CA 1
ATOM 2941 C C . ILE C 3 79 ? 66.89800 27.67300 18.35800 1.000 72.39552 79 ILE B C 1
ATOM 2942 O O . ILE C 3 79 ? 67.02100 26.87700 19.29500 1.000 75.04847 79 ILE B O 1
ATOM 2947 N N . GLU C 3 80 ? 66.05300 28.71000 18.40900 1.000 74.29312 80 GLU B N 1
ATOM 2948 C CA . GLU C 3 80 ? 65.21900 28.94500 19.58200 1.000 68.15028 80 GLU B CA 1
ATOM 2949 C C . GLU C 3 80 ? 64.18400 27.83700 19.77900 1.000 67.76339 80 GLU B C 1
ATOM 2950 O O . GLU C 3 80 ? 63.90900 27.44500 20.91300 1.000 76.59076 80 GLU B O 1
ATOM 2956 N N . ALA C 3 81 ? 63.65900 27.26600 18.70300 1.000 71.03746 81 ALA B N 1
ATOM 2957 C CA . ALA C 3 81 ? 62.55600 26.32000 18.83700 1.000 71.06642 81 ALA B CA 1
ATOM 2958 C C . ALA C 3 81 ? 63.04700 24.91800 19.18200 1.000 75.60907 81 ALA B C 1
ATOM 2959 O O . ALA C 3 81 ? 62.50100 24.26700 20.07600 1.000 81.45187 81 ALA B O 1
ATOM 2961 N N . LEU C 3 82 ? 64.06500 24.43400 18.47500 1.000 72.01916 82 LEU B N 1
ATOM 2962 C CA . LEU C 3 82 ? 64.57900 23.08900 18.67200 1.000 66.92118 82 LEU B CA 1
ATOM 2963 C C . LEU C 3 82 ? 65.72400 23.02000 19.68600 1.000 70.16368 82 LEU B C 1
ATOM 2964 O O . LEU C 3 82 ? 66.07500 21.91800 20.12600 1.000 74.39050 82 LEU B O 1
ATOM 2969 N N . ARG C 3 83 ? 66.28400 24.15500 20.07500 1.000 79.75956 83 ARG B N 1
ATOM 2970 C CA . ARG C 3 83 ? 67.37800 24.26000 21.04200 1.000 79.94116 83 ARG B CA 1
ATOM 2971 C C . ARG C 3 83 ? 68.40100 23.14200 20.86700 1.000 69.39253 83 ARG B C 1
ATOM 2972 O O . ARG C 3 83 ? 68.52200 22.27200 21.72800 1.000 73.66146 83 ARG B O 1
ATOM 2980 N N . PRO C 3 84 ? 69.15500 23.14400 19.77500 1.000 67.34492 84 PRO B N 1
ATOM 2981 C CA . PRO C 3 84 ? 70.00100 21.99300 19.44500 1.000 67.20543 84 PRO B CA 1
ATOM 2982 C C . PRO C 3 84 ? 71.23800 21.88900 20.32200 1.000 60.44672 84 PRO B C 1
ATOM 2983 O O . PRO C 3 84 ? 71.69000 22.86200 20.91700 1.000 61.96796 84 PRO B O 1
ATOM 2987 N N . LEU C 3 85 ? 71.79100 20.66700 20.37300 1.000 68.45294 85 LEU B N 1
ATOM 2988 C CA . LEU C 3 85 ? 73.02600 20.40700 21.10800 1.000 62.09166 85 LEU B CA 1
ATOM 2989 C C . LEU C 3 85 ? 74.21800 21.15500 20.52200 1.000 63.68658 85 LEU B C 1
ATOM 2990 O O . LEU C 3 85 ? 75.12300 21.54900 21.26400 1.000 72.21919 85 LEU B O 1
ATOM 2995 N N . TYR C 3 86 ? 74.23900 21.38300 19.21600 1.000 62.03112 86 TYR B N 1
ATOM 2996 C CA . TYR C 3 86 ? 75.35400 22.08500 18.59300 1.000 57.53585 86 TYR B CA 1
ATOM 2997 C C . TYR C 3 86 ? 74.91000 22.58100 17.22800 1.000 54.86184 86 TYR B C 1
ATOM 2998 O O . TYR C 3 86 ? 73.92000 22.10900 16.66500 1.000 53.71960 86 TYR B O 1
ATOM 3007 N N . VAL C 3 87 ? 75.67700 23.52000 16.69100 1.000 54.28809 87 VAL B N 1
ATOM 3008 C CA . VAL C 3 87 ? 75.49900 23.99900 15.33300 1.000 52.14573 87 VAL B CA 1
ATOM 3009 C C . VAL C 3 87 ? 76.81300 23.79200 14.59500 1.000 51.41669 87 VAL B C 1
ATOM 3010 O O . VAL C 3 87 ? 77.88700 24.03600 15.15000 1.000 54.51969 87 VAL B O 1
ATOM 3014 N N . SER C 3 88 ? 76.74100 23.27600 13.37900 1.000 49.74544 88 SER B N 1
ATOM 3015 C CA . SER C 3 88 ? 77.94700 22.93500 12.63500 1.000 50.60080 88 SER B CA 1
ATOM 3016 C C . SER C 3 88 ? 77.81400 23.40000 11.17700 1.000 47.80310 88 SER B C 1
ATOM 3017 O O . SER C 3 88 ? 76.71400 23.49800 10.63100 1.000 54.50127 88 SER B O 1
ATOM 3020 N N . ASP C 3 89 ? 78.94100 23.71700 10.55400 1.000 50.86399 89 ASP B N 1
ATOM 3021 C CA . ASP C 3 89 ? 78.96000 24.22900 9.18900 1.000 47.32936 89 ASP B CA 1
ATOM 3022 C C . ASP C 3 89 ? 80.21400 23.73500 8.48600 1.000 47.02669 89 ASP B C 1
ATOM 3023 O O . ASP C 3 89 ? 81.03800 23.03700 9.07900 1.000 62.45486 89 ASP B O 1
ATOM 3028 N N . HIS C 3 90 ? 80.39100 24.17700 7.23100 1.000 46.39767 90 HIS B N 1
ATOM 3029 C CA . HIS C 3 90 ? 81.44500 23.70400 6.33500 1.000 46.97405 90 HIS B CA 1
ATOM 3030 C C . HIS C 3 90 ? 82.46200 24.77800 5.98600 1.000 47.34515 90 HIS B C 1
ATOM 3031 O O . HIS C 3 90 ? 82.12900 25.95500 5.87000 1.000 70.46898 90 HIS B O 1
ATOM 3038 N N . ILE C 3 91 ? 83.69100 24.33600 5.72400 1.000 49.97178 91 ILE B N 1
ATOM 3039 C CA . ILE C 3 91 ? 84.75700 25.17300 5.17300 1.000 53.43272 91 ILE B CA 1
ATOM 3040 C C . ILE C 3 91 ? 85.12300 24.59000 3.81200 1.000 57.55953 91 ILE B C 1
ATOM 3041 O O . ILE C 3 91 ? 85.80100 23.55600 3.73000 1.000 52.08519 91 ILE B O 1
ATOM 3046 N N . ALA C 3 92 ? 84.72000 25.27200 2.74700 1.000 56.33044 92 ALA B N 1
ATOM 3047 C CA . ALA C 3 92 ? 84.96600 24.79400 1.39500 1.000 49.75860 92 ALA B CA 1
ATOM 3048 C C . ALA C 3 92 ? 84.63000 25.92300 0.42500 1.000 53.16690 92 ALA B C 1
ATOM 3049 O O . ALA C 3 92 ? 83.85400 26.82200 0.74700 1.000 51.65356 92 ALA B O 1
ATOM 3051 N N . TYR C 3 93 ? 85.19000 25.83800 -0.78500 1.000 57.39109 93 TYR B N 1
ATOM 3052 C CA . TYR C 3 93 ? 84.77800 26.70900 -1.87700 1.000 50.56133 93 TYR B CA 1
ATOM 3053 C C . TYR C 3 93 ? 83.49100 26.17000 -2.48300 1.000 51.83779 93 TYR B C 1
ATOM 3054 O O . TYR C 3 93 ? 83.39200 24.97400 -2.78400 1.000 59.84402 93 TYR B O 1
ATOM 3063 N N . PHE C 3 94 ? 82.50800 27.04700 -2.67200 1.000 51.02454 94 PHE B N 1
ATOM 3064 C CA . PHE C 3 94 ? 81.25200 26.65300 -3.29500 1.000 56.84892 94 PHE B CA 1
ATOM 3065 C C . PHE C 3 94 ? 81.15400 27.13300 -4.72700 1.000 52.14836 94 PHE B C 1
ATOM 3066 O O . PHE C 3 94 ? 80.28000 26.66900 -5.46100 1.000 57.24107 94 PHE B O 1
ATOM 3074 N N . SER C 3 95 ? 82.04300 28.02500 -5.13800 1.000 52.70369 95 SER B N 1
ATOM 3075 C CA . SER C 3 95 ? 81.95900 28.62900 -6.44700 1.000 54.68814 95 SER B CA 1
ATOM 3076 C C . SER C 3 95 ? 83.33300 29.15100 -6.82400 1.000 55.44086 95 SER B C 1
ATOM 3077 O O . SER C 3 95 ? 84.19900 29.34600 -5.97100 1.000 57.05421 95 SER B O 1
ATOM 3080 N N . HIS C 3 96 ? 83.51300 29.41400 -8.11200 1.000 63.61289 96 HIS B N 1
ATOM 3081 C CA . HIS C 3 96 ? 84.74100 30.03200 -8.58700 1.000 63.71290 96 HIS B CA 1
ATOM 3082 C C . HIS C 3 96 ? 84.39400 31.03900 -9.66400 1.000 63.64447 96 HIS B C 1
ATOM 3083 O O . HIS C 3 96 ? 83.79600 30.68600 -10.68700 1.000 75.56432 96 HIS B O 1
ATOM 3090 N N . GLN C 3 97 ? 84.81600 32.27400 -9.45500 1.000 61.00468 97 GLN B N 1
ATOM 3091 C CA . GLN C 3 97 ? 84.52600 33.37000 -10.37000 1.000 63.32601 97 GLN B CA 1
ATOM 3092 C C . GLN C 3 97 ? 83.04000 33.40700 -10.70800 1.000 64.22612 97 GLN B C 1
ATOM 3093 O O . GLN C 3 97 ? 82.63700 33.68300 -11.83500 1.000 94.85348 97 GLN B O 1
ATOM 3099 N N . GLY C 3 98 ? 82.22300 33.13500 -9.70200 1.000 62.20746 98 GLY B N 1
ATOM 3100 C CA . GLY C 3 98 ? 80.78800 33.25300 -9.75400 1.000 63.06282 98 GLY B CA 1
ATOM 3101 C C . GLY C 3 98 ? 80.04700 32.03300 -10.22300 1.000 66.54219 98 GLY B C 1
ATOM 3102 O O . GLY C 3 98 ? 78.81100 32.06300 -10.22000 1.000 73.41407 98 GLY B O 1
ATOM 3103 N N . ARG C 3 99 ? 80.75200 30.93900 -10.53700 1.000 63.90766 99 ARG B N 1
ATOM 3104 C CA . ARG C 3 99 ? 80.18500 29.72300 -11.11400 1.000 64.80251 99 ARG B CA 1
ATOM 3105 C C . ARG C 3 99 ? 80.22700 28.60000 -10.08200 1.000 62.25483 99 ARG B C 1
ATOM 3106 O O . ARG C 3 99 ? 81.25600 28.36600 -9.44800 1.000 60.47830 99 ARG B O 1
ATOM 3114 N N . ALA C 3 100 ? 79.10600 27.91500 -9.91200 1.000 68.38715 100 ALA B N 1
ATOM 3115 C CA . ALA C 3 100 ? 78.96900 26.94400 -8.84100 1.000 60.28354 100 ALA B CA 1
ATOM 3116 C C . ALA C 3 100 ? 79.87300 25.74700 -9.07100 1.000 70.94798 100 ALA B C 1
ATOM 3117 O O . ALA C 3 100 ? 80.03200 25.27500 -10.20000 1.000 63.71290 100 ALA B O 1
ATOM 3119 N N . LEU C 3 101 ? 80.47400 25.26200 -7.99000 1.000 63.90503 101 LEU B N 1
ATOM 3120 C CA . LEU C 3 101 ? 81.20600 24.00500 -7.99500 1.000 66.62641 101 LEU B CA 1
ATOM 3121 C C . LEU C 3 101 ? 80.26600 22.90300 -7.52400 1.000 69.21883 101 LEU B C 1
ATOM 3122 O O . LEU C 3 101 ? 79.85200 22.89700 -6.36100 1.000 64.32350 101 LEU B O 1
ATOM 3127 N N . TYR C 3 102 ? 79.96000 21.95500 -8.41500 1.000 68.82404 102 TYR B N 1
ATOM 3128 C CA . TYR C 3 102 ? 79.08400 20.85400 -8.04600 1.000 64.45773 102 TYR B CA 1
ATOM 3129 C C . TYR C 3 102 ? 79.78600 19.84900 -7.14500 1.000 71.26118 102 TYR B C 1
ATOM 3130 O O . TYR C 3 102 ? 79.12000 19.07200 -6.46000 1.000 78.76208 102 TYR B O 1
ATOM 3139 N N . HIS C 3 103 ? 81.11100 19.82500 -7.15100 1.000 71.34013 103 HIS B N 1
ATOM 3140 C CA . HIS C 3 103 ? 81.89600 19.07300 -6.18400 1.000 58.79126 103 HIS B CA 1
ATOM 3141 C C . HIS C 3 103 ? 82.77100 20.08500 -5.47300 1.000 60.25986 103 HIS B C 1
ATOM 3142 O O . HIS C 3 103 ? 83.65200 20.68700 -6.09600 1.000 73.66146 103 HIS B O 1
ATOM 3149 N N . LEU C 3 104 ? 82.51500 20.28500 -4.18300 1.000 53.94857 104 LEU B N 1
ATOM 3150 C CA . LEU C 3 104 ? 83.06300 21.43100 -3.46100 1.000 54.38810 104 LEU B CA 1
ATOM 3151 C C . LEU C 3 104 ? 84.58800 21.42200 -3.49300 1.000 59.43081 104 LEU B C 1
ATOM 3152 O O . LEU C 3 104 ? 85.22000 20.37000 -3.60900 1.000 62.47854 104 LEU B O 1
ATOM 3157 N N . GLY C 3 105 ? 85.18100 22.61900 -3.45400 1.000 54.36704 105 GLY B N 1
ATOM 3158 C CA . GLY C 3 105 ? 86.62400 22.76300 -3.50200 1.000 51.52460 105 GLY B CA 1
ATOM 3159 C C . GLY C 3 105 ? 87.21700 22.88600 -2.11200 1.000 63.13652 105 GLY B C 1
ATOM 3160 O O . GLY C 3 105 ? 86.61900 23.49200 -1.21600 1.000 55.81459 105 GLY B O 1
ATOM 3161 N N . GLU C 3 106 ? 88.42800 22.34200 -1.95300 1.000 56.42519 106 GLU B N 1
ATOM 3162 C CA . GLU C 3 106 ? 89.17600 22.48200 -0.70700 1.000 55.64615 106 GLU B CA 1
ATOM 3163 C C . GLU C 3 106 ? 89.79900 23.88200 -0.60300 1.000 57.80693 106 GLU B C 1
ATOM 3164 O O . GLU C 3 106 ? 90.45600 24.34600 -1.54200 1.000 61.47842 106 GLU B O 1
ATOM 3170 N N . ILE C 3 107 ? 89.61500 24.56400 0.53600 1.000 56.49888 107 ILE B N 1
ATOM 3171 C CA . ILE C 3 107 ? 90.15200 25.92500 0.61400 1.000 64.13137 107 ILE B CA 1
ATOM 3172 C C . ILE C 3 107 ? 91.66400 25.88000 0.80000 1.000 66.10266 107 ILE B C 1
ATOM 3173 O O . ILE C 3 107 ? 92.25000 24.87000 1.20100 1.000 67.64495 107 ILE B O 1
ATOM 3178 N N . ASP C 3 108 ? 92.28700 27.02400 0.50100 1.000 65.74472 108 ASP B N 1
ATOM 3179 C CA . ASP C 3 108 ? 93.73600 27.23400 0.55900 1.000 61.44947 108 ASP B CA 1
ATOM 3180 C C . ASP C 3 108 ? 94.06800 27.67600 1.97600 1.000 62.69173 108 ASP B C 1
ATOM 3181 O O . ASP C 3 108 ? 94.05100 28.87000 2.29600 1.000 68.86615 108 ASP B O 1
ATOM 3186 N N . TYR C 3 109 ? 94.37800 26.68700 2.82900 1.000 57.16212 109 TYR B N 1
ATOM 3187 C CA . TYR C 3 109 ? 94.54100 26.91700 4.26600 1.000 57.45952 109 TYR B CA 1
ATOM 3188 C C . TYR C 3 109 ? 95.55000 28.01500 4.56100 1.000 62.42327 109 TYR B C 1
ATOM 3189 O O . TYR C 3 109 ? 95.34400 28.82600 5.46300 1.000 75.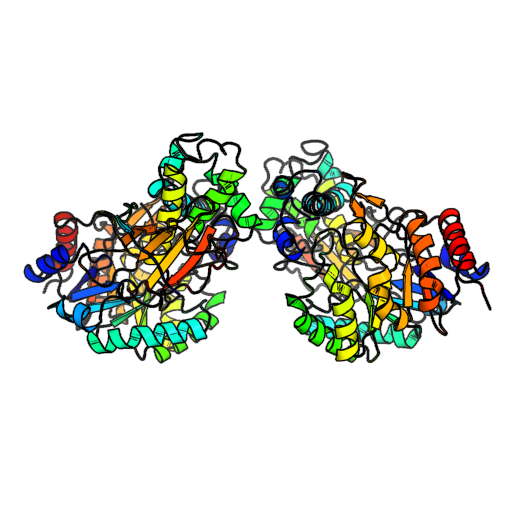20112 109 TYR B O 1
ATOM 3198 N N . ALA C 3 110 ? 96.62100 28.08600 3.78300 1.000 71.19011 110 ALA B N 1
ATOM 3199 C CA . ALA C 3 110 ? 97.61800 29.13000 3.98100 1.000 80.12540 110 ALA B CA 1
ATOM 3200 C C . ALA C 3 110 ? 97.07600 30.49100 3.56300 1.000 78.13568 110 ALA B C 1
ATOM 3201 O O . ALA C 3 110 ? 97.07600 31.44900 4.34900 1.000 80.97813 110 ALA B O 1
ATOM 3203 N N . ALA C 3 111 ? 96.58100 30.58000 2.33100 1.000 69.64256 111 ALA B N 1
ATOM 3204 C CA . ALA C 3 111 ? 96.22600 31.86700 1.75300 1.000 64.78145 111 ALA B CA 1
ATOM 3205 C C . ALA C 3 111 ? 94.94700 32.45300 2.35000 1.000 62.55750 111 ALA B C 1
ATOM 3206 O O . ALA C 3 111 ? 94.79000 33.67700 2.37800 1.000 63.81291 111 ALA B O 1
ATOM 3208 N N . ASP C 3 112 ? 94.02900 31.61400 2.82500 1.000 51.61408 112 ASP B N 1
ATOM 3209 C CA . ASP C 3 112 ? 92.66700 32.03500 3.10700 1.000 46.86351 112 ASP B CA 1
ATOM 3210 C C . ASP C 3 112 ? 92.35900 32.15800 4.58600 1.000 53.01162 112 ASP B C 1
ATOM 3211 O O . ASP C 3 112 ? 91.19900 32.40300 4.94100 1.000 50.25076 112 ASP B O 1
ATOM 3216 N N . TYR C 3 113 ? 93.33600 31.95000 5.46500 1.000 62.12850 113 TYR B N 1
ATOM 3217 C CA . TYR C 3 113 ? 92.99500 31.89500 6.87800 1.000 59.26500 113 TYR B CA 1
ATOM 3218 C C . TYR C 3 113 ? 92.34100 33.19000 7.32600 1.000 46.30292 113 TYR B C 1
ATOM 3219 O O . TYR C 3 113 ? 91.29100 33.17900 7.97200 1.000 51.19035 113 TYR B O 1
ATOM 3228 N N . GLU C 3 114 ? 92.90900 34.32100 6.93500 1.000 51.79568 114 GLU B N 1
ATOM 3229 C CA . GLU C 3 114 ? 92.41600 35.56900 7.48600 1.000 49.81124 114 GLU B CA 1
ATOM 3230 C C . GLU C 3 114 ? 90.98900 35.85700 7.02900 1.000 51.27983 114 GLU B C 1
ATOM 3231 O O . GLU C 3 114 ? 90.17100 36.30700 7.84000 1.000 47.92417 114 GLU B O 1
ATOM 3237 N N . ARG C 3 115 ? 90.61400 35.46900 5.80400 1.000 50.25076 115 ARG B N 1
ATOM 3238 C CA . ARG C 3 115 ? 89.23000 35.71200 5.41100 1.000 54.91448 115 ARG B CA 1
ATOM 3239 C C . ARG C 3 115 ? 88.27200 34.75800 6.12000 1.000 57.09369 115 ARG B C 1
ATOM 3240 O O . ARG C 3 115 ? 87.21300 35.18900 6.60200 1.000 52.21942 115 ARG B O 1
ATOM 3248 N N . VAL C 3 116 ? 88.68700 33.50000 6.32900 1.000 52.28258 116 VAL B N 1
ATOM 3249 C CA . VAL C 3 116 ? 87.84300 32.56100 7.06600 1.000 49.55331 116 VAL B CA 1
ATOM 3250 C C . VAL C 3 116 ? 87.68800 33.01500 8.50900 1.000 52.18257 116 VAL B C 1
ATOM 3251 O O . VAL C 3 116 ? 86.57300 33.07600 9.04200 1.000 53.67749 116 VAL B O 1
ATOM 3255 N N . ARG C 3 117 ? 88.80100 33.39000 9.14700 1.000 49.16379 117 ARG B N 1
ATOM 3256 C CA . ARG C 3 117 ? 88.72300 33.88300 10.51500 1.000 44.40006 117 ARG B CA 1
ATOM 3257 C C . ARG C 3 117 ? 87.69700 34.99700 10.63000 1.000 50.52711 117 ARG B C 1
ATOM 3258 O O . ARG C 3 117 ? 86.73800 34.89300 11.40400 1.000 56.69364 117 ARG B O 1
ATOM 3266 N N . ALA C 3 118 ? 87.84900 36.05200 9.82300 1.000 49.04272 118 ALA B N 1
ATOM 3267 C CA . ALA C 3 118 ? 86.93800 37.18800 9.93600 1.000 43.98422 118 ALA B CA 1
ATOM 3268 C C . ALA C 3 118 ? 85.48600 36.75600 9.75500 1.000 41.35233 118 ALA B C 1
ATOM 3269 O O . ALA C 3 118 ? 84.61100 37.15600 10.53000 1.000 52.65631 118 ALA B O 1
ATOM 3271 N N . ARG C 3 119 ? 85.22100 35.89400 8.78200 1.000 40.24167 119 ARG B N 1
ATOM 3272 C CA . ARG C 3 119 ? 83.85200 35.46700 8.55300 1.000 45.01856 119 ARG B CA 1
ATOM 3273 C C . ARG C 3 119 ? 83.36100 34.45800 9.60300 1.000 46.05026 119 ARG B C 1
ATOM 3274 O O . ARG C 3 119 ? 82.19600 34.51400 9.99300 1.000 55.38296 119 ARG B O 1
ATOM 3282 N N . ALA C 3 120 ? 84.20600 33.57100 10.12400 1.000 47.53728 120 ALA B N 1
ATOM 3283 C CA . ALA C 3 120 ? 83.72200 32.70000 11.19900 1.000 49.68490 120 ALA B CA 1
ATOM 3284 C C . ALA C 3 120 ? 83.38900 33.51000 12.44900 1.000 48.86112 120 ALA B C 1
ATOM 3285 O O . ALA C 3 120 ? 82.36000 33.28100 13.10500 1.000 45.07383 120 ALA B O 1
ATOM 3287 N N . ALA C 3 121 ? 84.21900 34.49400 12.77000 1.000 46.37398 121 ALA B N 1
ATOM 3288 C CA . ALA C 3 121 ? 83.91000 35.32100 13.93000 1.000 45.99499 121 ALA B CA 1
ATOM 3289 C C . ALA C 3 121 ? 82.56200 35.99100 13.75000 1.000 42.66301 121 ALA B C 1
ATOM 3290 O O . ALA C 3 121 ? 81.71300 35.92900 14.64000 1.000 55.49613 121 ALA B O 1
ATOM 3292 N N . LEU C 3 122 ? 82.31100 36.52900 12.55600 1.000 44.85275 122 LEU B N 1
ATOM 3293 C CA . LEU C 3 122 ? 81.06500 37.23000 12.28100 1.000 46.01078 122 LEU B CA 1
ATOM 3294 C C . LEU C 3 122 ? 79.87900 36.28200 12.29100 1.000 45.69495 122 LEU B C 1
ATOM 3295 O O . LEU C 3 122 ? 78.85800 36.55500 12.93500 1.000 51.78252 122 LEU B O 1
ATOM 3300 N N . TRP C 3 123 ? 80.01300 35.15300 11.59000 1.000 46.41609 123 TRP B N 1
ATOM 3301 C CA . TRP C 3 123 ? 78.92700 34.18900 11.42800 1.000 43.18676 123 TRP B CA 1
ATOM 3302 C C . TRP C 3 123 ? 78.46500 33.66300 12.78500 1.000 50.58501 123 TRP B C 1
ATOM 3303 O O . TRP C 3 123 ? 77.25600 33.58900 13.05300 1.000 58.06749 123 TRP B O 1
ATOM 3314 N N . GLN C 3 124 ? 79.40700 33.35100 13.67800 1.000 49.34539 124 GLN B N 1
ATOM 3315 C CA . GLN C 3 124 ? 79.00700 32.93900 15.02200 1.000 50.35341 124 GLN B CA 1
ATOM 3316 C C . GLN C 3 124 ? 78.23000 34.04100 15.74700 1.000 53.96436 124 GLN B C 1
ATOM 3317 O O . GLN C 3 124 ? 77.22000 33.75100 16.39900 1.000 44.79484 124 GLN B O 1
ATOM 3323 N N . SER C 3 125 ? 78.63900 35.31600 15.59200 1.000 44.07634 125 SER B N 1
ATOM 3324 C CA . SER C 3 125 ? 77.88800 36.41400 16.21000 1.000 45.66337 125 SER B CA 1
ATOM 3325 C C . SER C 3 125 ? 76.49500 36.52000 15.63200 1.000 51.91149 125 SER B C 1
ATOM 3326 O O . SER C 3 125 ? 75.52800 36.74700 16.36400 1.000 57.80693 125 SER B O 1
ATOM 3329 N N . LEU C 3 126 ? 76.35400 36.30900 14.32900 1.000 53.51957 126 LEU B N 1
ATOM 3330 C CA . LEU C 3 126 ? 75.04100 36.53100 13.74600 1.000 49.06115 126 LEU B CA 1
ATOM 3331 C C . LEU C 3 126 ? 74.06800 35.43900 14.14100 1.000 55.21451 126 LEU B C 1
ATOM 3332 O O . LEU C 3 126 ? 72.89200 35.73900 14.35800 1.000 64.12874 126 LEU B O 1
ATOM 3337 N N . LEU C 3 127 ? 74.55300 34.20400 14.35300 1.000 48.59530 127 LEU B N 1
ATOM 3338 C CA . LEU C 3 127 ? 73.70700 33.13300 14.87600 1.000 54.34073 127 LEU B CA 1
ATOM 3339 C C . LEU C 3 127 ? 73.55900 33.16900 16.37700 1.000 52.10362 127 LEU B C 1
ATOM 3340 O O . LEU C 3 127 ? 72.57400 32.64400 16.90300 1.000 66.32901 127 LEU B O 1
ATOM 3345 N N . GLY C 3 128 ? 74.49400 33.78400 17.08100 1.000 48.80059 128 GLY B N 1
ATOM 3346 C CA . GLY C 3 128 ? 74.40900 33.73400 18.52100 1.000 55.14345 128 GLY B CA 1
ATOM 3347 C C . GLY C 3 128 ? 74.67400 32.35200 19.06400 1.000 61.25208 128 GLY B C 1
ATOM 3348 O O . GLY C 3 128 ? 74.08700 31.96200 20.07300 1.000 64.99990 128 GLY B O 1
ATOM 3349 N N . GLN C 3 129 ? 75.56700 31.60700 18.42300 1.000 59.82559 129 GLN B N 1
ATOM 3350 C CA . GLN C 3 129 ? 75.84700 30.24200 18.80600 1.000 62.58119 129 GLN B CA 1
ATOM 3351 C C . GLN C 3 129 ? 77.27900 29.94200 18.42600 1.000 57.83851 129 GLN B C 1
ATOM 3352 O O . GLN C 3 129 ? 77.78300 30.46500 17.43300 1.000 54.54601 129 GLN B O 1
ATOM 3358 N N . THR C 3 130 ? 77.93600 29.10400 19.22300 1.000 56.31728 130 THR B N 1
ATOM 3359 C CA . THR C 3 130 ? 79.19400 28.54500 18.76100 1.000 58.16224 130 THR B CA 1
ATOM 3360 C C . THR C 3 130 ? 78.92000 27.68500 17.54100 1.000 50.52185 130 THR B C 1
ATOM 3361 O O . THR C 3 130 ? 77.88800 27.02200 17.45200 1.000 65.59207 130 THR B O 1
ATOM 3365 N N . ILE C 3 131 ? 79.82200 27.72100 16.57700 1.000 45.54493 131 ILE B N 1
ATOM 3366 C CA . ILE C 3 131 ? 79.70300 26.86800 15.41500 1.000 51.18772 131 ILE B CA 1
ATOM 3367 C C . ILE C 3 131 ? 80.93700 25.98400 15.33500 1.000 59.43871 131 ILE B C 1
ATOM 3368 O O . ILE C 3 131 ? 82.06900 26.46900 15.47800 1.000 56.86734 131 ILE B O 1
ATOM 3373 N N . HIS C 3 132 ? 80.71400 24.68800 15.12800 1.000 46.82140 132 HIS B N 1
ATOM 3374 C CA . HIS C 3 132 ? 81.78900 23.74100 14.89400 1.000 50.32445 132 HIS B CA 1
ATOM 3375 C C . HIS C 3 132 ? 81.93400 23.54200 13.38700 1.000 59.48871 132 HIS B C 1
ATOM 3376 O O . HIS C 3 132 ? 80.94100 23.29600 12.69200 1.000 61.63897 132 HIS B O 1
ATOM 3383 N N . PHE C 3 133 ? 83.16200 23.67300 12.87800 1.000 52.85634 133 PHE B N 1
ATOM 3384 C CA . PHE C 3 133 ? 83.40400 23.67600 11.43800 1.000 53.68275 133 PHE B CA 1
ATOM 3385 C C . PHE C 3 133 ? 84.04900 22.35800 11.03300 1.000 60.39935 133 PHE B C 1
ATOM 3386 O O . PHE C 3 133 ? 84.93500 21.85400 11.73000 1.000 61.30209 133 PHE B O 1
ATOM 3394 N N . GLU C 3 134 ? 83.59600 21.80100 9.90700 1.000 64.90252 134 GLU B N 1
ATOM 3395 C CA . GLU C 3 134 ? 83.95600 20.45300 9.50600 1.000 47.90838 134 GLU B CA 1
ATOM 3396 C C . GLU C 3 134 ? 85.16500 20.43200 8.57700 1.000 58.24119 134 GLU B C 1
ATOM 3397 O O . GLU C 3 134 ? 85.24600 21.19900 7.62200 1.000 67.70022 134 GLU B O 1
ATOM 3403 N N . ASN C 3 135 ? 86.09900 19.53100 8.85800 1.000 57.34109 135 ASN B N 1
ATOM 3404 C CA . ASN C 3 135 ? 87.23100 19.29700 7.97400 1.000 57.12264 135 ASN B CA 1
ATOM 3405 C C . ASN C 3 135 ? 86.76500 18.57300 6.71600 1.000 59.64663 135 ASN B C 1
ATOM 3406 O O . ASN C 3 135 ? 85.76100 17.86500 6.73300 1.000 60.92573 135 ASN B O 1
ATOM 3411 N N . TYR C 3 136 ? 87.50400 18.76400 5.61200 1.000 52.69842 136 TYR B N 1
ATOM 3412 C CA . TYR C 3 136 ? 87.28800 18.38800 4.21500 1.000 53.31166 136 TYR B CA 1
ATOM 3413 C C . TYR C 3 136 ? 87.92600 17.03100 3.89800 1.000 59.53872 136 TYR B C 1
ATOM 3414 O O . TYR C 3 136 ? 89.02100 16.73000 4.37500 1.000 63.93661 136 TYR B O 1
ATOM 3423 N N . PRO C 3 137 ? 87.28600 16.19900 3.09200 1.000 58.07275 137 PRO B N 1
ATOM 3424 C CA . PRO C 3 137 ? 87.92900 14.95100 2.67500 1.000 69.15040 137 PRO B CA 1
ATOM 3425 C C . PRO C 3 137 ? 88.90500 15.18000 1.52700 1.000 73.05613 137 PRO B C 1
ATOM 3426 O O . PRO C 3 137 ? 88.56000 14.98400 0.35500 1.000 75.04321 137 PRO B O 1
ATOM 3430 N N . SER C 3 138 ? 90.13900 15.55600 1.86500 1.000 70.37949 138 SER B N 1
ATOM 3431 C CA . SER C 3 138 ? 91.08500 16.03800 0.86700 1.000 64.11558 138 SER B CA 1
ATOM 3432 C C . SER C 3 138 ? 91.35200 14.96900 -0.17400 1.000 73.33511 138 SER B C 1
ATOM 3433 O O . SER C 3 138 ? 91.41000 13.77400 0.13700 1.000 74.98794 138 SER B O 1
ATOM 3436 N N . ILE C 3 139 ? 91.52700 15.42100 -1.41200 1.000 67.91604 139 ILE B N 1
ATOM 3437 C CA . ILE C 3 139 ? 91.95700 14.56700 -2.52000 1.000 71.71386 139 ILE B CA 1
ATOM 3438 C C . ILE C 3 139 ? 93.32800 14.97300 -3.02600 1.000 73.47986 139 ILE B C 1
ATOM 3439 O O . ILE C 3 139 ? 94.21300 14.13300 -3.18100 1.000 77.27242 139 ILE B O 1
ATOM 3444 N N . VAL C 3 140 ? 93.55900 16.26500 -3.26000 1.000 74.71422 140 VAL B N 1
ATOM 3445 C CA . VAL C 3 140 ? 94.86300 16.73100 -3.72800 1.000 78.84103 140 VAL B CA 1
ATOM 3446 C C . VAL C 3 140 ? 95.64400 17.33500 -2.56100 1.000 81.80981 140 VAL B C 1
ATOM 3447 O O . VAL C 3 140 ? 95.36100 17.03400 -1.39800 1.000 104.36514 140 VAL B O 1
ATOM 3451 N N . ASP C 3 141 ? 96.64200 18.16800 -2.84200 1.000 75.39851 141 ASP B N 1
ATOM 3452 C CA . ASP C 3 141 ? 97.59600 18.53100 -1.80200 1.000 72.78504 141 ASP B CA 1
ATOM 3453 C C . ASP C 3 141 ? 97.19700 19.82000 -1.06600 1.000 82.22302 141 ASP B C 1
ATOM 3454 O O . ASP C 3 141 ? 96.26800 20.54500 -1.44100 1.000 80.97813 141 ASP B O 1
ATOM 3459 N N . GLY C 3 142 ? 97.91400 20.07500 0.02800 1.000 77.99619 142 GLY B N 1
ATOM 3460 C CA . GLY C 3 142 ? 97.71500 21.23100 0.87000 1.000 74.17205 142 GLY B CA 1
ATOM 3461 C C . GLY C 3 142 ? 97.04200 20.92300 2.19400 1.000 83.67056 142 GLY B C 1
ATOM 3462 O O . GLY C 3 142 ? 97.23600 21.67500 3.16400 1.000 84.32064 142 GLY B O 1
ATOM 3463 N N . GLY C 3 143 ? 96.27300 19.83000 2.26800 1.000 76.14334 143 GLY B N 1
ATOM 3464 C CA . GLY C 3 143 ? 95.53200 19.42600 3.44500 1.000 69.13197 143 GLY B CA 1
ATOM 3465 C C . GLY C 3 143 ? 96.37700 18.96700 4.61200 1.000 76.58023 143 GLY B C 1
ATOM 3466 O O . GLY C 3 143 ? 95.82100 18.62200 5.66100 1.000 78.39361 143 GLY B O 1
ATOM 3467 N N . HIS C 3 144 ? 97.70200 18.90200 4.45400 1.000 71.78229 144 HIS B N 1
ATOM 3468 C CA . HIS C 3 144 ? 98.53500 18.57900 5.60400 1.000 73.03244 144 HIS B CA 1
ATOM 3469 C C . HIS C 3 144 ? 98.46600 19.66900 6.65500 1.000 78.18306 144 HIS B C 1
ATOM 3470 O O . HIS C 3 144 ? 98.76600 19.40900 7.82100 1.000 92.42161 144 HIS B O 1
ATOM 3477 N N . ALA C 3 145 ? 98.06300 20.87600 6.25800 1.000 74.69053 145 ALA B N 1
ATOM 3478 C CA . ALA C 3 145 ? 97.96500 22.06600 7.08800 1.000 78.75681 145 ALA B CA 1
ATOM 3479 C C . ALA C 3 145 ? 96.61100 22.22100 7.76800 1.000 81.08604 145 ALA B C 1
ATOM 3480 O O . ALA C 3 145 ? 96.43400 23.14400 8.57200 1.000 78.35940 145 ALA B O 1
ATOM 3482 N N . ALA C 3 146 ? 95.64700 21.36900 7.44600 1.000 77.21715 146 ALA B N 1
ATOM 3483 C CA . ALA C 3 146 ? 94.31700 21.52400 8.01700 1.000 69.09776 146 ALA B CA 1
ATOM 3484 C C . ALA C 3 146 ? 94.30700 21.40700 9.54000 1.000 71.61648 146 ALA B C 1
ATOM 3485 O O . ALA C 3 146 ? 93.62200 22.21900 10.18500 1.000 62.73647 146 ALA B O 1
ATOM 3487 N N . PRO C 3 147 ? 95.01100 20.46000 10.17500 1.000 66.45007 147 PRO B N 1
ATOM 3488 C CA . PRO C 3 147 ? 94.94900 20.40700 11.64500 1.000 71.17169 147 PRO B CA 1
ATOM 3489 C C . PRO C 3 147 ? 95.40100 21.70300 12.29700 1.000 75.21691 147 PRO B C 1
ATOM 3490 O O . PRO C 3 147 ? 94.71400 22.23000 13.18500 1.000 76.15387 147 PRO B O 1
ATOM 3494 N N . ALA C 3 148 ? 96.52700 22.25800 11.85400 1.000 75.43536 148 ALA B N 1
ATOM 3495 C CA . ALA C 3 148 ? 96.95300 23.54500 12.38500 1.000 70.64005 148 ALA B CA 1
ATOM 3496 C C . ALA C 3 148 ? 95.93200 24.62700 12.06200 1.000 73.85359 148 ALA B C 1
ATOM 3497 O O . ALA C 3 148 ? 95.59800 25.45300 12.92000 1.000 76.23019 148 ALA B O 1
ATOM 3499 N N . PHE C 3 149 ? 95.38200 24.59500 10.84600 1.000 69.48991 149 PHE B N 1
ATOM 3500 C CA . PHE C 3 149 ? 94.36900 25.56600 10.44200 1.000 59.54398 149 PHE B CA 1
ATOM 3501 C C . PHE C 3 149 ? 93.17400 25.53600 11.39400 1.000 61.37052 149 PHE B C 1
ATOM 3502 O O . PHE C 3 149 ? 92.74100 26.57800 11.89600 1.000 58.24909 149 PHE B O 1
ATOM 3510 N N . PHE C 3 150 ? 92.65500 24.34700 11.70000 1.000 63.46550 150 PHE B N 1
ATOM 3511 C CA . PHE C 3 150 ? 91.44500 24.30100 12.50500 1.000 53.74329 150 PHE B CA 1
ATOM 3512 C C . PHE C 3 150 ? 91.73200 24.69900 13.93900 1.000 56.50678 150 PHE B C 1
ATOM 3513 O O . PHE C 3 150 ? 90.95900 25.45200 14.53800 1.000 59.52293 150 PHE B O 1
ATOM 3521 N N . GLN C 3 151 ? 92.86900 24.26700 14.48900 1.000 60.69412 151 GLN B N 1
ATOM 3522 C CA . GLN C 3 151 ? 93.22000 24.69000 15.83900 1.000 64.55511 151 GLN B CA 1
ATOM 3523 C C . GLN C 3 151 ? 93.32700 26.20600 15.91500 1.000 65.13413 151 GLN B C 1
ATOM 3524 O O . GLN C 3 151 ? 92.78600 26.82200 16.83600 1.000 68.01079 151 GLN B O 1
ATOM 3530 N N . ARG C 3 152 ? 94.00500 26.83400 14.94500 1.000 64.44194 152 ARG B N 1
ATOM 3531 C CA . ARG C 3 152 ? 94.13500 28.29000 14.98000 1.000 65.03938 152 ARG B CA 1
ATOM 3532 C C . ARG C 3 152 ? 92.77400 28.95500 14.86500 1.000 62.97860 152 ARG B C 1
ATOM 3533 O O . ARG C 3 152 ? 92.48500 29.92000 15.57300 1.000 60.41777 152 ARG B O 1
ATOM 3541 N N . LEU C 3 153 ? 91.90200 28.41900 14.01600 1.000 59.65452 153 LEU B N 1
ATOM 3542 C CA . LEU C 3 153 ? 90.57000 28.99200 13.90200 1.000 58.13065 153 LEU B CA 1
ATOM 3543 C C . LEU C 3 153 ? 89.84000 28.91700 15.23100 1.000 59.16762 153 LEU B C 1
ATOM 3544 O O . LEU C 3 153 ? 89.15800 29.86700 15.62700 1.000 60.55989 153 LEU B O 1
ATOM 3549 N N . ALA C 3 154 ? 90.00500 27.80900 15.95900 1.000 59.39660 154 ALA B N 1
ATOM 3550 C CA . ALA C 3 154 ? 89.33200 27.68300 17.24600 1.000 54.83289 154 ALA B CA 1
ATOM 3551 C C . ALA C 3 154 ? 89.93200 28.63000 18.28400 1.000 58.92812 154 ALA B C 1
ATOM 3552 O O . ALA C 3 154 ? 89.19400 29.34700 18.96800 1.000 57.69639 154 ALA B O 1
ATOM 3554 N N . ARG C 3 155 ? 91.26400 28.70000 18.38100 1.000 60.77834 155 ARG B N 1
ATOM 3555 C CA . ARG C 3 155 ? 91.87300 29.66100 19.29400 1.000 64.38140 155 ARG B CA 1
ATOM 3556 C C . ARG C 3 155 ? 91.51300 31.09500 18.92300 1.000 62.29694 155 ARG B C 1
ATOM 3557 O O . ARG C 3 155 ? 91.32200 31.94800 19.79000 1.000 75.29324 155 ARG B O 1
ATOM 3565 N N . ASP C 3 156 ? 91.45500 31.40200 17.65000 1.000 60.07562 156 ASP B N 1
ATOM 3566 C CA . ASP C 3 156 ? 91.29600 32.80600 17.31200 1.000 59.46502 156 ASP B CA 1
ATOM 3567 C C . ASP C 3 156 ? 89.86000 33.29400 17.40800 1.000 54.77499 156 ASP B C 1
ATOM 3568 O O . ASP C 3 156 ? 89.64700 34.47300 17.63400 1.000 57.75166 156 ASP B O 1
ATOM 3573 N N . THR C 3 157 ? 88.87200 32.44500 17.18700 1.000 58.20435 157 THR B N 1
ATOM 3574 C CA . THR C 3 157 ? 87.48200 32.87500 17.13100 1.000 51.90096 157 THR B CA 1
ATOM 3575 C C . THR C 3 157 ? 86.55900 32.16000 18.11300 1.000 55.63562 157 THR B C 1
ATOM 3576 O O . THR C 3 157 ? 85.35600 32.43500 18.11400 1.000 59.77296 157 THR B O 1
ATOM 3580 N N . GLY C 3 158 ? 87.05000 31.20300 18.88500 1.000 57.94642 158 GLY B N 1
ATOM 3581 C CA . GLY C 3 158 ? 86.15600 30.46000 19.73900 1.000 55.24083 158 GLY B CA 1
ATOM 3582 C C . GLY C 3 158 ? 85.29100 29.43400 19.05400 1.000 63.68132 158 GLY B C 1
ATOM 3583 O O . GLY C 3 158 ? 84.36700 28.92000 19.69000 1.000 70.82165 158 GLY B O 1
ATOM 3584 N N . ALA C 3 159 ? 85.51300 29.16800 17.77000 1.000 58.39384 159 ALA B N 1
ATOM 3585 C CA . ALA C 3 159 ? 84.75400 28.13900 17.08100 1.000 56.36992 159 ALA B CA 1
ATOM 3586 C C . ALA C 3 159 ? 85.17000 26.75500 17.54500 1.000 61.14154 159 ALA B C 1
ATOM 3587 O O . ALA C 3 159 ? 86.24100 26.54900 18.12100 1.000 59.46239 159 ALA B O 1
ATOM 3589 N N . GLY C 3 160 ? 84.32400 25.78900 17.22800 1.000 56.71206 160 GLY B N 1
ATOM 3590 C CA . GLY C 3 160 ? 84.63300 24.40200 17.45600 1.000 54.76446 160 GLY B CA 1
ATOM 3591 C C . GLY C 3 160 ? 85.03000 23.73200 16.15100 1.000 61.82847 160 GLY B C 1
ATOM 3592 O O . GLY C 3 160 ? 84.91000 24.29900 15.06800 1.000 54.08017 160 GLY B O 1
ATOM 3593 N N . VAL C 3 161 ? 85.55500 22.51900 16.28000 1.000 52.94056 161 VAL B N 1
ATOM 3594 C CA . VAL C 3 161 ? 85.88700 21.69000 15.13600 1.000 59.75980 161 VAL B CA 1
ATOM 3595 C C . VAL C 3 161 ? 84.95600 20.50200 15.18400 1.000 54.76972 161 VAL B C 1
ATOM 3596 O O . VAL C 3 161 ? 84.98900 19.73900 16.15300 1.000 62.33905 161 VAL B O 1
ATOM 3600 N N . LEU C 3 162 ? 84.09500 20.37800 14.16800 1.000 51.50091 162 LEU B N 1
ATOM 3601 C CA . LEU C 3 162 ? 83.28100 19.17800 13.96100 1.000 55.34611 162 LEU B CA 1
ATOM 3602 C C . LEU C 3 162 ? 84.11600 18.21200 13.15800 1.000 56.12515 162 LEU B C 1
ATOM 3603 O O . LEU C 3 162 ? 84.21400 18.29500 11.92900 1.000 61.72056 162 LEU B O 1
ATOM 3608 N N . PHE C 3 163 ? 84.76800 17.31700 13.88200 1.000 55.75405 163 PHE B N 1
ATOM 3609 C CA . PHE C 3 163 ? 85.78800 16.46400 13.29400 1.000 57.43583 163 PHE B CA 1
ATOM 3610 C C . PHE C 3 163 ? 85.14600 15.26300 12.62300 1.000 58.24646 163 PHE B C 1
ATOM 3611 O O . PHE C 3 163 ? 84.51000 14.43700 13.28500 1.000 63.57341 163 PHE B O 1
ATOM 3619 N N . ASP C 3 164 ? 85.27700 15.18400 11.30500 1.000 65.10781 164 ASP B N 1
ATOM 3620 C CA . ASP C 3 164 ? 84.74400 14.05600 10.55200 1.000 66.65273 164 ASP B CA 1
ATOM 3621 C C . ASP C 3 164 ? 85.86000 13.03400 10.43400 1.000 76.97765 164 ASP B C 1
ATOM 3622 O O . ASP C 3 164 ? 86.75800 13.17700 9.60200 1.000 83.78110 164 ASP B O 1
ATOM 3627 N N . VAL C 3 165 ? 85.78900 11.99700 11.28000 1.000 73.54566 165 VAL B N 1
ATOM 3628 C CA . VAL C 3 165 ? 86.81800 10.96300 11.32100 1.000 76.89080 165 VAL B CA 1
ATOM 3629 C C . VAL C 3 165 ? 86.91500 10.26000 9.97700 1.000 80.33858 165 VAL B C 1
ATOM 3630 O O . VAL C 3 165 ? 88.01000 9.96900 9.48800 1.000 80.04644 165 VAL B O 1
ATOM 3634 N N . SER C 3 166 ? 85.76900 9.94900 9.37800 1.000 84.51803 166 SER B N 1
ATOM 3635 C CA . SER C 3 166 ? 85.75200 9.33100 8.05700 1.000 79.65166 166 SER B CA 1
ATOM 3636 C C . SER C 3 166 ? 86.39200 10.24000 7.00100 1.000 72.44816 166 SER B C 1
ATOM 3637 O O . SER C 3 166 ? 87.18500 9.78200 6.16800 1.000 69.12145 166 SER B O 1
ATOM 3640 N N . ASN C 3 167 ? 86.08400 11.54000 7.03300 1.000 69.35305 167 ASN B N 1
ATOM 3641 C CA . ASN C 3 167 ? 86.70800 12.44600 6.07300 1.000 67.43703 167 ASN B CA 1
ATOM 3642 C C . ASN C 3 167 ? 88.22400 12.49100 6.25000 1.000 74.17995 167 ASN B C 1
ATOM 3643 O O . ASN C 3 167 ? 88.96900 12.66500 5.27300 1.000 75.05374 167 ASN B O 1
ATOM 3648 N N . ALA C 3 168 ? 88.70100 12.32700 7.48100 1.000 75.82488 168 ALA B N 1
ATOM 3649 C CA . ALA C 3 168 ? 90.14100 12.33600 7.70700 1.000 69.86101 168 ALA B CA 1
ATOM 3650 C C . ALA C 3 168 ? 90.82300 11.08300 7.17800 1.000 81.60452 168 ALA B C 1
ATOM 3651 O O . ALA C 3 168 ? 91.99400 11.15500 6.78900 1.000 91.73995 168 ALA B O 1
ATOM 3653 N N . VAL C 3 169 ? 90.14500 9.92500 7.19300 1.000 82.79677 169 VAL B N 1
ATOM 3654 C CA . VAL C 3 169 ? 90.76400 8.73800 6.60800 1.000 82.44146 169 VAL B CA 1
ATOM 3655 C C . VAL C 3 169 ? 90.72300 8.83300 5.08600 1.000 83.87321 169 VAL B C 1
ATOM 3656 O O . VAL C 3 169 ? 91.63000 8.32500 4.41600 1.000 93.31382 169 VAL B O 1
ATOM 3660 N N . CYS C 3 170 ? 89.71700 9.52000 4.51300 1.000 80.99919 170 CYS B N 1
ATOM 3661 C CA . CYS C 3 170 ? 89.73600 9.74500 3.07000 1.000 79.68061 170 CYS B CA 1
ATOM 3662 C C . CYS C 3 170 ? 90.96400 10.55000 2.67000 1.000 80.40438 170 CYS B C 1
ATOM 3663 O O . CYS C 3 170 ? 91.66500 10.20100 1.72100 1.000 89.02646 170 CYS B O 1
ATOM 3666 N N . ALA C 3 171 ? 91.28900 11.58400 3.43600 1.000 76.32231 171 ALA B N 1
ATOM 3667 C CA . ALA C 3 171 ? 92.48700 12.35900 3.14600 1.000 75.96174 171 ALA B CA 1
ATOM 3668 C C . ALA C 3 171 ? 93.73300 11.51800 3.33600 1.000 80.51492 171 ALA B C 1
ATOM 3669 O O . ALA C 3 171 ? 94.66400 11.58500 2.52800 1.000 82.51779 171 ALA B O 1
ATOM 3671 N N . TRP C 3 172 ? 93.76600 10.72100 4.40700 1.000 88.46061 172 TRP B N 1
ATOM 3672 C CA . TRP C 3 172 ? 94.90600 9.84700 4.66100 1.000 87.80263 172 TRP B CA 1
ATOM 3673 C C . TRP C 3 172 ? 95.09000 8.84500 3.53000 1.000 85.92609 172 TRP B C 1
ATOM 3674 O O . TRP C 3 172 ? 96.21600 8.61400 3.08600 1.000 89.32124 172 TRP B O 1
ATOM 3685 N N . ARG C 3 173 ? 93.99400 8.25800 3.03500 1.000 85.33918 173 ARG B N 1
ATOM 3686 C CA . ARG C 3 173 ? 94.07300 7.35700 1.88400 1.000 90.87142 173 ARG B CA 1
ATOM 3687 C C . ARG C 3 173 ? 94.47200 8.09700 0.61200 1.000 88.27111 173 ARG B C 1
ATOM 3688 O O . ARG C 3 173 ? 94.87900 7.46600 -0.37000 1.000 93.93758 173 ARG B O 1
ATOM 3696 N N . ASN C 3 174 ? 94.32300 9.41800 0.58700 1.000 84.44960 174 ASN B N 1
ATOM 3697 C CA . ASN C 3 174 ? 94.73300 10.21900 -0.55600 1.000 84.32853 174 ASN B CA 1
ATOM 3698 C C . ASN C 3 174 ? 96.08400 10.89400 -0.33700 1.000 89.97395 174 ASN B C 1
ATOM 3699 O O . ASN C 3 174 ? 96.35300 11.93500 -0.93300 1.000 88.23426 174 ASN B O 1
ATOM 3704 N N . ASP C 3 175 ? 96.94900 10.30500 0.48700 1.000 94.57713 175 ASP B N 1
ATOM 3705 C CA . ASP C 3 175 ? 98.28500 10.82100 0.78400 1.000 96.39840 175 ASP B CA 1
ATOM 3706 C C . ASP C 3 175 ? 98.23600 12.13100 1.55700 1.000 91.16883 175 ASP B C 1
ATOM 3707 O O . ASP C 3 175 ? 99.19400 12.90300 1.53500 1.000 93.57438 175 ASP B O 1
ATOM 3712 N N . GLY C 3 176 ? 97.14200 12.39400 2.24800 1.000 82.35987 176 GLY B N 1
ATOM 3713 C CA . GLY C 3 176 ? 97.10500 13.48700 3.17600 1.000 83.49685 176 GLY B CA 1
ATOM 3714 C C . GLY C 3 176 ? 97.73100 13.11300 4.49800 1.000 84.96545 176 GLY B C 1
ATOM 3715 O O . GLY C 3 176 ? 98.41200 12.09700 4.62600 1.000 93.68492 176 GLY B O 1
ATOM 3716 N N . PRO C 3 177 ? 97.48000 13.91200 5.52600 1.000 86.22350 177 PRO B N 1
ATOM 3717 C CA . PRO C 3 177 ? 98.10800 13.65400 6.82100 1.000 88.33428 177 PRO B CA 1
ATOM 3718 C C . PRO C 3 177 ? 97.49900 12.45100 7.51700 1.000 94.08233 177 PRO B C 1
ATOM 3719 O O . PRO C 3 177 ? 96.34900 12.07600 7.27700 1.000 91.42149 177 PRO B O 1
ATOM 3723 N N . GLU C 3 178 ? 98.29600 11.87500 8.42000 1.000 97.94595 178 GLU B N 1
ATOM 3724 C CA . GLU C 3 178 ? 97.83800 10.77300 9.25200 1.000 100.71471 178 GLU B CA 1
ATOM 3725 C C . GLU C 3 178 ? 96.68700 11.23200 10.13400 1.000 99.52509 178 GLU B C 1
ATOM 3726 O O . GLU C 3 178 ? 96.67100 12.36400 10.62400 1.000 106.37328 178 GLU B O 1
ATOM 3732 N N . VAL C 3 179 ? 95.71600 10.33900 10.33200 1.000 84.39170 179 VAL B N 1
ATOM 3733 C CA . VAL C 3 179 ? 94.60200 10.61100 11.23500 1.000 81.85981 179 VAL B CA 1
ATOM 3734 C C . VAL C 3 179 ? 95.12200 10.96100 12.62000 1.000 90.83721 179 VAL B C 1
ATOM 3735 O O . VAL C 3 179 ? 94.47800 11.70200 13.37000 1.000 94.89559 179 VAL B O 1
ATOM 3739 N N . ALA C 3 180 ? 96.29800 10.44700 12.98200 1.000 97.61434 180 ALA B N 1
ATOM 3740 C CA . ALA C 3 180 ? 96.87600 10.77900 14.27800 1.000 98.59077 180 ALA B CA 1
ATOM 3741 C C . ALA C 3 180 ? 97.20800 12.26100 14.38900 1.000 95.89044 180 ALA B C 1
ATOM 3742 O O . ALA C 3 180 ? 97.21000 12.81400 15.49400 1.000 96.14047 180 ALA B O 1
ATOM 3744 N N . ALA C 3 181 ? 97.44100 12.93500 13.26000 1.000 95.76675 181 ALA B N 1
ATOM 3745 C CA . ALA C 3 181 ? 97.76300 14.35600 13.31400 1.000 92.77691 181 ALA B CA 1
ATOM 3746 C C . ALA C 3 181 ? 96.62400 15.18200 13.87600 1.000 85.75502 181 ALA B C 1
ATOM 3747 O O . ALA C 3 181 ? 96.83100 16.35500 14.21000 1.000 88.97909 181 ALA B O 1
ATOM 3749 N N . TRP C 3 182 ? 95.44100 14.59800 14.00500 1.000 80.73863 182 TRP B N 1
ATOM 3750 C CA . TRP C 3 182 ? 94.28600 15.30500 14.52500 1.000 82.34935 182 TRP B CA 1
ATOM 3751 C C . TRP C 3 182 ? 94.03100 15.05200 16.00200 1.000 77.01450 182 TRP B C 1
ATOM 3752 O O . TRP C 3 182 ? 93.04500 15.56500 16.53300 1.000 80.60177 182 TRP B O 1
ATOM 3763 N N . ARG C 3 183 ? 94.87600 14.28100 16.68200 1.000 82.37830 183 ARG B N 1
ATOM 3764 C CA . ARG C 3 183 ? 94.57900 13.96600 18.07500 1.000 87.78684 183 ARG B CA 1
ATOM 3765 C C . ARG C 3 183 ? 94.42000 15.23500 18.89900 1.000 85.40761 183 ARG B C 1
ATOM 3766 O O . ARG C 3 183 ? 93.51400 15.33300 19.73400 1.000 80.45438 183 ARG B O 1
ATOM 3774 N N . GLY C 3 184 ? 95.25400 16.23800 18.63300 1.000 85.21548 184 GLY B N 1
ATOM 3775 C CA . GLY C 3 184 ? 95.08000 17.51700 19.29700 1.000 81.95983 184 GLY B CA 1
ATOM 3776 C C . GLY C 3 184 ? 93.68600 18.08700 19.10200 1.000 91.13724 184 GLY B C 1
ATOM 3777 O O . GLY C 3 184 ? 93.03300 18.49300 20.06700 1.000 89.64496 184 GLY B O 1
ATOM 3778 N N . VAL C 3 185 ? 93.19200 18.09200 17.85600 1.000 71.13748 185 VAL B N 1
ATOM 3779 C CA . VAL C 3 185 ? 91.84200 18.59800 17.62500 1.000 67.58179 185 VAL B CA 1
ATOM 3780 C C . VAL C 3 185 ? 90.79300 17.68700 18.26900 1.000 77.39612 185 VAL B C 1
ATOM 3781 O O . VAL C 3 185 ? 89.84100 18.16900 18.90000 1.000 76.99871 185 VAL B O 1
ATOM 3785 N N . MET C 3 186 ? 90.96600 16.36200 18.15200 1.000 72.30341 186 MET B N 1
ATOM 3786 C CA . MET C 3 186 ? 90.02400 15.41000 18.74700 1.000 81.44924 186 MET B CA 1
ATOM 3787 C C . MET C 3 186 ? 89.89400 15.60700 20.26100 1.000 87.32626 186 MET B C 1
ATOM 3788 O O . MET C 3 186 ? 88.79000 15.50700 20.81600 1.000 83.43632 186 MET B O 1
ATOM 3793 N N . ALA C 3 187 ? 91.01600 15.84700 20.95200 1.000 77.50666 187 ALA B N 1
ATOM 3794 C CA . ALA C 3 187 ? 90.97400 16.06500 22.39800 1.000 80.31226 187 ALA B CA 1
ATOM 3795 C C . ALA C 3 187 ? 90.14200 17.28400 22.77900 1.000 87.54997 187 ALA B C 1
ATOM 3796 O O . ALA C 3 187 ? 89.54500 17.31200 23.85900 1.000 87.16308 187 ALA B O 1
ATOM 3798 N N . GLY C 3 188 ? 90.10600 18.30700 21.93000 1.000 73.79832 188 GLY B N 1
ATOM 3799 C CA . GLY C 3 188 ? 89.35600 19.50100 22.25500 1.000 71.60595 188 GLY B CA 1
ATOM 3800 C C . GLY C 3 188 ? 87.97600 19.47900 21.63800 1.000 84.75227 188 GLY B C 1
ATOM 3801 O O . GLY C 3 188 ? 87.13200 20.32700 21.94700 1.000 86.77883 188 GLY B O 1
ATOM 3802 N N . ALA C 3 189 ? 87.72700 18.50000 20.77400 1.000 67.80813 189 ALA B N 1
ATOM 3803 C CA . ALA C 3 189 ? 86.47000 18.43800 20.05700 1.000 65.04990 189 ALA B CA 1
ATOM 3804 C C . ALA C 3 189 ? 85.42700 17.66900 20.84900 1.000 78.81734 189 ALA B C 1
ATOM 3805 O O . ALA C 3 189 ? 85.73700 16.71800 21.57400 1.000 85.93399 189 ALA B O 1
ATOM 3807 N N . SER C 3 190 ? 84.16900 18.07000 20.66900 1.000 71.57174 190 SER B N 1
ATOM 3808 C CA . SER C 3 190 ? 83.05100 17.40600 21.31100 1.000 73.42986 190 SER B CA 1
ATOM 3809 C C . SER C 3 190 ? 82.09300 16.77800 20.32900 1.000 73.12982 190 SER B C 1
ATOM 3810 O O . SER C 3 190 ? 81.28600 15.94100 20.73200 1.000 71.82703 190 SER B O 1
ATOM 3813 N N . HIS C 3 191 ? 82.15800 17.14100 19.05900 1.000 76.64603 191 HIS B N 1
ATOM 3814 C CA . HIS C 3 191 ? 81.15100 16.72000 18.10500 1.000 69.91101 191 HIS B CA 1
ATOM 3815 C C . HIS C 3 191 ? 81.86000 16.18500 16.88300 1.000 68.91879 191 HIS B C 1
ATOM 3816 O O . HIS C 3 191 ? 82.75200 16.84700 16.34200 1.000 64.43931 191 HIS B O 1
ATOM 3823 N N . PHE C 3 192 ? 81.45400 14.98200 16.46400 1.000 66.71853 192 PHE B N 1
ATOM 3824 C CA . PHE C 3 192 ? 82.14900 14.20900 15.44900 1.000 61.01784 192 PHE B CA 1
ATOM 3825 C C . PHE C 3 192 ? 81.16500 13.67000 14.41700 1.000 62.72594 192 PHE B C 1
ATOM 3826 O O . PHE C 3 192 ? 79.94800 13.59300 14.64100 1.000 65.09728 192 PHE B O 1
ATOM 3834 N N . HIS C 3 193 ? 81.72300 13.30900 13.26800 1.000 61.13101 193 HIS B N 1
ATOM 3835 C CA . HIS C 3 193 ? 80.99300 12.68300 12.17700 1.000 65.93159 193 HIS B CA 1
ATOM 3836 C C . HIS C 3 193 ? 81.71000 11.39900 11.78600 1.000 67.78707 193 HIS B C 1
ATOM 3837 O O . HIS C 3 193 ? 82.91700 11.24200 12.00200 1.000 71.65859 193 HIS B O 1
ATOM 3844 N N . VAL C 3 194 ? 80.96300 10.49200 11.17000 1.000 63.56025 194 VAL B N 1
ATOM 3845 C CA . VAL C 3 194 ? 81.56700 9.35500 10.49200 1.000 66.11319 194 VAL B CA 1
ATOM 3846 C C . VAL C 3 194 ? 80.57500 8.85900 9.46000 1.000 66.11319 194 VAL B C 1
ATOM 3847 O O . VAL C 3 194 ? 79.37100 8.79000 9.72000 1.000 67.07120 194 VAL B O 1
ATOM 3851 N N . GLY C 3 195 ? 81.08800 8.50900 8.28500 1.000 71.35592 195 GLY B N 1
ATOM 3852 C CA . GLY C 3 195 ? 80.24600 8.01900 7.21700 1.000 67.23964 195 GLY B CA 1
ATOM 3853 C C . GLY C 3 195 ? 81.04500 7.07700 6.35200 1.000 70.02419 195 GLY B C 1
ATOM 3854 O O . GLY C 3 195 ? 82.23600 6.85900 6.58100 1.000 74.07993 195 GLY B O 1
ATOM 3855 N N . GLY C 3 196 ? 80.36800 6.49800 5.35500 1.000 75.88278 196 GLY B N 1
ATOM 3856 C CA . GLY C 3 196 ? 81.03800 5.62500 4.41600 1.000 79.33583 196 GLY B CA 1
ATOM 3857 C C . GLY C 3 196 ? 81.73000 6.39200 3.30800 1.000 75.05637 196 GLY B C 1
ATOM 3858 O O . GLY C 3 196 ? 81.42600 7.54200 3.03200 1.000 71.92704 196 GLY B O 1
ATOM 3859 N N . TYR C 3 197 ? 82.68500 5.74200 2.65400 1.000 83.62845 197 TYR B N 1
ATOM 3860 C CA . TYR C 3 197 ? 83.35700 6.33500 1.50700 1.000 75.25902 197 TYR B CA 1
ATOM 3861 C C . TYR C 3 197 ? 83.42500 5.30500 0.38500 1.000 80.77284 197 TYR B C 1
ATOM 3862 O O . TYR C 3 197 ? 83.06400 4.14200 0.56000 1.000 81.87824 197 TYR B O 1
ATOM 3871 N N . ALA C 3 198 ? 83.87600 5.73900 -0.78900 1.000 86.00505 198 ALA B N 1
ATOM 3872 C CA . ALA C 3 198 ? 83.97800 4.84700 -1.93800 1.000 83.13365 198 ALA B CA 1
ATOM 3873 C C . ALA C 3 198 ? 85.11100 5.32500 -2.82600 1.000 84.08640 198 ALA B C 1
ATOM 3874 O O . ALA C 3 198 ? 85.63500 6.42500 -2.65900 1.000 103.12026 198 ALA B O 1
ATOM 3876 N N . GLY C 3 199 ? 85.47800 4.49100 -3.78700 1.000 88.21321 199 GLY B N 1
ATOM 3877 C CA . GLY C 3 199 ? 86.48400 4.88200 -4.75500 1.000 96.12468 199 GLY B CA 1
ATOM 3878 C C . GLY C 3 199 ? 85.91900 5.69200 -5.91000 1.000 88.74485 199 GLY B C 1
ATOM 3879 O O . GLY C 3 199 ? 84.73500 5.63400 -6.23200 1.000 88.13162 199 GLY B O 1
ATOM 3880 N N . ALA C 3 200 ? 86.78000 6.49700 -6.52100 1.000 88.76854 200 ALA B N 1
ATOM 3881 C CA . ALA C 3 200 ? 86.36800 7.23400 -7.70400 1.000 88.67379 200 ALA B CA 1
ATOM 3882 C C . ALA C 3 200 ? 86.09800 6.26700 -8.83200 1.000 93.25065 200 ALA B C 1
ATOM 3883 O O . ALA C 3 200 ? 86.79400 5.26300 -8.97700 1.000 97.50380 200 ALA B O 1
ATOM 3885 N N . PHE C 3 201 ? 85.09300 6.58600 -9.64300 1.000 93.13748 201 PHE B N 1
ATOM 3886 C CA . PHE C 3 201 ? 84.71200 5.69700 -10.73500 1.000 97.68803 201 PHE B CA 1
ATOM 3887 C C . PHE C 3 201 ? 85.91800 5.27100 -11.56400 1.000 106.09693 201 PHE B C 1
ATOM 3888 O O . PHE C 3 201 ? 86.06700 4.08200 -11.88600 1.000 113.76364 201 PHE B O 1
ATOM 3896 N N . ILE C 3 202 ? 86.81800 6.21400 -11.87600 1.000 109.75263 202 ILE B N 1
ATOM 3897 C CA . ILE C 3 202 ? 87.92000 5.95200 -12.80100 1.000 113.26884 202 ILE B CA 1
ATOM 3898 C C . ILE C 3 202 ? 89.22500 5.63200 -12.08900 1.000 107.33129 202 ILE B C 1
ATOM 3899 O O . ILE C 3 202 ? 90.25000 5.44300 -12.75900 1.000 111.37388 202 ILE B O 1
ATOM 3904 N N . ASP C 3 203 ? 89.23200 5.59900 -10.75800 1.000 103.97562 203 ASP B N 1
ATOM 3905 C CA . ASP C 3 203 ? 90.43800 5.22000 -10.02800 1.000 105.26788 203 ASP B CA 1
ATOM 3906 C C . ASP C 3 203 ? 90.05000 4.89500 -8.59400 1.000 102.28858 203 ASP B C 1
ATOM 3907 O O . ASP C 3 203 ? 89.74400 5.79900 -7.81700 1.000 126.59676 203 ASP B O 1
ATOM 3912 N N . GLU C 3 204 ? 90.03500 3.61200 -8.25700 1.000 111.71866 204 GLU B N 1
ATOM 3913 C CA . GLU C 3 204 ? 89.73600 3.15900 -6.90900 1.000 103.96510 204 GLU B CA 1
ATOM 3914 C C . GLU C 3 204 ? 90.83200 3.48600 -5.91100 1.000 103.36766 204 GLU B C 1
ATOM 3915 O O . GLU C 3 204 ? 90.61900 3.29500 -4.71300 1.000 103.00446 204 GLU B O 1
ATOM 3921 N N . GLY C 3 205 ? 91.99600 3.94800 -6.36700 1.000 109.91318 205 GLY B N 1
ATOM 3922 C CA . GLY C 3 205 ? 93.07300 4.29200 -5.45500 1.000 114.13737 205 GLY B CA 1
ATOM 3923 C C . GLY C 3 205 ? 92.92700 5.62700 -4.76500 1.000 111.51337 205 GLY B C 1
ATOM 3924 O O . GLY C 3 205 ? 93.68600 5.91400 -3.83500 1.000 122.55417 205 GLY B O 1
ATOM 3925 N N . VAL C 3 206 ? 92.00300 6.46600 -5.22700 1.000 109.05255 206 VAL B N 1
ATOM 3926 C CA . VAL C 3 206 ? 91.62200 7.69600 -4.54200 1.000 110.33955 206 VAL B CA 1
ATOM 3927 C C . VAL C 3 206 ? 90.26500 7.46700 -3.89700 1.000 99.88303 206 VAL B C 1
ATOM 3928 O O . VAL C 3 206 ? 89.38100 6.82100 -4.47400 1.000 102.49650 206 VAL B O 1
ATOM 3932 N N . THR C 3 207 ? 90.11600 7.97100 -2.68800 1.000 90.55296 207 THR B N 1
ATOM 3933 C CA . THR C 3 207 ? 88.95700 7.71200 -1.85500 1.000 81.52293 207 THR B CA 1
ATOM 3934 C C . THR C 3 207 ? 88.04500 8.93100 -1.81900 1.000 79.68850 207 THR B C 1
ATOM 3935 O O . THR C 3 207 ? 88.51300 10.04900 -1.59600 1.000 79.60165 207 THR B O 1
ATOM 3939 N N . VAL C 3 208 ? 86.73800 8.70000 -1.96500 1.000 84.64436 208 VAL B N 1
ATOM 3940 C CA . VAL C 3 208 ? 85.73500 9.75100 -2.12700 1.000 72.63766 208 VAL B CA 1
ATOM 3941 C C . VAL C 3 208 ? 84.67900 9.64800 -1.02800 1.000 83.42053 208 VAL B C 1
ATOM 3942 O O . VAL C 3 208 ? 84.24600 8.55000 -0.66300 1.000 101.70167 208 VAL B O 1
ATOM 3946 N N . ASP C 3 209 ? 84.23300 10.80600 -0.54400 1.000 74.43261 209 ASP B N 1
ATOM 3947 C CA . ASP C 3 209 ? 83.36100 10.93800 0.62300 1.000 76.78552 209 ASP B CA 1
ATOM 3948 C C . ASP C 3 209 ? 81.89300 10.85200 0.19200 1.000 83.24419 209 ASP B C 1
ATOM 3949 O O . ASP C 3 209 ? 81.18400 11.84900 0.04800 1.000 91.20304 209 ASP B O 1
ATOM 3954 N N . THR C 3 210 ? 81.40900 9.62800 0.03300 1.000 71.96126 210 THR B N 1
ATOM 3955 C CA . THR C 3 210 ? 80.10400 9.42500 -0.59100 1.000 80.29910 210 THR B CA 1
ATOM 3956 C C . THR C 3 210 ? 78.96900 9.17400 0.39200 1.000 75.26166 210 THR B C 1
ATOM 3957 O O . THR C 3 210 ? 77.80500 9.24200 -0.01400 1.000 82.29671 210 THR B O 1
ATOM 3961 N N . HIS C 3 211 ? 79.28100 8.77700 1.62400 1.000 72.92716 211 HIS B N 1
ATOM 3962 C CA . HIS C 3 211 ? 78.28500 8.50100 2.66700 1.000 77.20136 211 HIS B CA 1
ATOM 3963 C C . HIS C 3 211 ? 77.18900 7.56000 2.17100 1.000 78.51468 211 HIS B C 1
ATOM 3964 O O . HIS C 3 211 ? 76.00500 7.78700 2.42200 1.000 80.23330 211 HIS B O 1
ATOM 3971 N N . ASP C 3 212 ? 77.57800 6.50400 1.44700 1.000 84.56540 212 ASP B N 1
ATOM 3972 C CA . ASP C 3 212 ? 76.61000 5.60500 0.81600 1.000 89.04225 212 ASP B CA 1
ATOM 3973 C C . ASP C 3 212 ? 76.88300 4.12400 1.05400 1.000 90.50822 212 ASP B C 1
ATOM 3974 O O . ASP C 3 212 ? 76.24700 3.28500 0.40900 1.000 91.87944 212 ASP B O 1
ATOM 3979 N N . ARG C 3 213 ? 77.82400 3.77300 1.92100 1.000 97.55643 213 ARG B N 1
ATOM 3980 C CA . ARG C 3 213 ? 78.17300 2.38000 2.16000 1.000 97.09848 213 ARG B CA 1
ATOM 3981 C C . ARG C 3 213 ? 78.29700 2.14200 3.65300 1.000 105.60740 213 ARG B C 1
ATOM 3982 O O . ARG C 3 213 ? 78.06600 3.03800 4.47600 1.000 100.21465 213 ARG B O 1
ATOM 3990 N N . ALA C 3 214 ? 78.68400 0.91600 3.99100 1.000 105.40738 214 ALA B N 1
ATOM 3991 C CA . ALA C 3 214 ? 78.98700 0.58000 5.36600 1.000 102.23331 214 ALA B CA 1
ATOM 3992 C C . ALA C 3 214 ? 80.32700 1.18700 5.74900 1.000 103.18342 214 ALA B C 1
ATOM 3993 O O . ALA C 3 214 ? 81.13600 1.56300 4.89500 1.000 96.84056 214 ALA B O 1
ATOM 3995 N N . LEU C 3 215 ? 80.55100 1.29400 7.05300 1.000 107.18390 215 LEU B N 1
ATOM 3996 C CA . LEU C 3 215 ? 81.81100 1.82300 7.53800 1.000 92.45319 215 LEU B CA 1
ATOM 3997 C C . LEU C 3 215 ? 82.94300 0.87400 7.17100 1.000 97.41168 215 LEU B C 1
ATOM 3998 O O . LEU C 3 215 ? 82.84200 -0.34500 7.35600 1.000 100.70418 215 LEU B O 1
ATOM 4003 N N . ALA C 3 216 ? 84.02200 1.43600 6.64600 1.000 95.17194 216 ALA B N 1
ATOM 4004 C CA . ALA C 3 216 ? 85.17200 0.64400 6.27100 1.000 102.09645 216 ALA B CA 1
ATOM 4005 C C . ALA C 3 216 ? 85.99800 0.34200 7.51800 1.000 109.75526 216 ALA B C 1
ATOM 4006 O O . ALA C 3 216 ? 85.84300 0.97900 8.56400 1.000 103.08868 216 ALA B O 1
ATOM 4008 N N . GLN C 3 217 ? 86.87900 -0.64000 7.39900 1.000 111.11332 217 GLN B N 1
ATOM 4009 C CA . GLN C 3 217 ? 87.61400 -1.10600 8.59300 1.000 116.55871 217 GLN B CA 1
ATOM 4010 C C . GLN C 3 217 ? 88.63600 -0.07100 9.01200 1.000 109.93423 217 GLN B C 1
ATOM 4011 O O . GLN C 3 217 ? 88.78600 0.11600 10.21300 1.000 112.24504 217 GLN B O 1
ATOM 4017 N N . ASP C 3 218 ? 89.31700 0.56200 8.06400 1.000 114.98484 218 ASP B N 1
ATOM 4018 C CA . ASP C 3 218 ? 90.25800 1.56500 8.56600 1.000 106.24958 218 ASP B CA 1
ATOM 4019 C C . ASP C 3 218 ? 89.52600 2.69800 9.26800 1.000 99.28822 218 ASP B C 1
ATOM 4020 O O . ASP C 3 218 ? 90.05400 3.26500 10.23100 1.000 106.46540 218 ASP B O 1
ATOM 4025 N N . THR C 3 219 ? 88.28900 2.98600 8.86000 1.000 92.51899 219 THR B N 1
ATOM 4026 C CA . THR C 3 219 ? 87.48200 3.95100 9.59400 1.000 94.94296 219 THR B CA 1
ATOM 4027 C C . THR C 3 219 ? 87.21400 3.45000 11.01400 1.000 89.98447 219 THR B C 1
ATOM 4028 O O . THR C 3 219 ? 87.48500 4.15100 11.99500 1.000 90.81352 219 THR B O 1
ATOM 4032 N N . LEU C 3 220 ? 86.75200 2.20600 11.15000 1.000 93.60859 220 LEU B N 1
ATOM 4033 C CA . LEU C 3 220 ? 86.48300 1.68400 12.49100 1.000 106.61541 220 LEU B CA 1
ATOM 4034 C C . LEU C 3 220 ? 87.76200 1.51300 13.29300 1.000 97.20113 220 LEU B C 1
ATOM 4035 O O . LEU C 3 220 ? 87.79600 1.82800 14.48500 1.000 96.71423 220 LEU B O 1
ATOM 4040 N N . ASP C 3 221 ? 88.83500 1.06000 12.64600 1.000 99.53035 221 ASP B N 1
ATOM 4041 C CA . ASP C 3 221 ? 90.09300 0.88900 13.36000 1.000 103.03077 221 ASP B CA 1
ATOM 4042 C C . ASP C 3 221 ? 90.65400 2.23300 13.82700 1.000 104.99154 221 ASP B C 1
ATOM 4043 O O . ASP C 3 221 ? 91.29900 2.29700 14.87700 1.000 102.98603 221 ASP B O 1
ATOM 4048 N N . SER C 3 222 ? 90.35300 3.33000 13.11900 1.000 103.61769 222 SER B N 1
ATOM 4049 C CA . SER C 3 222 ? 90.79800 4.63900 13.59400 1.000 105.59687 222 SER B CA 1
ATOM 4050 C C . SER C 3 222 ? 89.93500 5.16300 14.73300 1.000 114.74797 222 SER B C 1
ATOM 4051 O O . SER C 3 222 ? 90.42800 5.91500 15.58500 1.000 115.06380 222 SER B O 1
ATOM 4054 N N . LEU C 3 223 ? 88.66000 4.78300 14.78400 1.000 88.74748 223 LEU B N 1
ATOM 4055 C CA . LEU C 3 223 ? 87.87400 5.09900 15.96600 1.000 87.94739 223 LEU B CA 1
ATOM 4056 C C . LEU C 3 223 ? 88.39800 4.34000 17.17900 1.000 109.41575 223 LEU B C 1
ATOM 4057 O O . LEU C 3 223 ? 88.48500 4.89100 18.28400 1.000 104.52306 223 LEU B O 1
ATOM 4062 N N . ARG C 3 224 ? 88.73700 3.06500 17.00000 1.000 110.27901 224 ARG B N 1
ATOM 4063 C CA . ARG C 3 224 ? 89.28900 2.32200 18.12200 1.000 106.92071 224 ARG B CA 1
ATOM 4064 C C . ARG C 3 224 ? 90.60800 2.93000 18.57100 1.000 99.66195 224 ARG B C 1
ATOM 4065 O O . ARG C 3 224 ? 90.81500 3.13700 19.76900 1.000 100.29360 224 ARG B O 1
ATOM 4073 N N . ARG C 3 225 ? 91.49000 3.27700 17.62800 1.000 98.46970 225 ARG B N 1
ATOM 4074 C CA . ARG C 3 225 ? 92.80800 3.74900 18.03900 1.000 108.03401 225 ARG B CA 1
ATOM 4075 C C . ARG C 3 225 ? 92.70000 5.00500 18.88700 1.000 110.67906 225 ARG B C 1
ATOM 4076 O O . ARG C 3 225 ? 93.37200 5.12200 19.92000 1.000 119.34062 225 ARG B O 1
ATOM 4084 N N . HIS C 3 226 ? 91.80400 5.92000 18.51600 1.000 102.51229 226 HIS B N 1
ATOM 4085 C CA . HIS C 3 226 ? 91.71400 7.20500 19.19600 1.000 111.54495 226 HIS B CA 1
ATOM 4086 C C . HIS C 3 226 ? 90.46500 7.33200 20.06300 1.000 111.90026 226 HIS B C 1
ATOM 4087 O O . HIS C 3 226 ? 90.05100 8.45100 20.38800 1.000 106.93124 226 HIS B O 1
ATOM 4094 N N . ARG C 3 227 ? 89.87200 6.20200 20.45800 1.000 112.51612 227 ARG B N 1
ATOM 4095 C CA . ARG C 3 227 ? 88.72200 6.22000 21.35600 1.000 112.24767 227 ARG B CA 1
ATOM 4096 C C . ARG C 3 227 ? 89.02100 6.99800 22.63700 1.000 119.65119 227 ARG B C 1
ATOM 4097 O O . ARG C 3 227 ? 88.12100 7.62200 23.21200 1.000 120.89344 227 ARG B O 1
ATOM 4105 N N . ASP C 3 228 ? 90.28200 7.00800 23.07800 1.000 124.74917 228 ASP B N 1
ATOM 4106 C CA . ASP C 3 228 ? 90.62000 7.66100 24.34100 1.000 127.22841 228 ASP B CA 1
ATOM 4107 C C . ASP C 3 228 ? 90.45100 9.18000 24.27900 1.000 120.05387 228 ASP B C 1
ATOM 4108 O O . ASP C 3 228 ? 90.09200 9.79900 25.28400 1.000 128.57857 228 ASP B O 1
ATOM 4113 N N . VAL C 3 229 ? 90.68300 9.80700 23.12400 1.000 115.90074 229 VAL B N 1
ATOM 4114 C CA . VAL C 3 229 ? 90.58000 11.26000 23.04000 1.000 106.48119 229 VAL B CA 1
ATOM 4115 C C . VAL C 3 229 ? 89.30100 11.71200 22.34500 1.000 92.37160 229 VAL B C 1
ATOM 4116 O O . VAL C 3 229 ? 89.02200 12.91600 22.31300 1.000 92.94009 229 VAL B O 1
ATOM 4120 N N . LEU C 3 230 ? 88.48500 10.77900 21.84500 1.000 91.08461 230 LEU B N 1
ATOM 4121 C CA . LEU C 3 230 ? 87.18300 11.10900 21.27900 1.000 87.01306 230 LEU B CA 1
ATOM 4122 C C . LEU C 3 230 ? 86.07000 11.04700 22.31800 1.000 96.75107 230 LEU B C 1
ATOM 4123 O O . LEU C 3 230 ? 85.24200 11.96300 22.38700 1.000 96.76687 230 LEU B O 1
ATOM 4128 N N . ASP C 3 231 ? 86.04800 10.00800 23.15200 1.000 95.80622 231 ASP B N 1
ATOM 4129 C CA . ASP C 3 231 ? 85.01400 9.89200 24.16800 1.000 97.59591 231 ASP B CA 1
ATOM 4130 C C . ASP C 3 231 ? 85.26100 10.91100 25.27500 1.000 106.01534 231 ASP B C 1
ATOM 4131 O O . ASP C 3 231 ? 86.38100 11.03600 25.78300 1.000 120.05913 231 ASP B O 1
ATOM 4136 N N . LYS C 3 232 ? 84.22900 11.67500 25.60800 1.000 93.89810 232 LYS B N 1
ATOM 4137 C CA . LYS C 3 232 ? 84.19500 12.52500 26.78900 1.000 97.92753 232 LYS B CA 1
ATOM 4138 C C . LYS C 3 232 ? 82.73300 12.69100 27.15800 1.000 105.87322 232 LYS B C 1
ATOM 4139 O O . LYS C 3 232 ? 81.85500 12.45400 26.32200 1.000 105.92849 232 LYS B O 1
ATOM 4145 N N . PRO C 3 233 ? 82.43400 13.09100 28.39300 1.000 107.15232 233 PRO B N 1
ATOM 4146 C CA . PRO C 3 233 ? 81.03400 13.38400 28.72100 1.000 105.79163 233 PRO B CA 1
ATOM 4147 C C . PRO C 3 233 ? 80.53600 14.49000 27.80200 1.000 104.65465 233 PRO B C 1
ATOM 4148 O O . PRO C 3 233 ? 81.24900 15.46200 27.53800 1.000 103.62295 233 PRO B O 1
ATOM 4152 N N . GLY C 3 234 ? 79.33200 14.30500 27.25900 1.000 103.04657 234 GLY B N 1
ATOM 4153 C CA . GLY C 3 234 ? 78.74200 15.27700 26.36100 1.000 83.71004 234 GLY B CA 1
ATOM 4154 C C . GLY C 3 234 ? 79.12700 15.12300 24.90300 1.000 89.43178 234 GLY B C 1
ATOM 4155 O O . GLY C 3 234 ? 78.58600 15.84900 24.05100 1.000 88.47377 234 GLY B O 1
ATOM 4156 N N . ALA C 3 235 ? 80.04400 14.21700 24.58300 1.000 88.63958 235 ALA B N 1
ATOM 4157 C CA . ALA C 3 235 ? 80.47000 14.05400 23.20200 1.000 78.37782 235 ALA B CA 1
ATOM 4158 C C . ALA C 3 235 ? 79.40100 13.33400 22.38800 1.000 76.25914 235 ALA B C 1
ATOM 4159 O O . ALA C 3 235 ? 78.60400 12.55400 22.91200 1.000 93.54279 235 ALA B O 1
ATOM 4161 N N . THR C 3 236 ? 79.35000 13.66000 21.10300 1.000 73.02718 236 THR B N 1
ATOM 4162 C CA . THR C 3 236 ? 78.42200 13.06600 20.14800 1.000 79.03316 236 THR B CA 1
ATOM 4163 C C . THR C 3 236 ? 79.19600 12.61400 18.91400 1.000 72.40079 236 THR B C 1
ATOM 4164 O O . THR C 3 236 ? 80.24100 13.17700 18.57200 1.000 69.67414 236 THR B O 1
ATOM 4168 N N . ILE C 3 237 ? 78.70100 11.56700 18.26000 1.000 70.03998 237 ILE B N 1
ATOM 4169 C CA . ILE C 3 237 ? 79.20900 11.18400 16.95000 1.000 69.03722 237 ILE B CA 1
ATOM 4170 C C . ILE C 3 237 ? 78.00700 10.83700 16.08500 1.000 80.52281 237 ILE B C 1
ATOM 4171 O O . ILE C 3 237 ? 77.16700 10.01700 16.48100 1.000 68.83194 237 ILE B O 1
ATOM 4176 N N . THR C 3 238 ? 77.88600 11.52500 14.94400 1.000 80.05434 238 THR B N 1
ATOM 4177 C CA . THR C 3 238 ? 76.79600 11.34900 13.99000 1.000 75.45378 238 THR B CA 1
ATOM 4178 C C . THR C 3 238 ? 77.25000 10.41800 12.88200 1.000 68.17923 238 THR B C 1
ATOM 4179 O O . THR C 3 238 ? 78.22900 10.71100 12.19000 1.000 72.93243 238 THR B O 1
ATOM 4183 N N . TYR C 3 239 ? 76.52900 9.31800 12.70000 1.000 67.79497 239 TYR B N 1
ATOM 4184 C CA . TYR C 3 239 ? 76.69200 8.49100 11.51300 1.000 66.74748 239 TYR B CA 1
ATOM 4185 C C . TYR C 3 239 ? 75.92500 9.12900 10.35400 1.000 68.54243 239 TYR B C 1
ATOM 4186 O O . TYR C 3 239 ? 74.77000 9.54400 10.51800 1.000 70.37423 239 TYR B O 1
ATOM 4195 N N . GLU C 3 240 ? 76.58400 9.29600 9.21000 1.000 64.32350 240 GLU B N 1
ATOM 4196 C CA . GLU C 3 240 ? 75.94700 9.92300 8.05500 1.000 73.76148 240 GLU B CA 1
ATOM 4197 C C . GLU C 3 240 ? 75.82700 8.92500 6.91600 1.000 73.61146 240 GLU B C 1
ATOM 4198 O O . GLU C 3 240 ? 76.82400 8.32500 6.50300 1.000 73.41143 240 GLU B O 1
ATOM 4204 N N . ARG C 3 241 ? 74.59700 8.73600 6.43900 1.000 73.34300 241 ARG B N 1
ATOM 4205 C CA . ARG C 3 241 ? 74.31100 7.98100 5.22900 1.000 69.71362 241 ARG B CA 1
ATOM 4206 C C . ARG C 3 241 ? 73.36400 8.78800 4.34200 1.000 69.96892 241 ARG B C 1
ATOM 4207 O O . ARG C 3 241 ? 72.24500 9.12200 4.75500 1.000 66.62378 241 ARG B O 1
ATOM 4215 N N . ASP C 3 242 ? 73.82900 9.13400 3.14100 1.000 65.74472 242 ASP B N 1
ATOM 4216 C CA . ASP C 3 242 ? 73.07300 9.97500 2.22500 1.000 71.03746 242 ASP B CA 1
ATOM 4217 C C . ASP C 3 242 ? 72.53500 9.23100 1.02000 1.000 80.90707 242 ASP B C 1
ATOM 4218 O O . ASP C 3 242 ? 71.67000 9.76500 0.32300 1.000 82.05721 242 ASP B O 1
ATOM 4223 N N . GLU C 3 243 ? 73.02800 8.02700 0.75400 1.000 91.78469 243 GLU B N 1
ATOM 4224 C CA . GLU C 3 243 ? 72.50400 7.17900 -0.29700 1.000 92.70848 243 GLU B CA 1
ATOM 4225 C C . GLU C 3 243 ? 72.41500 5.75400 0.22500 1.000 94.54291 243 GLU B C 1
ATOM 4226 O O . GLU C 3 243 ? 73.12500 5.37200 1.15800 1.000 95.86676 243 GLU B O 1
ATOM 4232 N N . ASN C 3 244 ? 71.55100 4.96200 -0.41200 1.000 92.61900 244 ASN B N 1
ATOM 4233 C CA . ASN C 3 244 ? 71.19000 3.63300 0.07100 1.000 84.34959 244 ASN B CA 1
ATOM 4234 C C . ASN C 3 244 ? 70.80300 3.66900 1.54800 1.000 86.98938 244 ASN B C 1
ATOM 4235 O O . ASN C 3 244 ? 71.44600 3.06000 2.39900 1.000 97.53801 244 ASN B O 1
ATOM 4240 N N . ILE C 3 245 ? 69.75400 4.43200 1.85000 1.000 83.03101 245 ILE B N 1
ATOM 4241 C CA . ILE C 3 245 ? 69.31300 4.59500 3.23200 1.000 86.90779 245 ILE B CA 1
ATOM 4242 C C . ILE C 3 245 ? 68.21200 3.59500 3.57800 1.000 90.55559 245 ILE B C 1
ATOM 4243 O O . ILE C 3 245 ? 67.04200 3.96500 3.72600 1.000 89.80024 245 ILE B O 1
ATOM 4248 N N . ASP C 3 246 ? 68.58000 2.31700 3.69800 1.000 101.95959 246 ASP B N 1
ATOM 4249 C CA . ASP C 3 246 ? 67.69300 1.26300 4.18000 1.000 105.92849 246 ASP B CA 1
ATOM 4250 C C . ASP C 3 246 ? 67.98800 0.93700 5.64300 1.000 98.17230 246 ASP B C 1
ATOM 4251 O O . ASP C 3 246 ? 69.12600 1.06200 6.10700 1.000 88.99488 246 ASP B O 1
ATOM 4256 N N . ILE C 3 247 ? 66.95200 0.47700 6.35500 1.000 103.77297 247 ILE B N 1
ATOM 4257 C CA . ILE C 3 247 ? 67.03500 0.34000 7.80900 1.000 105.37053 247 ILE B CA 1
ATOM 4258 C C . ILE C 3 247 ? 68.11600 -0.65600 8.20400 1.000 111.27124 247 ILE B C 1
ATOM 4259 O O . ILE C 3 247 ? 68.78400 -0.48800 9.23100 1.000 114.75060 247 ILE B O 1
ATOM 4264 N N . ASP C 3 248 ? 68.29500 -1.71500 7.41600 1.000 111.53179 248 ASP B N 1
ATOM 4265 C CA . ASP C 3 248 ? 69.23600 -2.76200 7.80400 1.000 113.55835 248 ASP B CA 1
ATOM 4266 C C . ASP C 3 248 ? 70.68600 -2.29000 7.69200 1.000 104.14670 248 ASP B C 1
ATOM 4267 O O . ASP C 3 248 ? 71.48800 -2.50100 8.61000 1.000 100.06726 248 ASP B O 1
ATOM 4272 N N . GLY C 3 249 ? 71.04200 -1.63100 6.58700 1.000 99.63563 249 GLY B N 1
ATOM 4273 C CA . GLY C 3 249 ? 72.41700 -1.17800 6.43300 1.000 99.98830 249 GLY B CA 1
ATOM 4274 C C . GLY C 3 249 ? 72.81200 -0.15900 7.48400 1.000 97.06164 249 GLY B C 1
ATOM 4275 O O . GLY C 3 249 ? 73.88300 -0.26700 8.09300 1.000 93.06642 249 GLY B O 1
ATOM 4276 N N . VAL C 3 250 ? 71.91200 0.79200 7.76500 1.000 89.31071 250 VAL B N 1
ATOM 4277 C CA . VAL C 3 250 ? 72.15400 1.83200 8.76100 1.000 84.03639 250 VAL B CA 1
ATOM 4278 C C . VAL C 3 250 ? 72.25100 1.23200 10.16200 1.000 96.69580 250 VAL B C 1
ATOM 4279 O O . VAL C 3 250 ? 73.14600 1.58700 10.94300 1.000 99.63563 250 VAL B O 1
ATOM 4283 N N . ARG C 3 251 ? 71.33700 0.31500 10.50200 1.000 95.46408 251 ARG B N 1
ATOM 4284 C CA . ARG C 3 251 ? 71.38300 -0.31500 11.81700 1.000 91.91365 251 ARG B CA 1
ATOM 4285 C C . ARG C 3 251 ? 72.70200 -1.04700 12.01700 1.000 96.79055 251 ARG B C 1
ATOM 4286 O O . ARG C 3 251 ? 73.25700 -1.05700 13.12100 1.000 94.21656 251 ARG B O 1
ATOM 4294 N N . ALA C 3 252 ? 73.23300 -1.65100 10.95500 1.000 100.38046 252 ALA B N 1
ATOM 4295 C CA . ALA C 3 252 ? 74.50600 -2.34400 11.08700 1.000 97.54591 252 ALA B CA 1
ATOM 4296 C C . ALA C 3 252 ? 75.61300 -1.36900 11.46900 1.000 97.42221 252 ALA B C 1
ATOM 4297 O O . ALA C 3 252 ? 76.48700 -1.69500 12.27500 1.000 100.76208 252 ALA B O 1
ATOM 4299 N N . ASP C 3 253 ? 75.58800 -0.15800 10.92400 1.000 94.20340 253 ASP B N 1
ATOM 4300 C CA . ASP C 3 253 ? 76.65700 0.76000 11.29300 1.000 90.64771 253 ASP B CA 1
ATOM 4301 C C . ASP C 3 253 ? 76.41000 1.43500 12.63500 1.000 90.60297 253 ASP B C 1
ATOM 4302 O O . ASP C 3 253 ? 77.35200 1.58200 13.42300 1.000 89.33966 253 ASP B O 1
ATOM 4307 N N . LEU C 3 254 ? 75.16100 1.77100 12.96000 1.000 87.42627 254 LEU B N 1
ATOM 4308 C CA . LEU C 3 254 ? 74.90600 2.38200 14.26200 1.000 87.26573 254 LEU B CA 1
ATOM 4309 C C . LEU C 3 254 ? 75.25800 1.43400 15.40200 1.000 96.63790 254 LEU B C 1
ATOM 4310 O O . LEU C 3 254 ? 75.72900 1.87100 16.45800 1.000 91.26884 254 LEU B O 1
ATOM 4315 N N . LEU C 3 255 ? 75.05300 0.13600 15.20300 1.000 93.46647 255 LEU B N 1
ATOM 4316 C CA . LEU C 3 255 ? 75.40200 -0.82100 16.23200 1.000 101.54902 255 LEU B CA 1
ATOM 4317 C C . LEU C 3 255 ? 76.89600 -1.13400 16.20400 1.000 102.27805 255 LEU B C 1
ATOM 4318 O O . LEU C 3 255 ? 77.48800 -1.37600 17.25700 1.000 100.75419 255 LEU B O 1
ATOM 4323 N N . ALA C 3 256 ? 77.55400 -0.98500 15.05100 1.000 106.29169 256 ALA B N 1
ATOM 4324 C CA . ALA C 3 256 ? 79.01200 -1.08300 15.05000 1.000 108.95780 256 ALA B CA 1
ATOM 4325 C C . ALA C 3 256 ? 79.65500 0.06700 15.81600 1.000 104.68097 256 ALA B C 1
ATOM 4326 O O . ALA C 3 256 ? 80.71100 -0.12000 16.43100 1.000 111.97658 256 ALA B O 1
ATOM 4328 N N . LEU C 3 257 ? 79.01500 1.24200 15.83300 1.000 96.88530 257 LEU B N 1
ATOM 4329 C CA . LEU C 3 257 ? 79.55900 2.37100 16.58400 1.000 104.50727 257 LEU B CA 1
ATOM 4330 C C . LEU C 3 257 ? 79.34000 2.19400 18.08300 1.000 106.64700 257 LEU B C 1
ATOM 4331 O O . LEU C 3 257 ? 80.25900 2.43200 18.88300 1.000 96.89846 257 LEU B O 1
ATOM 4336 N N . ARG C 3 258 ? 78.14800 1.74500 18.48500 1.000 95.82202 258 ARG B N 1
ATOM 4337 C CA . ARG C 3 258 ? 77.95000 1.45800 19.89700 1.000 98.53550 258 ARG B CA 1
ATOM 4338 C C . ARG C 3 258 ? 78.82500 0.29500 20.35400 1.000 102.50176 258 ARG B C 1
ATOM 4339 O O . ARG C 3 258 ? 79.08500 0.16400 21.55400 1.000 105.12576 258 ARG B O 1
ATOM 4347 N N . ALA C 3 259 ? 79.28300 -0.55400 19.42700 1.000 103.27554 259 ALA B N 1
ATOM 4348 C CA . ALA C 3 259 ? 80.29200 -1.55000 19.76700 1.000 114.29265 259 ALA B CA 1
ATOM 4349 C C . ALA C 3 259 ? 81.64100 -0.91900 20.07200 1.000 112.14766 259 ALA B C 1
ATOM 4350 O O . ALA C 3 259 ? 82.48800 -1.57300 20.69000 1.000 116.33500 259 ALA B O 1
ATOM 4352 N N . ILE C 3 260 ? 81.87100 0.32200 19.63800 1.000 105.83637 260 ILE B N 1
ATOM 4353 C CA . ILE C 3 260 ? 83.11200 1.02300 19.93900 1.000 104.93363 260 ILE B CA 1
ATOM 4354 C C . ILE C 3 260 ? 82.89700 1.97200 21.11600 1.000 104.79414 260 ILE B C 1
ATOM 4355 O O . ILE C 3 260 ? 83.81300 2.20000 21.91300 1.000 107.16285 260 ILE B O 1
ATOM 4360 N N . PHE C 3 261 ? 81.68300 2.50700 21.26000 1.000 102.44913 261 PHE B N 1
ATOM 4361 C CA . PHE C 3 261 ? 81.35000 3.43200 22.35000 1.000 109.41575 261 PHE B CA 1
ATOM 4362 C C . PHE C 3 261 ? 80.09900 2.96400 23.08700 1.000 114.56900 261 PHE B C 1
ATOM 4363 O O . PHE C 3 261 ? 79.00700 3.51700 22.87900 1.000 118.56948 261 PHE B O 1
ATOM 4371 N N . PRO C 3 262 ? 80.22700 1.98500 23.98800 1.000 111.37651 262 PRO B N 1
ATOM 4372 C CA . PRO C 3 262 ? 79.03700 1.41500 24.63200 1.000 117.18510 262 PRO B CA 1
ATOM 4373 C C . PRO C 3 262 ? 78.41700 2.37600 25.63300 1.000 124.97814 262 PRO B C 1
ATOM 4374 O O . PRO C 3 262 ? 79.06800 3.26200 26.19000 1.000 127.76006 262 PRO B O 1
ATOM 4378 N N . ARG C 3 263 ? 77.13700 2.14200 25.88700 1.000 128.91809 263 ARG B N 1
ATOM 4379 C CA . ARG C 3 263 ? 76.31600 2.98500 26.74400 1.000 128.62858 263 ARG B CA 1
ATOM 4380 C C . ARG C 3 263 ? 76.80700 3.06900 28.19500 1.000 127.56003 263 ARG B C 1
ATOM 4381 O O . ARG C 3 263 ? 77.27600 2.08500 28.77200 1.000 115.94285 263 ARG B O 1
ATOM 4389 N N . ALA D 4 9 ? 69.34100 44.53800 -37.35300 1.000 124.43334 9 ALA F N 1
ATOM 4390 C CA . ALA D 4 9 ? 69.76600 45.70500 -36.57800 1.000 124.26490 9 ALA F CA 1
ATOM 4391 C C . ALA D 4 9 ? 70.46600 45.27800 -35.27700 1.000 115.80073 9 ALA F C 1
ATOM 4392 O O . ALA D 4 9 ? 70.70700 46.10000 -34.38400 1.000 115.48227 9 ALA F O 1
ATOM 4394 N N . GLY D 4 10 ? 70.80200 44.00000 -35.20100 1.000 94.36658 10 GLY F N 1
ATOM 4395 C CA . GLY D 4 10 ? 71.38700 43.42700 -33.99500 1.000 71.88493 10 GLY F CA 1
ATOM 4396 C C . GLY D 4 10 ? 72.66900 42.71000 -34.29900 1.000 58.28330 10 GLY F C 1
ATOM 4397 O O . GLY D 4 10 ? 72.80800 42.06000 -35.33700 1.000 76.85658 10 GLY F O 1
ATOM 4398 N N . ALA D 4 11 ? 73.63300 42.81700 -33.38000 1.000 57.62270 11 ALA F N 1
ATOM 4399 C CA . ALA D 4 11 ? 74.94800 42.23100 -33.62200 1.000 60.99679 11 ALA F CA 1
ATOM 4400 C C . ALA D 4 11 ? 74.91400 40.71400 -33.65300 1.000 69.90838 11 ALA F C 1
ATOM 4401 O O . ALA D 4 11 ? 75.86100 40.09100 -34.15200 1.000 63.40760 11 ALA F O 1
ATOM 4403 N N . ALA D 4 12 ? 73.83500 40.12400 -33.16600 1.000 63.54709 12 ALA F N 1
ATOM 4404 C CA . ALA D 4 12 ? 73.50200 38.73500 -33.38400 1.000 65.61313 12 ALA F CA 1
ATOM 4405 C C . ALA D 4 12 ? 72.06600 38.71900 -33.87300 1.000 71.06378 12 ALA F C 1
ATOM 4406 O O . ALA D 4 12 ? 71.31900 39.66100 -33.60100 1.000 78.46730 12 ALA F O 1
ATOM 4408 N N . PRO D 4 13 ? 71.66500 37.70800 -34.64100 1.000 83.14155 13 PRO F N 1
ATOM 4409 C CA . PRO D 4 13 ? 70.29100 37.70400 -35.17200 1.000 82.39672 13 PRO F CA 1
ATOM 4410 C C . PRO D 4 13 ? 69.26800 37.75300 -34.04500 1.000 84.92860 13 PRO F C 1
ATOM 4411 O O . PRO D 4 13 ? 69.29100 36.93700 -33.11800 1.000 85.31286 13 PRO F O 1
ATOM 4415 N N . GLY D 4 14 ? 68.43400 38.79400 -34.07800 1.000 83.57844 14 GLY F N 1
ATOM 4416 C CA . GLY D 4 14 ? 67.33100 38.97800 -33.15600 1.000 77.81722 14 GLY F CA 1
ATOM 4417 C C . GLY D 4 14 ? 67.67100 39.42500 -31.74900 1.000 85.77607 14 GLY F C 1
ATOM 4418 O O . GLY D 4 14 ? 66.78200 39.38600 -30.89000 1.000 95.47987 14 GLY F O 1
ATOM 4419 N N . ARG D 4 15 ? 68.92300 39.81000 -31.46200 1.000 68.11080 15 ARG F N 1
ATOM 4420 C CA . ARG D 4 15 ? 69.31300 40.21300 -30.11200 1.000 71.31645 15 ARG F CA 1
ATOM 4421 C C . ARG D 4 15 ? 70.35100 41.32400 -30.17900 1.000 73.27194 15 ARG F C 1
ATOM 4422 O O . ARG D 4 15 ? 71.22700 41.32300 -31.04400 1.000 78.51994 15 ARG F O 1
ATOM 4430 N N . GLN D 4 16 ? 70.25000 42.27300 -29.26300 1.000 82.92047 16 GLN F N 1
ATOM 4431 C CA . GLN D 4 16 ? 71.33600 43.21600 -29.05000 1.000 69.89785 16 GLN F CA 1
ATOM 4432 C C . GLN D 4 16 ? 72.44500 42.55200 -28.23500 1.000 66.07634 16 GLN F C 1
ATOM 4433 O O . GLN D 4 16 ? 72.17700 41.75400 -27.32900 1.000 77.76196 16 GLN F O 1
ATOM 4439 N N . VAL D 4 17 ? 73.69500 42.84500 -28.59800 1.000 63.25232 17 VAL F N 1
ATOM 4440 C CA . VAL D 4 17 ? 74.87600 42.23800 -27.98100 1.000 63.02598 17 VAL F CA 1
ATOM 44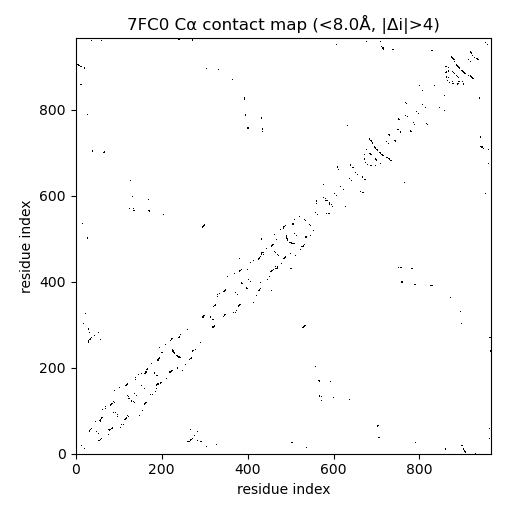41 C C . VAL D 4 17 ? 75.92600 43.32100 -27.76100 1.000 65.03675 17 VAL F C 1
ATOM 4442 O O . VAL D 4 17 ? 76.57700 43.75500 -28.72300 1.000 59.22552 17 VAL F O 1
ATOM 4446 N N . LYS D 4 18 ? 76.14700 43.69700 -26.49500 1.000 63.33391 18 LYS F N 1
ATOM 4447 C CA . LYS D 4 18 ? 77.17700 44.63900 -26.07000 1.000 62.93913 18 LYS F CA 1
ATOM 4448 C C . LYS D 4 18 ? 78.52700 43.94000 -25.97300 1.000 61.54422 18 LYS F C 1
ATOM 4449 O O . LYS D 4 18 ? 78.60600 42.73000 -25.78000 1.000 74.86424 18 LYS F O 1
ATOM 4455 N N . ASP D 4 19 ? 79.60700 44.72100 -26.07700 1.000 67.99236 19 ASP F N 1
ATOM 4456 C CA . ASP D 4 19 ? 80.94000 44.11900 -25.99500 1.000 69.99787 19 ASP F CA 1
ATOM 4457 C C . ASP D 4 19 ? 81.19500 43.46100 -24.63600 1.000 70.25316 19 ASP F C 1
ATOM 4458 O O . ASP D 4 19 ? 81.94600 42.48400 -24.55600 1.000 71.23486 19 ASP F O 1
ATOM 4463 N N . SER D 4 20 ? 80.61200 43.97400 -23.55100 1.000 78.33308 20 SER F N 1
ATOM 4464 C CA . SER D 4 20 ? 80.85700 43.31700 -22.27000 1.000 76.73288 20 SER F CA 1
ATOM 4465 C C . SER D 4 20 ? 80.29200 41.90100 -22.25300 1.000 79.05422 20 SER F C 1
ATOM 4466 O O . SER D 4 20 ? 80.87700 41.00800 -21.63500 1.000 83.97323 20 SER F O 1
ATOM 4469 N N . GLU D 4 21 ? 79.18900 41.65800 -22.96000 1.000 67.35544 21 GLU F N 1
ATOM 4470 C CA . GLU D 4 21 ? 78.68100 40.30100 -23.06600 1.000 68.20555 21 GLU F CA 1
ATOM 4471 C C . GLU D 4 21 ? 79.62900 39.38500 -23.83900 1.000 75.11953 21 GLU F C 1
ATOM 4472 O O . GLU D 4 21 ? 79.38900 38.17900 -23.89300 1.000 72.95348 21 GLU F O 1
ATOM 4478 N N . LEU D 4 22 ? 80.69000 39.91200 -24.45000 1.000 72.62187 22 LEU F N 1
ATOM 4479 C CA . LEU D 4 22 ? 81.55100 39.11500 -25.31000 1.000 69.14250 22 LEU F CA 1
ATOM 4480 C C . LEU D 4 22 ? 82.99200 38.99500 -24.82600 1.000 76.55918 22 LEU F C 1
ATOM 4481 O O . LEU D 4 22 ? 83.77900 38.30200 -25.47500 1.000 78.21464 22 LEU F O 1
ATOM 4486 N N . LEU D 4 23 ? 83.36000 39.59400 -23.69100 1.000 82.55990 23 LEU F N 1
ATOM 4487 C CA . LEU D 4 23 ? 84.77700 39.60800 -23.33400 1.000 84.13640 23 LEU F CA 1
ATOM 4488 C C . LEU D 4 23 ? 85.28100 38.22100 -22.94400 1.000 88.00792 23 LEU F C 1
ATOM 4489 O O . LEU D 4 23 ? 86.44700 37.89500 -23.18900 1.000 92.48740 23 LEU F O 1
ATOM 4494 N N . ALA D 4 24 ? 84.42100 37.38000 -22.37000 1.000 85.58395 24 ALA F N 1
ATOM 4495 C CA . ALA D 4 24 ? 84.81700 36.01000 -22.06500 1.000 81.58083 24 ALA F CA 1
ATOM 4496 C C . ALA D 4 24 ? 85.10900 35.17600 -23.31700 1.000 84.44960 24 ALA F C 1
ATOM 4497 O O . ALA D 4 24 ? 85.66200 34.07900 -23.19900 1.000 86.44458 24 ALA F O 1
ATOM 4499 N N . ARG D 4 25 ? 84.72000 35.64200 -24.50400 1.000 80.06749 25 ARG F N 1
ATOM 4500 C CA . ARG D 4 25 ? 84.94900 34.89300 -25.73500 1.000 80.34648 25 ARG F CA 1
ATOM 4501 C C . ARG D 4 25 ? 86.15600 35.39200 -26.51900 1.000 84.06271 25 ARG F C 1
ATOM 4502 O O . ARG D 4 25 ? 86.60600 34.69700 -27.44200 1.000 74.45893 25 ARG F O 1
ATOM 4510 N N . LEU D 4 26 ? 86.72000 36.54500 -26.14600 1.000 77.14083 26 LEU F N 1
ATOM 4511 C CA . LEU D 4 26 ? 87.67700 37.22800 -27.01100 1.000 82.37040 26 LEU F CA 1
ATOM 4512 C C . LEU D 4 26 ? 89.04300 36.55900 -27.07500 1.000 84.39433 26 LEU F C 1
ATOM 4513 O O . LEU D 4 26 ? 89.82900 36.90500 -27.96300 1.000 83.00206 26 LEU F O 1
ATOM 4518 N N . ALA D 4 27 ? 89.34800 35.61300 -26.19100 1.000 80.89654 27 ALA F N 1
ATOM 4519 C CA . ALA D 4 27 ? 90.61000 34.88700 -26.26000 1.000 73.91939 27 ALA F CA 1
ATOM 4520 C C . ALA D 4 27 ? 90.37100 33.38600 -26.33100 1.000 80.91496 27 ALA F C 1
ATOM 4521 O O . ALA D 4 27 ? 91.15100 32.60300 -25.78400 1.000 85.09968 27 ALA F O 1
ATOM 4523 N N . ASP D 4 28 ? 89.29100 32.97900 -26.99700 1.000 72.75609 28 ASP F N 1
ATOM 4524 C CA . ASP D 4 28 ? 88.89900 31.57400 -27.09300 1.000 64.66038 28 ASP F CA 1
ATOM 4525 C C . ASP D 4 28 ? 88.61600 31.25100 -28.54800 1.000 72.45079 28 ASP F C 1
ATOM 4526 O O . ASP D 4 28 ? 87.56700 31.64900 -29.08500 1.000 72.06917 28 ASP F O 1
ATOM 4531 N N . PRO D 4 29 ? 89.50400 30.52900 -29.21200 1.000 73.46934 29 PRO F N 1
ATOM 4532 C CA . PRO D 4 29 ? 89.28200 30.22900 -30.62900 1.000 65.95791 29 PRO F CA 1
ATOM 4533 C C . PRO D 4 29 ? 87.94300 29.57500 -30.91700 1.000 76.67761 29 PRO F C 1
ATOM 4534 O O . PRO D 4 29 ? 87.29900 29.93300 -31.90900 1.000 79.53585 29 PRO F O 1
ATOM 4538 N N . ALA D 4 30 ? 87.47500 28.66800 -30.05500 1.000 81.09393 30 ALA F N 1
ATOM 4539 C CA . ALA D 4 30 ? 86.21100 27.97300 -30.30900 1.000 72.36131 30 ALA F CA 1
ATOM 4540 C C . ALA D 4 30 ? 85.01100 28.90300 -30.33000 1.000 70.66900 30 ALA F C 1
ATOM 4541 O O . ALA D 4 30 ? 83.96100 28.51500 -30.84500 1.000 72.68240 30 ALA F O 1
ATOM 4543 N N . ALA D 4 31 ? 85.13000 30.10400 -29.75100 1.000 66.79222 31 ALA F N 1
ATOM 4544 C CA . ALA D 4 31 ? 83.99700 31.01200 -29.64000 1.000 61.94164 31 ALA F CA 1
ATOM 4545 C C . ALA D 4 31 ? 83.51000 31.48600 -30.98500 1.000 64.96305 31 ALA F C 1
ATOM 4546 O O . ALA D 4 31 ? 82.35300 31.89600 -31.09000 1.000 72.82452 31 ALA F O 1
ATOM 4548 N N . ARG D 4 32 ? 84.37200 31.47700 -32.00300 1.000 76.18282 32 ARG F N 1
ATOM 4549 C CA . ARG D 4 32 ? 83.93800 31.88200 -33.33500 1.000 90.37926 32 ARG F CA 1
ATOM 4550 C C . ARG D 4 32 ? 82.63400 31.19400 -33.72600 1.000 87.71052 32 ARG F C 1
ATOM 4551 O O . ARG D 4 32 ? 81.71600 31.84500 -34.24800 1.000 82.52042 32 ARG F O 1
ATOM 4559 N N . GLY D 4 33 ? 82.49600 29.90800 -33.37200 1.000 88.78433 33 GLY F N 1
ATOM 4560 C CA . GLY D 4 33 ? 81.33700 29.08500 -33.66800 1.000 65.92106 33 GLY F CA 1
ATOM 4561 C C . GLY D 4 33 ? 80.05700 29.48800 -32.96200 1.000 65.31309 33 GLY F C 1
ATOM 4562 O O . GLY D 4 33 ? 78.99300 28.99300 -33.33800 1.000 67.56600 33 GLY F O 1
ATOM 4563 N N . ASP D 4 34 ? 80.10000 30.44000 -32.03500 1.000 74.40892 34 ASP F N 1
ATOM 4564 C CA . ASP D 4 34 ? 78.90100 30.75100 -31.27100 1.000 67.94762 34 ASP F CA 1
ATOM 4565 C C . ASP D 4 34 ? 77.98000 31.73500 -31.96600 1.000 68.42136 34 ASP F C 1
ATOM 4566 O O . ASP D 4 34 ? 76.85200 31.92100 -31.50300 1.000 66.87907 34 ASP F O 1
ATOM 4571 N N . PHE D 4 35 ? 78.40100 32.34000 -33.07500 1.000 70.27948 35 PHE F N 1
ATOM 4572 C CA . PHE D 4 35 ? 77.53500 33.24300 -33.82400 1.000 61.16260 35 PHE F CA 1
ATOM 4573 C C . PHE D 4 35 ? 77.74500 33.01000 -35.29900 1.000 61.63897 35 PHE F C 1
ATOM 4574 O O . PHE D 4 35 ? 78.86000 32.67800 -35.73900 1.000 71.14274 35 PHE F O 1
ATOM 4582 N N . PRO D 4 36 ? 76.70100 33.16200 -36.10500 1.000 62.04691 36 PRO F N 1
ATOM 4583 C CA . PRO D 4 36 ? 76.78800 32.85900 -37.54000 1.000 63.07598 36 PRO F CA 1
ATOM 4584 C C . PRO D 4 36 ? 77.56100 33.92500 -38.28800 1.000 63.24179 36 PRO F C 1
ATOM 4585 O O . PRO D 4 36 ? 77.57700 35.09800 -37.88700 1.000 60.97573 36 PRO F O 1
ATOM 4589 N N . PRO D 4 37 ? 78.22900 33.55500 -39.37000 1.000 63.64974 37 PRO F N 1
ATOM 4590 C CA . PRO D 4 37 ? 78.77500 34.56000 -40.28400 1.000 63.70501 37 PRO F CA 1
ATOM 4591 C C . PRO D 4 37 ? 77.68300 35.53900 -40.70600 1.000 67.31597 37 PRO F C 1
ATOM 4592 O O . PRO D 4 37 ? 76.49800 35.20100 -40.73000 1.000 63.26285 37 PRO F O 1
ATOM 4596 N N . GLY D 4 38 ? 78.07700 36.78700 -40.97800 1.000 62.69173 38 GLY F N 1
ATOM 4597 C CA . GLY D 4 38 ? 77.11400 37.78800 -41.37900 1.000 62.43380 38 GLY F CA 1
ATOM 4598 C C . GLY D 4 38 ? 76.53600 38.63900 -40.26100 1.000 60.90730 38 GLY F C 1
ATOM 4599 O O . GLY D 4 38 ? 75.75200 39.54200 -40.54400 1.000 69.85838 38 GLY F O 1
ATOM 4600 N N . CYS D 4 39 ? 76.77500 38.30900 -39.00600 1.000 59.97561 39 CYS F N 1
ATOM 4601 C CA . CYS D 4 39 ? 76.40000 39.18100 -37.90600 1.000 59.58083 39 CYS F CA 1
ATOM 4602 C C . CYS D 4 39 ? 77.65300 39.81700 -37.30700 1.000 68.89247 39 CYS F C 1
ATOM 4603 O O . CYS D 4 39 ? 78.73400 39.22100 -37.31600 1.000 66.75800 39 CYS F O 1
ATOM 4606 N N . ARG D 4 40 ? 77.50900 41.06000 -36.83200 1.000 61.49422 40 ARG F N 1
ATOM 4607 C CA . ARG D 4 40 ? 78.65000 41.79200 -36.27300 1.000 58.19908 40 ARG F CA 1
ATOM 4608 C C . ARG D 4 40 ? 79.26700 41.12400 -35.03600 1.000 52.62210 40 ARG F C 1
ATOM 4609 O O . ARG D 4 40 ? 80.48200 41.19800 -34.84200 1.000 59.89139 40 ARG F O 1
ATOM 4617 N N . ALA D 4 41 ? 78.48700 40.44000 -34.20700 1.000 48.82954 41 ALA F N 1
ATOM 4618 C CA . ALA D 4 41 ? 79.11700 39.77600 -33.07000 1.000 61.86005 41 ALA F CA 1
ATOM 4619 C C . ALA D 4 41 ? 80.12300 38.73400 -33.54400 1.000 68.80825 41 ALA F C 1
ATOM 4620 O O . ALA D 4 41 ? 81.20500 38.58700 -32.95400 1.000 65.64471 41 ALA F O 1
ATOM 4622 N N . HIS D 4 42 ? 79.77700 37.99200 -34.60500 1.000 69.65572 42 HIS F N 1
ATOM 4623 C CA . HIS D 4 42 ? 80.67800 36.96700 -35.11000 1.000 51.62198 42 HIS F CA 1
ATOM 4624 C C . HIS D 4 42 ? 81.98200 37.58900 -35.58800 1.000 58.33594 42 HIS F C 1
ATOM 4625 O O . HIS D 4 42 ? 83.06800 37.15400 -35.19200 1.000 60.12037 42 HIS F O 1
ATOM 4632 N N . VAL D 4 43 ? 81.89100 38.65300 -36.39200 1.000 55.88828 43 VAL F N 1
ATOM 4633 C CA . VAL D 4 43 ? 83.08600 39.30400 -36.92900 1.000 52.45629 43 VAL F CA 1
ATOM 4634 C C . VAL D 4 43 ? 83.97800 39.83300 -35.81500 1.000 56.84366 43 VAL F C 1
ATOM 4635 O O . VAL D 4 43 ? 85.21000 39.72100 -35.88200 1.000 61.26787 43 VAL F O 1
ATOM 4639 N N . ARG D 4 44 ? 83.37400 40.45900 -34.80500 1.000 56.47519 44 ARG F N 1
ATOM 4640 C CA . ARG D 4 44 ? 84.12800 41.03900 -33.69800 1.000 59.00707 44 ARG F CA 1
ATOM 4641 C C . ARG D 4 44 ? 84.99600 39.99700 -33.01100 1.000 61.55738 44 ARG F C 1
ATOM 4642 O O . ARG D 4 44 ? 86.19700 40.20600 -32.79600 1.000 61.94164 44 ARG F O 1
ATOM 4650 N N . ILE D 4 45 ? 84.38400 38.87900 -32.63100 1.000 61.11259 45 ILE F N 1
ATOM 4651 C CA . ILE D 4 45 ? 85.12100 37.77400 -32.04000 1.000 60.02825 45 ILE F CA 1
ATOM 4652 C C . ILE D 4 45 ? 86.28200 37.37600 -32.93300 1.000 60.03351 45 ILE F C 1
ATOM 4653 O O . ILE D 4 45 ? 87.41100 37.19100 -32.46000 1.000 58.16487 45 ILE F O 1
ATOM 4658 N N . ASP D 4 46 ? 86.02400 37.25100 -34.24100 1.000 57.02789 46 ASP F N 1
ATOM 4659 C CA . ASP D 4 46 ? 87.07200 36.85100 -35.17400 1.000 62.73647 46 ASP F CA 1
ATOM 4660 C C . ASP D 4 46 ? 88.21400 37.86200 -35.20300 1.000 70.77164 46 ASP F C 1
ATOM 4661 O O . ASP D 4 46 ? 89.38700 37.48700 -35.09800 1.000 69.07407 46 ASP F O 1
ATOM 4666 N N . ILE D 4 47 ? 87.88900 39.15100 -35.35400 1.000 67.10541 47 ILE F N 1
ATOM 4667 C CA . ILE D 4 47 ? 88.91000 40.20200 -35.29200 1.000 75.83278 47 ILE F CA 1
ATOM 4668 C C . ILE D 4 47 ? 89.82800 39.98700 -34.09200 1.000 75.40378 47 ILE F C 1
ATOM 4669 O O . ILE D 4 47 ? 91.06100 40.07600 -34.20400 1.000 73.58777 47 ILE F O 1
ATOM 4674 N N . SER D 4 48 ? 89.24900 39.59800 -32.95000 1.000 64.79461 48 SER F N 1
ATOM 4675 C CA . SER D 4 48 ? 90.06400 39.50300 -31.75500 1.000 62.37064 48 SER F CA 1
ATOM 4676 C C . SER D 4 48 ? 90.80900 38.17500 -31.69500 1.000 67.13437 48 SER F C 1
ATOM 4677 O O . SER D 4 48 ? 92.00200 38.15600 -31.38400 1.000 65.26572 48 SER F O 1
ATOM 4680 N N . ILE D 4 49 ? 90.18000 37.06900 -32.10300 1.000 64.89725 49 ILE F N 1
ATOM 4681 C CA . ILE D 4 49 ? 90.92200 35.81500 -32.20800 1.000 64.74724 49 ILE F CA 1
ATOM 4682 C C . ILE D 4 49 ? 92.09300 35.99300 -33.16100 1.000 70.76375 49 ILE F C 1
ATOM 4683 O O . ILE D 4 49 ? 93.21600 35.55500 -32.88800 1.000 77.70142 49 ILE F O 1
ATOM 4688 N N . ARG D 4 50 ? 91.86100 36.68300 -34.27300 1.000 71.17432 50 ARG F N 1
ATOM 4689 C CA . ARG D 4 50 ? 92.91800 36.85000 -35.25900 1.000 67.29228 50 ARG F CA 1
ATOM 4690 C C . ARG D 4 50 ? 94.08600 37.65300 -34.69900 1.000 69.67151 50 ARG F C 1
ATOM 4691 O O . ARG D 4 50 ? 95.23700 37.43600 -35.10000 1.000 73.63778 50 ARG F O 1
ATOM 4699 N N . ALA D 4 51 ? 93.81700 38.52400 -33.72200 1.000 69.70309 51 ALA F N 1
ATOM 4700 C CA . ALA D 4 51 ? 94.86800 39.33400 -33.12000 1.000 68.89773 51 ALA F CA 1
ATOM 4701 C C . ALA D 4 51 ? 95.82700 38.49200 -32.27800 1.000 72.72714 51 ALA F C 1
ATOM 4702 O O . ALA D 4 51 ? 97.05100 38.64400 -32.38500 1.000 75.20375 51 ALA F O 1
ATOM 4704 N N . TYR D 4 52 ? 95.30500 37.58200 -31.45400 1.000 71.52963 52 TYR F N 1
ATOM 4705 C CA . TYR D 4 52 ? 96.19300 36.64700 -30.76500 1.000 81.05972 52 TYR F CA 1
ATOM 4706 C C . TYR D 4 52 ? 96.97600 35.79900 -31.76800 1.000 86.44984 52 TYR F C 1
ATOM 4707 O O . TYR D 4 52 ? 98.19200 35.61600 -31.62500 1.000 89.90288 52 TYR F O 1
ATOM 4716 N N . TRP D 4 53 ? 96.29300 35.27900 -32.79300 1.000 76.76447 53 TRP F N 1
ATOM 4717 C CA . TRP D 4 53 ? 96.95900 34.48200 -33.82100 1.000 81.63610 53 TRP F CA 1
ATOM 4718 C C . TRP D 4 53 ? 98.16400 35.22200 -34.39700 1.000 85.96557 53 TRP F C 1
ATOM 4719 O O . TRP D 4 53 ? 99.27500 34.67600 -34.46400 1.000 80.86496 53 TRP F O 1
ATOM 4730 N N . HIS D 4 54 ? 97.95800 36.46600 -34.84100 1.000 81.35975 54 HIS F N 1
ATOM 4731 C CA . HIS D 4 54 ? 99.05700 37.18700 -35.48000 1.000 81.12552 54 HIS F CA 1
ATOM 4732 C C . HIS D 4 54 ? 100.15300 37.53600 -34.48700 1.000 81.17026 54 HIS F C 1
ATOM 4733 O O . HIS D 4 54 ? 101.33900 37.46200 -34.81700 1.000 91.18725 54 HIS F O 1
ATOM 4740 N N . THR D 4 55 ? 99.78000 37.91100 -33.26900 1.000 79.33583 55 THR F N 1
ATOM 4741 C CA . THR D 4 55 ? 100.79200 38.23600 -32.27400 1.000 77.47771 55 THR F CA 1
ATOM 4742 C C . THR D 4 55 ? 101.72100 37.05400 -32.03900 1.000 85.57342 55 THR F C 1
ATOM 4743 O O . THR D 4 55 ? 102.93800 37.22800 -31.90500 1.000 94.58766 55 THR F O 1
ATOM 4747 N N . LEU D 4 56 ? 101.16600 35.83900 -32.03700 1.000 80.41227 56 LEU F N 1
ATOM 4748 C CA . LEU D 4 56 ? 101.96700 34.64300 -31.80500 1.000 80.09645 56 LEU F CA 1
ATOM 4749 C C . LEU D 4 56 ? 102.81500 34.28900 -33.02300 1.000 89.94236 56 LEU F C 1
ATOM 4750 O O . LEU D 4 56 ? 104.03300 34.11700 -32.91200 1.000 95.50882 56 LEU F O 1
ATOM 4755 N N . PHE D 4 57 ? 102.19100 34.17700 -34.19700 1.000 92.49004 57 PHE F N 1
ATOM 4756 C CA . PHE D 4 57 ? 102.87800 33.60100 -35.34600 1.000 94.81926 57 PHE F CA 1
ATOM 4757 C C . PHE D 4 57 ? 103.59400 34.63200 -36.20100 1.000 100.10148 57 PHE F C 1
ATOM 4758 O O . PHE D 4 57 ? 104.55100 34.27900 -36.89900 1.000 113.07672 57 PHE F O 1
ATOM 4766 N N . ASP D 4 58 ? 103.15500 35.88800 -36.20400 1.000 77.65405 58 ASP F N 1
ATOM 4767 C CA . ASP D 4 58 ? 103.91300 36.87100 -36.96500 1.000 80.98076 58 ASP F CA 1
ATOM 4768 C C . ASP D 4 58 ? 105.22700 37.21000 -36.27200 1.000 86.97359 58 ASP F C 1
ATOM 4769 O O . ASP D 4 58 ? 106.21800 37.53500 -36.93800 1.000 91.78469 58 ASP F O 1
ATOM 4774 N N . ILE D 4 59 ? 105.28000 37.08300 -34.95300 1.000 87.01043 59 ILE F N 1
ATOM 4775 C CA . ILE D 4 59 ? 106.49400 37.44400 -34.23200 1.000 92.46109 59 ILE F CA 1
ATOM 4776 C C . ILE D 4 59 ? 107.41400 36.24500 -34.10000 1.000 92.55847 59 ILE F C 1
ATOM 4777 O O . ILE D 4 59 ? 108.63200 36.36600 -34.24600 1.000 88.85539 59 ILE F O 1
ATOM 4782 N N . CYS D 4 60 ? 106.84500 35.06700 -33.85900 1.000 97.96175 60 CYS F N 1
ATOM 4783 C CA . CYS D 4 60 ? 107.61600 33.84500 -33.66900 1.000 102.09382 60 CYS F CA 1
ATOM 4784 C C . CYS D 4 60 ? 107.20900 32.84300 -34.74700 1.000 102.36754 60 CYS F C 1
ATOM 4785 O O . CYS D 4 60 ? 106.49200 31.88000 -34.46400 1.000 106.43381 60 CYS F O 1
ATOM 4788 N N . PRO D 4 61 ? 107.70000 33.01300 -35.97300 1.000 103.32555 61 PRO F N 1
ATOM 4789 C CA . PRO D 4 61 ? 107.27400 32.10900 -37.05600 1.000 106.49698 61 PRO F CA 1
ATOM 4790 C C . PRO D 4 61 ? 107.86500 30.71200 -36.96600 1.000 109.51839 61 PRO F C 1
ATOM 4791 O O . PRO D 4 61 ? 107.42800 29.83400 -37.71700 1.000 103.28870 61 PRO F O 1
ATOM 4795 N N . GLY D 4 62 ? 108.85300 30.47700 -36.09900 1.000 115.09538 62 GLY F N 1
ATOM 4796 C CA . GLY D 4 62 ? 109.34100 29.11900 -35.90800 1.000 121.97515 62 GLY F CA 1
ATOM 4797 C C . GLY D 4 62 ? 108.25900 28.19200 -35.40000 1.000 123.91486 62 GLY F C 1
ATOM 4798 O O . GLY D 4 62 ? 108.26000 26.99700 -35.70800 1.000 129.60764 62 GLY F O 1
ATOM 4799 N N . LEU D 4 63 ? 107.30200 28.73200 -34.64500 1.000 117.64832 63 LEU F N 1
ATOM 4800 C CA . LEU D 4 63 ? 106.17900 27.91500 -34.22100 1.000 111.80551 63 LEU F CA 1
ATOM 4801 C C . LEU D 4 63 ? 105.35600 27.42800 -35.41000 1.000 111.25544 63 LEU F C 1
ATOM 4802 O O . LEU D 4 63 ? 104.63200 26.43400 -35.28400 1.000 117.99046 63 LEU F O 1
ATOM 4807 N N . LEU D 4 64 ? 105.47600 28.07500 -36.57100 1.000 109.90002 64 LEU F N 1
ATOM 4808 C CA . LEU D 4 64 ? 104.58800 27.75400 -37.67800 1.000 117.16668 64 LEU F CA 1
ATOM 4809 C C . LEU D 4 64 ? 104.98500 26.49200 -38.45300 1.000 121.64090 64 LEU F C 1
ATOM 4810 O O . LEU D 4 64 ? 104.11000 25.85500 -39.04900 1.000 131.09993 64 LEU F O 1
ATOM 4815 N N . ASP D 4 65 ? 106.25500 26.08500 -38.44300 1.000 118.22733 65 ASP F N 1
ATOM 4816 C CA . ASP D 4 65 ? 106.63400 24.83500 -39.09500 1.000 132.31060 65 ASP F CA 1
ATOM 4817 C C . ASP D 4 65 ? 106.77800 23.63800 -38.15500 1.000 142.60394 65 ASP F C 1
ATOM 4818 O O . ASP D 4 65 ? 106.84000 22.50600 -38.64700 1.000 152.85780 65 ASP F O 1
ATOM 4823 N N . ILE D 4 66 ? 106.84800 23.82600 -36.83700 1.000 132.84224 66 ILE F N 1
ATOM 4824 C CA . ILE D 4 66 ? 106.60000 22.69800 -35.93400 1.000 135.33991 66 ILE F CA 1
ATOM 4825 C C . ILE D 4 66 ? 105.11200 22.38200 -36.00900 1.000 134.53455 66 ILE F C 1
ATOM 4826 O O . ILE D 4 66 ? 104.28400 23.26700 -35.77300 1.000 140.11154 66 ILE F O 1
ATOM 4831 N N . ALA D 4 67 ? 104.77100 21.12500 -36.30300 1.000 125.39398 67 ALA F N 1
ATOM 4832 C CA . ALA D 4 67 ? 103.39600 20.67100 -36.50700 1.000 127.56793 67 ALA F CA 1
ATOM 4833 C C . ALA D 4 67 ? 102.86500 21.26900 -37.81200 1.000 131.29995 67 ALA F C 1
ATOM 4834 O O . ALA D 4 67 ? 103.62700 21.43600 -38.76700 1.000 138.31132 67 ALA F O 1
ATOM 4836 N N . ASP D 4 68 ? 101.56900 21.62000 -37.88700 1.000 122.95948 68 ASP F N 1
ATOM 4837 C CA . ASP D 4 68 ? 101.03500 22.01400 -39.18600 1.000 125.54663 68 ASP F CA 1
ATOM 4838 C C . ASP D 4 68 ? 101.48200 23.43400 -39.55000 1.000 128.77597 68 ASP F C 1
ATOM 4839 O O . ASP D 4 68 ? 101.77600 24.24600 -38.66700 1.000 119.12218 68 ASP F O 1
ATOM 4844 N N . PRO D 4 69 ? 101.57700 23.74200 -40.84900 1.000 138.99824 69 PRO F N 1
ATOM 4845 C CA . PRO D 4 69 ? 102.07500 25.06400 -41.26900 1.000 141.34589 69 PRO F CA 1
ATOM 4846 C C . PRO D 4 69 ? 101.10700 26.22300 -41.05400 1.000 145.69378 69 PRO F C 1
ATOM 4847 O O . PRO D 4 69 ? 101.49800 27.37200 -41.30600 1.000 145.92013 69 PRO F O 1
ATOM 4851 N N . ASP D 4 70 ? 99.86800 25.98100 -40.63400 1.000 147.99669 70 ASP F N 1
ATOM 4852 C CA . ASP D 4 70 ? 98.94000 27.06900 -40.33100 1.000 148.49149 70 ASP F CA 1
ATOM 4853 C C . ASP D 4 70 ? 98.61400 27.19100 -38.83800 1.000 133.03174 70 ASP F C 1
ATOM 4854 O O . ASP D 4 70 ? 97.59800 27.79800 -38.47300 1.000 132.88435 70 ASP F O 1
ATOM 4859 N N . GLY D 4 71 ? 99.43900 26.60800 -37.96800 1.000 120.57761 71 GLY F N 1
ATOM 4860 C CA . GLY D 4 71 ? 99.36400 26.81300 -36.53900 1.000 112.00553 71 GLY F CA 1
ATOM 4861 C C . GLY D 4 71 ? 98.15100 26.24100 -35.84200 1.000 123.81748 71 GLY F C 1
ATOM 4862 O O . GLY D 4 71 ? 98.01400 26.43900 -34.63000 1.000 127.89428 71 GLY F O 1
ATOM 4863 N N . MET D 4 72 ? 97.27200 25.53000 -36.54500 1.000 126.75467 72 MET F N 1
ATOM 4864 C CA . MET D 4 72 ? 96.01200 25.09400 -35.96100 1.000 130.68409 72 MET F CA 1
ATOM 4865 C C . MET D 4 72 ? 96.12700 23.78400 -35.19600 1.000 128.91282 72 MET F C 1
ATOM 4866 O O . MET D 4 72 ? 95.10400 23.13900 -34.94300 1.000 129.93400 72 MET F O 1
ATOM 4871 N N . ALA D 4 73 ? 97.34400 23.34700 -34.85900 1.000 130.58671 73 ALA F N 1
ATOM 4872 C CA . ALA D 4 73 ? 97.53700 22.29800 -33.86500 1.000 134.68720 73 ALA F CA 1
ATOM 4873 C C . ALA D 4 73 ? 98.05500 22.78100 -32.52000 1.000 131.55525 73 ALA F C 1
ATOM 4874 O O . ALA D 4 73 ? 97.90600 22.05500 -31.52800 1.000 134.13450 73 ALA F O 1
ATOM 4876 N N . ILE D 4 74 ? 98.67500 23.96100 -32.46100 1.000 125.41504 74 ILE F N 1
ATOM 4877 C CA . ILE D 4 74 ? 99.15600 24.49800 -31.19200 1.000 119.03532 74 ILE F CA 1
ATOM 4878 C C . ILE D 4 74 ? 98.30300 25.66500 -30.70200 1.000 112.47928 74 ILE F C 1
ATOM 4879 O O . ILE D 4 74 ? 98.12100 25.83700 -29.49700 1.000 110.75802 74 ILE F O 1
ATOM 4884 N N . PHE D 4 75 ? 97.73700 26.44700 -31.62100 1.000 92.77691 75 PHE F N 1
ATOM 4885 C CA . PHE D 4 75 ? 97.05700 27.68600 -31.25100 1.000 91.32411 75 PHE F CA 1
ATOM 4886 C C . PHE D 4 75 ? 95.82100 27.42400 -30.39900 1.000 95.75095 75 PHE F C 1
ATOM 4887 O O . PHE D 4 75 ? 95.73000 27.89800 -29.26200 1.000 91.12408 75 PHE F O 1
ATOM 4895 N N . ALA D 4 76 ? 94.83900 26.70400 -30.94400 1.000 100.06989 76 ALA F N 1
ATOM 4896 C CA . ALA D 4 76 ? 93.62900 26.42700 -30.16900 1.000 97.20376 76 ALA F CA 1
ATOM 4897 C C . ALA D 4 76 ? 93.92600 25.71100 -28.85800 1.000 97.67750 76 ALA F C 1
ATOM 4898 O O . ALA D 4 76 ? 93.45400 26.18200 -27.80700 1.000 93.12169 76 ALA F O 1
ATOM 4900 N N . PRO D 4 77 ? 94.71400 24.62400 -28.82300 1.000 95.03771 77 PRO F N 1
ATOM 4901 C CA . PRO D 4 77 ? 94.94600 23.95400 -27.53100 1.000 89.32650 77 PRO F CA 1
ATOM 4902 C C . PRO D 4 77 ? 95.71700 24.80700 -26.54100 1.000 95.59041 77 PRO F C 1
ATOM 4903 O O . PRO D 4 77 ? 95.49200 24.69000 -25.33100 1.000 102.63336 77 PRO F O 1
ATOM 4907 N N . PHE D 4 78 ? 96.66000 25.62600 -27.00300 1.000 91.04776 78 PHE F N 1
ATOM 4908 C CA . PHE D 4 78 ? 97.36200 26.50300 -26.07400 1.000 90.80826 78 PHE F CA 1
ATOM 4909 C C . PHE D 4 78 ? 96.42000 27.55300 -25.49700 1.000 84.11272 78 PHE F C 1
ATOM 4910 O O . PHE D 4 78 ? 96.41800 27.79700 -24.28600 1.000 83.77583 78 PHE F O 1
ATOM 4918 N N . MET D 4 79 ? 95.61600 28.19300 -26.34900 1.000 83.50738 79 MET F N 1
ATOM 4919 C CA . MET D 4 79 ? 94.68900 29.20100 -25.84200 1.000 84.59172 79 MET F CA 1
ATOM 4920 C C . MET D 4 79 ? 93.73700 28.61000 -24.80800 1.000 87.67104 79 MET F C 1
ATOM 4921 O O . MET D 4 79 ? 93.42700 29.25600 -23.79900 1.000 89.71602 79 MET F O 1
ATOM 4926 N N . ASP D 4 80 ? 93.28600 27.37300 -25.02300 1.000 82.85730 80 ASP F N 1
ATOM 4927 C CA . ASP D 4 80 ? 92.45600 26.72100 -24.01600 1.000 96.40630 80 ASP F CA 1
ATOM 4928 C C . ASP D 4 80 ? 93.24900 26.41200 -22.74400 1.000 97.48537 80 ASP F C 1
ATOM 4929 O O . ASP D 4 80 ? 92.70200 26.48100 -21.63400 1.000 94.70346 80 ASP F O 1
ATOM 4934 N N . TRP D 4 81 ? 94.52800 26.06300 -22.88100 1.000 96.93531 81 TRP F N 1
ATOM 4935 C CA . TRP D 4 81 ? 95.35300 25.82100 -21.70200 1.000 93.29276 81 TRP F CA 1
ATOM 4936 C C . TRP D 4 81 ? 95.69900 27.12700 -21.00100 1.000 94.15866 81 TRP F C 1
ATOM 4937 O O . TRP D 4 81 ? 95.72400 27.19600 -19.76600 1.000 98.13808 81 TRP F O 1
ATOM 4948 N N . ALA D 4 82 ? 95.95000 28.18200 -21.77400 1.000 88.60536 82 ALA F N 1
ATOM 4949 C CA . ALA D 4 82 ? 96.23700 29.46800 -21.16600 1.000 70.39265 82 ALA F CA 1
ATOM 4950 C C . ALA D 4 82 ? 95.08100 29.89100 -20.27200 1.000 82.76519 82 ALA F C 1
ATOM 4951 O O . ALA D 4 82 ? 95.29500 30.43300 -19.18300 1.000 83.55475 82 ALA F O 1
ATOM 4953 N N . ARG D 4 83 ? 93.84600 29.61500 -20.70100 1.000 81.57294 83 ARG F N 1
ATOM 4954 C CA . ARG D 4 83 ? 92.67500 29.97800 -19.90700 1.000 73.51145 83 ARG F CA 1
ATOM 4955 C C . ARG D 4 83 ? 92.57800 29.14800 -18.63600 1.000 79.42268 83 ARG F C 1
ATOM 4956 O O . ARG D 4 83 ? 92.14700 29.66000 -17.60100 1.000 77.19873 83 ARG F O 1
ATOM 4964 N N . ARG D 4 84 ? 92.97200 27.87300 -18.69400 1.000 88.47377 84 ARG F N 1
ATOM 4965 C CA . ARG D 4 84 ? 92.91200 27.01700 -17.51400 1.000 97.93806 84 ARG F CA 1
ATOM 4966 C C . ARG D 4 84 ? 93.93300 27.43300 -16.45600 1.000 100.40941 84 ARG F C 1
ATOM 4967 O O . ARG D 4 84 ? 93.62800 27.43500 -15.25300 1.000 97.63802 84 ARG F O 1
ATOM 4975 N N . GLU D 4 85 ? 95.14500 27.79200 -16.88100 1.000 93.87968 85 GLU F N 1
ATOM 4976 C CA . GLU D 4 85 ? 96.16800 28.29500 -15.97200 1.000 93.54806 85 GLU F CA 1
ATOM 4977 C C . GLU D 4 85 ? 95.98200 29.78100 -15.63200 1.000 97.35904 85 GLU F C 1
ATOM 4978 O O . GLU D 4 85 ? 96.79200 30.33600 -14.87900 1.000 105.96270 85 GLU F O 1
ATOM 4984 N N . ASN D 4 86 ? 94.90500 30.39600 -16.12700 1.000 85.21811 86 ASN F N 1
ATOM 4985 C CA . ASN D 4 86 ? 94.57000 31.80000 -15.89400 1.000 84.27063 86 ASN F CA 1
ATOM 4986 C C . ASN D 4 86 ? 95.77300 32.71500 -16.12300 1.000 80.83338 86 ASN F C 1
ATOM 4987 O O . ASN D 4 86 ? 96.10200 33.56900 -15.30100 1.000 85.66290 86 ASN F O 1
ATOM 4992 N N . LEU D 4 87 ? 96.42600 32.54200 -17.26700 1.000 73.30616 87 LEU F N 1
ATOM 4993 C CA . LEU D 4 87 ? 97.50700 33.44100 -17.64400 1.000 75.86699 87 LEU F CA 1
ATOM 4994 C C . LEU D 4 87 ? 96.95100 34.80700 -18.03900 1.000 79.59639 87 LEU F C 1
ATOM 4995 O O . LEU D 4 87 ? 95.83500 34.92600 -18.55600 1.000 82.29145 87 LEU F O 1
ATOM 5000 N N . THR D 4 88 ? 97.73200 35.85000 -17.77000 1.000 75.51169 88 THR F N 1
ATOM 5001 C CA . THR D 4 88 ? 97.27700 37.20600 -18.04200 1.000 76.51181 88 THR F CA 1
ATOM 5002 C C . THR D 4 88 ? 97.53000 37.66600 -19.47300 1.000 84.23115 88 THR F C 1
ATOM 5003 O O . THR D 4 88 ? 97.02600 38.73100 -19.85500 1.000 85.92083 88 THR F O 1
ATOM 5007 N N . MET D 4 89 ? 98.27300 36.89100 -20.27300 1.000 80.45438 89 MET F N 1
ATOM 5008 C CA . MET D 4 89 ? 98.66900 37.28700 -21.62700 1.000 81.86508 89 MET F CA 1
ATOM 5009 C C . MET D 4 89 ? 99.46600 38.59500 -21.62200 1.000 88.76591 89 MET F C 1
ATOM 5010 O O . MET D 4 89 ? 99.39700 39.40100 -22.56000 1.000 87.37890 89 MET F O 1
ATOM 5015 N N . GLY D 4 90 ? 100.23100 38.82300 -20.55900 1.000 94.41922 90 GLY F N 1
ATOM 5016 C CA . GLY D 4 90 ? 101.12900 39.95900 -20.52500 1.000 105.26525 90 GLY F CA 1
ATOM 5017 C C . GLY D 4 90 ? 102.32700 39.71400 -21.42200 1.000 103.68085 90 GLY F C 1
ATOM 5018 O O . GLY D 4 90 ? 102.24800 38.91000 -22.35300 1.000 92.55583 90 GLY F O 1
ATOM 5019 N N . TRP D 4 91 ? 103.44800 40.39000 -21.16300 1.000 84.64436 91 TRP F N 1
ATOM 5020 C CA . TRP D 4 91 ? 104.62200 40.19000 -22.00100 1.000 86.38141 91 TRP F CA 1
ATOM 5021 C C . TRP D 4 91 ? 105.10300 38.74400 -21.95100 1.000 92.14263 91 TRP F C 1
ATOM 5022 O O . TRP D 4 91 ? 105.63100 38.23000 -22.94600 1.000 95.90887 91 TRP F O 1
ATOM 5033 N N . SER D 4 92 ? 104.89400 38.06400 -20.82000 1.000 81.25185 92 SER F N 1
ATOM 5034 C CA . SER D 4 92 ? 105.34100 36.69000 -20.61400 1.000 80.07539 92 SER F CA 1
ATOM 5035 C C . SER D 4 92 ? 104.67600 35.68500 -21.55600 1.000 94.49817 92 SER F C 1
ATOM 5036 O O . SER D 4 92 ? 105.00600 34.49400 -21.53400 1.000 97.05374 92 SER F O 1
ATOM 5039 N N . PHE D 4 93 ? 103.73900 36.16600 -22.37800 1.000 102.07540 93 PHE F N 1
ATOM 5040 C CA . PHE D 4 93 ? 102.97100 35.37100 -23.34000 1.000 104.12564 93 PHE F CA 1
ATOM 5041 C C . PHE D 4 93 ? 103.78400 34.27800 -24.03900 1.000 106.19958 93 PHE F C 1
ATOM 5042 O O . PHE D 4 93 ? 103.51500 33.08400 -23.87200 1.000 103.23869 93 PHE F O 1
ATOM 5050 N N . TYR D 4 94 ? 104.79400 34.68200 -24.81900 1.000 105.64161 94 TYR F N 1
ATOM 5051 C CA . TYR D 4 94 ? 105.54500 33.73100 -25.63600 1.000 93.57964 94 TYR F CA 1
ATOM 5052 C C . TYR D 4 94 ? 106.25700 32.68900 -24.78200 1.000 85.97873 94 TYR F C 1
ATOM 5053 O O . TYR D 4 94 ? 106.32900 31.51200 -25.15300 1.000 86.48932 94 TYR F O 1
ATOM 5062 N N . ILE D 4 95 ? 106.78300 33.09800 -23.63000 1.000 78.75155 95 ILE F N 1
ATOM 5063 C CA . ILE D 4 95 ? 107.46200 32.14200 -22.76900 1.000 78.35940 95 ILE F CA 1
ATOM 5064 C C . ILE D 4 95 ? 106.48000 31.11100 -22.22800 1.000 88.37902 95 ILE F C 1
ATOM 5065 O O . ILE D 4 95 ? 106.86600 29.97600 -21.91700 1.000 91.40570 95 ILE F O 1
ATOM 5070 N N . TRP D 4 96 ? 105.20500 31.47100 -22.09500 1.000 90.85826 96 TRP F N 1
ATOM 5071 C CA . TRP D 4 96 ? 104.24800 30.48100 -21.62000 1.000 98.59077 96 TRP F CA 1
ATOM 5072 C C . TRP D 4 96 ? 103.93000 29.46800 -22.71200 1.000 98.96713 96 TRP F C 1
ATOM 5073 O O . TRP D 4 96 ? 103.59500 28.31400 -22.40500 1.000 99.03819 96 TRP F O 1
ATOM 5084 N N . VAL D 4 97 ? 104.07500 29.86600 -23.98300 1.000 89.05541 97 VAL F N 1
ATOM 5085 C CA . VAL D 4 97 ? 103.89900 28.90300 -25.06500 1.000 88.59220 97 VAL F CA 1
ATOM 5086 C C . VAL D 4 97 ? 105.03000 27.88200 -25.06100 1.000 95.21931 97 VAL F C 1
ATOM 5087 O O . VAL D 4 97 ? 104.82100 26.71100 -25.40500 1.000 98.76447 97 VAL F O 1
ATOM 5091 N N . GLY D 4 98 ? 106.22400 28.28800 -24.62800 1.000 94.99560 98 GLY F N 1
ATOM 5092 C CA . GLY D 4 98 ? 107.29300 27.32800 -24.40500 1.000 92.04788 98 GLY F CA 1
ATOM 5093 C C . GLY D 4 98 ? 106.98400 26.35500 -23.28700 1.000 95.67726 98 GLY F C 1
ATOM 5094 O O . GLY D 4 98 ? 107.13800 25.14100 -23.44300 1.000 102.97287 98 GLY F O 1
ATOM 5095 N N . ARG D 4 99 ? 106.55800 26.87900 -22.13300 1.000 96.41156 99 ARG F N 1
ATOM 5096 C CA . ARG D 4 99 ? 106.19100 26.01400 -21.01500 1.000 96.43525 99 ARG F CA 1
ATOM 5097 C C . ARG D 4 99 ? 105.11100 25.02500 -21.42700 1.000 104.45989 99 ARG F C 1
ATOM 5098 O O . ARG D 4 99 ? 105.12600 23.86600 -20.99600 1.000 116.44554 99 ARG F O 1
ATOM 5106 N N . TRP D 4 100 ? 104.18300 25.45500 -22.28800 1.000 104.18881 100 TRP F N 1
ATOM 5107 C CA . TRP D 4 100 ? 103.17600 24.52900 -22.79700 1.000 104.73361 100 TRP F CA 1
ATOM 5108 C C . TRP D 4 100 ? 103.79300 23.51900 -23.76400 1.000 104.22829 100 TRP F C 1
ATOM 5109 O O . TRP D 4 100 ? 103.47700 22.31900 -23.71700 1.000 95.23773 100 TRP F O 1
ATOM 5120 N N . LEU D 4 101 ? 104.67200 23.98600 -24.65300 1.000 98.55655 101 LEU F N 1
ATOM 5121 C CA . LEU D 4 101 ? 105.36600 23.06300 -25.53600 1.000 99.02766 101 LEU F CA 1
ATOM 5122 C C . LEU D 4 101 ? 106.20800 22.06800 -24.74800 1.000 105.89954 101 LEU F C 1
ATOM 5123 O O . LEU D 4 101 ? 106.38000 20.92300 -25.17900 1.000 112.16608 101 LEU F O 1
ATOM 5128 N N . ALA D 4 102 ? 106.69900 22.46700 -23.57300 1.000 105.78637 102 ALA F N 1
ATOM 5129 C CA . ALA D 4 102 ? 107.51800 21.57000 -22.76500 1.000 109.22099 102 ALA F CA 1
ATOM 5130 C C . ALA D 4 102 ? 106.72800 20.36300 -22.28600 1.000 118.32208 102 ALA F C 1
ATOM 5131 O O . ALA D 4 102 ? 107.31000 19.29300 -22.06400 1.000 121.38297 102 ALA F O 1
ATOM 5133 N N . GLN D 4 103 ? 105.41200 20.51000 -22.11500 1.000 117.62200 103 GLN F N 1
ATOM 5134 C CA . GLN D 4 103 ? 104.56500 19.40800 -21.67500 1.000 123.54376 103 GLN F CA 1
ATOM 5135 C C . GLN D 4 103 ? 103.64600 18.91100 -22.78500 1.000 114.39266 103 GLN F C 1
ATOM 5136 O O . GLN D 4 103 ? 102.65400 18.22700 -22.51000 1.000 111.18702 103 GLN F O 1
ATOM 5142 N N . SER D 4 104 ? 103.95600 19.22500 -23.99500 1.000 113.25832 104 SER F N 1
ATOM 5143 C CA . SER D 4 104 ? 103.29500 18.98900 -25.26400 1.000 113.36096 104 SER F CA 1
ATOM 5144 C C . SER D 4 104 ? 103.73700 17.66700 -25.89400 1.000 123.14371 104 SER F C 1
ATOM 5145 O O . SER D 4 104 ? 104.85900 17.20400 -25.66800 1.000 124.59915 104 SER F O 1
ATOM 5148 N N . PRO D 4 105 ? 102.86300 17.04500 -26.69300 1.000 123.07002 105 PRO F N 1
ATOM 5149 C CA . PRO D 4 105 ? 103.31600 15.99200 -27.61500 1.000 124.61231 105 PRO F CA 1
ATOM 5150 C C . PRO D 4 105 ? 104.34600 16.45800 -28.62900 1.000 128.83650 105 PRO F C 1
ATOM 5151 O O . PRO D 4 105 ? 104.99000 15.60800 -29.25600 1.000 143.94357 105 PRO F O 1
ATOM 5155 N N . TRP D 4 106 ? 104.56000 17.76500 -28.77700 1.000 122.92000 106 TRP F N 1
ATOM 5156 C CA . TRP D 4 106 ? 105.57900 18.29900 -29.67100 1.000 123.72536 106 TRP F CA 1
ATOM 5157 C C . TRP D 4 106 ? 106.77200 18.85400 -28.90200 1.000 122.43047 106 TRP F C 1
ATOM 5158 O O . TRP D 4 106 ? 107.47800 19.73500 -29.40300 1.000 113.47676 106 TRP F O 1
ATOM 5169 N N . ARG D 4 107 ? 107.03100 18.31500 -27.70600 1.000 130.01822 107 ARG F N 1
ATOM 5170 C CA . ARG D 4 107 ? 108.06800 18.86100 -26.83500 1.000 131.97372 107 ARG F CA 1
ATOM 5171 C C . ARG D 4 107 ? 109.45300 18.76800 -27.45300 1.000 139.76676 107 ARG F C 1
ATOM 5172 O O . ARG D 4 107 ? 110.31700 19.59800 -27.15700 1.000 138.36396 107 ARG F O 1
ATOM 5180 N N . GLU D 4 108 ? 109.68300 17.77500 -28.31000 1.000 145.70168 108 GLU F N 1
ATOM 5181 C CA . GLU D 4 108 ? 111.03700 17.53400 -28.79100 1.000 154.23691 108 GLU F CA 1
ATOM 5182 C C . GLU D 4 108 ? 111.48000 18.57500 -29.81000 1.000 150.76281 108 GLU F C 1
ATOM 5183 O O . GLU D 4 108 ? 112.68100 18.72900 -30.05400 1.000 161.67728 108 GLU F O 1
ATOM 5189 N N . ARG D 4 109 ? 110.54400 19.31100 -30.40100 1.000 135.55309 109 ARG F N 1
ATOM 5190 C CA . ARG D 4 109 ? 110.86500 20.29800 -31.41600 1.000 127.86007 109 ARG F CA 1
ATOM 5191 C C . ARG D 4 109 ? 111.27300 21.63500 -30.79400 1.000 132.30797 109 ARG F C 1
ATOM 5192 O O . ARG D 4 109 ? 111.22300 22.67100 -31.46600 1.000 132.18953 109 ARG F O 1
ATOM 5200 N N . LEU D 4 110 ? 111.64500 21.63000 -29.51000 1.000 136.40583 110 LEU F N 1
ATOM 5201 C CA . LEU D 4 110 ? 112.00900 22.84200 -28.76500 1.000 132.03952 110 LEU F CA 1
ATOM 5202 C C . LEU D 4 110 ? 113.50100 23.17300 -28.88000 1.000 135.99525 110 LEU F C 1
ATOM 5203 O O . LEU D 4 110 ? 114.19700 23.33400 -27.87400 1.000 133.62128 110 LEU F O 1
ATOM 5208 N N . ASP D 4 111 ? 113.99800 23.29100 -30.11200 1.000 143.46457 111 ASP F N 1
ATOM 5209 C CA . ASP D 4 111 ? 115.42200 23.56600 -30.26800 1.000 147.49400 111 ASP F CA 1
ATOM 5210 C C . ASP D 4 111 ? 115.77400 24.91000 -29.63000 1.000 144.01464 111 ASP F C 1
ATOM 5211 O O . ASP D 4 111 ? 114.90300 25.70400 -29.27300 1.000 146.79128 111 ASP F O 1
ATOM 5216 N N . GLU D 4 112 ? 117.07700 25.16200 -29.47400 1.000 149.32843 112 GLU F N 1
ATOM 5217 C CA . GLU D 4 112 ? 117.52200 26.36900 -28.77900 1.000 142.46708 112 GLU F CA 1
ATOM 5218 C C . GLU D 4 112 ? 117.33400 27.63000 -29.61300 1.000 145.87802 112 GLU F C 1
ATOM 5219 O O . GLU D 4 112 ? 117.35300 28.73400 -29.05100 1.000 147.00447 112 GLU F O 1
ATOM 5225 N N . GLU D 4 113 ? 117.14700 27.48900 -30.92800 1.000 148.44411 113 GLU F N 1
ATOM 5226 C CA . GLU D 4 113 ? 116.77600 28.62900 -31.76100 1.000 149.96535 113 GLU F CA 1
ATOM 5227 C C . GLU D 4 113 ? 115.36700 29.12000 -31.39400 1.000 138.34290 113 GLU F C 1
ATOM 5228 O O . GLU D 4 113 ? 115.11600 30.32300 -31.25200 1.000 126.97575 113 GLU F O 1
ATOM 5234 N N . LEU D 4 114 ? 114.41400 28.18500 -31.25800 1.000 137.48227 114 LEU F N 1
ATOM 5235 C CA . LEU D 4 114 ? 113.02200 28.54900 -31.02000 1.000 129.63923 114 LEU F CA 1
ATOM 5236 C C . LEU D 4 114 ? 112.78500 28.97900 -29.58200 1.000 125.00973 114 LEU F C 1
ATOM 5237 O O . LEU D 4 114 ? 111.93500 29.84000 -29.34200 1.000 127.75479 114 LEU F O 1
ATOM 5242 N N . THR D 4 115 ? 113.51700 28.42400 -28.60900 1.000 121.14084 115 THR F N 1
ATOM 5243 C CA . THR D 4 115 ? 113.35500 28.96200 -27.26700 1.000 118.28787 115 THR F CA 1
ATOM 5244 C C . THR D 4 115 ? 113.92400 30.35700 -27.21100 1.000 116.40606 115 THR F C 1
ATOM 5245 O O . THR D 4 115 ? 113.36000 31.23100 -26.54300 1.000 121.04609 115 THR F O 1
ATOM 5249 N N . GLN D 4 116 ? 115.00200 30.60100 -27.95500 1.000 116.33500 116 GLN F N 1
ATOM 5250 C CA . GLN D 4 116 ? 115.54100 31.94700 -27.96700 1.000 114.15842 116 GLN F CA 1
ATOM 5251 C C . GLN D 4 116 ? 114.61300 32.90700 -28.69200 1.000 105.43106 116 GLN F C 1
ATOM 5252 O O . GLN D 4 116 ? 114.48300 34.06100 -28.28200 1.000 105.48370 116 GLN F O 1
ATOM 5258 N N . ALA D 4 117 ? 113.92800 32.43900 -29.73200 1.000 102.38070 117 ALA F N 1
ATOM 5259 C CA . ALA D 4 117 ? 112.95300 33.28000 -30.41300 1.000 100.29097 117 ALA F CA 1
ATOM 5260 C C . ALA D 4 117 ? 111.83700 33.71100 -29.47300 1.000 99.87250 117 ALA F C 1
ATOM 5261 O O . ALA D 4 117 ? 111.43200 34.88200 -29.47400 1.000 92.33739 117 ALA F O 1
ATOM 5263 N N . LEU D 4 118 ? 111.36100 32.78000 -28.63800 1.000 102.29911 118 LEU F N 1
ATOM 5264 C CA . LEU D 4 118 ? 110.23600 33.03900 -27.74800 1.000 89.77655 118 LEU F CA 1
ATOM 5265 C C . LEU D 4 118 ? 110.62300 33.93700 -26.57500 1.000 94.06391 118 LEU F C 1
ATOM 5266 O O . LEU D 4 118 ? 109.83200 34.78400 -26.15500 1.000 92.97694 118 LEU F O 1
ATOM 5271 N N . LEU D 4 119 ? 111.83300 33.78200 -26.03800 1.000 103.01235 119 LEU F N 1
ATOM 5272 C CA . LEU D 4 119 ? 112.26900 34.65700 -24.95300 1.000 103.03341 119 LEU F CA 1
ATOM 5273 C C . LEU D 4 119 ? 112.56100 36.06100 -25.47100 1.000 108.24193 119 LEU F C 1
ATOM 5274 O O . LEU D 4 119 ? 112.14100 37.05300 -24.86800 1.000 110.42640 119 LEU F O 1
ATOM 5279 N N . SER D 4 120 ? 113.29500 36.16400 -26.58800 1.000 113.26358 120 SER F N 1
ATOM 5280 C CA . SER D 4 120 ? 113.45600 37.45000 -27.27600 1.000 110.65537 120 SER F CA 1
ATOM 5281 C C . SER D 4 120 ? 112.12000 38.09800 -27.61600 1.000 107.43920 120 SER F C 1
ATOM 5282 O O . SER D 4 120 ? 111.97400 39.31800 -27.44700 1.000 102.11487 120 SER F O 1
ATOM 5285 N N . ALA D 4 121 ? 111.14300 37.31500 -28.09600 1.000 100.98842 121 ALA F N 1
ATOM 5286 C CA . ALA D 4 121 ? 109.84800 37.90600 -28.42700 1.000 94.64819 121 ALA F CA 1
ATOM 5287 C C . ALA D 4 121 ? 109.20200 38.56500 -27.21200 1.000 97.02216 121 ALA F C 1
ATOM 5288 O O . ALA D 4 121 ? 108.65200 39.67500 -27.31000 1.000 99.57773 121 ALA F O 1
ATOM 5290 N N . SER D 4 122 ? 109.32500 37.93400 -26.04300 1.000 98.16440 122 SER F N 1
ATOM 5291 C CA . SER D 4 122 ? 108.67400 38.44600 -24.84500 1.000 93.50332 122 SER F CA 1
ATOM 5292 C C . SER D 4 122 ? 109.47300 39.56100 -24.19200 1.000 91.98471 122 SER F C 1
ATOM 5293 O O . SER D 4 122 ? 108.91600 40.33000 -23.40000 1.000 94.34552 122 SER F O 1
ATOM 5296 N N . ALA D 4 123 ? 110.75500 39.68400 -24.53200 1.000 90.45295 123 ALA F N 1
ATOM 5297 C CA . ALA D 4 123 ? 111.52100 40.85100 -24.11800 1.000 92.39529 123 ALA F CA 1
ATOM 5298 C C . ALA D 4 123 ? 111.11800 42.08300 -24.92000 1.000 97.13270 123 ALA F C 1
ATOM 5299 O O . ALA D 4 123 ? 110.87500 43.15500 -24.35000 1.000 100.79630 123 ALA F O 1
ATOM 5301 N N . ALA D 4 124 ? 111.05400 41.95300 -26.25000 1.000 92.68743 124 ALA F N 1
ATOM 5302 C CA . ALA D 4 124 ? 110.60000 43.06500 -27.07600 1.000 89.29492 124 ALA F CA 1
ATOM 5303 C C . ALA D 4 124 ? 109.18600 43.48000 -26.68600 1.000 93.14275 124 ALA F C 1
ATOM 5304 O O . ALA D 4 124 ? 108.87600 44.68000 -26.61300 1.000 89.66075 124 ALA F O 1
ATOM 5306 N N . ARG D 4 125 ? 108.32100 42.49800 -26.40400 1.000 87.56576 125 ARG F N 1
ATOM 5307 C CA . ARG D 4 125 ? 106.96400 42.82500 -25.98900 1.000 82.12564 125 ARG F CA 1
ATOM 5308 C C . ARG D 4 125 ? 106.97700 43.62300 -24.69600 1.000 89.07910 125 ARG F C 1
ATOM 5309 O O . ARG D 4 125 ? 106.26400 44.62700 -24.57400 1.000 95.48776 125 ARG F O 1
ATOM 5317 N N . TRP D 4 126 ? 107.79400 43.20900 -23.72200 1.000 82.73887 126 TRP F N 1
ATOM 5318 C CA . TRP D 4 126 ? 107.87000 43.96100 -22.47600 1.000 79.43321 126 TRP F CA 1
ATOM 5319 C C . TRP D 4 126 ? 108.33600 45.39300 -22.72200 1.000 79.29109 126 TRP F C 1
ATOM 5320 O O . TRP D 4 126 ? 107.74400 46.34700 -22.20700 1.000 76.14860 126 TRP F O 1
ATOM 5331 N N . ALA D 4 127 ? 109.39000 45.56700 -23.52000 1.000 83.70477 127 ALA F N 1
ATOM 5332 C CA . ALA D 4 127 ? 109.92300 46.90900 -23.73200 1.000 89.43178 127 ALA F CA 1
ATOM 5333 C C . ALA D 4 127 ? 108.91300 47.82400 -24.41500 1.000 87.70525 127 ALA F C 1
ATOM 5334 O O . ALA D 4 127 ? 108.93800 49.04000 -24.21000 1.000 102.91234 127 ALA F O 1
ATOM 5336 N N . VAL D 4 128 ? 108.00800 47.26200 -25.20200 1.000 85.69712 128 VAL F N 1
ATOM 5337 C CA . VAL D 4 128 ? 107.04600 48.05300 -25.96100 1.000 77.73564 128 VAL F CA 1
ATOM 5338 C C . VAL D 4 128 ? 105.79000 48.35700 -25.15100 1.000 80.57545 128 VAL F C 1
ATOM 5339 O O . VAL D 4 128 ? 105.22000 49.44800 -25.26700 1.000 82.69939 128 VAL F O 1
ATOM 5343 N N . LEU D 4 129 ? 105.33400 47.41600 -24.32100 1.000 81.34660 129 LEU F N 1
ATOM 5344 C CA . LEU D 4 129 ? 104.04300 47.55600 -23.65700 1.000 74.51420 129 LEU F CA 1
ATOM 5345 C C . LEU D 4 129 ? 104.15900 47.99100 -22.21200 1.000 74.98267 129 LEU F C 1
ATOM 5346 O O . LEU D 4 129 ? 103.23000 48.62400 -21.69700 1.000 83.95480 129 LEU F O 1
ATOM 5351 N N . ASP D 4 130 ? 105.26700 47.68200 -21.54600 1.000 74.68264 130 ASP F N 1
ATOM 5352 C CA . ASP D 4 130 ? 105.38500 48.02200 -20.13500 1.000 82.32040 130 ASP F CA 1
ATOM 5353 C C . ASP D 4 130 ? 105.39400 49.53400 -19.93300 1.000 86.89989 130 ASP F C 1
ATOM 5354 O O . ASP D 4 130 ? 106.01100 50.28500 -20.69500 1.000 91.00565 130 ASP F O 1
ATOM 5359 N N . ARG D 4 131 ? 104.69500 49.97800 -18.89800 1.000 80.89391 131 ARG F N 1
ATOM 5360 C CA . ARG D 4 131 ? 104.54200 51.39700 -18.64300 1.000 80.89654 131 ARG F CA 1
ATOM 5361 C C . ARG D 4 131 ? 105.07000 51.78200 -17.26500 1.000 83.53107 131 ARG F C 1
ATOM 5362 O O . ARG D 4 131 ? 104.69000 52.81700 -16.71800 1.000 83.13365 131 ARG F O 1
ATOM 5370 N N . SER D 4 132 ? 105.99900 50.99600 -16.72800 1.000 85.83661 132 SER F N 1
ATOM 5371 C CA . SER D 4 132 ? 106.62400 51.29100 -15.44800 1.000 84.42591 132 SER F CA 1
ATOM 5372 C C . SER D 4 132 ? 107.85300 52.17400 -15.65200 1.000 90.20555 132 SER F C 1
ATOM 5373 O O . SER D 4 132 ? 108.23400 52.50100 -16.77800 1.000 89.40019 132 SER F O 1
ATOM 5376 N N . ALA D 4 133 ? 108.49900 52.55200 -14.54400 1.000 98.16967 133 ALA F N 1
ATOM 5377 C CA . ALA D 4 133 ? 109.72500 53.34400 -14.61800 1.000 95.93782 133 ALA F CA 1
ATOM 5378 C C . ALA D 4 133 ? 110.94200 52.52100 -15.01800 1.000 93.62965 133 ALA F C 1
ATOM 5379 O O . ALA D 4 133 ? 111.99900 53.09700 -15.29500 1.000 89.99500 133 ALA F O 1
ATOM 5381 N N . ASP D 4 134 ? 110.82000 51.19900 -15.07000 1.000 93.97443 134 ASP F N 1
ATOM 5382 C CA . ASP D 4 134 ? 111.95000 50.36700 -15.44500 1.000 96.36155 134 ASP F CA 1
ATOM 5383 C C . ASP D 4 134 ? 112.21700 50.49100 -16.94100 1.000 94.75083 134 ASP F C 1
ATOM 5384 O O . ASP D 4 134 ? 111.30000 50.65800 -17.74600 1.000 103.62558 134 ASP F O 1
ATOM 5389 N N . VAL D 4 135 ? 113.48400 50.37500 -17.32000 1.000 89.23965 135 VAL F N 1
ATOM 5390 C CA . VAL D 4 135 ? 113.86000 50.50800 -18.72100 1.000 92.15842 135 VAL F CA 1
ATOM 5391 C C . VAL D 4 135 ? 114.32300 49.20500 -19.32800 1.000 96.50368 135 VAL F C 1
ATOM 5392 O O . VAL D 4 135 ? 114.42900 49.12200 -20.56300 1.000 102.34648 135 VAL F O 1
ATOM 5396 N N . GLY D 4 136 ? 114.58500 48.18800 -18.52600 1.000 97.30114 136 GLY F N 1
ATOM 5397 C CA . GLY D 4 136 ? 115.11100 46.94300 -19.04600 1.000 100.66470 136 GLY F CA 1
ATOM 5398 C C . GLY D 4 136 ? 114.52500 45.74900 -18.32900 1.000 97.86963 136 GLY F C 1
ATOM 5399 O O . GLY D 4 136 ? 114.23300 45.79300 -17.13300 1.000 104.14407 136 GLY F O 1
ATOM 5400 N N . VAL D 4 137 ? 114.34700 44.67400 -19.08400 1.000 90.91616 137 VAL F N 1
ATOM 5401 C CA . VAL D 4 137 ? 113.99300 43.37900 -18.52100 1.000 96.41946 137 VAL F CA 1
ATOM 5402 C C . VAL D 4 137 ? 115.02700 42.37000 -18.99600 1.000 99.41455 137 VAL F C 1
ATOM 5403 O O . VAL D 4 137 ? 115.40200 42.36000 -20.17700 1.000 99.94093 137 VAL F O 1
ATOM 5407 N N . VAL D 4 138 ? 115.52800 41.56000 -18.07100 1.000 101.00158 138 VAL F N 1
ATOM 5408 C CA . VAL D 4 138 ? 116.49200 40.52800 -18.40600 1.000 110.31849 138 VAL F CA 1
ATOM 5409 C C . VAL D 4 138 ? 115.87500 39.18700 -18.04100 1.000 104.34935 138 VAL F C 1
ATOM 5410 O O . VAL D 4 138 ? 115.16200 39.06400 -17.03700 1.000 93.81125 138 VAL F O 1
ATOM 5414 N N . LEU D 4 139 ? 116.12800 38.19800 -18.89000 1.000 104.85205 139 LEU F N 1
ATOM 5415 C CA . LEU D 4 139 ? 115.59300 36.85800 -18.75600 1.000 96.52999 139 LEU F CA 1
ATOM 5416 C C . LEU D 4 139 ? 116.75500 35.88500 -18.75600 1.000 112.10291 139 LEU F C 1
ATOM 5417 O O . LEU D 4 139 ? 117.64800 35.98500 -19.60300 1.000 111.25808 139 LEU F O 1
ATOM 5422 N N . GLY D 4 140 ? 116.75700 34.96600 -17.80300 1.000 125.67823 140 GLY F N 1
ATOM 5423 C CA . GLY D 4 140 ? 117.80300 33.96300 -17.75000 1.000 137.84021 140 GLY F CA 1
ATOM 5424 C C . GLY D 4 140 ? 117.27900 32.55700 -17.95700 1.000 139.25617 140 GLY F C 1
ATOM 5425 O O . GLY D 4 140 ? 116.39100 32.11600 -17.22600 1.000 144.41732 140 GLY F O 1
ATOM 5426 N N . ARG D 4 141 ? 117.78900 31.84500 -18.95500 1.000 134.63193 141 ARG F N 1
ATOM 5427 C CA . ARG D 4 141 ? 117.48800 30.42800 -19.04800 1.000 130.81305 141 ARG F CA 1
ATOM 5428 C C . ARG D 4 141 ? 118.20400 29.67600 -17.92500 1.000 137.24277 141 ARG F C 1
ATOM 5429 O O . ARG D 4 141 ? 119.15700 30.17200 -17.31900 1.000 140.41420 141 ARG F O 1
ATOM 5437 N N . ARG D 4 142 ? 117.72500 28.46600 -17.63400 1.000 141.33537 142 ARG F N 1
ATOM 5438 C CA . ARG D 4 142 ? 118.40800 27.59300 -16.68700 1.000 149.00997 142 ARG F CA 1
ATOM 5439 C C . ARG D 4 142 ? 119.37600 26.62300 -17.35700 1.000 159.53492 142 ARG F C 1
ATOM 5440 O O . ARG D 4 142 ? 120.28300 26.11900 -16.68700 1.000 167.01739 142 ARG F O 1
ATOM 5448 N N . GLY D 4 143 ? 119.18100 26.32100 -18.64300 1.000 159.48754 143 GLY F N 1
ATOM 5449 C CA . GLY D 4 143 ? 120.04600 25.45300 -19.41500 1.000 168.13858 143 GLY F CA 1
ATOM 5450 C C . GLY D 4 143 ? 121.14400 26.19500 -20.13600 1.000 179.47941 143 GLY F C 1
ATOM 5451 O O . GLY D 4 143 ? 121.96400 25.58300 -20.82700 1.000 178.65037 143 GLY F O 1
ATOM 5452 N N . SER D 4 144 ? 121.17500 27.51900 -19.97600 1.000 187.91990 144 SER F N 1
ATOM 5453 C CA . SER D 4 144 ? 122.20500 28.38800 -20.52800 1.000 190.89657 144 SER F CA 1
ATOM 5454 C C . SER D 4 144 ? 122.61800 29.38300 -19.44900 1.000 176.51590 144 SER F C 1
ATOM 5455 O O . SER D 4 144 ? 121.94500 29.53600 -18.42000 1.000 178.53193 144 SER F O 1
ATOM 5458 N N . ASP D 4 145 ? 123.75800 30.03700 -19.68500 1.000 164.15389 145 ASP F N 1
ATOM 5459 C CA . ASP D 4 145 ? 124.20700 31.14300 -18.85000 1.000 151.53922 145 ASP F CA 1
ATOM 5460 C C . ASP D 4 145 ? 124.25800 32.46000 -19.61500 1.000 142.19863 145 ASP F C 1
ATOM 5461 O O . ASP D 4 145 ? 124.95500 33.39500 -19.19800 1.000 132.22112 145 ASP F O 1
ATOM 5466 N N . ASP D 4 146 ? 123.53800 32.53800 -20.73100 1.000 143.63301 146 ASP F N 1
ATOM 5467 C CA . ASP D 4 146 ? 123.31800 33.75200 -21.49200 1.000 141.34063 146 ASP F CA 1
ATOM 5468 C C . ASP D 4 146 ? 122.04300 34.42200 -21.00400 1.000 136.67428 146 ASP F C 1
ATOM 5469 O O . ASP D 4 146 ? 121.12500 33.76400 -20.50300 1.000 134.31874 146 ASP F O 1
ATOM 5474 N N . TRP D 4 147 ? 121.99600 35.74200 -21.14800 1.000 135.76891 147 TRP F N 1
ATOM 5475 C CA . TRP D 4 147 ? 120.80600 36.52200 -20.85100 1.000 130.25772 147 TRP F CA 1
ATOM 5476 C C . TRP D 4 147 ? 120.24500 37.11700 -22.13600 1.000 132.42114 147 TRP F C 1
ATOM 5477 O O . TRP D 4 147 ? 121.00000 37.46900 -23.05000 1.000 142.90398 147 TRP F O 1
ATOM 5488 N N . ILE D 4 148 ? 118.91700 37.23900 -22.19000 1.000 120.46181 148 ILE F N 1
ATOM 5489 C CA . ILE D 4 148 ? 118.24400 38.03200 -23.20700 1.000 110.46588 148 ILE F CA 1
ATOM 5490 C C . ILE D 4 148 ? 117.62800 39.23900 -22.52200 1.000 104.70729 148 ILE F C 1
ATOM 5491 O O . ILE D 4 148 ? 116.91100 39.09100 -21.52700 1.000 102.22541 148 ILE F O 1
ATOM 5496 N N . ILE D 4 149 ? 117.90700 40.42900 -23.05800 1.000 107.65238 149 ILE F N 1
ATOM 5497 C CA . ILE D 4 149 ? 117.58500 41.68700 -22.40100 1.000 108.49196 149 ILE F CA 1
ATOM 5498 C C . ILE D 4 149 ? 116.77900 42.54400 -23.36000 1.000 106.87071 149 ILE F C 1
ATOM 5499 O O . ILE D 4 149 ? 117.16000 42.70800 -24.52700 1.000 98.59603 149 ILE F O 1
ATOM 5504 N N . GLY D 4 150 ? 115.66900 43.08000 -22.86600 1.000 98.93555 150 GLY F N 1
ATOM 5505 C CA . GLY D 4 150 ? 114.85500 44.01600 -23.60400 1.000 94.27183 150 GLY F CA 1
ATOM 5506 C C . GLY D 4 150 ? 115.04600 45.41100 -23.02200 1.000 97.29588 150 GLY F C 1
ATOM 5507 O O . GLY D 4 150 ? 114.92800 45.60700 -21.81100 1.000 94.30604 150 GLY F O 1
ATOM 5508 N N . TRP D 4 151 ? 115.35300 46.35400 -23.90600 1.000 97.30904 151 TRP F N 1
ATOM 5509 C CA . TRP D 4 151 ? 115.57500 47.74300 -23.53600 1.000 95.77990 151 TRP F CA 1
ATOM 5510 C C . TRP D 4 151 ? 114.45700 48.59800 -24.11400 1.000 97.00110 151 TRP F C 1
ATOM 5511 O O . TRP D 4 151 ? 114.15400 48.50600 -25.31000 1.000 92.71638 151 TRP F O 1
ATOM 5522 N N . LYS D 4 152 ? 113.84600 49.41900 -23.26900 1.000 104.87573 152 LYS F N 1
ATOM 5523 C CA . LYS D 4 152 ? 112.95200 50.45000 -23.77200 1.000 100.47257 152 LYS F CA 1
ATOM 5524 C C . LYS D 4 152 ? 113.77000 51.50600 -24.51200 1.000 95.86939 152 LYS F C 1
ATOM 5525 O O . LYS D 4 152 ? 114.89800 51.81000 -24.10600 1.000 105.56792 152 LYS F O 1
ATOM 5531 N N . PRO D 4 153 ? 113.24100 52.07900 -25.59200 1.000 82.96258 153 PRO F N 1
ATOM 5532 C CA . PRO D 4 153 ? 114.01400 53.07600 -26.35300 1.000 84.66015 153 PRO F CA 1
ATOM 5533 C C . PRO D 4 153 ? 114.10800 54.40700 -25.61200 1.000 82.02036 153 PRO F C 1
ATOM 5534 O O . PRO D 4 153 ? 113.11700 54.91500 -25.08200 1.000 89.28439 153 PRO F O 1
ATOM 5538 N N . ASN D 4 154 ? 115.31500 54.96800 -25.57200 1.000 78.90683 154 ASN F N 1
ATOM 5539 C CA . ASN D 4 154 ? 115.54300 56.25000 -24.91800 1.000 86.05769 154 ASN F CA 1
ATOM 5540 C C . ASN D 4 154 ? 115.96000 57.34300 -25.89000 1.000 90.28977 154 ASN F C 1
ATOM 5541 O O . ASN D 4 154 ? 116.30200 58.44800 -25.45800 1.000 92.89798 154 ASN F O 1
ATOM 5546 N N . THR D 4 155 ? 115.96600 57.05600 -27.18500 1.000 95.53777 155 THR F N 1
ATOM 5547 C CA . THR D 4 155 ? 116.16100 58.06100 -28.21600 1.000 100.70418 155 THR F CA 1
ATOM 5548 C C . THR D 4 155 ? 115.10800 57.83600 -29.28700 1.000 100.47257 155 THR F C 1
ATOM 5549 O O . THR D 4 155 ? 114.34600 56.86800 -29.24000 1.000 103.98089 155 THR F O 1
ATOM 5553 N N . LEU D 4 156 ? 115.07700 58.72800 -30.26900 1.000 93.76651 156 LEU F N 1
ATOM 5554 C CA . LEU D 4 156 ? 114.19400 58.55700 -31.41000 1.000 84.97071 156 LEU F CA 1
ATOM 5555 C C . LEU D 4 156 ? 114.92200 57.97900 -32.60700 1.000 94.20866 156 LE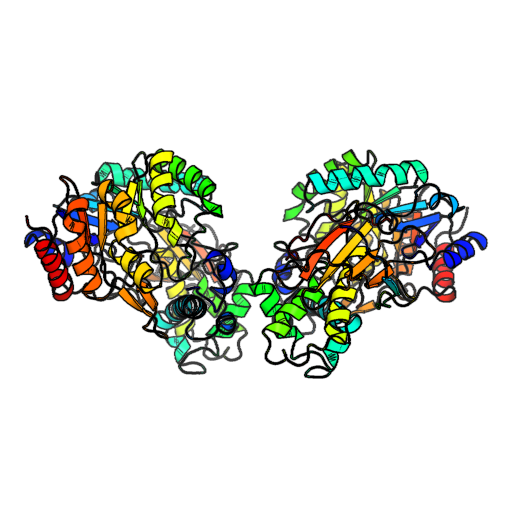U F C 1
ATOM 5556 O O . LEU D 4 156 ? 114.32900 57.85500 -33.68000 1.000 103.99668 156 LEU F O 1
ATOM 5561 N N . ALA D 4 157 ? 116.19000 57.61200 -32.45500 1.000 96.24049 157 ALA F N 1
ATOM 5562 C CA . ALA D 4 157 ? 116.86900 56.98100 -33.57500 1.000 107.32339 157 ALA F CA 1
ATOM 5563 C C . ALA D 4 157 ? 116.43200 55.53500 -33.74100 1.000 112.98197 157 ALA F C 1
ATOM 5564 O O . ALA D 4 157 ? 116.33900 55.04800 -34.87300 1.000 118.36156 157 ALA F O 1
ATOM 5566 N N . ALA D 4 158 ? 116.14400 54.84600 -32.63600 1.000 106.73648 158 ALA F N 1
ATOM 5567 C CA . ALA D 4 158 ? 115.77300 53.43900 -32.67500 1.000 107.81819 158 ALA F CA 1
ATOM 5568 C C . ALA D 4 158 ? 114.66300 53.15500 -31.66900 1.000 102.43597 158 ALA F C 1
ATOM 5569 O O . ALA D 4 158 ? 114.50900 53.85500 -30.66200 1.000 97.02479 158 ALA F O 1
ATOM 5571 N N . GLY D 4 159 ? 113.91100 52.09200 -31.94300 1.000 95.32722 159 GLY F N 1
ATOM 5572 C CA . GLY D 4 159 ? 112.87600 51.60200 -31.05400 1.000 98.59603 159 GLY F CA 1
ATOM 5573 C C . GLY D 4 159 ? 113.40700 50.64500 -30.00800 1.000 102.39386 159 GLY F C 1
ATOM 5574 O O . GLY D 4 159 ? 114.58900 50.67200 -29.64600 1.000 97.80383 159 GLY F O 1
ATOM 5575 N N . ARG D 4 160 ? 112.52600 49.77100 -29.51900 1.000 99.97514 160 ARG F N 1
ATOM 5576 C CA . ARG D 4 160 ? 112.95600 48.82800 -28.49600 1.000 96.98531 160 ARG F CA 1
ATOM 5577 C C . ARG D 4 160 ? 114.00800 47.90200 -29.09300 1.000 106.57330 160 ARG F C 1
ATOM 5578 O O . ARG D 4 160 ? 113.95700 47.53800 -30.27200 1.000 104.32303 160 ARG F O 1
ATOM 5586 N N . ARG D 4 161 ? 114.98600 47.55700 -28.26600 1.000 113.40307 161 ARG F N 1
ATOM 5587 C CA . ARG D 4 161 ? 116.20700 46.90500 -28.69500 1.000 116.91928 161 ARG F CA 1
ATOM 5588 C C . ARG D 4 161 ? 116.31800 45.64300 -27.84400 1.000 110.47114 161 ARG F C 1
ATOM 5589 O O . ARG D 4 161 ? 116.23800 45.73800 -26.61500 1.000 108.06296 161 ARG F O 1
ATOM 5597 N N . VAL D 4 162 ? 116.47400 44.46100 -28.44400 1.000 103.02814 162 VAL F N 1
ATOM 5598 C CA . VAL D 4 162 ? 116.69600 43.26500 -27.63200 1.000 104.41778 162 VAL F CA 1
ATOM 5599 C C . VAL D 4 162 ? 118.13400 42.80600 -27.82200 1.000 118.20101 162 VAL F C 1
ATOM 5600 O O . VAL D 4 162 ? 118.67900 42.89100 -28.92800 1.000 128.75491 162 VAL F O 1
ATOM 5604 N N . GLU D 4 163 ? 118.77000 42.36700 -26.73100 1.000 115.94548 163 GLU F N 1
ATOM 5605 C CA . GLU D 4 163 ? 120.18200 42.00100 -26.77800 1.000 128.54436 163 GLU F CA 1
ATOM 5606 C C . GLU D 4 163 ? 120.43400 40.66400 -26.10300 1.000 130.42880 163 GLU F C 1
ATOM 5607 O O . GLU D 4 163 ? 119.86500 40.36900 -25.05000 1.000 136.21370 163 GLU F O 1
ATOM 5613 N N . LEU D 4 164 ? 121.33100 39.88500 -26.69300 1.000 127.17841 164 LEU F N 1
ATOM 5614 C CA . LEU D 4 164 ? 121.83700 38.66300 -26.08500 1.000 133.04490 164 LEU F CA 1
ATOM 5615 C C . LEU D 4 164 ? 123.21500 38.93000 -25.51600 1.000 137.80863 164 LEU F C 1
ATOM 5616 O O . LEU D 4 164 ? 124.15900 39.21800 -26.26100 1.000 136.61375 164 LEU F O 1
ATOM 5621 N N . VAL D 4 165 ? 123.33400 38.81400 -24.20400 1.000 140.33262 165 VAL F N 1
ATOM 5622 C CA . VAL D 4 165 ? 124.59600 39.06800 -23.53600 1.000 146.47809 165 VAL F CA 1
ATOM 5623 C C . VAL D 4 165 ? 125.09300 37.72300 -23.03100 1.000 154.41062 165 VAL F C 1
ATOM 5624 O O . VAL D 4 165 ? 124.41300 37.04400 -22.24500 1.000 156.53193 165 VAL F O 1
ATOM 5628 N N . SER D 4 166 ? 126.24100 37.30100 -23.56400 1.000 161.05615 166 SER F N 1
ATOM 5629 C CA . SER D 4 166 ? 126.90600 36.08500 -23.12500 1.000 165.00926 166 SER F CA 1
ATOM 5630 C C . SER D 4 166 ? 127.94400 36.56300 -22.11000 1.000 170.11513 166 SER F C 1
ATOM 5631 O O . SER D 4 166 ? 128.78000 37.42500 -22.42300 1.000 162.91690 166 SER F O 1
ATOM 5634 N N . LEU D 4 167 ? 127.80500 36.06400 -20.87300 1.000 170.71521 167 LEU F N 1
ATOM 5635 C CA . LEU D 4 167 ? 128.66200 36.38000 -19.72700 1.000 179.78208 167 LEU F CA 1
ATOM 5636 C C . LEU D 4 167 ? 128.63500 35.23600 -18.70300 1.000 183.67992 167 LEU F C 1
ATOM 5637 O O . LEU D 4 167 ? 127.66800 35.08600 -17.94700 1.000 172.54174 167 LEU F O 1
ATOM 5642 N N . ASP D 4 168 ? 129.72200 34.44700 -18.62800 1.000 198.51328 168 ASP F N 1
ATOM 5643 C CA . ASP D 4 168 ? 129.64500 33.13100 -17.98000 1.000 205.77204 168 ASP F CA 1
ATOM 5644 C C . ASP D 4 168 ? 130.38600 32.98400 -16.65100 1.000 196.83939 168 ASP F C 1
ATOM 5645 O O . ASP D 4 168 ? 130.31200 31.90100 -16.04900 1.000 205.06932 168 ASP F O 1
ATOM 5650 N N . GLY D 4 169 ? 131.15400 33.98000 -16.20000 1.000 179.33466 169 GLY F N 1
ATOM 5651 C CA . GLY D 4 169 ? 131.55100 33.96000 -14.79700 1.000 170.21515 169 GLY F CA 1
ATOM 5652 C C . GLY D 4 169 ? 130.29300 33.76900 -13.97900 1.000 163.50645 169 GLY F C 1
ATOM 5653 O O . GLY D 4 169 ? 129.35500 34.56600 -14.09600 1.000 161.59306 169 GLY F O 1
ATOM 5654 N N . GLN D 4 170 ? 130.23000 32.71200 -13.17700 1.000 169.17292 170 GLN F N 1
ATOM 5655 C CA . GLN D 4 170 ? 128.93600 32.14100 -12.81100 1.000 169.56507 170 GLN F CA 1
ATOM 5656 C C . GLN D 4 170 ? 128.29300 32.93400 -11.67900 1.000 167.94382 170 GLN F C 1
ATOM 5657 O O . GLN D 4 170 ? 128.79200 32.93900 -10.54600 1.000 167.40955 170 GLN F O 1
ATOM 5663 N N . LEU D 4 171 ? 127.23700 33.61200 -11.99800 1.000 159.14277 171 LEU F N 1
ATOM 5664 C CA . LEU D 4 171 ? 126.17100 34.03600 -11.11800 1.000 152.27878 171 LEU F CA 1
ATOM 5665 C C . LEU D 4 171 ? 125.02500 33.03400 -11.24200 1.000 154.37114 171 LEU F C 1
ATOM 5666 O O . LEU D 4 171 ? 124.82500 32.46100 -12.31900 1.000 157.59784 171 LEU F O 1
ATOM 5671 N N . PRO D 4 172 ? 124.27600 32.78300 -10.16400 1.000 156.99777 172 PRO F N 1
ATOM 5672 C CA . PRO D 4 172 ? 123.39900 31.60100 -10.11700 1.000 154.60012 172 PRO F CA 1
ATOM 5673 C C . PRO D 4 172 ? 122.41700 31.52000 -11.27700 1.000 151.57870 172 PRO F C 1
ATOM 5674 O O . PRO D 4 172 ? 121.75200 32.49500 -11.62800 1.000 147.42820 172 PRO F O 1
ATOM 5678 N N . ARG D 4 173 ? 122.34400 30.34300 -11.88700 1.000 150.93389 173 ARG F N 1
ATOM 5679 C CA . ARG D 4 173 ? 121.32000 30.11100 -12.88300 1.000 143.00136 173 ARG F CA 1
ATOM 5680 C C . ARG D 4 173 ? 119.94800 30.07800 -12.20600 1.000 141.94333 173 ARG F C 1
ATOM 5681 O O . ARG D 4 173 ? 119.83000 29.70200 -11.03800 1.000 142.83555 173 ARG F O 1
ATOM 5689 N N . PRO D 4 174 ? 118.90300 30.51300 -12.90000 1.000 142.03282 174 PRO F N 1
ATOM 5690 C CA . PRO D 4 174 ? 117.56100 30.44100 -12.31300 1.000 142.60657 174 PRO F CA 1
ATOM 5691 C C . PRO D 4 174 ? 117.14100 28.99200 -12.13000 1.000 142.05914 174 PRO F C 1
ATOM 5692 O O . PRO D 4 174 ? 117.42900 28.13500 -12.96700 1.000 146.59916 174 PRO F O 1
ATOM 5696 N N . ALA D 4 175 ? 116.41000 28.70200 -11.06100 1.000 138.51661 175 ALA F N 1
ATOM 5697 C CA . ALA D 4 175 ? 116.06800 27.29800 -10.76000 1.000 136.33740 175 ALA F CA 1
ATOM 5698 C C . ALA D 4 175 ? 114.81000 26.85900 -11.49700 1.000 141.84332 175 ALA F C 1
ATOM 5699 O O . ALA D 4 175 ? 114.77900 25.72000 -11.98400 1.000 132.12900 175 ALA F O 1
ATOM 5701 N N . GLU D 4 176 ? 113.83200 27.74500 -11.60900 1.000 160.94035 176 GLU F N 1
ATOM 5702 C CA . GLU D 4 176 ? 112.51100 27.35300 -12.15400 1.000 167.59641 176 GLU F CA 1
ATOM 5703 C C . GLU D 4 176 ? 112.57700 26.87100 -13.60000 1.000 165.36456 176 GLU F C 1
ATOM 5704 O O . GLU D 4 176 ? 111.91600 25.84900 -13.85200 1.000 176.47379 176 GLU F O 1
ATOM 5710 N N . ASP D 4 177 ? 113.36000 27.51500 -14.46700 1.000 142.21179 177 ASP F N 1
ATOM 5711 C CA . ASP D 4 177 ? 113.44300 27.19600 -15.91900 1.000 126.85468 177 ASP F CA 1
ATOM 5712 C C . ASP D 4 177 ? 113.72000 28.51600 -16.60500 1.000 129.75766 177 ASP F C 1
ATOM 5713 O O . ASP D 4 177 ? 114.49200 28.52500 -17.57300 1.000 132.06057 177 ASP F O 1
ATOM 5718 N N . VAL D 4 178 ? 113.11300 29.58000 -16.09500 1.000 118.74582 178 VAL F N 1
ATOM 5719 C CA . VAL D 4 178 ? 113.39000 30.94400 -16.60600 1.000 111.11069 178 VAL F CA 1
ATOM 5720 C C . VAL D 4 178 ? 113.27500 31.83000 -15.37800 1.000 111.57127 178 VAL F C 1
ATOM 5721 O O . VAL D 4 178 ? 112.60000 31.42700 -14.43200 1.000 115.01905 178 VAL F O 1
ATOM 5725 N N . GLY D 4 179 ? 113.96300 32.96000 -15.38300 1.000 113.87944 179 GLY F N 1
ATOM 5726 C CA . GLY D 4 179 ? 113.89900 33.88200 -14.26500 1.000 111.74498 179 GLY F CA 1
ATOM 5727 C C . GLY D 4 179 ? 113.99200 35.30500 -14.76700 1.000 112.04238 179 GLY F C 1
ATOM 5728 O O . GLY D 4 179 ? 114.54600 35.57600 -15.83900 1.000 110.25269 179 GLY F O 1
ATOM 5729 N N . VAL D 4 180 ? 113.45200 36.22100 -13.97700 1.000 111.79498 180 VAL F N 1
ATOM 5730 C CA . VAL D 4 180 ? 113.31500 37.60500 -14.40100 1.000 108.45248 180 VAL F CA 1
ATOM 5731 C C . VAL D 4 180 ? 113.86500 38.52500 -13.32800 1.000 109.91844 180 VAL F C 1
ATOM 5732 O O . VAL D 4 180 ? 113.76100 38.23500 -12.13200 1.000 114.89272 180 VAL F O 1
ATOM 5736 N N . PHE D 4 181 ? 114.48200 39.61900 -13.76400 1.000 107.51815 181 PHE F N 1
ATOM 5737 C CA . PHE D 4 181 ? 114.59300 40.80600 -12.93400 1.000 107.10232 181 PHE F CA 1
ATOM 5738 C C . PHE D 4 181 ? 114.58600 42.01800 -13.85100 1.000 101.35426 181 PHE F C 1
ATOM 5739 O O . PHE D 4 181 ? 114.71600 41.90400 -15.07300 1.000 99.95672 181 PHE F O 1
ATOM 5747 N N . HIS D 4 182 ? 114.41600 43.18500 -13.24400 1.000 97.82226 182 HIS F N 1
ATOM 5748 C CA . HIS D 4 182 ? 114.23000 44.42300 -13.97300 1.000 95.57725 182 HIS F CA 1
ATOM 5749 C C . HIS D 4 182 ? 115.33200 45.41200 -13.61200 1.000 100.23044 182 HIS F C 1
ATOM 5750 O O . HIS D 4 182 ? 115.96800 45.31200 -12.55700 1.000 102.82812 182 HIS F O 1
ATOM 5757 N N . LEU D 4 183 ? 115.54700 46.37700 -14.50500 1.000 96.83793 183 LEU F N 1
ATOM 5758 C CA . LEU D 4 183 ? 116.60300 47.36900 -14.36800 1.000 98.91712 183 LEU F CA 1
ATOM 5759 C C . LEU D 4 183 ? 116.01200 48.76600 -14.38400 1.000 105.94428 183 LEU F C 1
ATOM 5760 O O . LEU D 4 183 ? 115.30400 49.13000 -15.33000 1.000 102.06224 183 LEU F O 1
ATOM 5765 N N . ALA D 4 184 ? 116.34400 49.56200 -13.36600 1.000 106.32327 184 ALA F N 1
ATOM 5766 C CA . ALA D 4 184 ? 115.78400 50.90000 -13.26800 1.000 99.90145 184 ALA F CA 1
ATOM 5767 C C . ALA D 4 184 ? 116.53700 51.91400 -14.11500 1.000 108.48932 184 ALA F C 1
ATOM 5768 O O . ALA D 4 184 ? 116.09200 53.06400 -14.21500 1.000 111.22649 184 ALA F O 1
ATOM 5770 N N . GLY D 4 185 ? 117.65200 51.51500 -14.73400 1.000 109.85001 185 GLY F N 1
ATOM 5771 C CA . GLY D 4 185 ? 118.44500 52.40900 -15.55700 1.000 118.32471 185 GLY F CA 1
ATOM 5772 C C . GLY D 4 185 ? 119.21000 51.64000 -16.61400 1.000 118.31155 185 GLY F C 1
ATOM 5773 O O . GLY D 4 185 ? 119.25800 50.40900 -16.59700 1.000 120.44076 185 GLY F O 1
ATOM 5774 N N . TYR D 4 186 ? 119.84600 52.38200 -17.52700 1.000 118.08258 186 TYR F N 1
ATOM 5775 C CA . TYR D 4 186 ? 120.53600 51.76900 -18.66500 1.000 113.18726 186 TYR F CA 1
ATOM 5776 C C . TYR D 4 186 ? 121.96800 51.32700 -18.38300 1.000 126.83100 186 TYR F C 1
ATOM 5777 O O . TYR D 4 186 ? 122.81700 51.35800 -19.27300 1.000 130.01822 186 TYR F O 1
ATOM 5786 N N . GLU D 4 187 ? 122.26300 50.86400 -17.17900 1.000 137.14539 187 GLU F N 1
ATOM 5787 C CA . GLU D 4 187 ? 123.55300 50.26000 -16.87600 1.000 145.74116 187 GLU F CA 1
ATOM 5788 C C . GLU D 4 187 ? 123.31300 48.94900 -16.13100 1.000 145.25163 187 GLU F C 1
ATOM 5789 O O . GLU D 4 187 ? 122.20500 48.65800 -15.66200 1.000 144.14886 187 GLU F O 1
ATOM 5795 N N . LEU D 4 188 ? 124.38200 48.17400 -15.99700 1.000 147.06763 188 LEU F N 1
ATOM 5796 C CA . LEU D 4 188 ? 124.35000 46.85500 -15.38100 1.000 138.20078 188 LEU F CA 1
ATOM 5797 C C . LEU D 4 188 ? 125.47200 46.81300 -14.35900 1.000 152.25773 188 LEU F C 1
ATOM 5798 O O . LEU D 4 188 ? 126.59200 46.41200 -14.67500 1.000 163.14851 188 LEU F O 1
ATOM 5803 N N . ASP D 4 189 ? 125.16800 47.21600 -13.12700 1.000 158.83220 189 ASP F N 1
ATOM 5804 C CA . ASP D 4 189 ? 126.11900 47.14100 -12.03000 1.000 166.92001 189 ASP F CA 1
ATOM 5805 C C . ASP D 4 189 ? 125.64700 46.22400 -10.91800 1.000 161.25881 189 ASP F C 1
ATOM 5806 O O . ASP D 4 189 ? 126.42800 45.92200 -10.01700 1.000 164.66711 189 ASP F O 1
ATOM 5811 N N . SER D 4 190 ? 124.41600 45.74500 -10.97600 1.000 157.94789 190 SER F N 1
ATOM 5812 C CA . SER D 4 190 ? 123.81800 44.99700 -9.89200 1.000 160.95351 190 SER F CA 1
ATOM 5813 C C . SER D 4 190 ? 123.47800 43.59500 -10.36000 1.000 161.49568 190 SER F C 1
ATOM 5814 O O . SER D 4 190 ? 123.39500 43.32200 -11.56200 1.000 164.26706 190 SER F O 1
ATOM 5817 N N . PHE D 4 191 ? 123.32200 42.70300 -9.39100 1.000 163.67752 191 PHE F N 1
ATOM 5818 C CA . PHE D 4 191 ? 122.55700 41.47600 -9.58900 1.000 153.41050 191 PHE F CA 1
ATOM 5819 C C . PHE D 4 191 ? 121.55700 41.38100 -8.44700 1.000 150.56279 191 PHE F C 1
ATOM 5820 O O . PHE D 4 191 ? 121.96600 41.14100 -7.29100 1.000 142.41181 191 PHE F O 1
ATOM 5828 N N . PRO D 4 192 ? 120.25900 41.57500 -8.70600 1.000 143.70144 192 PRO F N 1
ATOM 5829 C CA . PRO D 4 192 ? 119.27500 41.50700 -7.61800 1.000 142.39076 192 PRO F CA 1
ATOM 5830 C C . PRO D 4 192 ? 118.94900 40.08000 -7.22200 1.000 143.28297 192 PRO F C 1
ATOM 5831 O O . PRO D 4 192 ? 118.78800 39.77300 -6.03700 1.000 150.02062 192 PRO F O 1
ATOM 5835 N N . GLY D 4 193 ? 118.88100 39.19000 -8.20400 1.000 133.86605 193 GLY F N 1
ATOM 5836 C CA . GLY D 4 193 ? 118.44800 37.83700 -7.93000 1.000 130.74462 193 GLY F CA 1
ATOM 5837 C C . GLY D 4 193 ? 117.20600 37.52000 -8.72900 1.000 126.18618 193 GLY F C 1
ATOM 5838 O O . GLY D 4 193 ? 116.42200 38.42700 -9.02200 1.000 122.05148 193 GLY F O 1
ATOM 5839 N N . TRP D 4 194 ? 117.02100 36.25100 -9.09200 1.000 128.91282 194 TRP F N 1
ATOM 5840 C CA . TRP D 4 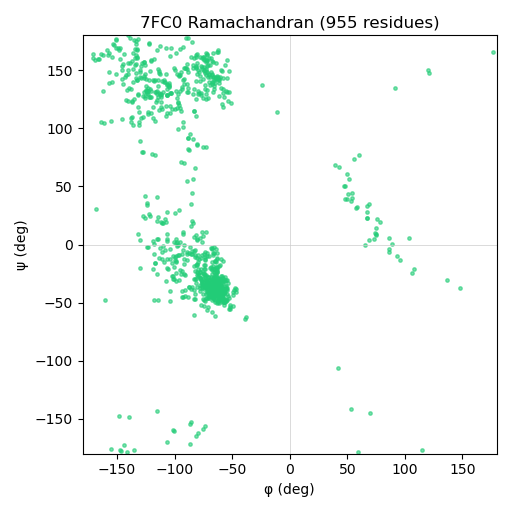194 ? 115.90700 35.86400 -9.95100 1.000 128.77070 194 TRP F CA 1
ATOM 5841 C C . TRP D 4 194 ? 114.57500 35.89700 -9.20800 1.000 125.84930 194 TRP F C 1
ATOM 5842 O O . TRP D 4 194 ? 114.47500 35.45300 -8.05900 1.000 133.34230 194 TRP F O 1
ATOM 5853 N N . LEU D 4 195 ? 113.54700 36.42000 -9.87600 1.000 111.36862 195 LEU F N 1
ATOM 5854 C CA . LEU D 4 195 ? 112.16700 36.22900 -9.45200 1.000 110.21585 195 LEU F CA 1
ATOM 5855 C C . LEU D 4 195 ? 111.42600 35.42900 -10.50900 1.000 113.53467 195 LEU F C 1
ATOM 5856 O O . LEU D 4 195 ? 111.90800 35.24900 -11.63000 1.000 116.71136 195 LEU F O 1
ATOM 5861 N N . ALA D 4 196 ? 110.23600 34.95800 -10.14200 1.000 110.62379 196 ALA F N 1
ATOM 5862 C CA . ALA D 4 196 ? 109.53800 34.00200 -10.98700 1.000 109.29732 196 ALA F CA 1
ATOM 5863 C C . ALA D 4 196 ? 108.83700 34.71500 -12.13200 1.000 110.30796 196 ALA F C 1
ATOM 5864 O O . ALA D 4 196 ? 108.37200 35.85000 -11.99000 1.000 118.92479 196 ALA F O 1
ATOM 5866 N N . LEU D 4 197 ? 108.76800 34.03600 -13.27400 1.000 111.26597 197 LEU F N 1
ATOM 5867 C CA . LEU D 4 197 ? 108.09800 34.59400 -14.44200 1.000 102.27279 197 LEU F CA 1
ATOM 5868 C C . LEU D 4 197 ? 106.62600 34.83000 -14.13100 1.000 96.55895 197 LEU F C 1
ATOM 5869 O O . LEU D 4 197 ? 105.94500 33.91300 -13.66000 1.000 103.06762 197 LEU F O 1
ATOM 5874 N N . PRO D 4 198 ? 106.10000 36.02600 -14.36600 1.000 93.50858 198 PRO F N 1
ATOM 5875 C CA . PRO D 4 198 ? 104.72300 36.30600 -13.95700 1.000 89.53442 198 PRO F CA 1
ATOM 5876 C C . PRO D 4 198 ? 103.73700 35.57000 -14.84900 1.000 89.72128 198 PRO F C 1
ATOM 5877 O O . PRO D 4 198 ? 104.06100 35.10700 -15.94200 1.000 89.41862 198 PRO F O 1
ATOM 5881 N N . ARG D 4 199 ? 102.51300 35.46200 -14.36200 1.000 91.66362 199 ARG F N 1
ATOM 5882 C CA . ARG D 4 199 ? 101.45700 34.85500 -15.14700 1.000 95.64568 199 ARG F CA 1
ATOM 5883 C C . ARG D 4 199 ? 100.66700 35.91700 -15.91300 1.000 98.68552 199 ARG F C 1
ATOM 5884 O O . ARG D 4 199 ? 100.75400 36.00700 -17.14300 1.000 103.58610 199 ARG F O 1
ATOM 5892 N N . ALA E 4 9 ? 105.14100 11.52700 -2.97300 1.000 140.49316 9 ALA C N 1
ATOM 5893 C CA . ALA E 4 9 ? 103.99600 12.41500 -2.76700 1.000 142.59868 9 ALA C CA 1
ATOM 5894 C C . ALA E 4 9 ? 103.73400 13.30300 -3.98800 1.000 138.57188 9 ALA C C 1
ATOM 5895 O O . ALA E 4 9 ? 104.37200 13.15800 -5.03500 1.000 142.96977 9 ALA C O 1
ATOM 5897 N N . GLY E 4 10 ? 102.77900 14.21700 -3.83300 1.000 126.54412 10 GLY C N 1
ATOM 5898 C CA . GLY E 4 10 ? 102.35300 15.12000 -4.88600 1.000 114.44530 10 GLY C CA 1
ATOM 5899 C C . GLY E 4 10 ? 101.20000 14.61900 -5.73500 1.000 104.99680 10 GLY C C 1
ATOM 5900 O O . GLY E 4 10 ? 101.16200 13.45100 -6.13000 1.000 106.64173 10 GLY C O 1
ATOM 5901 N N . ALA E 4 11 ? 100.22600 15.49700 -5.98100 1.000 99.88303 11 ALA C N 1
ATOM 5902 C CA . ALA E 4 11 ? 99.05100 15.17700 -6.78700 1.000 94.63766 11 ALA C CA 1
ATOM 5903 C C . ALA E 4 11 ? 99.34800 15.18300 -8.27700 1.000 85.53657 11 ALA C C 1
ATOM 5904 O O . ALA E 4 11 ? 98.49000 14.81000 -9.08100 1.000 81.55452 11 ALA C O 1
ATOM 5906 N N . ALA E 4 12 ? 100.49300 15.69000 -8.66900 1.000 80.92286 12 ALA C N 1
ATOM 5907 C CA . ALA E 4 12 ? 100.99000 15.54700 -10.02100 1.000 93.62965 12 ALA C CA 1
ATOM 5908 C C . ALA E 4 12 ? 102.44600 15.14500 -9.90000 1.000 99.49614 12 ALA C C 1
ATOM 5909 O O . ALA E 4 12 ? 103.07500 15.38900 -8.86300 1.000 99.21190 12 ALA C O 1
ATOM 5911 N N . PRO E 4 13 ? 103.00000 14.48600 -10.91300 1.000 104.61254 13 PRO C N 1
ATOM 5912 C CA . PRO E 4 13 ? 104.40600 14.05900 -10.81400 1.000 113.14251 13 PRO C CA 1
ATOM 5913 C C . PRO E 4 13 ? 105.31900 15.25600 -10.57100 1.000 117.16931 13 PRO C C 1
ATOM 5914 O O . PRO E 4 13 ? 105.37700 16.19400 -11.37200 1.000 117.49040 13 PRO C O 1
ATOM 5918 N N . GLY E 4 14 ? 106.01100 15.23400 -9.43000 1.000 117.30880 14 GLY C N 1
ATOM 5919 C CA . GLY E 4 14 ? 106.98200 16.26300 -9.10600 1.000 114.61111 14 GLY C CA 1
ATOM 5920 C C . GLY E 4 14 ? 106.39600 17.59200 -8.69900 1.000 112.30820 14 GLY C C 1
ATOM 5921 O O . GLY E 4 14 ? 107.14500 18.56000 -8.55100 1.000 123.25162 14 GLY C O 1
ATOM 5922 N N . ARG E 4 15 ? 105.08900 17.66800 -8.47000 1.000 100.60417 15 ARG C N 1
ATOM 5923 C CA . ARG E 4 15 ? 104.41900 18.93600 -8.20700 1.000 104.69150 15 ARG C CA 1
ATOM 5924 C C . ARG E 4 15 ? 103.41300 18.76700 -7.08400 1.000 99.74091 15 ARG C C 1
ATOM 5925 O O . ARG E 4 15 ? 102.60200 17.83500 -7.10000 1.000 98.69078 15 ARG C O 1
ATOM 5933 N N . GLN E 4 16 ? 103.42100 19.69200 -6.14100 1.000 95.28248 16 GLN C N 1
ATOM 5934 C CA . GLN E 4 16 ? 102.29300 19.79600 -5.24100 1.000 88.57378 16 GLN C CA 1
ATOM 5935 C C . GLN E 4 16 ? 101.21600 20.59500 -5.96100 1.000 85.56552 16 GLN C C 1
ATOM 5936 O O . GLN E 4 16 ? 101.51800 21.51400 -6.72800 1.000 90.44769 16 GLN C O 1
ATOM 5942 N N . VAL E 4 17 ? 99.96100 20.19200 -5.78800 1.000 82.74940 17 VAL C N 1
ATOM 5943 C CA . VAL E 4 17 ? 98.84500 20.84200 -6.46600 1.000 82.06773 17 VAL C CA 1
ATOM 5944 C C . VAL E 4 17 ? 97.71600 21.00100 -5.46100 1.000 79.69377 17 VAL C C 1
ATOM 5945 O O . VAL E 4 17 ? 97.08600 20.00600 -5.07600 1.000 76.78289 17 VAL C O 1
ATOM 5949 N N . LYS E 4 18 ? 97.45100 22.25200 -5.04900 1.000 75.41694 18 LYS C N 1
ATOM 5950 C CA . LYS E 4 18 ? 96.33100 22.59100 -4.17200 1.000 65.68419 18 LYS C CA 1
ATOM 5951 C C . LYS E 4 18 ? 95.03800 22.70000 -4.96900 1.000 63.55762 18 LYS C C 1
ATOM 5952 O O . LYS E 4 18 ? 95.05000 23.04700 -6.14800 1.000 67.06330 18 LYS C O 1
ATOM 5958 N N . ASP E 4 19 ? 93.90300 22.46000 -4.30300 1.000 60.65727 19 ASP C N 1
ATOM 5959 C CA . ASP E 4 19 ? 92.62000 22.55000 -5.01000 1.000 62.05218 19 ASP C CA 1
ATOM 5960 C C . ASP E 4 19 ? 92.37700 23.95300 -5.58900 1.000 63.92872 19 ASP C C 1
ATOM 5961 O O . ASP E 4 19 ? 91.74200 24.09500 -6.64400 1.000 66.39743 19 ASP C O 1
ATOM 5966 N N . SER E 4 20 ? 92.88700 25.00200 -4.94200 1.000 64.69460 20 SER C N 1
ATOM 5967 C CA . SER E 4 20 ? 92.70800 26.32600 -5.52600 1.000 70.61110 20 SER C CA 1
ATOM 5968 C C . SER E 4 20 ? 93.39400 26.43300 -6.88300 1.000 66.54745 20 SER C C 1
ATOM 5969 O O . SER E 4 20 ? 92.89600 27.12800 -7.77600 1.000 70.04524 20 SER C O 1
ATOM 5972 N N . GLU E 4 21 ? 94.51300 25.73500 -7.07700 1.000 66.15530 21 GLU C N 1
ATOM 5973 C CA . GLU E 4 21 ? 95.15600 25.78900 -8.38500 1.000 70.11893 21 GLU C CA 1
ATOM 5974 C C . GLU E 4 21 ? 94.32700 25.13400 -9.48900 1.000 72.13496 21 GLU C C 1
ATOM 5975 O O . GLU E 4 21 ? 94.68200 25.28300 -10.66100 1.000 77.60931 21 GLU C O 1
ATOM 5981 N N . LEU E 4 22 ? 93.23300 24.43600 -9.15500 1.000 67.61074 22 LEU C N 1
ATOM 5982 C CA . LEU E 4 22 ? 92.47200 23.65500 -10.12300 1.000 68.61086 22 LEU C CA 1
ATOM 5983 C C . LEU E 4 22 ? 91.02100 24.09000 -10.31500 1.000 84.10482 22 LEU C C 1
ATOM 5984 O O . LEU E 4 22 ? 90.31700 23.46400 -11.11700 1.000 79.84642 22 LEU C O 1
ATOM 5989 N N . LEU E 4 23 ? 90.55500 25.16000 -9.65500 1.000 80.98603 23 LEU C N 1
ATOM 5990 C CA . LEU E 4 23 ? 89.12600 25.47200 -9.70000 1.000 73.30616 23 LEU C CA 1
ATOM 5991 C C . LEU E 4 23 ? 88.65400 25.89800 -11.09000 1.000 75.61433 23 LEU C C 1
ATOM 5992 O O . LEU E 4 23 ? 87.52200 25.58700 -11.47600 1.000 78.26465 23 LEU C O 1
ATOM 5997 N N . ALA E 4 24 ? 89.50700 26.56500 -11.87000 1.000 82.22038 24 ALA C N 1
ATOM 5998 C CA . ALA E 4 24 ? 89.16200 26.91200 -13.24600 1.000 80.18067 24 ALA C CA 1
ATOM 5999 C C . ALA E 4 24 ? 88.97400 25.68700 -14.13500 1.000 83.95743 24 ALA C C 1
ATOM 6000 O O . ALA E 4 24 ? 88.39700 25.79600 -15.22800 1.000 86.38404 24 ALA C O 1
ATOM 6002 N N . ARG E 4 25 ? 89.42300 24.52200 -13.69500 1.000 82.89415 25 ARG C N 1
ATOM 6003 C CA . ARG E 4 25 ? 89.27800 23.32600 -14.49400 1.000 81.44134 25 ARG C CA 1
ATOM 6004 C C . ARG E 4 25 ? 88.08500 22.47900 -14.07800 1.000 83.82058 25 ARG C C 1
ATOM 6005 O O . ARG E 4 25 ? 87.71800 21.56000 -14.81300 1.000 86.81041 25 ARG C O 1
ATOM 6013 N N . LEU E 4 26 ? 87.44100 22.79100 -12.95200 1.000 68.00552 26 LEU C N 1
ATOM 6014 C CA . LEU E 4 26 ? 86.51500 21.83700 -12.35700 1.000 67.56600 26 LEU C CA 1
ATOM 6015 C C . LEU E 4 26 ? 85.19300 21.69700 -13.10700 1.000 76.79868 26 LEU C C 1
ATOM 6016 O O . LEU E 4 26 ? 84.46500 20.72800 -12.84700 1.000 68.87668 26 LEU C O 1
ATOM 6021 N N . ALA E 4 27 ? 84.86800 22.59700 -14.03700 1.000 68.70824 27 ALA C N 1
ATOM 6022 C CA . ALA E 4 27 ? 83.66800 22.44400 -14.85600 1.000 70.00050 27 ALA C CA 1
ATOM 6023 C C . ALA E 4 27 ? 84.04200 22.47600 -16.32900 1.000 91.15830 27 ALA C C 1
ATOM 6024 O O . ALA E 4 27 ? 83.32100 23.02900 -17.17400 1.000 93.89284 27 ALA C O 1
ATOM 6026 N N . ASP E 4 28 ? 85.20500 21.91000 -16.64600 1.000 74.72738 28 ASP C N 1
ATOM 6027 C CA . ASP E 4 28 ? 85.72200 21.90000 -18.01200 1.000 86.46300 28 ASP C CA 1
ATOM 6028 C C . ASP E 4 28 ? 86.14800 20.48000 -18.35600 1.000 88.56325 28 ASP C C 1
ATOM 6029 O O . ASP E 4 28 ? 87.21800 20.01900 -17.92300 1.000 89.48441 28 ASP C O 1
ATOM 6034 N N . PRO E 4 29 ? 85.34200 19.76100 -19.12700 1.000 87.53681 29 PRO C N 1
ATOM 6035 C CA . PRO E 4 29 ? 85.68900 18.36800 -19.44100 1.000 92.27422 29 PRO C CA 1
ATOM 6036 C C . PRO E 4 29 ? 87.04700 18.21300 -20.10200 1.000 91.11882 29 PRO C C 1
ATOM 6037 O O . PRO E 4 29 ? 87.78900 17.27900 -19.77200 1.000 89.38440 29 PRO C O 1
ATOM 6041 N N . ALA E 4 30 ? 87.41800 19.13100 -20.99500 1.000 90.81615 30 ALA C N 1
ATOM 6042 C CA . ALA E 4 30 ? 88.69200 18.99500 -21.68700 1.000 94.67977 30 ALA C CA 1
ATOM 6043 C C . ALA E 4 30 ? 89.89000 19.05600 -20.74200 1.000 95.55883 30 ALA C C 1
ATOM 6044 O O . ALA E 4 30 ? 90.95800 18.53300 -21.08200 1.000 92.22948 30 ALA C O 1
ATOM 6046 N N . ALA E 4 31 ? 89.73100 19.65000 -19.55300 1.000 86.31298 31 ALA C N 1
ATOM 6047 C CA . ALA E 4 31 ? 90.85700 19.82000 -18.64100 1.000 85.60237 31 ALA C CA 1
ATOM 6048 C C . ALA E 4 31 ? 91.40300 18.50000 -18.11200 1.000 91.40570 31 ALA C C 1
ATOM 6049 O O . ALA E 4 31 ? 92.56700 18.44500 -17.69400 1.000 91.92681 31 ALA C O 1
ATOM 6051 N N . ARG E 4 32 ? 90.58400 17.44700 -18.10200 1.000 95.21668 32 ARG C N 1
ATOM 6052 C CA . ARG E 4 32 ? 91.04400 16.15200 -17.62000 1.000 94.72978 32 ARG C CA 1
ATOM 6053 C C . ARG E 4 32 ? 92.39500 15.78700 -18.22000 1.000 99.79354 32 ARG C C 1
ATOM 6054 O O . ARG E 4 32 ? 93.25500 15.22400 -17.53300 1.000 107.92347 32 ARG C O 1
ATOM 6062 N N . GLY E 4 33 ? 92.61300 16.13600 -19.49000 1.000 96.73265 33 GLY C N 1
ATOM 6063 C CA . GLY E 4 33 ? 93.83700 15.81300 -20.19800 1.000 96.86425 33 GLY C CA 1
ATOM 6064 C C . GLY E 4 33 ? 95.09000 16.51500 -19.71400 1.000 95.96940 33 GLY C C 1
ATOM 6065 O O . GLY E 4 33 ? 96.17500 16.23400 -20.22700 1.000 101.22266 33 GLY C O 1
ATOM 6066 N N . ASP E 4 34 ? 94.99100 17.42300 -18.75500 1.000 96.25628 34 ASP C N 1
ATOM 6067 C CA . ASP E 4 34 ? 96.15100 18.21100 -18.37400 1.000 97.88542 34 ASP C CA 1
ATOM 6068 C C . ASP E 4 34 ? 97.01600 17.53200 -17.32900 1.000 101.12791 34 ASP C C 1
ATOM 6069 O O . ASP E 4 34 ? 98.04900 18.08600 -16.94700 1.000 101.94643 34 ASP C O 1
ATOM 6074 N N . PHE E 4 35 ? 96.62300 16.36000 -16.85400 1.000 103.42293 35 PHE C N 1
ATOM 6075 C CA . PHE E 4 35 ? 97.40000 15.62300 -15.87200 1.000 105.87585 35 PHE C CA 1
ATOM 6076 C C . PHE E 4 35 ? 97.36200 14.13900 -16.21500 1.000 104.00458 35 PHE C C 1
ATOM 6077 O O . PHE E 4 35 ? 96.38900 13.66500 -16.80900 1.000 106.58646 35 PHE C O 1
ATOM 6085 N N . PRO E 4 36 ? 98.41300 13.39400 -15.88200 1.000 105.33895 36 PRO C N 1
ATOM 6086 C CA . PRO E 4 36 ? 98.46000 11.97700 -16.26700 1.000 100.65681 36 PRO C CA 1
ATOM 6087 C C . PRO E 4 36 ? 97.46400 11.16500 -15.47200 1.000 99.36191 36 PRO C C 1
ATOM 6088 O O . PRO E 4 36 ? 97.23600 11.43200 -14.28000 1.000 96.49578 36 PRO C O 1
ATOM 6092 N N . PRO E 4 37 ? 96.85400 10.15400 -16.07800 1.000 108.38142 37 PRO C N 1
ATOM 6093 C CA . PRO E 4 37 ? 96.07300 9.20500 -15.28900 1.000 105.40738 37 PRO C CA 1
ATOM 6094 C C . PRO E 4 37 ? 96.93400 8.62900 -14.18000 1.000 104.22039 37 PRO C C 1
ATOM 6095 O O . PRO E 4 37 ? 98.12900 8.37000 -14.36400 1.000 110.13952 37 PRO C O 1
ATOM 6099 N N . GLY E 4 38 ? 96.32000 8.40600 -13.03100 1.000 99.09083 38 GLY C N 1
ATOM 6100 C CA . GLY E 4 38 ? 97.05200 7.86600 -11.91400 1.000 99.23558 38 GLY C CA 1
ATOM 6101 C C . GLY E 4 38 ? 97.57700 8.88800 -10.93800 1.000 105.13103 38 GLY C C 1
ATOM 6102 O O . GLY E 4 38 ? 97.99400 8.51200 -9.83800 1.000 111.67392 38 GLY C O 1
ATOM 6103 N N . CYS E 4 39 ? 97.58200 10.15600 -11.28500 1.000 96.40893 39 CYS C N 1
ATOM 6104 C CA . CYS E 4 39 ? 97.92400 11.14500 -10.28100 1.000 97.66697 39 CYS C CA 1
ATOM 6105 C C . CYS E 4 39 ? 96.63200 11.68800 -9.68700 1.000 98.07229 39 CYS C C 1
ATOM 6106 O O . CYS E 4 39 ? 95.59600 11.75500 -10.35500 1.000 99.83829 39 CYS C O 1
ATOM 6109 N N . ARG E 4 40 ? 96.68600 11.99100 -8.39300 1.000 86.09717 40 ARG C N 1
ATOM 6110 C CA . ARG E 4 40 ? 95.49800 12.47000 -7.70100 1.000 84.58119 40 ARG C CA 1
ATOM 6111 C C . ARG E 4 40 ? 94.92600 13.73500 -8.33500 1.000 86.76303 40 ARG C C 1
ATOM 6112 O O . ARG E 4 40 ? 93.72000 13.98200 -8.22400 1.000 87.46838 40 ARG C O 1
ATOM 6120 N N . ALA E 4 41 ? 95.75600 14.56800 -8.97500 1.000 84.69963 41 ALA C N 1
ATOM 6121 C CA . ALA E 4 41 ? 95.19000 15.75200 -9.62200 1.000 86.19455 41 ALA C CA 1
ATOM 6122 C C . ALA E 4 41 ? 94.23700 15.36300 -10.74500 1.000 83.00469 41 ALA C C 1
ATOM 6123 O O . ALA E 4 41 ? 93.16000 15.95500 -10.88100 1.000 78.84630 41 ALA C O 1
ATOM 6125 N N . HIS E 4 42 ? 94.60700 14.35600 -11.54600 1.000 83.93112 42 HIS C N 1
ATOM 6126 C CA . HIS E 4 42 ? 93.76700 13.94800 -12.67000 1.000 85.43919 42 HIS C CA 1
ATOM 6127 C C . HIS E 4 42 ? 92.41600 13.44300 -12.18400 1.000 93.34014 42 HIS C C 1
ATOM 6128 O O . HIS E 4 42 ? 91.36900 13.82900 -12.71500 1.000 83.47580 42 HIS C O 1
ATOM 6135 N N . VAL E 4 43 ? 92.42400 12.56000 -11.18400 1.000 97.56959 43 VAL C N 1
ATOM 6136 C CA . VAL E 4 43 ? 91.17900 11.98600 -10.68400 1.000 96.46683 43 VAL C CA 1
ATOM 6137 C C . VAL E 4 43 ? 90.27200 13.07200 -10.12600 1.000 92.87956 43 VAL C C 1
ATOM 6138 O O . VAL E 4 43 ? 89.04800 13.02200 -10.29300 1.000 97.90911 43 VAL C O 1
ATOM 6142 N N . ARG E 4 44 ? 90.85000 14.04000 -9.40800 1.000 87.44469 44 ARG C N 1
ATOM 6143 C CA . ARG E 4 44 ? 90.05100 15.09700 -8.79400 1.000 87.58419 44 ARG C CA 1
ATOM 6144 C C . ARG E 4 44 ? 89.22400 15.85000 -9.83500 1.000 86.57880 44 ARG C C 1
ATOM 6145 O O . ARG E 4 44 ? 88.02200 16.06500 -9.64900 1.000 89.84498 44 ARG C O 1
ATOM 6153 N N . ILE E 4 45 ? 89.85700 16.28300 -10.92500 1.000 75.33272 45 ILE C N 1
ATOM 6154 C CA . ILE E 4 45 ? 89.12100 16.92200 -12.01500 1.000 75.51695 45 ILE C CA 1
ATOM 6155 C C . ILE E 4 45 ? 87.99400 16.02500 -12.50400 1.000 79.83326 45 ILE C C 1
ATOM 6156 O O . ILE E 4 45 ? 86.85800 16.47800 -12.67300 1.000 88.17899 45 ILE C O 1
ATOM 6161 N N . ASP E 4 46 ? 88.29600 14.73300 -12.73800 1.000 79.80957 46 ASP C N 1
ATOM 6162 C CA . ASP E 4 46 ? 87.30100 13.78400 -13.23800 1.000 81.91245 46 ASP C CA 1
ATOM 6163 C C . ASP E 4 46 ? 86.14400 13.62600 -12.26600 1.000 80.01486 46 ASP C C 1
ATOM 6164 O O . ASP E 4 46 ? 84.97700 13.62400 -12.67000 1.000 80.40438 46 ASP C O 1
ATOM 6169 N N . ILE E 4 47 ? 86.45800 13.43900 -10.97800 1.000 80.59914 47 ILE C N 1
ATOM 6170 C CA . ILE E 4 47 ? 85.43900 13.34800 -9.93300 1.000 76.38811 47 ILE C CA 1
ATOM 6171 C C . ILE E 4 47 ? 84.41700 14.45400 -10.08800 1.000 77.73300 47 ILE C C 1
ATOM 6172 O O . ILE E 4 47 ? 83.20800 14.23300 -9.92400 1.000 77.01976 47 ILE C O 1
ATOM 6177 N N . SER E 4 48 ? 84.88300 15.64900 -10.46200 1.000 72.89295 48 SER C N 1
ATOM 6178 C CA . SER E 4 48 ? 84.00800 16.80200 -10.54900 1.000 70.81902 48 SER C CA 1
ATOM 6179 C C . SER E 4 48 ? 83.28400 16.86000 -11.89700 1.000 72.83505 48 SER C C 1
ATOM 6180 O O . SER E 4 48 ? 82.08600 17.15300 -11.93900 1.000 77.20399 48 SER C O 1
ATOM 6183 N N . ILE E 4 49 ? 83.93400 16.47400 -12.99600 1.000 75.58538 49 ILE C N 1
ATOM 6184 C CA . ILE E 4 49 ? 83.20700 16.37100 -14.26200 1.000 78.04620 49 ILE C CA 1
ATOM 6185 C C . ILE E 4 49 ? 82.07500 15.34900 -14.15600 1.000 82.09405 49 ILE C C 1
ATOM 6186 O O . ILE E 4 49 ? 80.94200 15.60900 -14.58700 1.000 80.11487 49 ILE C O 1
ATOM 6191 N N . ARG E 4 50 ? 82.34700 14.18800 -13.54800 1.000 85.22338 50 ARG C N 1
ATOM 6192 C CA . ARG E 4 50 ? 81.29100 13.19200 -13.38400 1.000 90.22398 50 ARG C CA 1
ATOM 6193 C C . ARG E 4 50 ? 80.19200 13.71700 -12.48300 1.000 85.98399 50 ARG C C 1
ATOM 6194 O O . ARG E 4 50 ? 79.07300 13.19800 -12.52500 1.000 88.49745 50 ARG C O 1
ATOM 6202 N N . ALA E 4 51 ? 80.49800 14.71200 -11.64200 1.000 86.77883 51 ALA C N 1
ATOM 6203 C CA . ALA E 4 51 ? 79.45000 15.34500 -10.85200 1.000 74.09046 51 ALA C CA 1
ATOM 6204 C C . ALA E 4 51 ? 78.50900 16.14300 -11.74100 1.000 83.53896 51 ALA C C 1
ATOM 6205 O O . ALA E 4 51 ? 77.28700 16.06700 -11.57800 1.000 87.31310 51 ALA C O 1
ATOM 6207 N N . TYR E 4 52 ? 79.05000 16.91600 -12.68700 1.000 76.81710 52 TYR C N 1
ATOM 6208 C CA . TYR E 4 52 ? 78.18400 17.58100 -13.64900 1.000 75.20639 52 TYR C CA 1
ATOM 6209 C C . TYR E 4 52 ? 77.45900 16.56500 -14.49800 1.000 84.78385 52 TYR C C 1
ATOM 6210 O O . TYR E 4 52 ? 76.24800 16.67700 -14.71300 1.000 93.99548 52 TYR C O 1
ATOM 6219 N N . TRP E 4 53 ? 78.18200 15.55300 -14.97400 1.000 81.74138 53 TRP C N 1
ATOM 6220 C CA . TRP E 4 53 ? 77.57100 14.54500 -15.83000 1.000 85.91030 53 TRP C CA 1
ATOM 6221 C C . TRP E 4 53 ? 76.31500 13.98600 -15.18800 1.000 86.35246 53 TRP C C 1
ATOM 6222 O O . TRP E 4 53 ? 75.22300 14.04600 -15.76600 1.000 88.23953 53 TRP C O 1
ATOM 6233 N N . HIS E 4 54 ? 76.44100 13.51100 -13.95000 1.000 86.62881 54 HIS C N 1
ATOM 6234 C CA . HIS E 4 54 ? 75.31600 12.87200 -13.28300 1.000 85.33392 54 HIS C CA 1
ATOM 6235 C C . HIS E 4 54 ? 74.17700 13.85300 -13.05000 1.000 86.89989 54 HIS C C 1
ATOM 6236 O O . HIS E 4 54 ? 73.00200 13.49400 -13.19700 1.000 87.78947 54 HIS C O 1
ATOM 6243 N N . THR E 4 55 ? 74.50100 15.10000 -12.70000 1.000 80.54387 55 THR C N 1
ATOM 6244 C CA . THR E 4 55 ? 73.46500 16.10600 -12.48700 1.000 78.18569 55 THR C CA 1
ATOM 6245 C C . THR E 4 55 ? 72.61200 16.31400 -13.73500 1.000 81.04656 55 THR C C 1
ATOM 6246 O O . THR E 4 55 ? 71.39500 16.50100 -13.64000 1.000 81.56241 55 THR C O 1
ATOM 6250 N N . LEU E 4 56 ? 73.22000 16.27900 -14.91200 1.000 83.17050 56 LEU C N 1
ATOM 6251 C CA . LEU E 4 56 ? 72.42200 16.43900 -16.12000 1.000 95.24300 56 LEU C CA 1
ATOM 6252 C C . LEU E 4 56 ? 71.66000 15.15900 -16.48000 1.000 99.14610 56 LEU C C 1
ATOM 6253 O O . LEU E 4 56 ? 70.44800 15.19200 -16.73000 1.000 96.00098 56 LEU C O 1
ATOM 6258 N N . PHE E 4 57 ? 72.36100 14.02900 -16.55100 1.000 92.56373 57 PHE C N 1
ATOM 6259 C CA . PHE E 4 57 ? 71.78400 12.83800 -17.15900 1.000 97.39852 57 PHE C CA 1
ATOM 6260 C C . PHE E 4 57 ? 71.07600 11.93200 -16.16800 1.000 97.94332 57 PHE C C 1
ATOM 6261 O O . PHE E 4 57 ? 70.18300 11.18300 -16.57400 1.000 101.88590 57 PHE C O 1
ATOM 6269 N N . ASP E 4 58 ? 71.43500 11.96800 -14.88200 1.000 87.31573 58 ASP C N 1
ATOM 6270 C CA . ASP E 4 58 ? 70.65800 11.17800 -13.93500 1.000 95.64305 58 ASP C CA 1
ATOM 6271 C C . ASP E 4 58 ? 69.25600 11.74800 -13.78300 1.000 93.02958 58 ASP C C 1
ATOM 6272 O O . ASP E 4 58 ? 68.31200 11.00300 -13.49400 1.000 96.45893 58 ASP C O 1
ATOM 6277 N N . ILE E 4 59 ? 69.10000 13.05300 -13.99700 1.000 89.31860 59 ILE C N 1
ATOM 6278 C CA . ILE E 4 59 ? 67.80900 13.70400 -13.80200 1.000 87.41311 59 ILE C CA 1
ATOM 6279 C C . ILE E 4 59 ? 67.02500 13.77200 -15.09400 1.000 91.49781 59 ILE C C 1
ATOM 6280 O O . ILE E 4 59 ? 65.81100 13.54400 -15.10300 1.000 94.42974 59 ILE C O 1
ATOM 6285 N N . CYS E 4 60 ? 67.69900 14.06300 -16.20500 1.000 99.28822 60 CYS C N 1
ATOM 6286 C CA . CYS E 4 60 ? 67.03700 14.14000 -17.50400 1.000 113.41886 60 CYS C CA 1
ATOM 6287 C C . CYS E 4 60 ? 67.63200 13.05300 -18.39700 1.000 112.43453 60 CYS C C 1
ATOM 6288 O O . CYS E 4 60 ? 68.41600 13.34300 -19.30200 1.000 105.20472 60 CYS C O 1
ATOM 6291 N N . PRO E 4 61 ? 67.22400 11.79700 -18.20100 1.000 115.40331 61 PRO C N 1
ATOM 6292 C CA . PRO E 4 61 ? 67.84100 10.71800 -18.97800 1.000 111.87131 61 PRO C CA 1
ATOM 6293 C C . PRO E 4 61 ? 67.41000 10.73300 -20.42400 1.000 117.43250 61 PRO C C 1
ATOM 6294 O O . PRO E 4 61 ? 67.98500 9.98500 -21.22800 1.000 112.98460 61 PRO C O 1
ATOM 6298 N N . GLY E 4 62 ? 66.41100 11.55300 -20.77100 1.000 117.69306 62 GLY C N 1
ATOM 6299 C CA . GLY E 4 62 ? 66.03400 11.71000 -22.16300 1.000 122.07779 62 GLY C CA 1
ATOM 6300 C C . GLY E 4 62 ? 67.16500 12.22300 -23.02800 1.000 117.67990 62 GLY C C 1
ATOM 6301 O O . GLY E 4 62 ? 67.20500 11.95500 -24.22700 1.000 130.96570 62 GLY C O 1
ATOM 6302 N N . LEU E 4 63 ? 68.09700 12.96500 -22.44300 1.000 113.25042 63 LEU C N 1
ATOM 6303 C CA . LEU E 4 63 ? 69.25100 13.39500 -23.21800 1.000 111.70813 63 LEU C CA 1
ATOM 6304 C C . LEU E 4 63 ? 70.10100 12.22200 -23.69800 1.000 110.24217 63 LEU C C 1
ATOM 6305 O O . LEU E 4 63 ? 70.82900 12.36500 -24.68200 1.000 109.94476 63 LEU C O 1
ATOM 6310 N N . LEU E 4 64 ? 70.11900 11.13000 -22.95000 1.000 109.14203 64 LEU C N 1
ATOM 6311 C CA . LEU E 4 64 ? 71.10100 10.05800 -23.25600 1.000 122.77788 64 LEU C CA 1
ATOM 6312 C C . LEU E 4 64 ? 70.71400 9.25600 -24.49600 1.000 131.33680 64 LEU C C 1
ATOM 6313 O O . LEU E 4 64 ? 71.60700 8.66300 -25.12000 1.000 121.56721 64 LEU C O 1
ATOM 6318 N N . ASP E 4 65 ? 69.43100 9.23500 -24.82700 1.000 149.11788 65 ASP C N 1
ATOM 6319 C CA . ASP E 4 65 ? 68.96900 8.55100 -26.05500 1.000 164.51709 65 ASP C CA 1
ATOM 6320 C C . ASP E 4 65 ? 69.58500 9.24800 -27.26700 1.000 168.65443 65 ASP C C 1
ATOM 6321 O O . ASP E 4 65 ? 70.02800 8.54300 -28.18300 1.000 173.01811 65 ASP C O 1
ATOM 6326 N N . ILE E 4 66 ? 69.62000 10.58100 -27.25900 1.000 165.57775 66 ILE C N 1
ATOM 6327 C CA . ILE E 4 66 ? 70.14100 11.35900 -28.41500 1.000 153.49735 66 ILE C CA 1
ATOM 6328 C C . ILE E 4 66 ? 71.64100 11.12500 -28.55300 1.000 147.37030 66 ILE C C 1
ATOM 6329 O O . ILE E 4 66 ? 72.29300 10.91400 -27.52100 1.000 145.08582 66 ILE C O 1
ATOM 6334 N N . ALA E 4 67 ? 72.15400 11.12700 -29.77600 1.000 128.82071 67 ALA C N 1
ATOM 6335 C CA . ALA E 4 67 ? 73.57700 10.98700 -30.03100 1.000 122.30940 67 ALA C CA 1
ATOM 6336 C C . ALA E 4 67 ? 74.07000 9.73300 -29.32500 1.000 123.00422 67 ALA C C 1
ATOM 6337 O O . ALA E 4 67 ? 73.38900 8.70100 -29.31700 1.000 123.51218 67 ALA C O 1
ATOM 6339 N N . ASP E 4 68 ? 75.25400 9.80200 -28.77200 1.000 123.72273 68 ASP C N 1
ATOM 6340 C CA . ASP E 4 68 ? 75.94300 8.66000 -28.20600 1.000 128.23643 68 ASP C CA 1
ATOM 6341 C C . ASP E 4 68 ? 75.36300 8.28800 -26.83900 1.000 133.56865 68 ASP C C 1
ATOM 6342 O O . ASP E 4 68 ? 74.79400 9.14000 -26.13700 1.000 113.36096 68 ASP C O 1
ATOM 6347 N N . PRO E 4 69 ? 75.48300 7.01100 -26.44900 1.000 136.71376 69 PRO C N 1
ATOM 6348 C CA . PRO E 4 69 ? 74.87900 6.56400 -25.18400 1.000 139.55884 69 PRO C CA 1
ATOM 6349 C C . PRO E 4 69 ? 75.58900 7.08000 -23.94100 1.000 132.17374 69 PRO C C 1
ATOM 6350 O O . PRO E 4 69 ? 75.06400 6.89300 -22.83600 1.000 123.35953 69 PRO C O 1
ATOM 6354 N N . ASP E 4 70 ? 76.73800 7.73800 -24.07300 1.000 135.00566 70 ASP C N 1
ATOM 6355 C CA . ASP E 4 70 ? 77.37700 8.35600 -22.92300 1.000 138.37449 70 ASP C CA 1
ATOM 6356 C C . ASP E 4 70 ? 77.23500 9.86600 -22.96200 1.000 133.09227 70 ASP C C 1
ATOM 6357 O O . ASP E 4 70 ? 77.82900 10.55600 -22.12900 1.000 137.20066 70 ASP C O 1
ATOM 6362 N N . GLY E 4 71 ? 76.42000 10.38000 -23.88400 1.000 125.93352 71 GLY C N 1
ATOM 6363 C CA . GLY E 4 71 ? 75.99600 11.75900 -23.94100 1.000 113.65573 71 GLY C CA 1
ATOM 6364 C C . GLY E 4 71 ? 77.07400 12.78800 -24.20500 1.000 116.16130 71 GLY C C 1
ATOM 6365 O O . GLY E 4 71 ? 76.74400 13.97100 -24.32000 1.000 117.54304 71 GLY C O 1
ATOM 6366 N N . MET E 4 72 ? 78.33800 12.39400 -24.36600 1.000 122.69103 72 MET C N 1
ATOM 6367 C CA . MET E 4 72 ? 79.41800 13.37300 -24.43800 1.000 128.92598 72 MET C CA 1
ATOM 6368 C C . MET E 4 72 ? 79.62400 13.92800 -25.84100 1.000 126.71256 72 MET C C 1
ATOM 6369 O O . MET E 4 72 ? 80.69200 14.46900 -26.14800 1.000 132.93962 72 MET C O 1
ATOM 6374 N N . ALA E 4 73 ? 78.61800 13.81200 -26.68500 1.000 115.45595 73 ALA C N 1
ATOM 6375 C CA . ALA E 4 73 ? 78.49900 14.68000 -27.83500 1.000 107.58395 73 ALA C CA 1
ATOM 6376 C C . ALA E 4 73 ? 77.65800 15.88100 -27.46900 1.000 100.09095 73 ALA C C 1
ATOM 6377 O O . ALA E 4 73 ? 77.70700 16.90000 -28.16400 1.000 99.39876 73 ALA C O 1
ATOM 6379 N N . ILE E 4 74 ? 76.92200 15.78500 -26.36700 1.000 93.36909 74 ILE C N 1
ATOM 6380 C CA . ILE E 4 74 ? 76.16200 16.90500 -25.84800 1.000 99.87513 74 ILE C CA 1
ATOM 6381 C C . ILE E 4 74 ? 76.83800 17.52900 -24.63500 1.000 86.19455 74 ILE C C 1
ATOM 6382 O O . ILE E 4 74 ? 76.94400 18.75300 -24.54500 1.000 83.46264 74 ILE C O 1
ATOM 6387 N N . PHE E 4 75 ? 77.40000 16.69100 -23.76300 1.000 107.79714 75 PHE C N 1
ATOM 6388 C CA . PHE E 4 75 ? 77.92500 17.15500 -22.48200 1.000 99.53825 75 PHE C CA 1
ATOM 6389 C C . PHE E 4 75 ? 79.15100 18.03700 -22.67100 1.000 94.76926 75 PHE C C 1
ATOM 6390 O O . PHE E 4 75 ? 79.17200 19.18300 -22.22000 1.000 104.54411 75 PHE C O 1
ATOM 6398 N N . ALA E 4 76 ? 80.19200 17.50600 -23.31300 1.000 100.33835 76 ALA C N 1
ATOM 6399 C CA . ALA E 4 76 ? 81.43700 18.24900 -23.51800 1.000 105.46264 76 ALA C CA 1
ATOM 6400 C C . ALA E 4 76 ? 81.25000 19.59300 -24.21400 1.000 108.51038 76 ALA C C 1
ATOM 6401 O O . ALA E 4 76 ? 81.81800 20.58800 -23.73500 1.000 95.49303 76 ALA C O 1
ATOM 6403 N N . PRO E 4 77 ? 80.52800 19.70200 -25.33600 1.000 100.25149 77 PRO C N 1
ATOM 6404 C CA . PRO E 4 77 ? 80.38300 21.02900 -25.95000 1.000 102.78864 77 PRO C CA 1
ATOM 6405 C C . PRO E 4 77 ? 79.51900 21.97600 -25.13800 1.000 100.82788 77 PRO C C 1
ATOM 6406 O O . PRO E 4 77 ? 79.78900 23.18300 -25.13600 1.000 95.89834 77 PRO C O 1
ATOM 6410 N N . PHE E 4 78 ? 78.47700 21.48800 -24.45500 1.000 95.29564 78 PHE C N 1
ATOM 6411 C CA . PHE E 4 78 ? 77.65500 22.42000 -23.68500 1.000 92.15052 78 PHE C CA 1
ATOM 6412 C C . PHE E 4 78 ? 78.46200 23.08500 -22.58300 1.000 91.65573 78 PHE C C 1
ATOM 6413 O O . PHE E 4 78 ? 78.32900 24.29100 -22.34000 1.000 87.15519 78 PHE C O 1
ATOM 6421 N N . MET E 4 79 ? 79.26400 2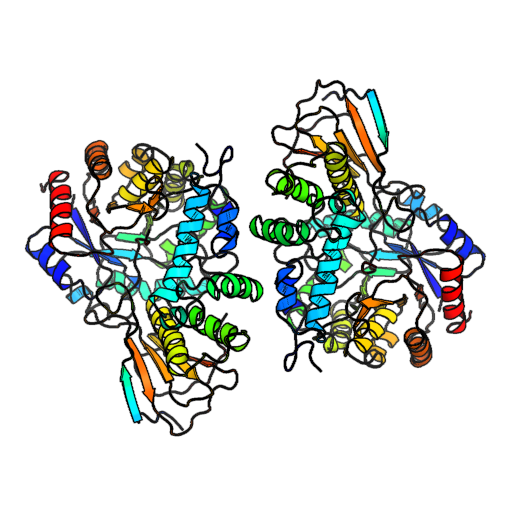2.29300 -21.87700 1.000 88.05793 79 MET C N 1
ATOM 6422 C CA . MET E 4 79 ? 80.11600 22.81700 -20.82500 1.000 85.08125 79 MET C CA 1
ATOM 6423 C C . MET E 4 79 ? 81.06500 23.88500 -21.35700 1.000 98.78290 79 MET C C 1
ATOM 6424 O O . MET E 4 79 ? 81.32000 24.88600 -20.68100 1.000 110.32112 79 MET C O 1
ATOM 6429 N N . ASP E 4 80 ? 81.57700 23.70900 -22.57700 1.000 107.55237 80 ASP C N 1
ATOM 6430 C CA . ASP E 4 80 ? 82.41400 24.74300 -23.18200 1.000 100.77787 80 ASP C CA 1
ATOM 6431 C C . ASP E 4 80 ? 81.60600 26.00100 -23.48200 1.000 97.42221 80 ASP C C 1
ATOM 6432 O O . ASP E 4 80 ? 82.09600 27.12100 -23.31100 1.000 99.32770 80 ASP C O 1
ATOM 6437 N N . TRP E 4 81 ? 80.35700 25.83400 -23.90300 1.000 90.48980 81 TRP C N 1
ATOM 6438 C CA . TRP E 4 81 ? 79.49900 26.98000 -24.18700 1.000 96.25101 81 TRP C CA 1
ATOM 6439 C C . TRP E 4 81 ? 79.03500 27.67200 -22.90600 1.000 86.13401 81 TRP C C 1
ATOM 6440 O O . TRP E 4 81 ? 78.88900 28.90300 -22.87100 1.000 85.19969 81 TRP C O 1
ATOM 6451 N N . ALA E 4 82 ? 78.77200 26.89300 -21.85300 1.000 83.90216 82 ALA C N 1
ATOM 6452 C CA . ALA E 4 82 ? 78.39700 27.48500 -20.57100 1.000 80.14645 82 ALA C CA 1
ATOM 6453 C C . ALA E 4 82 ? 79.47700 28.43000 -20.07000 1.000 79.16212 82 ALA C C 1
ATOM 6454 O O . ALA E 4 82 ? 79.18000 29.52900 -19.59200 1.000 76.41706 82 ALA C O 1
ATOM 6456 N N . ARG E 4 83 ? 80.74200 28.03900 -20.22000 1.000 79.25687 83 ARG C N 1
ATOM 6457 C CA . ARG E 4 83 ? 81.81700 28.89200 -19.75400 1.000 77.67773 83 ARG C CA 1
ATOM 6458 C C . ARG E 4 83 ? 81.89900 30.15800 -20.58200 1.000 79.03842 83 ARG C C 1
ATOM 6459 O O . ARG E 4 83 ? 82.12200 31.23900 -20.03700 1.000 79.39373 83 ARG C O 1
ATOM 6467 N N . ARG E 4 84 ? 81.66400 30.06100 -21.89100 1.000 87.51049 84 ARG C N 1
ATOM 6468 C CA . ARG E 4 84 ? 81.76700 31.24500 -22.73700 1.000 86.39983 84 ARG C CA 1
ATOM 6469 C C . ARG E 4 84 ? 80.66400 32.24300 -22.42300 1.000 82.54937 84 ARG C C 1
ATOM 6470 O O . ARG E 4 84 ? 80.91200 33.45100 -22.37300 1.000 86.35772 84 ARG C O 1
ATOM 6478 N N . GLU E 4 85 ? 79.45100 31.75900 -22.17900 1.000 81.89929 85 GLU C N 1
ATOM 6479 C CA . GLU E 4 85 ? 78.34400 32.61700 -21.77400 1.000 80.27541 85 GLU C CA 1
ATOM 6480 C C . GLU E 4 85 ? 78.37500 32.96200 -20.28300 1.000 85.11810 85 GLU C C 1
ATOM 6481 O O . GLU E 4 85 ? 77.44800 33.62000 -19.79600 1.000 81.55715 85 GLU C O 1
ATOM 6487 N N . ASN E 4 86 ? 79.41900 32.54400 -19.56300 1.000 77.41718 86 ASN C N 1
ATOM 6488 C CA . ASN E 4 86 ? 79.60300 32.82200 -18.14300 1.000 74.95372 86 ASN C CA 1
ATOM 6489 C C . ASN E 4 86 ? 78.32900 32.54100 -17.33600 1.000 73.73252 86 ASN C C 1
ATOM 6490 O O . ASN E 4 86 ? 77.86700 33.35500 -16.53200 1.000 70.47950 86 ASN C O 1
ATOM 6495 N N . LEU E 4 87 ? 77.77200 31.35100 -17.53900 1.000 73.25615 87 LEU C N 1
ATOM 6496 C CA . LEU E 4 87 ? 76.62800 30.91000 -16.75100 1.000 71.10326 87 LEU C CA 1
ATOM 6497 C C . LEU E 4 87 ? 77.06800 30.55600 -15.33200 1.000 70.77164 87 LEU C C 1
ATOM 6498 O O . LEU E 4 87 ? 78.20400 30.13300 -15.08800 1.000 72.62976 87 LEU C O 1
ATOM 6503 N N . THR E 4 88 ? 76.16900 30.75800 -14.38000 1.000 68.45294 88 THR C N 1
ATOM 6504 C CA . THR E 4 88 ? 76.54000 30.49700 -12.99500 1.000 63.37865 88 THR C CA 1
ATOM 6505 C C . THR E 4 88 ? 76.42700 29.02600 -12.63100 1.000 63.01808 88 THR C C 1
ATOM 6506 O O . THR E 4 88 ? 76.86000 28.63900 -11.54100 1.000 58.43859 88 THR C O 1
ATOM 6510 N N . MET E 4 89 ? 75.85300 28.21100 -13.52000 1.000 67.14752 89 MET C N 1
ATOM 6511 C CA . MET E 4 89 ? 75.57500 26.80800 -13.25700 1.000 63.44971 89 MET C CA 1
ATOM 6512 C C . MET E 4 89 ? 74.68900 26.65300 -12.02500 1.000 75.89594 89 MET C C 1
ATOM 6513 O O . MET E 4 89 ? 74.79700 25.66900 -11.28300 1.000 68.64244 89 MET C O 1
ATOM 6518 N N . GLY E 4 90 ? 73.82400 27.65600 -11.80400 1.000 69.85574 90 GLY C N 1
ATOM 6519 C CA . GLY E 4 90 ? 72.79500 27.60900 -10.78800 1.000 61.24155 90 GLY C CA 1
ATOM 6520 C C . GLY E 4 90 ? 71.63400 26.72700 -11.19600 1.000 76.51444 90 GLY C C 1
ATOM 6521 O O . GLY E 4 90 ? 71.73900 25.89100 -12.09900 1.000 73.95097 90 GLY C O 1
ATOM 6522 N N . TRP E 4 91 ? 70.48500 26.96100 -10.55400 1.000 73.76674 91 TRP C N 1
ATOM 6523 C CA . TRP E 4 91 ? 69.31100 26.13800 -10.84200 1.000 72.15602 91 TRP C CA 1
ATOM 6524 C C . TRP E 4 91 ? 68.86400 26.23700 -12.30000 1.000 63.30233 91 TRP C C 1
ATOM 6525 O O . TRP E 4 91 ? 68.33800 25.26200 -12.84100 1.000 77.71195 91 TRP C O 1
ATOM 6536 N N . SER E 4 92 ? 69.06700 27.38800 -12.96100 1.000 71.01378 92 SER C N 1
ATOM 6537 C CA . SER E 4 92 ? 68.64100 27.54300 -14.35700 1.000 70.66374 92 SER C CA 1
ATOM 6538 C C . SER E 4 92 ? 69.40000 26.63800 -15.32400 1.000 80.80179 92 SER C C 1
ATOM 6539 O O . SER E 4 92 ? 69.11400 26.67100 -16.52400 1.000 90.26082 92 SER C O 1
ATOM 6542 N N . PHE E 4 93 ? 70.36500 25.86800 -14.82000 1.000 82.41514 93 PHE C N 1
ATOM 6543 C CA . PHE E 4 93 ? 71.18300 24.92200 -15.57500 1.000 81.81244 93 PHE C CA 1
ATOM 6544 C C . PHE E 4 93 ? 70.42100 24.16900 -16.66700 1.000 86.08664 93 PHE C C 1
ATOM 6545 O O . PHE E 4 93 ? 70.73100 24.29400 -17.85600 1.000 94.29288 93 PHE C O 1
ATOM 6553 N N . TYR E 4 94 ? 69.41600 23.37600 -16.27900 1.000 86.76040 94 TYR C N 1
ATOM 6554 C CA . TYR E 4 94 ? 68.73200 22.52000 -17.24300 1.000 76.48285 94 TYR C CA 1
ATOM 6555 C C . TYR E 4 94 ? 68.07500 23.33400 -18.34800 1.000 82.50200 94 TYR C C 1
ATOM 6556 O O . TYR E 4 94 ? 68.00300 22.88700 -19.49800 1.000 81.07551 94 TYR C O 1
ATOM 6565 N N . ILE E 4 95 ? 67.54500 24.50900 -18.01400 1.000 76.60655 95 ILE C N 1
ATOM 6566 C CA . ILE E 4 95 ? 66.95100 25.32700 -19.05500 1.000 78.30939 95 ILE C CA 1
ATOM 6567 C C . ILE E 4 95 ? 68.02100 25.80400 -20.02100 1.000 79.91484 95 ILE C C 1
ATOM 6568 O O . ILE E 4 95 ? 67.75300 25.98500 -21.21200 1.000 93.90073 95 ILE C O 1
ATOM 6573 N N . TRP E 4 96 ? 69.25600 25.97400 -19.55000 1.000 89.38967 96 TRP C N 1
ATOM 6574 C CA . TRP E 4 96 ? 70.31500 26.41800 -20.44800 1.000 90.62666 96 TRP C CA 1
ATOM 6575 C C . TRP E 4 96 ? 70.82400 25.29100 -21.34400 1.000 86.22086 96 TRP C C 1
ATOM 6576 O O . TRP E 4 96 ? 71.28900 25.56400 -22.45700 1.000 85.54447 96 TRP C O 1
ATOM 6587 N N . VAL E 4 97 ? 70.76600 24.03100 -20.90200 1.000 83.08628 97 VAL C N 1
ATOM 6588 C CA . VAL E 4 97 ? 71.10800 22.98500 -21.85900 1.000 86.20244 97 VAL C CA 1
ATOM 6589 C C . VAL E 4 97 ? 70.00200 22.90000 -22.88200 1.000 89.90815 97 VAL C C 1
ATOM 6590 O O . VAL E 4 97 ? 70.25000 22.56600 -24.04300 1.000 103.26764 97 VAL C O 1
ATOM 6594 N N . GLY E 4 98 ? 68.78000 23.27200 -22.48500 1.000 87.39206 98 GLY C N 1
ATOM 6595 C CA . GLY E 4 98 ? 67.70800 23.43100 -23.45100 1.000 98.44075 98 GLY C CA 1
ATOM 6596 C C . GLY E 4 98 ? 68.01100 24.50800 -24.47800 1.000 103.70454 98 GLY C C 1
ATOM 6597 O O . GLY E 4 98 ? 67.88700 24.28100 -25.68800 1.000 104.27829 98 GLY C O 1
ATOM 6598 N N . ARG E 4 99 ? 68.41700 25.69800 -24.01100 1.000 89.12121 99 ARG C N 1
ATOM 6599 C CA . ARG E 4 99 ? 68.78200 26.76900 -24.93500 1.000 102.39649 99 ARG C CA 1
ATOM 6600 C C . ARG E 4 99 ? 69.94500 26.36800 -25.85300 1.000 105.34684 99 ARG C C 1
ATOM 6601 O O . ARG E 4 99 ? 69.95700 26.73900 -27.03600 1.000 101.85695 99 ARG C O 1
ATOM 6609 N N . TRP E 4 100 ? 70.91200 25.58900 -25.34900 1.000 102.31227 100 TRP C N 1
ATOM 6610 C CA . TRP E 4 100 ? 71.97900 25.10300 -26.22800 1.000 103.29396 100 TRP C CA 1
ATOM 6611 C C . TRP E 4 100 ? 71.45400 24.06600 -27.19900 1.000 107.64712 100 TRP C C 1
ATOM 6612 O O . TRP E 4 100 ? 71.85800 24.03800 -28.36300 1.000 101.52796 100 TRP C O 1
ATOM 6623 N N . LEU E 4 101 ? 70.58800 23.17400 -26.71900 1.000 111.10016 101 LEU C N 1
ATOM 6624 C CA . LEU E 4 101 ? 70.01700 22.16900 -27.60000 1.000 111.55285 101 LEU C CA 1
ATOM 6625 C C . LEU E 4 101 ? 69.26400 22.80700 -28.75200 1.000 103.02288 101 LEU C C 1
ATOM 6626 O O . LEU E 4 101 ? 69.20400 22.22600 -29.83500 1.000 106.26800 101 LEU C O 1
ATOM 6631 N N . ALA E 4 102 ? 68.74200 24.02400 -28.55900 1.000 106.96019 102 ALA C N 1
ATOM 6632 C CA . ALA E 4 102 ? 67.98600 24.70600 -29.60900 1.000 106.02850 102 ALA C CA 1
ATOM 6633 C C . ALA E 4 102 ? 68.84000 25.05500 -30.83500 1.000 111.17912 102 ALA C C 1
ATOM 6634 O O . ALA E 4 102 ? 68.29800 25.20000 -31.93500 1.000 122.83315 102 ALA C O 1
ATOM 6636 N N . GLN E 4 103 ? 70.14400 25.27300 -30.67000 1.000 106.34959 103 GLN C N 1
ATOM 6637 C CA . GLN E 4 103 ? 71.03900 25.60800 -31.77500 1.000 109.31574 103 GLN C CA 1
ATOM 6638 C C . GLN E 4 103 ? 72.09300 24.52400 -32.03700 1.000 113.73995 103 GLN C C 1
ATOM 6639 O O . GLN E 4 103 ? 73.15800 24.80800 -32.59500 1.000 112.77405 103 GLN C O 1
ATOM 6645 N N . SER E 4 104 ? 71.80900 23.27300 -31.62200 1.000 124.52019 104 SER C N 1
ATOM 6646 C CA . SER E 4 104 ? 72.62800 22.05800 -31.58500 1.000 130.06559 104 SER C CA 1
ATOM 6647 C C . SER E 4 104 ? 72.54300 21.21800 -32.87500 1.000 128.81281 104 SER C C 1
ATOM 6648 O O . SER E 4 104 ? 71.53500 21.25100 -33.60100 1.000 117.10088 104 SER C O 1
ATOM 6651 N N . PRO E 4 105 ? 73.58900 20.41200 -33.15100 1.000 121.39877 105 PRO C N 1
ATOM 6652 C CA . PRO E 4 105 ? 73.48000 19.36100 -34.18000 1.000 114.97958 105 PRO C CA 1
ATOM 6653 C C . PRO E 4 105 ? 72.36400 18.38100 -33.91600 1.000 117.31407 105 PRO C C 1
ATOM 6654 O O . PRO E 4 105 ? 72.02600 17.58700 -34.80400 1.000 117.48514 105 PRO C O 1
ATOM 6658 N N . TRP E 4 106 ? 71.82400 18.37500 -32.70700 1.000 119.66435 106 TRP C N 1
ATOM 6659 C CA . TRP E 4 106 ? 70.67500 17.57600 -32.32100 1.000 122.91737 106 TRP C CA 1
ATOM 6660 C C . TRP E 4 106 ? 69.50500 18.47300 -31.97200 1.000 124.71495 106 TRP C C 1
ATOM 6661 O O . TRP E 4 106 ? 68.81500 18.23600 -30.99400 1.000 128.06799 106 TRP C O 1
ATOM 6672 N N . ARG E 4 107 ? 69.28700 19.54200 -32.74900 1.000 128.03114 107 ARG C N 1
ATOM 6673 C CA . ARG E 4 107 ? 68.14700 20.40000 -32.45300 1.000 129.97874 107 ARG C CA 1
ATOM 6674 C C . ARG E 4 107 ? 66.84000 19.63600 -32.56600 1.000 146.43335 107 ARG C C 1
ATOM 6675 O O . ARG E 4 107 ? 65.91000 19.89600 -31.79900 1.000 132.49747 107 ARG C O 1
ATOM 6683 N N . GLU E 4 108 ? 66.75100 18.69400 -33.50500 1.000 161.64043 108 GLU C N 1
ATOM 6684 C CA . GLU E 4 108 ? 65.65500 17.75200 -33.49100 1.000 174.32616 108 GLU C CA 1
ATOM 6685 C C . GLU E 4 108 ? 65.77700 16.93400 -32.20200 1.000 175.92372 108 GLU C C 1
ATOM 6686 O O . GLU E 4 108 ? 66.80300 16.94200 -31.52400 1.000 183.27461 108 GLU C O 1
ATOM 6692 N N . ARG E 4 109 ? 64.71900 16.22600 -31.85200 1.000 171.96272 109 ARG C N 1
ATOM 6693 C CA . ARG E 4 109 ? 64.55900 15.55700 -30.55700 1.000 164.98557 109 ARG C CA 1
ATOM 6694 C C . ARG E 4 109 ? 64.24000 16.53500 -29.43300 1.000 149.52845 109 ARG C C 1
ATOM 6695 O O . ARG E 4 109 ? 64.28800 16.15300 -28.27200 1.000 150.02851 109 ARG C O 1
ATOM 6703 N N . LEU E 4 110 ? 63.85300 17.77300 -29.76400 1.000 151.77609 110 LEU C N 1
ATOM 6704 C CA . LEU E 4 110 ? 63.49500 18.77300 -28.75800 1.000 146.95709 110 LEU C CA 1
ATOM 6705 C C . LEU E 4 110 ? 62.03200 18.57700 -28.35200 1.000 167.44113 110 LEU C C 1
ATOM 6706 O O . LEU E 4 110 ? 61.20200 19.48300 -28.42900 1.000 155.40547 110 LEU C O 1
ATOM 6711 N N . ASP E 4 111 ? 61.72900 17.35400 -27.90100 1.000 181.26647 111 ASP C N 1
ATOM 6712 C CA . ASP E 4 111 ? 60.35800 17.00600 -27.54300 1.000 194.41805 111 ASP C CA 1
ATOM 6713 C C . ASP E 4 111 ? 59.85300 17.95500 -26.46600 1.000 208.95663 111 ASP C C 1
ATOM 6714 O O . ASP E 4 111 ? 60.60500 18.38000 -25.58200 1.000 213.10713 111 ASP C O 1
ATOM 6719 N N . GLU E 4 112 ? 58.56600 18.29900 -26.54800 1.000 155.35810 112 GLU C N 1
ATOM 6720 C CA . GLU E 4 112 ? 57.94200 18.96400 -25.41400 1.000 151.18128 112 GLU C CA 1
ATOM 6721 C C . GLU E 4 112 ? 57.82900 18.01700 -24.22000 1.000 147.37820 112 GLU C C 1
ATOM 6722 O O . GLU E 4 112 ? 57.71400 18.47800 -23.07900 1.000 151.93137 112 GLU C O 1
ATOM 6728 N N . GLU E 4 113 ? 57.88200 16.70400 -24.45200 1.000 143.47773 113 GLU C N 1
ATOM 6729 C CA . GLU E 4 113 ? 58.27700 15.75200 -23.41200 1.000 132.88435 113 GLU C CA 1
ATOM 6730 C C . GLU E 4 113 ? 59.56800 16.17300 -22.71700 1.000 125.18606 113 GLU C C 1
ATOM 6731 O O . GLU E 4 113 ? 59.64300 16.23700 -21.48100 1.000 110.10267 113 GLU C O 1
ATOM 6737 N N . LEU E 4 114 ? 60.60600 16.42500 -23.51400 1.000 128.01009 114 LEU C N 1
ATOM 6738 C CA . LEU E 4 114 ? 61.93600 16.70400 -22.98800 1.000 125.35187 114 LEU C CA 1
ATOM 6739 C C . LEU E 4 114 ? 62.13600 18.16100 -22.57700 1.000 121.42508 114 LEU C C 1
ATOM 6740 O O . LEU E 4 114 ? 62.90800 18.42800 -21.64600 1.000 124.23332 114 LEU C O 1
ATOM 6745 N N . THR E 4 115 ? 61.45700 19.12200 -23.20800 1.000 117.00877 115 THR C N 1
ATOM 6746 C CA . THR E 4 115 ? 61.60900 20.48600 -22.70400 1.000 96.03783 115 THR C CA 1
ATOM 6747 C C . THR E 4 115 ? 60.94300 20.64000 -21.34100 1.000 100.49100 115 THR C C 1
ATOM 6748 O O . THR E 4 115 ? 61.50400 21.27400 -20.44100 1.000 111.22386 115 THR C O 1
ATOM 6752 N N . GLN E 4 116 ? 59.79000 20.00400 -21.13500 1.000 96.99847 116 GLN C N 1
ATOM 6753 C CA . GLN E 4 116 ? 59.16100 20.09000 -19.82100 1.000 107.69186 116 GLN C CA 1
ATOM 6754 C C . GLN E 4 116 ? 59.93000 19.28100 -18.78300 1.000 108.53407 116 GLN C C 1
ATOM 6755 O O . GLN E 4 116 ? 59.92700 19.63900 -17.60100 1.000 104.93627 116 GLN C O 1
ATOM 6761 N N . ALA E 4 117 ? 60.57000 18.18000 -19.19100 1.000 108.43405 117 ALA C N 1
ATOM 6762 C CA . ALA E 4 117 ? 61.43000 17.45300 -18.26500 1.000 87.71841 117 ALA C CA 1
ATOM 6763 C C . ALA E 4 117 ? 62.56600 18.34400 -17.79000 1.000 95.21931 117 ALA C C 1
ATOM 6764 O O . ALA E 4 117 ? 62.91900 18.33000 -16.60300 1.000 88.29743 117 ALA C O 1
ATOM 6766 N N . LEU E 4 118 ? 63.13200 19.15200 -18.70600 1.000 93.37699 118 LEU C N 1
ATOM 6767 C CA . LEU E 4 118 ? 64.26600 20.00200 -18.35600 1.000 87.18414 118 LEU C CA 1
ATOM 6768 C C . LEU E 4 118 ? 63.83000 21.19300 -17.50900 1.000 93.14011 118 LEU C C 1
ATOM 6769 O O . LEU E 4 118 ? 64.50800 21.55100 -16.53500 1.000 90.20818 118 LEU C O 1
ATOM 6774 N N . LEU E 4 119 ? 62.67100 21.77900 -17.81400 1.000 90.15555 119 LEU C N 1
ATOM 6775 C CA . LEU E 4 119 ? 62.18200 22.86600 -16.97200 1.000 89.48178 119 LEU C CA 1
ATOM 6776 C C . LEU E 4 119 ? 61.77200 22.34700 -15.59800 1.000 83.95743 119 LEU C C 1
ATOM 6777 O O . LEU E 4 119 ? 62.07800 22.97500 -14.57900 1.000 74.72738 119 LEU C O 1
ATOM 6782 N N . SER E 4 120 ? 61.05600 21.21400 -15.55600 1.000 83.36526 120 SER C N 1
ATOM 6783 C CA . SER E 4 120 ? 60.77800 20.54500 -14.29000 1.000 79.11475 120 SER C CA 1
ATOM 6784 C C . SER E 4 120 ? 62.05000 20.28000 -13.50100 1.000 75.37219 120 SER C C 1
ATOM 6785 O O . SER E 4 120 ? 62.08200 20.47600 -12.28300 1.000 69.39253 120 SER C O 1
ATOM 6788 N N . ALA E 4 121 ? 63.09500 19.79800 -14.17200 1.000 72.91927 121 ALA C N 1
ATOM 6789 C CA . ALA E 4 121 ? 64.37100 19.58000 -13.50400 1.000 72.75083 121 ALA C CA 1
ATOM 6790 C C . ALA E 4 121 ? 64.91300 20.88200 -12.91000 1.000 77.45666 121 ALA C C 1
ATOM 6791 O O . ALA E 4 121 ? 65.42400 20.89000 -11.78400 1.000 76.96449 121 ALA C O 1
ATOM 6793 N N . SER E 4 122 ? 64.75900 22.00700 -13.61600 1.000 78.39624 122 SER C N 1
ATOM 6794 C CA . SER E 4 122 ? 65.27500 23.24500 -13.05500 1.000 77.54351 122 SER C CA 1
ATOM 6795 C C . SER E 4 122 ? 64.35600 23.85000 -12.00500 1.000 75.06690 122 SER C C 1
ATOM 6796 O O . SER E 4 122 ? 64.84100 24.57300 -11.13300 1.000 69.69257 122 SER C O 1
ATOM 6799 N N . ALA E 4 123 ? 63.07500 23.49200 -11.99600 1.000 66.62641 123 ALA C N 1
ATOM 6800 C CA . ALA E 4 123 ? 62.21200 23.91900 -10.90600 1.000 73.29563 123 ALA C CA 1
ATOM 6801 C C . ALA E 4 123 ? 62.54300 23.15700 -9.63900 1.000 77.20926 123 ALA C C 1
ATOM 6802 O O . ALA E 4 123 ? 62.63100 23.74100 -8.55600 1.000 68.42136 123 ALA C O 1
ATOM 6804 N N . ALA E 4 124 ? 62.69000 21.83800 -9.75900 1.000 82.61780 124 ALA C N 1
ATOM 6805 C CA . ALA E 4 124 ? 63.11100 21.02400 -8.62900 1.000 72.57975 124 ALA C CA 1
ATOM 6806 C C . ALA E 4 124 ? 64.47000 21.47900 -8.10000 1.000 64.53142 124 ALA C C 1
ATOM 6807 O O . ALA E 4 124 ? 64.67000 21.56600 -6.88500 1.000 66.67642 124 ALA C O 1
ATOM 6809 N N . ARG E 4 125 ? 65.40800 21.80900 -8.99100 1.000 59.04655 125 ARG C N 1
ATOM 6810 C CA . ARG E 4 125 ? 66.72000 22.22700 -8.51600 1.000 57.19896 125 ARG C CA 1
ATOM 6811 C C . ARG E 4 125 ? 66.61700 23.49800 -7.68600 1.000 59.37554 125 ARG C C 1
ATOM 6812 O O . ARG E 4 125 ? 67.22100 23.59300 -6.61000 1.000 56.04619 125 ARG C O 1
ATOM 6820 N N . TRP E 4 126 ? 65.82600 24.47400 -8.15100 1.000 62.58119 126 TRP C N 1
ATOM 6821 C CA . TRP E 4 126 ? 65.64900 25.69700 -7.37600 1.000 58.54913 126 TRP C CA 1
ATOM 6822 C C . TRP E 4 126 ? 65.09200 25.38500 -5.99700 1.000 59.10182 126 TRP C C 1
ATOM 6823 O O . TRP E 4 126 ? 65.54900 25.94300 -4.99900 1.000 54.88290 126 TRP C O 1
ATOM 6834 N N . ALA E 4 127 ? 64.08000 24.51900 -5.93500 1.000 56.67522 127 ALA C N 1
ATOM 6835 C CA . ALA E 4 127 ? 63.42500 24.18600 -4.68000 1.000 59.20710 127 ALA C CA 1
ATOM 6836 C C . ALA E 4 127 ? 64.36400 23.46700 -3.71400 1.000 64.71565 127 ALA C C 1
ATOM 6837 O O . ALA E 4 127 ? 64.19300 23.56400 -2.49700 1.000 65.97896 127 ALA C O 1
ATOM 6839 N N . VAL E 4 128 ? 65.34400 22.74000 -4.22600 1.000 66.72116 128 VAL C N 1
ATOM 6840 C CA . VAL E 4 128 ? 66.23900 21.99100 -3.35800 1.000 70.35317 128 VAL C CA 1
ATOM 6841 C C . VAL E 4 128 ? 67.41000 22.84800 -2.91000 1.000 67.68706 128 VAL C C 1
ATOM 6842 O O . VAL E 4 128 ? 67.85900 22.74500 -1.76800 1.000 72.28761 128 VAL C O 1
ATOM 6846 N N . LEU E 4 129 ? 67.90400 23.71800 -3.78400 1.000 53.30376 129 LEU C N 1
ATOM 6847 C CA . LEU E 4 129 ? 69.15200 24.41200 -3.52200 1.000 54.00648 129 LEU C CA 1
ATOM 6848 C C . LEU E 4 129 ? 69.00900 25.85500 -3.05400 1.000 57.38583 129 LEU C C 1
ATOM 6849 O O . LEU E 4 129 ? 69.90700 26.34200 -2.35500 1.000 65.54207 129 LEU C O 1
ATOM 6854 N N . ASP E 4 130 ? 67.92900 26.54600 -3.42000 1.000 53.68538 130 ASP C N 1
ATOM 6855 C CA . ASP E 4 130 ? 67.77700 27.96300 -3.09300 1.000 60.13879 130 ASP C CA 1
ATOM 6856 C C . ASP E 4 130 ? 67.61900 28.19300 -1.59500 1.000 59.43871 130 ASP C C 1
ATOM 6857 O O . ASP E 4 130 ? 66.87500 27.48700 -0.91700 1.000 65.10781 130 ASP C O 1
ATOM 6862 N N . ARG E 4 131 ? 68.29000 29.22200 -1.09100 1.000 55.52508 131 ARG C N 1
ATOM 6863 C CA . ARG E 4 131 ? 68.32200 29.50100 0.33800 1.000 56.28833 131 ARG C CA 1
ATOM 6864 C C . ARG E 4 131 ? 67.80400 30.89600 0.66700 1.000 57.80167 131 ARG C C 1
ATOM 6865 O O . ARG E 4 131 ? 68.17600 31.48900 1.67400 1.000 70.96377 131 ARG C O 1
ATOM 6873 N N . SER E 4 132 ? 66.94400 31.42300 -0.17400 1.000 57.91484 132 SER C N 1
ATOM 6874 C CA . SER E 4 132 ? 66.30200 32.69400 0.07200 1.000 62.34958 132 SER C CA 1
ATOM 6875 C C . SER E 4 132 ? 65.00100 32.47400 0.83200 1.000 66.82117 132 SER C C 1
ATOM 6876 O O . SER E 4 132 ? 64.57200 31.34600 1.04700 1.000 71.80335 132 SER C O 1
ATOM 6879 N N . ALA E 4 133 ? 64.31800 33.56700 1.17500 1.000 69.13197 133 ALA C N 1
ATOM 6880 C CA . ALA E 4 133 ? 63.04800 33.43900 1.87300 1.000 67.66074 133 ALA C CA 1
ATOM 6881 C C . ALA E 4 133 ? 61.90800 32.98600 0.97100 1.000 72.21129 133 ALA C C 1
ATOM 6882 O O . ALA E 4 133 ? 60.82200 32.70400 1.48200 1.000 82.47305 133 ALA C O 1
ATOM 6884 N N . ASP E 4 134 ? 62.10900 32.92100 -0.34000 1.000 61.27050 134 ASP C N 1
ATOM 6885 C CA . ASP E 4 134 ? 61.03700 32.50300 -1.23400 1.000 68.60033 134 ASP C CA 1
ATOM 6886 C C . ASP E 4 134 ? 60.81600 30.99600 -1.18100 1.000 72.84031 134 ASP C C 1
ATOM 6887 O O . ASP E 4 134 ? 61.72300 30.20900 -0.88300 1.000 72.81663 134 ASP C O 1
ATOM 6892 N N . VAL E 4 135 ? 59.57500 30.60100 -1.44000 1.000 75.00373 135 VAL C N 1
ATOM 6893 C CA . VAL E 4 135 ? 59.18800 29.19500 -1.39000 1.000 74.06151 135 VAL C CA 1
ATOM 6894 C C . VAL E 4 135 ? 58.81100 28.62600 -2.75000 1.000 76.31968 135 VAL C C 1
ATOM 6895 O O . VAL E 4 135 ? 58.67900 27.39300 -2.86800 1.000 74.29312 135 VAL C O 1
ATOM 6899 N N . GLY E 4 136 ? 58.62900 29.45900 -3.77000 1.000 66.63957 136 GLY C N 1
ATOM 6900 C CA . GLY E 4 136 ? 58.19200 28.96800 -5.06300 1.000 64.61564 136 GLY C CA 1
ATOM 6901 C C . GLY E 4 136 ? 58.83400 29.70900 -6.21600 1.000 72.77188 136 GLY C C 1
ATOM 6902 O O . GLY E 4 136 ? 59.05400 30.92100 -6.17000 1.000 75.45115 136 GLY C O 1
ATOM 6903 N N . VAL E 4 137 ? 59.10800 28.95900 -7.27400 1.000 68.30293 137 VAL C N 1
ATOM 6904 C CA . VAL E 4 137 ? 59.53400 29.51600 -8.54600 1.000 69.85048 137 VAL C CA 1
ATOM 6905 C C . VAL E 4 137 ? 58.57400 28.99900 -9.61600 1.000 79.28319 137 VAL C C 1
ATOM 6906 O O . VAL E 4 137 ? 58.17400 27.82500 -9.60100 1.000 75.98279 137 VAL C O 1
ATOM 6910 N N . VAL E 4 138 ? 58.15600 29.89600 -10.50500 1.000 80.88601 138 VAL C N 1
ATOM 6911 C CA . VAL E 4 138 ? 57.23900 29.57100 -11.59000 1.000 93.18223 138 VAL C CA 1
ATOM 6912 C C . VAL E 4 138 ? 57.94600 29.81200 -12.91500 1.000 91.93471 138 VAL C C 1
ATOM 6913 O O . VAL E 4 138 ? 58.68300 30.79200 -13.07900 1.000 91.22146 138 VAL C O 1
ATOM 6917 N N . LEU E 4 139 ? 57.71300 28.92000 -13.86800 1.000 86.41036 139 LEU C N 1
ATOM 6918 C CA . LEU E 4 139 ? 58.34100 29.02100 -15.17300 1.000 93.65333 139 LEU C CA 1
ATOM 6919 C C . LEU E 4 139 ? 57.25700 29.07000 -16.23700 1.000 98.43022 139 LEU C C 1
ATOM 6920 O O . LEU E 4 139 ? 56.33500 28.24300 -16.23500 1.000 100.32519 139 LEU C O 1
ATOM 6925 N N . GLY E 4 140 ? 57.36700 30.05300 -17.12200 1.000 94.07970 140 GLY C N 1
ATOM 6926 C CA . GLY E 4 140 ? 56.45100 30.23100 -18.24000 1.000 99.97251 140 GLY C CA 1
ATOM 6927 C C . GLY E 4 140 ? 57.18400 30.02000 -19.51500 1.000 107.35235 140 GLY C C 1
ATOM 6928 O O . GLY E 4 140 ? 58.31700 30.50200 -19.70100 1.000 107.24970 140 GLY C O 1
ATOM 6929 N N . ARG E 4 141 ? 56.55900 29.27900 -20.43900 1.000 111.61865 141 ARG C N 1
ATOM 6930 C CA . ARG E 4 141 ? 57.14100 28.89500 -21.70500 1.000 97.99859 141 ARG C CA 1
ATOM 6931 C C . ARG E 4 141 ? 56.62800 29.83900 -22.79700 1.000 120.12756 141 ARG C C 1
ATOM 6932 O O . ARG E 4 141 ? 55.67300 30.59300 -22.60600 1.000 130.72094 141 ARG C O 1
ATOM 6940 N N . ARG E 4 142 ? 57.29900 29.81200 -23.94700 1.000 130.62619 142 ARG C N 1
ATOM 6941 C CA . ARG E 4 142 ? 56.99600 30.73800 -25.03400 1.000 126.75204 142 ARG C CA 1
ATOM 6942 C C . ARG E 4 142 ? 55.80700 30.28900 -25.86500 1.000 130.57092 142 ARG C C 1
ATOM 6943 O O . ARG E 4 142 ? 55.03100 31.12400 -26.34500 1.000 135.65047 142 ARG C O 1
ATOM 6951 N N . GLY E 4 143 ? 55.62700 28.98400 -26.01200 1.000 130.38669 143 GLY C N 1
ATOM 6952 C CA . GLY E 4 143 ? 54.56500 28.42300 -26.81100 1.000 141.31168 143 GLY C CA 1
ATOM 6953 C C . GLY E 4 143 ? 53.31300 27.99500 -26.09100 1.000 149.94429 143 GLY C C 1
ATOM 6954 O O . GLY E 4 143 ? 52.36700 27.55300 -26.74600 1.000 155.98976 143 GLY C O 1
ATOM 6955 N N . SER E 4 144 ? 53.24900 28.14000 -24.77400 1.000 148.92312 144 SER C N 1
ATOM 6956 C CA . SER E 4 144 ? 52.10400 27.68900 -24.00000 1.000 148.70467 144 SER C CA 1
ATOM 6957 C C . SER E 4 144 ? 51.69600 28.76400 -23.00500 1.000 148.70730 144 SER C C 1
ATOM 6958 O O . SER E 4 144 ? 52.41000 29.74100 -22.77700 1.000 148.62571 144 SER C O 1
ATOM 6961 N N . ASP E 4 145 ? 50.51900 28.57500 -22.41700 1.000 146.00172 145 ASP C N 1
ATOM 6962 C CA . ASP E 4 145 ? 50.05800 29.39200 -21.30700 1.000 138.76927 145 ASP C CA 1
ATOM 6963 C C . ASP E 4 145 ? 50.00500 28.58000 -20.03000 1.000 131.08414 145 ASP C C 1
ATOM 6964 O O . ASP E 4 145 ? 49.35000 28.99000 -19.06500 1.000 129.53658 145 ASP C O 1
ATOM 6969 N N . ASP E 4 146 ? 50.72100 27.46000 -20.00200 1.000 125.15185 146 ASP C N 1
ATOM 6970 C CA . ASP E 4 146 ? 50.91100 26.65600 -18.81000 1.000 120.05387 146 ASP C CA 1
ATOM 6971 C C . ASP E 4 146 ? 52.13300 27.14100 -18.04400 1.000 114.97431 146 ASP C C 1
ATOM 6972 O O . ASP E 4 146 ? 53.08800 27.68100 -18.61500 1.000 114.93747 146 ASP C O 1
ATOM 6977 N N . TRP E 4 147 ? 52.09100 26.94300 -16.73700 1.000 103.88351 147 TRP C N 1
ATOM 6978 C CA . TRP E 4 147 ? 53.21000 27.24400 -15.87100 1.000 96.30365 147 TRP C CA 1
ATOM 6979 C C . TRP E 4 147 ? 53.76000 25.95400 -15.28500 1.000 98.71710 147 TRP C C 1
ATOM 6980 O O . TRP E 4 147 ? 53.01700 24.99200 -15.06000 1.000 103.68875 147 TRP C O 1
ATOM 6991 N N . ILE E 4 148 ? 55.06800 25.93100 -15.04900 1.000 88.45534 148 ILE C N 1
ATOM 6992 C CA . ILE E 4 148 ? 55.68800 24.90100 -14.22600 1.000 92.67427 148 ILE C CA 1
ATOM 6993 C C . ILE E 4 148 ? 56.19200 25.56400 -12.95300 1.000 89.03173 148 ILE C C 1
ATOM 6994 O O . ILE E 4 148 ? 56.91400 26.57000 -13.01100 1.000 86.46300 148 ILE C O 1
ATOM 6999 N N . ILE E 4 149 ? 55.83700 24.99200 -11.80900 1.000 79.96222 149 ILE C N 1
ATOM 7000 C CA . ILE E 4 149 ? 56.07500 25.61700 -10.51400 1.000 75.35114 149 ILE C CA 1
ATOM 7001 C C . ILE E 4 149 ? 56.86700 24.65200 -9.66400 1.000 75.39062 149 ILE C C 1
ATOM 7002 O O . ILE E 4 149 ? 56.49100 23.48200 -9.54600 1.000 81.43608 149 ILE C O 1
ATOM 7007 N N . GLY E 4 150 ? 57.94900 25.13800 -9.06600 1.000 70.31106 150 GLY C N 1
ATOM 7008 C CA . GLY E 4 150 ? 58.72900 24.36800 -8.10700 1.000 69.14776 150 GLY C CA 1
ATOM 7009 C C . GLY E 4 150 ? 58.47900 24.89800 -6.70800 1.000 68.46347 150 GLY C C 1
ATOM 7010 O O . GLY E 4 150 ? 58.56000 26.10800 -6.47000 1.000 76.03017 150 GLY C O 1
ATOM 7011 N N . TRP E 4 151 ? 58.13900 23.98600 -5.79300 1.000 65.11833 151 TRP C N 1
ATOM 7012 C CA . TRP E 4 151 ? 57.82600 24.31300 -4.40300 1.000 66.77116 151 TRP C CA 1
ATOM 7013 C C . TRP E 4 151 ? 58.83300 23.69900 -3.43700 1.000 66.82643 151 TRP C C 1
ATOM 7014 O O . TRP E 4 151 ? 59.08100 22.48600 -3.47100 1.000 65.21835 151 TRP C O 1
ATOM 7025 N N . LYS E 4 152 ? 59.35700 24.52500 -2.54200 1.000 64.74724 152 LYS C N 1
ATOM 7026 C CA . LYS E 4 152 ? 60.13600 24.02600 -1.42200 1.000 58.53860 152 LYS C CA 1
ATOM 7027 C C . LYS E 4 152 ? 59.24000 23.24900 -0.45800 1.000 62.23378 152 LYS C C 1
ATOM 7028 O O . LYS E 4 152 ? 58.07100 23.59900 -0.27200 1.000 69.53465 152 LYS C O 1
ATOM 7034 N N . PRO E 4 153 ? 59.75900 22.19800 0.17600 1.000 61.82320 153 PRO C N 1
ATOM 7035 C CA . PRO E 4 153 ? 58.93300 21.42200 1.11800 1.000 71.35592 153 PRO C CA 1
ATOM 7036 C C . PRO E 4 153 ? 58.66900 22.19500 2.40500 1.000 70.26369 153 PRO C C 1
ATOM 7037 O O . PRO E 4 153 ? 59.57900 22.78600 2.99200 1.000 76.65130 153 PRO C O 1
ATOM 7041 N N . ASN E 4 154 ? 57.40500 22.20000 2.83500 1.000 73.70094 154 ASN C N 1
ATOM 7042 C CA . ASN E 4 154 ? 57.02500 22.84600 4.08400 1.000 72.24287 154 ASN C CA 1
ATOM 7043 C C . ASN E 4 154 ? 56.50300 21.85900 5.10900 1.000 71.17432 154 ASN C C 1
ATOM 7044 O O . ASN E 4 154 ? 56.05300 22.27400 6.18200 1.000 82.27302 154 ASN C O 1
ATOM 7049 N N . THR E 4 155 ? 56.53800 20.57100 4.80900 1.000 74.15100 155 THR C N 1
ATOM 7050 C CA . THR E 4 155 ? 56.27600 19.52100 5.78000 1.000 78.10937 155 THR C CA 1
ATOM 7051 C C . THR E 4 155 ? 57.38400 18.48200 5.64900 1.000 75.64065 155 THR C C 1
ATOM 7052 O O . THR E 4 155 ? 58.28000 18.61000 4.81400 1.000 85.15495 155 THR C O 1
ATOM 7056 N N . LEU E 4 156 ? 57.36800 17.46600 6.50000 1.000 89.14490 156 LEU C N 1
ATOM 7057 C CA . LEU E 4 156 ? 58.32700 16.38600 6.33700 1.000 84.26800 156 LEU C CA 1
ATOM 7058 C C . LEU E 4 156 ? 57.73800 15.15700 5.67300 1.000 92.60584 156 LEU C C 1
ATOM 7059 O O . LEU E 4 156 ? 58.44900 14.16400 5.49300 1.000 105.09418 156 LEU C O 1
ATOM 7064 N N . ALA E 4 157 ? 56.47100 15.20100 5.28500 1.000 94.00601 157 ALA C N 1
ATOM 7065 C CA . ALA E 4 157 ? 55.90300 14.05200 4.60300 1.000 99.80934 157 ALA C CA 1
ATOM 7066 C C . ALA E 4 157 ? 56.38100 13.97700 3.15900 1.000 95.00086 157 ALA C C 1
ATOM 7067 O O . ALA E 4 157 ? 56.53000 12.88300 2.61000 1.000 98.92502 157 ALA C O 1
ATOM 7069 N N . ALA E 4 158 ? 56.64700 15.11300 2.53000 1.000 89.99500 158 ALA C N 1
ATOM 7070 C CA . ALA E 4 158 ? 57.08100 15.09900 1.14800 1.000 89.93973 158 ALA C CA 1
ATOM 7071 C C . ALA E 4 158 ? 58.19000 16.11700 0.96800 1.000 80.90444 158 ALA C C 1
ATOM 7072 O O . ALA E 4 158 ? 58.31200 17.08000 1.73200 1.000 77.78564 158 ALA C O 1
ATOM 7074 N N . GLY E 4 159 ? 59.00000 15.87400 -0.05700 1.000 79.61481 159 GLY C N 1
ATOM 7075 C CA . GLY E 4 159 ? 60.05500 16.77300 -0.46800 1.000 70.35580 159 GLY C CA 1
ATOM 7076 C C . GLY E 4 159 ? 59.51000 17.81700 -1.40400 1.000 78.25938 159 GLY C C 1
ATOM 7077 O O . GLY E 4 159 ? 58.31700 18.15000 -1.36600 1.000 85.66553 159 GLY C O 1
ATOM 7078 N N . ARG E 4 160 ? 60.38800 18.33200 -2.26800 1.000 69.98734 160 ARG C N 1
ATOM 7079 C CA . ARG E 4 160 ? 59.96700 19.35800 -3.20500 1.000 64.53932 160 ARG C CA 1
ATOM 7080 C C . ARG E 4 160 ? 58.95600 18.80200 -4.20500 1.000 72.90085 160 ARG C C 1
ATOM 7081 O O . ARG E 4 160 ? 59.04800 17.65100 -4.64400 1.000 71.70860 160 ARG C O 1
ATOM 7089 N N . ARG E 4 161 ? 57.97900 19.63100 -4.55400 1.000 70.00313 161 ARG C N 1
ATOM 7090 C CA . ARG E 4 161 ? 56.91000 19.25400 -5.46200 1.000 82.43094 161 ARG C CA 1
ATOM 7091 C C . ARG E 4 161 ? 56.98600 20.21900 -6.62400 1.000 90.11870 161 ARG C C 1
ATOM 7092 O O . ARG E 4 161 ? 57.06300 21.43300 -6.42100 1.000 99.56720 161 ARG C O 1
ATOM 7100 N N . VAL E 4 162 ? 57.05100 19.68400 -7.82800 1.000 91.81890 162 VAL C N 1
ATOM 7101 C CA . VAL E 4 162 ? 56.96200 20.49600 -9.02700 1.000 92.48740 162 VAL C CA 1
ATOM 7102 C C . VAL E 4 162 ? 55.61500 20.18300 -9.66000 1.000 100.11464 162 VAL C C 1
ATOM 7103 O O . VAL E 4 162 ? 55.16300 19.03200 -9.63300 1.000 104.62833 162 VAL C O 1
ATOM 7107 N N . GLU E 4 163 ? 54.96000 21.21100 -10.19800 1.000 101.90432 163 GLU C N 1
ATOM 7108 C CA . GLU E 4 163 ? 53.59200 21.11500 -10.69200 1.000 101.98591 163 GLU C CA 1
ATOM 7109 C C . GLU E 4 163 ? 53.48100 21.65900 -12.10600 1.000 102.81233 163 GLU C C 1
ATOM 7110 O O . GLU E 4 163 ? 54.12800 22.65400 -12.45300 1.000 99.35665 163 GLU C O 1
ATOM 7116 N N . LEU E 4 164 ? 52.63500 21.02100 -12.91000 1.000 107.69186 164 LEU C N 1
ATOM 7117 C CA . LEU E 4 164 ? 52.20700 21.59800 -14.17600 1.000 108.28404 164 LEU C CA 1
ATOM 7118 C C . LEU E 4 164 ? 50.83800 22.20900 -13.93200 1.000 110.66064 164 LEU C C 1
ATOM 7119 O O . LEU E 4 164 ? 49.89600 21.50000 -13.56500 1.000 119.89595 164 LEU C O 1
ATOM 7124 N N . VAL E 4 165 ? 50.74900 23.52600 -14.08000 1.000 102.41754 165 VAL C N 1
ATOM 7125 C CA . VAL E 4 165 ? 49.53500 24.27700 -13.79200 1.000 110.85803 165 VAL C CA 1
ATOM 7126 C C . VAL E 4 165 ? 48.98600 24.79300 -15.11200 1.000 120.26179 165 VAL C C 1
ATOM 7127 O O . VAL E 4 165 ? 49.69000 25.49400 -15.85200 1.000 122.41994 165 VAL C O 1
ATOM 7131 N N . SER E 4 166 ? 47.74200 24.42500 -15.41300 1.000 129.84452 166 SER C N 1
ATOM 7132 C CA . SER E 4 166 ? 47.04800 24.86100 -16.62000 1.000 143.50931 166 SER C CA 1
ATOM 7133 C C . SER E 4 166 ? 46.18100 26.07800 -16.31000 1.000 147.28608 166 SER C C 1
ATOM 7134 O O . SER E 4 166 ? 45.41700 26.07800 -15.33700 1.000 151.53133 166 SER C O 1
ATOM 7137 N N . LEU E 4 167 ? 46.28200 27.10100 -17.15800 1.000 141.62751 167 LEU C N 1
ATOM 7138 C CA . LEU E 4 167 ? 45.55100 28.34400 -16.97500 1.000 141.13008 167 LEU C CA 1
ATOM 7139 C C . LEU E 4 167 ? 44.89800 28.73500 -18.29200 1.000 146.60179 167 LEU C C 1
ATOM 7140 O O . LEU E 4 167 ? 45.21400 28.18700 -19.35000 1.000 145.44112 167 LEU C O 1
ATOM 7145 N N . ASP E 4 168 ? 43.98500 29.71100 -18.21200 1.000 156.17399 168 ASP C N 1
ATOM 7146 C CA . ASP E 4 168 ? 43.05700 29.99800 -19.30400 1.000 170.75205 168 ASP C CA 1
ATOM 7147 C C . ASP E 4 168 ? 43.70500 30.71500 -20.48800 1.000 176.45010 168 ASP C C 1
ATOM 7148 O O . ASP E 4 168 ? 43.16100 30.65500 -21.59700 1.000 183.60359 168 ASP C O 1
ATOM 7153 N N . GLY E 4 169 ? 44.85000 31.37100 -20.29100 1.000 172.33908 169 GLY C N 1
ATOM 7154 C CA . GLY E 4 169 ? 45.52800 32.09300 -21.35500 1.000 164.89082 169 GLY C CA 1
ATOM 7155 C C . GLY E 4 169 ? 45.35900 33.59300 -21.29400 1.000 158.90589 169 GLY C C 1
ATOM 7156 O O . GLY E 4 169 ? 45.81300 34.29300 -22.20900 1.000 162.17471 169 GLY C O 1
ATOM 7157 N N . GLN E 4 170 ? 44.72800 34.10600 -20.24300 1.000 153.72106 170 GLN C N 1
ATOM 7158 C CA . GLN E 4 170 ? 44.44000 35.52600 -20.12500 1.000 163.85912 170 GLN C CA 1
ATOM 7159 C C . GLN E 4 170 ? 45.64100 36.33200 -19.63600 1.000 164.68290 170 GLN C C 1
ATOM 7160 O O . GLN E 4 170 ? 45.67300 37.55300 -19.83500 1.000 167.62799 170 GLN C O 1
ATOM 7166 N N . LEU E 4 171 ? 46.68800 35.65300 -19.02000 1.000 160.37449 171 LEU C N 1
ATOM 7167 C CA . LEU E 4 171 ? 47.83200 36.38500 -18.48700 1.000 152.09192 171 LEU C CA 1
ATOM 7168 C C . LEU E 4 171 ? 48.97600 36.41400 -19.49900 1.000 147.76772 171 LEU C C 1
ATOM 7169 O O . LEU E 4 171 ? 49.14900 35.46400 -20.27200 1.000 147.10448 171 LEU C O 1
ATOM 7174 N N . PRO E 4 172 ? 49.73800 37.51300 -19.53000 1.000 144.19624 172 PRO C N 1
ATOM 7175 C CA . PRO E 4 172 ? 50.74700 37.69600 -20.58800 1.000 132.02899 172 PRO C CA 1
ATOM 7176 C C . PRO E 4 172 ? 51.75400 36.55500 -20.60400 1.000 125.97563 172 PRO C C 1
ATOM 7177 O O . PRO E 4 172 ? 52.32400 36.19700 -19.57100 1.000 127.23894 172 PRO C O 1
ATOM 7181 N N . ARG E 4 173 ? 51.97800 35.98400 -21.78200 1.000 128.52594 173 ARG C N 1
ATOM 7182 C CA . ARG E 4 173 ? 53.04500 35.00200 -21.92200 1.000 130.42353 173 ARG C CA 1
ATOM 7183 C C . ARG E 4 173 ? 54.40400 35.68600 -21.79300 1.000 129.14443 173 ARG C C 1
ATOM 7184 O O . ARG E 4 173 ? 54.52600 36.89100 -22.02900 1.000 124.08067 173 ARG C O 1
ATOM 7192 N N . PRO E 4 174 ? 55.43400 34.95200 -21.37500 1.000 136.85062 174 PRO C N 1
ATOM 7193 C CA . PRO E 4 174 ? 56.76200 35.56600 -21.27100 1.000 139.11142 174 PRO C CA 1
ATOM 7194 C C . PRO E 4 174 ? 57.24300 36.05100 -22.63200 1.000 142.62500 174 PRO C C 1
ATOM 7195 O O . PRO E 4 174 ? 57.01300 35.40900 -23.66100 1.000 143.73565 174 PRO C O 1
ATOM 7199 N N . ALA E 4 175 ? 57.90800 37.21100 -22.62700 1.000 140.51948 175 ALA C N 1
ATOM 7200 C CA . ALA E 4 175 ? 58.33200 37.82400 -23.88300 1.000 138.25342 175 ALA C CA 1
ATOM 7201 C C . ALA E 4 175 ? 59.43600 37.01200 -24.54900 1.000 138.18762 175 ALA C C 1
ATOM 7202 O O . ALA E 4 175 ? 59.41800 36.81900 -25.77100 1.000 131.03940 175 ALA C O 1
ATOM 7204 N N . GLU E 4 176 ? 60.39600 36.51400 -23.76300 1.000 133.41600 176 GLU C N 1
ATOM 7205 C CA . GLU E 4 176 ? 61.46200 35.66400 -24.27300 1.000 132.34218 176 GLU C CA 1
ATOM 7206 C C . GLU E 4 176 ? 60.99200 34.20400 -24.28500 1.000 123.64640 176 GLU C C 1
ATOM 7207 O O . GLU E 4 176 ? 59.81900 33.90200 -24.04800 1.000 126.33883 176 GLU C O 1
ATOM 7213 N N . ASP E 4 177 ? 61.90800 33.27400 -24.56400 1.000 115.57175 177 ASP C N 1
ATOM 7214 C CA . ASP E 4 177 ? 61.52800 31.86700 -24.67100 1.000 114.74007 177 ASP C CA 1
ATOM 7215 C C . ASP E 4 177 ? 61.05200 31.27800 -23.33600 1.000 119.74594 177 ASP C C 1
ATOM 7216 O O . ASP E 4 177 ? 60.14200 30.44000 -23.32800 1.000 108.76830 177 ASP C O 1
ATOM 7221 N N . VAL E 4 178 ? 61.62300 31.72700 -22.20200 1.000 106.41539 178 VAL C N 1
ATOM 7222 C CA . VAL E 4 178 ? 61.22900 31.31700 -20.85200 1.000 101.16213 178 VAL C CA 1
ATOM 7223 C C . VAL E 4 178 ? 61.11300 32.54900 -19.96900 1.000 91.97945 178 VAL C C 1
ATOM 7224 O O . VAL E 4 178 ? 61.78300 33.55900 -20.19500 1.000 101.45953 178 VAL C O 1
ATOM 7228 N N . GLY E 4 179 ? 60.30000 32.44200 -18.92600 1.000 93.10327 179 GLY C N 1
ATOM 7229 C CA . GLY E 4 179 ? 60.09300 33.55100 -18.01100 1.000 103.49399 179 GLY C CA 1
ATOM 7230 C C . GLY E 4 179 ? 59.89100 33.05300 -16.59500 1.000 105.92849 179 GLY C C 1
ATOM 7231 O O . GLY E 4 179 ? 59.36200 31.96300 -16.37000 1.000 117.55883 179 GLY C O 1
ATOM 7232 N N . VAL E 4 180 ? 60.29700 33.88400 -15.63000 1.000 97.58538 180 VAL C N 1
ATOM 7233 C CA . VAL E 4 180 ? 60.37900 33.49100 -14.22500 1.000 89.41335 180 VAL C CA 1
ATOM 7234 C C . VAL E 4 180 ? 59.75800 34.56200 -13.34800 1.000 91.01354 180 VAL C C 1
ATOM 7235 O O . VAL E 4 180 ? 59.89800 35.75600 -13.63100 1.000 96.98531 180 VAL C O 1
ATOM 7239 N N . PHE E 4 181 ? 59.08600 34.13700 -12.27700 1.000 82.13353 181 PHE C N 1
ATOM 7240 C CA . PHE E 4 181 ? 58.90000 34.98200 -11.10000 1.000 84.54961 181 PHE C CA 1
ATOM 7241 C C . PHE E 4 181 ? 58.87000 34.08200 -9.87100 1.000 84.50750 181 PHE C C 1
ATOM 7242 O O . PHE E 4 181 ? 58.85100 32.85700 -9.98200 1.000 91.92155 181 PHE C O 1
ATOM 7250 N N . HIS E 4 182 ? 58.93500 34.68700 -8.69100 1.000 83.06785 182 HIS C N 1
ATOM 7251 C CA . HIS E 4 182 ? 59.04000 33.91400 -7.46000 1.000 79.16739 182 HIS C CA 1
ATOM 7252 C C . HIS E 4 182 ? 57.86300 34.19700 -6.53500 1.000 81.36765 182 HIS C C 1
ATOM 7253 O O . HIS E 4 182 ? 57.19300 35.22400 -6.64300 1.000 95.31406 182 HIS C O 1
ATOM 7260 N N . LEU E 4 183 ? 57.61800 33.26800 -5.61600 1.000 83.12839 183 LEU C N 1
ATOM 7261 C CA . LEU E 4 183 ? 56.49000 33.34200 -4.69800 1.000 84.90492 183 LEU C CA 1
ATOM 7262 C C . LEU E 4 183 ? 56.97600 33.33000 -3.26100 1.000 82.75992 183 LEU C C 1
ATOM 7263 O O . LEU E 4 183 ? 57.69900 32.42000 -2.85100 1.000 88.02371 183 LEU C O 1
ATOM 7268 N N . ALA E 4 184 ? 56.53700 34.32100 -2.49500 1.000 80.67283 184 ALA C N 1
ATOM 7269 C CA . ALA E 4 184 ? 56.93300 34.48200 -1.10800 1.000 87.31573 184 ALA C CA 1
ATOM 7270 C C . ALA E 4 184 ? 56.09100 33.66200 -0.13600 1.000 91.95576 184 ALA C C 1
ATOM 7271 O O . ALA E 4 184 ? 56.38700 33.67000 1.06200 1.000 98.09071 184 ALA C O 1
ATOM 7273 N N . GLY E 4 185 ? 55.04300 32.98700 -0.60800 1.000 91.84785 185 GLY C N 1
ATOM 7274 C CA . GLY E 4 185 ? 54.19600 32.17000 0.23800 1.000 87.71052 185 GLY C CA 1
ATOM 7275 C C . GLY E 4 185 ? 53.59100 31.06200 -0.59400 1.000 93.64807 185 GLY C C 1
ATOM 7276 O O . GLY E 4 185 ? 53.72500 31.03700 -1.81900 1.000 105.47054 185 GLY C O 1
ATOM 7277 N N . TYR E 4 186 ? 52.92500 30.13400 0.08300 1.000 89.97395 186 TYR C N 1
ATOM 7278 C CA . TYR E 4 186 ? 52.30500 28.98700 -0.58200 1.000 91.77943 186 TYR C CA 1
ATOM 7279 C C . TYR E 4 186 ? 50.93000 29.33000 -1.10100 1.000 108.64987 186 TYR C C 1
ATOM 7280 O O . TYR E 4 186 ? 49.96600 28.56500 -1.01000 1.000 115.01642 186 TYR C O 1
ATOM 7289 N N . GLU E 4 187 ? 50.88000 30.50800 -1.71000 1.000 114.03999 187 GLU C N 1
ATOM 7290 C CA . GLU E 4 187 ? 49.61300 31.01300 -2.27200 1.000 117.29827 187 GLU C CA 1
ATOM 7291 C C . GLU E 4 187 ? 49.90400 31.57100 -3.66000 1.000 111.99501 187 GLU C C 1
ATOM 7292 O O . GLU E 4 187 ? 50.79500 32.41500 -3.77000 1.000 103.47030 187 GLU C O 1
ATOM 7298 N N . LEU E 4 188 ? 49.19400 31.10000 -4.67900 1.000 123.98855 188 LEU C N 1
ATOM 7299 C CA . LEU E 4 188 ? 49.34400 31.68300 -6.03400 1.000 118.32998 188 LEU C CA 1
ATOM 7300 C C . LEU E 4 188 ? 48.07900 32.48800 -6.29700 1.000 128.34170 188 LEU C C 1
ATOM 7301 O O . LEU E 4 188 ? 47.02600 31.86600 -6.45200 1.000 144.24887 188 LEU C O 1
ATOM 7306 N N . ASP E 4 189 ? 48.18800 33.81200 -6.34700 1.000 135.83471 189 ASP C N 1
ATOM 7307 C CA . ASP E 4 189 ? 46.97400 34.66300 -6.35700 1.000 161.65622 189 ASP C CA 1
ATOM 7308 C C . ASP E 4 189 ? 47.34900 36.10000 -6.70400 1.000 167.35691 189 ASP C C 1
ATOM 7309 O O . ASP E 4 189 ? 46.65800 37.01300 -6.23600 1.000 180.96380 189 ASP C O 1
ATOM 7314 N N . SER E 4 190 ? 48.40100 36.27000 -7.50000 1.000 162.78268 190 SER C N 1
ATOM 7315 C CA . SER E 4 190 ? 48.80200 37.59300 -8.03100 1.000 166.05938 190 SER C CA 1
ATOM 7316 C C . SER E 4 190 ? 49.81300 37.36400 -9.15100 1.000 160.53504 190 SER C C 1
ATOM 7317 O O . SER E 4 190 ? 50.41700 36.28900 -9.16900 1.000 159.22962 190 SER C O 1
ATOM 7320 N N . PHE E 4 191 ? 49.99800 38.33900 -10.03900 1.000 150.30750 191 PHE C N 1
ATOM 7321 C CA . PHE E 4 191 ? 50.98100 38.19600 -11.11100 1.000 133.02384 191 PHE C CA 1
ATOM 7322 C C . PHE E 4 191 ? 51.88600 39.41100 -11.08400 1.000 128.26801 191 PHE C C 1
ATOM 7323 O O . PHE E 4 191 ? 51.43300 40.52800 -11.39700 1.000 137.29015 191 PHE C O 1
ATOM 7331 N N . PRO E 4 192 ? 53.14100 39.24700 -10.68800 1.000 115.67176 192 PRO C N 1
ATOM 7332 C CA . PRO E 4 192 ? 54.06100 40.38800 -10.59900 1.000 115.19013 192 PRO C CA 1
ATOM 7333 C C . PRO E 4 192 ? 54.55100 40.82600 -11.96300 1.000 113.11093 192 PRO C C 1
ATOM 7334 O O . PRO E 4 192 ? 54.83900 42.00500 -12.19600 1.000 115.60070 192 PRO C O 1
ATOM 7338 N N . GLY E 4 193 ? 54.68200 39.85200 -12.85600 1.000 114.27686 193 GLY C N 1
ATOM 7339 C CA . GLY E 4 193 ? 55.23900 40.05500 -14.17400 1.000 116.14287 193 GLY C CA 1
ATOM 7340 C C . GLY E 4 193 ? 56.45200 39.18200 -14.38700 1.000 113.77680 193 GLY C C 1
ATOM 7341 O O . GLY E 4 193 ? 57.21700 38.92800 -13.45200 1.000 117.55620 193 GLY C O 1
ATOM 7342 N N . TRP E 4 194 ? 56.66000 38.74400 -15.61800 1.000 105.97060 194 TRP C N 1
ATOM 7343 C CA . TRP E 4 194 ? 57.75200 37.82800 -15.90000 1.000 100.18570 194 TRP C CA 1
ATOM 7344 C C . TRP E 4 194 ? 59.09400 38.54400 -15.77100 1.000 104.13091 194 TRP C C 1
ATOM 7345 O O . TRP E 4 194 ? 59.24300 39.69000 -16.20400 1.000 121.03820 194 TRP C O 1
ATOM 7356 N N . LEU E 4 195 ? 60.08000 37.85900 -15.19200 1.000 92.54794 195 LEU C N 1
ATOM 7357 C CA . LEU E 4 195 ? 61.46900 38.28400 -15.28500 1.000 92.57689 195 LEU C CA 1
ATOM 7358 C C . LEU E 4 195 ? 62.26800 37.28000 -16.11100 1.000 92.41898 195 LEU C C 1
ATOM 7359 O O . LEU E 4 195 ? 61.77700 36.21700 -16.50200 1.000 85.25759 195 LEU C O 1
ATOM 7364 N N . ALA E 4 196 ? 63.50200 37.66800 -16.42600 1.000 92.49530 196 ALA C N 1
ATOM 7365 C CA . ALA E 4 196 ? 64.36300 36.92100 -17.33500 1.000 90.26609 196 ALA C CA 1
ATOM 7366 C C . ALA E 4 196 ? 65.04000 35.75500 -16.61800 1.000 85.92872 196 ALA C C 1
ATOM 7367 O O . ALA E 4 196 ? 65.29600 35.81200 -15.41200 1.000 85.29707 196 ALA C O 1
ATOM 7369 N N . LEU E 4 197 ? 65.35300 34.70300 -17.37700 1.000 83.21524 197 LEU C N 1
ATOM 7370 C CA . LEU E 4 197 ? 66.00600 33.54500 -16.79400 1.000 77.76459 197 LEU C CA 1
ATOM 7371 C C . LEU E 4 197 ? 67.30500 34.00100 -16.13500 1.000 87.00780 197 LEU C C 1
ATOM 7372 O O . LEU E 4 197 ? 68.13000 34.65300 -16.78700 1.000 98.31968 197 LEU C O 1
ATOM 7377 N N . PRO E 4 198 ? 67.52100 33.67300 -14.86100 1.000 73.93518 198 PRO C N 1
ATOM 7378 C CA . PRO E 4 198 ? 68.55200 34.33800 -14.06700 1.000 83.42579 198 PRO C CA 1
ATOM 7379 C C . PRO E 4 198 ? 69.97000 33.92300 -14.34200 1.000 100.91210 198 PRO C C 1
ATOM 7380 O O . PRO E 4 198 ? 70.82500 34.24600 -13.50900 1.000 127.04418 198 PRO C O 1
ATOM 7384 N N . ARG E 4 199 ? 70.26100 33.16600 -15.39100 1.000 72.79557 199 ARG C N 1
ATOM 7385 C CA . ARG E 4 199 ? 71.67300 32.94600 -15.72700 1.000 91.59782 199 ARG C CA 1
ATOM 7386 C C . ARG E 4 199 ? 72.38200 32.01600 -14.73400 1.000 95.10351 199 ARG C C 1
ATOM 7387 O O . ARG E 4 199 ? 73.60600 31.86300 -14.76500 1.000 95.96677 199 ARG C O 1
ATOM 7395 N N . MET F 1 1 ? 130.71900 37.03800 -8.77900 1.000 145.45955 1 MET D N 1
ATOM 7396 C CA . MET F 1 1 ? 130.54800 38.28800 -8.01300 1.000 154.39483 1 MET D CA 1
ATOM 7397 C C . MET F 1 1 ? 129.49900 39.17400 -8.67000 1.000 157.65311 1 MET D C 1
ATOM 7398 O O . MET F 1 1 ? 128.38300 39.34300 -8.17400 1.000 155.98186 1 MET D O 1
ATOM 7403 N N . LYS F 1 2 ? 129.91400 39.72900 -9.80700 1.000 167.33322 2 LYS D N 1
ATOM 7404 C CA . LYS F 1 2 ? 129.12500 40.66800 -10.58900 1.000 162.49317 2 LYS D CA 1
ATOM 7405 C C . LYS F 1 2 ? 129.45100 40.47300 -12.06700 1.000 164.90925 2 LYS D C 1
ATOM 7406 O O . LYS F 1 2 ? 130.23200 39.59600 -12.43300 1.000 170.01512 2 LYS D O 1
ATOM 7412 N N . ILE F 1 3 ? 128.83800 41.31400 -12.90600 1.000 154.44483 3 ILE D N 1
ATOM 7413 C CA . ILE F 1 3 ? 128.91100 41.30300 -14.36900 1.000 152.06297 3 ILE D CA 1
ATOM 7414 C C . ILE F 1 3 ? 130.16500 40.64100 -14.93500 1.000 160.56399 3 ILE D C 1
ATOM 7415 O O . ILE F 1 3 ? 131.29800 40.89900 -14.46900 1.000 159.55860 3 ILE D O 1
ATOM 7420 N N . VAL F 1 4 ? 129.97800 39.83500 -15.99800 1.000 166.19887 4 VAL D N 1
ATOM 7421 C CA . VAL F 1 4 ? 131.12400 39.24700 -16.70400 1.000 176.25534 4 VAL D CA 1
ATOM 7422 C C . VAL F 1 4 ? 131.36800 39.98000 -18.03500 1.000 171.11262 4 VAL D C 1
ATOM 7423 O O . VAL F 1 4 ? 132.52500 40.32800 -18.35500 1.000 175.05783 4 VAL D O 1
ATOM 7427 N N . ILE F 1 5 ? 130.32300 40.17700 -18.83900 1.000 157.99263 5 ILE D N 1
ATOM 7428 C CA . ILE F 1 5 ? 130.43200 40.87800 -20.13400 1.000 158.22160 5 ILE D CA 1
ATOM 7429 C C . ILE F 1 5 ? 131.46500 40.27200 -21.09400 1.000 163.28010 5 ILE D C 1
ATOM 7430 O O . ILE F 1 5 ? 132.54600 40.84400 -21.31500 1.000 161.70097 5 ILE D O 1
ATOM 7435 N N . VAL F 1 6 ? 131.13200 39.11600 -21.66600 1.000 153.52104 6 VAL D N 1
ATOM 7436 C CA . VAL F 1 6 ? 131.98100 38.47000 -22.66900 1.000 158.15054 6 VAL D CA 1
ATOM 7437 C C . VAL F 1 6 ? 131.71700 39.08100 -24.04700 1.000 159.10329 6 VAL D C 1
ATOM 7438 O O . VAL F 1 6 ? 132.61900 39.63600 -24.69000 1.000 164.67501 6 VAL D O 1
ATOM 7442 N N . LYS F 1 7 ? 130.47900 38.97100 -24.53300 1.000 150.33908 7 LYS D N 1
ATOM 7443 C CA . LYS F 1 7 ? 130.08700 39.75600 -25.69800 1.000 146.66759 7 LYS D CA 1
ATOM 7444 C C . LYS F 1 7 ? 128.57300 39.92900 -25.76200 1.000 146.79918 7 LYS D C 1
ATOM 7445 O O . LYS F 1 7 ? 127.81100 39.04300 -25.36100 1.000 145.33848 7 LYS D O 1
ATOM 7451 N N . LYS F 1 8 ? 128.15200 41.07100 -26.31600 1.000 149.10472 8 LYS D N 1
ATOM 7452 C CA . LYS F 1 8 ? 126.75300 41.41500 -26.54500 1.000 137.69809 8 LYS D CA 1
ATOM 7453 C C . LYS F 1 8 ? 126.42900 41.31700 -28.03400 1.000 132.92383 8 LYS D C 1
ATOM 7454 O O . LYS F 1 8 ? 127.12100 41.91100 -28.87000 1.000 136.88483 8 LYS D O 1
ATOM 7460 N N . VAL F 1 9 ? 125.35800 40.59600 -28.35800 1.000 125.19922 9 VAL D N 1
ATOM 7461 C CA . VAL F 1 9 ? 124.87700 40.44600 -29.72800 1.000 128.82860 9 VAL D CA 1
ATOM 7462 C C . VAL F 1 9 ? 123.44500 40.97000 -29.77800 1.000 128.86019 9 VAL D C 1
ATOM 7463 O O . VAL F 1 9 ? 122.72200 40.92400 -28.77900 1.000 129.27339 9 VAL D O 1
ATOM 7467 N N . GLU F 1 10 ? 123.04400 41.51400 -30.92500 1.000 129.30761 10 GLU D N 1
ATOM 7468 C CA . GLU F 1 10 ? 121.68700 42.02000 -31.08500 1.000 125.81772 10 GLU D CA 1
ATOM 7469 C C . GLU F 1 10 ? 120.81700 40.98200 -31.78800 1.000 130.95781 10 GLU D C 1
ATOM 7470 O O . GLU F 1 10 ? 121.16600 40.50100 -32.87000 1.000 141.12745 10 GLU D O 1
ATOM 7476 N N . ILE F 1 11 ? 119.68500 40.63700 -31.16400 1.000 143.63038 11 ILE D N 1
ATOM 7477 C CA . ILE F 1 11 ? 118.64700 39.82000 -31.79300 1.000 133.53706 11 ILE D CA 1
ATOM 7478 C C . ILE F 1 11 ? 117.69900 40.75000 -32.52500 1.000 129.96295 11 ILE D C 1
ATOM 7479 O O . ILE F 1 11 ? 117.27100 41.77400 -31.97500 1.000 126.53359 11 ILE D O 1
ATOM 7484 N N . GLN F 1 12 ? 117.33900 40.39500 -33.74700 1.000 133.52127 12 GLN D N 1
ATOM 7485 C CA . GLN F 1 12 ? 116.31400 41.15200 -34.44200 1.000 129.18654 12 GLN D CA 1
ATOM 7486 C C . GLN F 1 12 ? 114.97700 40.43200 -34.28900 1.000 122.08043 12 GLN D C 1
ATOM 7487 O O . GLN F 1 12 ? 114.83800 39.27300 -34.70200 1.000 120.83554 12 GLN D O 1
ATOM 7493 N N . VAL F 1 13 ? 114.02000 41.11500 -33.63700 1.000 111.68708 13 VAL D N 1
ATOM 7494 C CA . VAL F 1 13 ? 112.65100 40.65000 -33.43100 1.000 100.44099 13 VAL D CA 1
ATOM 7495 C C . VAL F 1 13 ? 111.74300 41.48100 -34.32200 1.000 100.63312 13 VAL D C 1
ATOM 7496 O O . VAL F 1 13 ? 111.94500 42.69300 -34.46100 1.000 104.46516 13 VAL D O 1
ATOM 7500 N N . ALA F 1 14 ? 110.74900 40.83200 -34.92700 1.000 93.14801 14 ALA D N 1
ATOM 7501 C CA . ALA F 1 14 ? 109.85300 41.53200 -35.83700 1.000 104.97838 14 ALA D CA 1
ATOM 7502 C C . ALA F 1 14 ? 108.86700 42.40800 -35.06600 1.000 109.43417 14 ALA D C 1
ATOM 7503 O O . ALA F 1 14 ? 108.38900 42.03900 -33.99000 1.000 103.96773 14 ALA D O 1
ATOM 7505 N N . GLY F 1 15 ? 108.57600 43.58300 -35.62400 1.000 124.83602 15 GLY D N 1
ATOM 7506 C CA . GLY F 1 15 ? 107.63200 44.51900 -35.04300 1.000 127.14682 15 GLY D CA 1
ATOM 7507 C C . GLY F 1 15 ? 106.76900 45.15400 -36.11500 1.000 131.80528 15 GLY D C 1
ATOM 7508 O O . GLY F 1 15 ? 106.48000 44.51300 -37.12900 1.000 147.66771 15 GLY D O 1
ATOM 7509 N N . ARG F 1 16 ? 106.34400 46.40100 -35.91000 1.000 176.38431 16 ARG D N 1
ATOM 7510 C CA . ARG F 1 16 ? 105.58300 47.10700 -36.93600 1.000 163.69331 16 ARG D CA 1
ATOM 7511 C C . ARG F 1 16 ? 106.47300 47.35900 -38.14500 1.000 169.74667 16 ARG D C 1
ATOM 7512 O O . ARG F 1 16 ? 107.59600 47.85400 -38.00000 1.000 159.47965 16 ARG D O 1
ATOM 7520 N N . THR F 1 17 ? 105.96600 47.02400 -39.33700 1.000 184.69057 17 THR D N 1
ATOM 7521 C CA . THR F 1 17 ? 106.78800 47.01000 -40.54800 1.000 186.24338 17 THR D CA 1
ATOM 7522 C C . THR F 1 17 ? 107.49200 48.35000 -40.73700 1.000 178.30559 17 THR D C 1
ATOM 7523 O O . THR F 1 17 ? 106.84600 49.40200 -40.78800 1.000 183.31672 17 THR D O 1
ATOM 7527 N N . GLY F 1 18 ? 108.82200 48.29900 -40.83300 1.000 165.44089 18 GLY D N 1
ATOM 7528 C CA . GLY F 1 18 ? 109.65700 49.48300 -40.79400 1.000 150.03115 18 GLY D CA 1
ATOM 7529 C C . GLY F 1 18 ? 110.87600 49.26400 -39.92100 1.000 160.12709 18 GLY D C 1
ATOM 7530 O O . GLY F 1 18 ? 111.92900 49.85600 -40.17600 1.000 150.29170 18 GLY D O 1
ATOM 7531 N N . MET F 1 19 ? 110.71000 48.40800 -38.89900 1.000 164.16442 19 MET D N 1
ATOM 7532 C CA . MET F 1 19 ? 111.67500 47.91200 -37.90700 1.000 175.61053 19 MET D CA 1
ATOM 7533 C C . MET F 1 19 ? 111.26900 48.41500 -36.52300 1.000 166.47522 19 MET D C 1
ATOM 7534 O O . MET F 1 19 ? 110.21200 49.04200 -36.39000 1.000 164.41971 19 MET D O 1
ATOM 7539 N N . ARG F 1 20 ? 112.08600 48.10800 -35.50000 1.000 163.86438 20 ARG D N 1
ATOM 7540 C CA . ARG F 1 20 ? 111.84800 48.36800 -34.07500 1.000 153.69474 20 ARG D CA 1
ATOM 7541 C C . ARG F 1 20 ? 110.67000 49.29300 -33.80000 1.000 152.97887 20 ARG D C 1
ATOM 7542 O O . ARG F 1 20 ? 110.72300 50.48200 -34.13100 1.000 157.06883 20 ARG D O 1
ATOM 7550 N N . CYS F 1 21 ? 109.61500 48.77500 -33.17900 1.000 136.52953 21 CYS D N 1
ATOM 7551 C CA . CYS F 1 21 ? 108.34200 49.47800 -33.15200 1.000 139.15089 21 CYS D CA 1
ATOM 7552 C C . CYS F 1 21 ? 108.02100 50.08700 -31.77600 1.000 135.00829 21 CYS D C 1
ATOM 7553 O O . CYS F 1 21 ? 108.86100 50.17700 -30.86600 1.000 128.56805 21 CYS D O 1
ATOM 7556 N N . ALA F 1 22 ? 106.78100 50.55100 -31.65900 1.000 133.84763 22 ALA D N 1
ATOM 7557 C CA . ALA F 1 22 ? 106.21400 51.10800 -30.44600 1.000 117.30617 22 ALA D CA 1
ATOM 7558 C C . ALA F 1 22 ? 104.70400 50.92600 -30.55000 1.000 115.11643 22 ALA D C 1
ATOM 7559 O O . ALA F 1 22 ? 104.20200 50.32500 -31.50500 1.000 116.44291 22 ALA D O 1
ATOM 7561 N N . SER F 1 23 ? 103.97500 51.44600 -29.56800 1.000 107.81556 23 SER D N 1
ATOM 7562 C CA . SER F 1 23 ? 102.53800 51.22400 -29.52300 1.000 97.52222 23 SER D CA 1
ATOM 7563 C C . SER F 1 23 ? 101.81000 52.07300 -30.57300 1.000 96.56684 23 SER D C 1
ATOM 7564 O O . SER F 1 23 ? 102.33600 53.06300 -31.08700 1.000 103.72033 23 SER D O 1
ATOM 7567 N N . SER F 1 24 ? 100.58500 51.65500 -30.90100 1.000 100.77787 24 SER D N 1
ATOM 7568 C CA . SER F 1 24 ? 99.78700 52.28400 -31.95000 1.000 103.50452 24 SER D CA 1
ATOM 7569 C C . SER F 1 24 ? 98.30800 52.18900 -31.59000 1.000 104.20197 24 SER D C 1
ATOM 7570 O O . SER F 1 24 ? 97.90000 51.36100 -30.77500 1.000 101.81484 24 SER D O 1
ATOM 7573 N N . CYS F 1 25 ? 97.51200 53.06700 -32.20700 1.000 124.24911 25 CYS D N 1
ATOM 7574 C CA . CYS F 1 25 ? 96.06800 53.14100 -31.97100 1.000 127.52845 25 CYS D CA 1
ATOM 7575 C C . CYS F 1 25 ? 95.27100 52.22600 -32.89100 1.000 128.73649 25 CYS D C 1
ATOM 7576 O O . CYS F 1 25 ? 94.32200 51.57000 -32.45600 1.000 127.98903 25 CYS D O 1
ATOM 7579 N N . GLY F 1 26 ? 95.60100 52.22000 -34.17600 1.000 124.67284 26 GLY D N 1
ATOM 7580 C CA . GLY F 1 26 ? 94.87900 51.40500 -35.11800 1.000 121.52773 26 GLY D CA 1
ATOM 7581 C C . GLY F 1 26 ? 95.15200 49.93200 -34.87300 1.000 126.59413 26 GLY D C 1
ATOM 7582 O O . GLY F 1 26 ? 96.28000 49.52100 -34.59300 1.000 131.51050 26 GLY D O 1
ATOM 7583 N N . ALA F 1 27 ? 94.08500 49.14400 -34.94200 1.000 125.69402 27 ALA D N 1
ATOM 7584 C CA . ALA F 1 27 ? 94.16500 47.69500 -34.96400 1.000 121.14874 27 ALA D CA 1
ATOM 7585 C C . ALA F 1 27 ? 94.36500 47.23700 -36.40100 1.000 120.40654 27 ALA D C 1
ATOM 7586 O O . ALA F 1 27 ? 94.11800 47.98500 -37.34800 1.000 117.61673 27 ALA D O 1
ATOM 7588 N N . LYS F 1 28 ? 94.84300 46.00600 -36.56000 1.000 122.58838 28 LYS D N 1
ATOM 7589 C CA . LYS F 1 28 ? 94.87300 45.38700 -37.87600 1.000 133.92922 28 LYS D CA 1
ATOM 7590 C C . LYS F 1 28 ? 93.55200 44.64800 -38.09600 1.000 145.57009 28 LYS D C 1
ATOM 7591 O O . LYS F 1 28 ? 93.01800 44.01500 -37.17800 1.000 149.66794 28 LYS D O 1
ATOM 7597 N N . SER F 1 29 ? 93.00900 44.77100 -39.30700 1.000 139.00877 29 SER D N 1
ATOM 7598 C CA . SER F 1 29 ? 91.76300 44.10200 -39.69000 1.000 135.81102 29 SER D CA 1
ATOM 7599 C C . SER F 1 29 ? 91.86700 42.57200 -39.55000 1.000 137.61913 29 SER D C 1
ATOM 7600 O O . SER F 1 29 ? 90.85900 41.85900 -39.47700 1.000 128.53120 29 SER D O 1
#

Radius of gyration: 32.63 Å; Cα contacts (8 Å, |Δi|>4): 1895; chains: 6; bounding box: 90×85×79 Å

Foldseek 3Di:
DDDDDDDDDDDDDAAPDVDPDDDDDDDDD/DFEEAEDEDPVCLVLRVVCVVVVLGQEYEYCPVSCLVPPLVVVLVSDPHAYAYEYEPCQLLPDDPVSNLVVLVSCLVNCVRRVHLAAEYEDWAQADPRHGDPDTHHDQLVPCLVSVLVSLLVNCVSSVHAYAYEDALDQDDRCLCVLVSQVVSCVRRVHAHQYELQSVVLCVLNVHDDSVSNLVRLLVHAHYEYADWAADPVGRSHIGDQRAAAHDPVSLVVCLVSVVRNDDPNHYYYYYHDPPPDSVRVSVRSVSVCVSVPDD/DFEEAEDEDPVCLVLRVVCVVVRLGQEYEYCQVSCLVPPLQVVQVSDPHAYHYEHEPLVLLPDDPVSNLVVLVSCLVNCVRRVHLAAEYEDWAQADPRHGDPDTHDDQLVPCLVSVLVSQLVSCVSNVGAYAYEDALDQDDRQLCVLVSRVVSCVRRVHAHAYELQSQVLCVLNVHDDSVSNLVNLLVHQHYEYADWAADPVGRSHIGDQRAAAGDVVSLVSCLVNVVRNDDVNHYYYYYHDHPDDSVRVSVRSVSVCVSVPD/DDLAPPDHDDVVNCPVLQLAVVCLVVGDPPGNVNVNSVVRNVVVQCLQCVQQVLCCPQPHNSNVVLRNVVSVVCVVVVPPCALCVLVVSLVVCCVDPSVVSCDPVRNVSSVLSSLQRCLVPPDDLFFKKWKFFQVAGKIKMWGQDPDPVDGIDIDIGHDPPDDDGDDPGMFMDTHNDDDDDDDPDTDDDGD/DALAVVDHDDVVNCPVLQLAVVCLVVGDPPGNVSVNSVVRNVVVQCLQCVQQVLQCVPDHNSNVVLRNVLSVVCVVVVPPCALCVLVSSLVVCCVDPPVDVSDPVRNVSSVLSSLQRCLVPPDDLFFKKWKFADPAPWIWMWGQDPDPVDGIDIDIGHDDPPDDGDPDGMWMDTHNDPDDDDDPDTDDSPD/DDDDPPDDDDDFDDDPPPGDDDDDDDDDD

Organism: NCBI:txid758825

B-factor: mean 91.8, std 28.78, range [38.28, 231.73]

Solvent-accessible surface area: 37623 Å² total; per-residue (Å²): 130,139,21,61,98,101,134,115,80,47,18,116,8,47,32,28,65,53,44,76,14,13,9,27,39,19,19,101,82,41,85,0,0,1,12,0,10,3,15,73,15,30,94,24,3,104,71,0,31,145,72,22,9,4,36,0,0,3,0,6,0,5,14,8,18,38,0,65,39,125,65,0,33,136,14,19,121,32,62,6,0,0,3,0,7,46,6,79,1,22,61,5,89,80,131,108,1,95,67,8,2,67,49,0,122,71,13,20,114,23,18,166,21,65,5,0,0,2,26,5,7,39,18,36,49,90,49,32,30,14,40,22,43,0,6,8,16,14,86,78,34,21,112,132,1,72,47,19,0,38,38,0,16,72,29,4,48,57,71,0,24,0,9,3,26,24,6,10,8,12,31,4,120,45,4,16,72,10,2,89,126,2,32,169,54,27,54,6,16,10,0,0,0,1,0,4,4,1,0,6,103,94,3,90,18,11,114,10,42,55,9,84,47,8,0,56,72,5,35,16,0,0,0,0,0,21,8,12,1,142,66,39,134,62,6,3,2,16,7,2,19,111,58,14,28,117,37,0,18,72,16,0,96,183,5,99,104,24,1,58,52,136,45,2,0,0,0,0,2,18,4,45,87,37,72,53,94,19,0,68,64,9,1,104,30,0,32,81,6,1,93,160,129,39,106,0,0,2,14,0,10,2,11,70,14,16,92,17,1,120,92,0,27,150,76,18,5,3,32,0,0,3,0,5,0,4,16,8,19,39,0,61,42,114,67,0,30,128,11,21,146,30,54,8,0,0,5,0,4,43,5,80,2,14,50,5,85,66,117,107,1,97,66,9,2,62,49,0,122,66,10,18,133,38,20,190,17,70,7,0,0,2,19,5,7,27,16,36,55,89,54,38,31,12,38,26,41,0,4,6,15,15,91,78,24,14,104,127,0,67,46,40,0,36,42,0,19,80,29,4,42,67,70,0,25,0,8,4,25,24,5,8,7,16,30,4,123,45,4,14,73,10,2,86,122,2,26,181,52,24,52,7,14,10,0,0,0,0,0,4,4,0,0,6,114,97,4,92,16,9,115,10,46,55,9,88,45,4,0,58,67,4,43,17,1,0,0,0,0,23,13,23,5,155,73,39,131,60,6,2,9,11,5,2,4,118,60,11,26,126,36,0,18,67,8,0,115,168,6,96,101,31,1,63,51,141,59,1,1,1,0,0,5,19,4,48,80,28,75,69,102,21,0,67,62,6,1,96,33,0,36,80,3,3,102,196,128,21,0,2,91,88,100,118,0,77,5,36,71,1,15,40,4,1,13,3,9,54,0,56,71,23,16,63,110,67,12,20,0,22,0,2,0,6,4,1,0,63,26,0,49,76,29,0,3,78,42,1,78,28,1,43,101,4,34,46,106,98,0,97,29,3,0,35,55,0,1,33,16,0,39,24,28,69,3,53,4,25,37,2,4,4,6,15,0,12,57,16,1,55,82,2,118,74,126,159,130,50,80,110,140,11,19,55,34,2,11,1,2,0,0,5,46,4,4,24,54,35,36,41,50,38,6,0,0,0,1,1,60,132,52,15,28,46,24,10,1,0,21,10,23,57,55,19,98,36,14,7,74,1,20,34,3,32,11,82,43,134,39,79,105,7,82,82,37,10,0,5,3,68,16,91,28,76,121,33,120,75,54,88,23,45,117,72,9,58,111,131,16,0,4,97,86,105,115,0,76,3,36,78,1,16,44,4,1,10,4,7,58,0,58,70,27,13,62,112,63,15,20,0,23,0,2,0,10,19,1,1,39,3,0,42,26,6,0,8,74,37,2,82,27,1,51,104,4,44,50,108,83,1,73,29,1,0,35,53,0,0,34,20,0,38,23,16,65,2,55,3,24,36,3,2,4,4,10,0,23,52,21,7,54,116,14,106,65,120,110,106,79,64,108,130,9,39,64,40,3,18,0,2,0,0,5,47,5,4,24,53,36,41,46,56,41,7,0,0,0,1,0,88,126,54,40,34,50,10,14,0,0,23,10,24,55,54,14,95,29,12,6,84,1,4,36,1,28,18,80,35,86,13,85,114,11,92,95,41,8,0,5,1,72,13,88,16,90,122,36,111,66,33,93,22,49,111,62,13,67,102,183,123,78,54,73,96,146,94,88,65,26,131,16,54,29,33,106,56,97,68,16,13,7,36,31,15,33,165,18

InterPro domains:
  IPR023963 Methanobactin precursor, Mb-OB3b [PF25751] (1-27)
  IPR023963 Methanobactin precursor, Mb-OB3b [TIGR04071] (1-28)